Protein AF-0000000085144668 (afdb_homodimer)

Secondary structure (DSSP, 8-state):
-----TTHHHHHHHHHHHHH-HHHHHHHHHHTTS-GGGSEEEEE-GGGGG-----TTS-HHHHHT----THHHHHHHHHHHHHHHHSTTSEEEEE-TT----TTSHHHHHHHTTHHHHHHHHHHHHHHHHHHTT---S-TTS-TTT----HHHHHHHHHHHHHHHHHHHHHH--SSGGGS-SEEEEE-SS--TT--SS--BTTBSS-HHHHHHHHHHHHH---EEEEEEE-SS--HHHHHHHHHHTTBPPTT--S--TTS-TTSB----SSEEEEEEEE-TTSTTSSTTT--HHHHHHTTBEEEEETTEEEEEEE----SSHHHHHHHIIIIITHHHHHHHHHHHHHHHHHHHTT----EEEEEEE--TTBTTS-GGGGTTS--B-THHHHHHHHHHHHHHHHHSTT-EEEEE----SHHHHHHHHHHHHHHHTTPPPPGGGGSHHHHHHHHGGGSTT----S---TT-HHHHHHHHHHHHHHTS-TTHIIIIIS--------------------TT-----------------------------------------------TTTT----HHHHHHHHHHHH---HHHHHHHHHTT-----THHHHHHHHHTTTTTSS----------------------------------------------------------------/-----TTHHHHHHHHHHHHH-HHHHHHHHHHTTS-GGGSEEEEE-GGGGG-----TTS-HHHHTT----THHHHHHHHHHHHHHHHSTTSEEEEE-TT----TTSHHHHHHHTTHHHHHHHHHHHHHHHHHHTT---S-TTS-TTT----HHHHHHHHHHHHHHHHHHHHHH--SSGGGS-SEEEEE-SS--TT--SS--BTTBSS-HHHHHHHHHHHHH---EEEEEEE-SS--HHHHHHHHHHTTBPPTT--S--TTS-TTSB----SSEEEEEEEE-TTSTTSSTTT--HHHHHHHTBEEEEETTEEEEEEE----SSHHHHHHHIIIIITHHHHHHHHHHHHHHHHHHHTT----EEEEEEE--TTBTTS-GGG-TTS--B-THHHHHHHHHHHHHHHHHSTT-EEEEE----SHHHHHHHHHHHHHHHTTPPPPGGGGSHHHHHHHHGGGSTT----S---TT-HHHHHHHHHHHHHHTS-TTHIIIIIS--------------------TT-----------------------------------------------TTTT----HHHHHHHHHHHH---HHHHHHHHHTT-----THHHHHHHHHTTTTTSS----------------------------------------------------------------

Foldseek 3Di:
DPPPDQCVLLVVLVVVLCVVPVLCVVLQVVLVVQFQQLAAEEEEQQLLQLPAAQQPLDDPVLNVLQLFHSLLLLLLLLQVLLQCSLRVSRYHYDYLPPFFADCQDPLVCVQQNRVQSVVLQVLQVCQVVQSVVNHASDDPVADSSQEHHHVSVRSQVRSLLSSLLVQLCQQQPDPDSSHHYQHYEYRGDDFALQAASRGDDRNHSHHSQSSSVSSNCVPPVAQEEEEEEEAQEFSLRNQNSLCVQLFAARPPDDDPDPQADPVRGHHHHTSHYAYFYEHALCDPPCHVVNNDPVSSCSQCDQDAPPSSYHYHYFYFDADDDPVRVVVCCVPGVLVSLVSVLVRLVVVCVVCVVVVHDHAYEYEYADALLLEPPHDCVSCVPRRRDYLLVLLVVLLSSQQSCLAGHVRHYYYYYHHDRDSLSSSSNSNNNSCSPSLHHDDVLCSDPQLSVLLSLLSALARDQDPDDDVLQQSNVVSVSSSSSSCSRGPCCCVSPNDDPPPPPPVDDNPDDPPPPPPSPDPPPPPDPPPPPPDDDDDDDDPPDPPPPPPPVVPPPVPPCPPPCPPPVVPPDDDDNVSSVVVVCSSSPPDPVSSVVSSVVSNRPPDPPVVVVVVVVVPPVPDDDPDDDPPDDPPPPPDPDDPDDDDDPDDDDDDQDDDDPPPPPDPPPDPPPPDDDPPPDPPDDDDD/DPCPDQCVLLVVLVVVLCVVPVLCVVLQVVLVVQFQQLAAEEEEQQLLQLPADQQPLDDPVLNVLQLFHSLLLLLLLLQVLLQCSLRVSRYHYDYLVPFFADCQDPLVCVQQNRVQSVVLQVLQVCQVVQSVVNHASDDPVADSSQEHHHVSVRSQVRSLLSSLLVQLCQQQPDPDSSHHYQHYEYRGDDFALQAASRGDDRNHSHRSQSSSVSSNCVPPVAQEEEEEEEAQEFSLRNQNSLCVQLFAARPPDDDPDPQAPPVRGHHHHTSHYAYFYEHALCDPPCHVVNNDPVSSCSQCDQDAPPSSYHYHYFYFDADDDPVRVVVCCVPGVCVSLVSVLVRLVVVCVVCVVVVHDHAYEYEYADALLLEPPHDCVSCVPRRRDYLLVLLVVLLSSQQSCLAGHVRHYYYYYHHDRDSLSSSSNSNNNSCSPSLHHDDVLCSDPQLSVLLSLLSALARDQDPDDDVLQQSNVSSVSSSSSSCSRGPCCCVSPNDDPPPPPPPDDNPDDPPPPPPSPDPPPPPDPDPPPDDDDDDDDDPPPPPPPPPPVVPPPVPPCPPPCPPVVVPPDDDDNVSSVVVVCSSSVDDPVSSVVSSVVSNRPPDPPVVVVVVVVVPPVPDDDPDDDDPDDPDPDDDDDDDDDDDDDDDPDDDCDDDDPPPPPPDPPDPPVPPDPPDPDPDDDDDD

Radius of gyration: 38.29 Å; Cα contacts (8 Å, |Δi|>4): 2138; chains: 2; bounding box: 124×113×110 Å

Sequence (1368 aa):
MSTQDPLENFYRQFQIFVKNNPNVISAARAASQIPESAKAVIILSPYSLQHQFPRDWVSSSYKKTIVERPERLLACSMGISAAITMYPALFTLKSSHNKMGSLLSPHVYKVHGSQWPKEILRLCKEADSKLAQGKLEVPDSWNSGDIYLSSKTVQALQGSIGALETAVDSIFKGPSPEHISNRAFVAIRPPGHHCHFATPSGFCVLNNAHVAIEYAADSYDVTHVAVLDFDLHHGDGTQDICWKRAGFKPDEETKENEEYDGFGKKLAEFPRVGYFSMHDINSFPTESGFATKENIKNASTCIMNSHDLNIWNIHLSSWSNEEEFSKLYRSKYRLLFAKADEFFKTAKSEMADMGKPFKGLILLSAGFDASEFEQKTMQRHSVNVPTEFYTMFTKDALKLAQMHCQGKVLSLMEGGYSDKAITSGVFAHLIGLQNQDWIKEWGSEHVVKEIVRGCKPAWKPYKTKRSKDVIRVWAEEVIRLGRSMIPEFEDVIFKSKEKIRQKTDVAPTISQRVTRSHGHYQPTSPVKDSDVKLDRHSPEKTTTVDKDRNVPFIEQHFSDEDENEDDDYVYDEELNETFNKTVEDITIDDISRHLETLEIVQSDDEEEEQQSRSRSQRSSHQQQQQQPRRLQSNGMYKIPSRTTTQHLRQSRNPNAPGYEDSDISMISHISTTRKHTTRSGGRWMSTQDPLENFYRQFQIFVKNNPNVISAARAASQIPESAKAVIILSPYSLQHQFPRDWVSSSYKKTIVERPERLLACSMGISAAITMYPALFTLKSSHNKMGSLLSPHVYKVHGSQWPKEILRLCKEADSKLAQGKLEVPDSWNSGDIYLSSKTVQALQGSIGALETAVDSIFKGPSPEHISNRAFVAIRPPGHHCHFATPSGFCVLNNAHVAIEYAADSYDVTHVAVLDFDLHHGDGTQDICWKRAGFKPDEETKENEEYDGFGKKLAEFPRVGYFSMHDINSFPTESGFATKENIKNASTCIMNSHDLNIWNIHLSSWSNEEEFSKLYRSKYRLLFAKADEFFKTAKSEMADMGKPFKGLILLSAGFDASEFEQKTMQRHSVNVPTEFYTMFTKDALKLAQMHCQGKVLSLMEGGYSDKAITSGVFAHLIGLQNQDWIKEWGSEHVVKEIVRGCKPAWKPYKTKRSKDVIRVWAEEVIRLGRSMIPEFEDVIFKSKEKIRQKTDVAPTISQRVTRSHGHYQPTSPVKDSDVKLDRHSPEKTTTVDKDRNVPFIEQHFSDEDENEDDDYVYDEELNETFNKTVEDITIDDISRHLETLEIVQSDDEEEEQQSRSRSQRSSHQQQQQQPRRLQSNGMYKIPSRTTTQHLRQSRNPNAPGYEDSDISMISHISTTRKHTTRSGGRW

Organism: Naumovozyma dairenensis (strain ATCC 10597 / BCRC 20456 / CBS 421 / NBRC 0211 / NRRL Y-12639) (NCBI:txid1071378)

Nearest PDB structures (foldseek):
  7wjl-assembly1_A-2  TM=9.947E-01  e=2.103E-66  Saccharomyces cerevisiae
  4cbt-assembly2_B  TM=7.680E-01  e=1.093E-14  Homo sapiens
  5zoo-assembly1_G  TM=7.039E-01  e=1.708E-14  Homo sapiens
  8szt-assembly1_C-2  TM=7.217E-01  e=3.422E-14  Acinetobacter baumannii
  2vqq-assembly1_A  TM=6.977E-01  e=7.569E-14  Homo sapiens

Solvent-accessible surface area (backbone atoms only — not comparable to full-atom values): 77025 Å² total; per-residue (Å²): 126,85,83,66,63,66,49,48,59,22,53,53,43,47,50,53,51,39,69,76,31,62,78,45,40,62,45,42,62,48,20,80,70,48,48,40,39,74,17,34,36,36,32,37,25,64,39,18,53,47,39,58,90,74,74,78,86,59,51,71,72,56,56,67,66,51,52,88,44,45,65,56,56,50,17,36,28,33,5,50,25,44,35,35,73,76,42,65,45,43,56,43,82,44,69,26,78,88,34,71,37,58,65,82,34,68,35,40,29,73,57,31,40,75,59,41,48,53,49,52,52,50,43,17,67,46,9,52,63,31,46,75,70,74,38,80,47,63,63,86,88,48,60,69,86,55,45,83,61,28,59,44,32,56,50,6,53,17,18,33,45,13,26,40,51,50,44,51,45,42,46,74,46,57,95,42,75,54,56,17,17,24,30,31,38,36,52,48,32,72,30,16,45,33,8,34,51,76,44,64,32,87,50,4,75,48,37,53,69,57,31,39,49,38,42,38,25,75,76,67,58,36,39,37,35,42,36,42,31,46,23,35,45,51,46,56,8,50,51,49,43,40,43,38,37,25,16,35,64,54,87,84,60,76,71,89,50,86,69,36,45,100,55,37,39,35,78,59,43,83,51,42,55,33,40,31,37,37,18,32,73,69,32,53,59,26,16,82,84,44,49,29,73,66,42,43,29,61,64,14,24,41,46,68,87,47,84,70,35,34,34,38,44,44,67,54,61,66,68,90,46,72,68,52,42,52,50,43,42,65,72,54,57,47,50,50,55,54,52,49,48,48,51,52,55,51,48,46,50,52,28,54,74,69,73,43,85,76,33,42,36,34,33,33,42,44,22,24,33,27,29,70,54,28,52,66,83,65,40,74,78,52,41,49,39,60,54,60,47,38,18,54,55,34,34,53,51,48,54,50,13,13,70,63,20,75,38,26,35,42,34,36,42,40,50,42,63,29,51,48,7,26,17,45,30,43,22,28,28,52,36,5,66,56,43,44,82,80,58,70,66,69,67,30,69,67,48,39,53,52,36,43,48,54,60,42,53,84,58,71,81,77,88,77,78,58,86,80,44,48,60,60,58,50,25,50,53,24,27,54,34,17,65,26,53,42,68,62,43,48,73,73,54,41,47,79,76,77,78,76,72,70,80,71,79,87,67,80,81,68,75,70,75,70,61,84,74,71,82,76,76,77,80,76,75,79,80,74,83,79,80,75,88,74,88,83,79,79,79,70,82,75,74,75,73,78,71,72,69,68,68,75,61,75,69,75,70,70,74,77,72,75,57,75,63,79,69,74,65,72,88,50,65,69,57,34,53,53,45,49,47,58,67,66,62,64,43,73,66,58,54,49,56,33,49,56,73,56,56,50,63,72,61,74,65,62,63,54,53,62,56,55,61,63,60,66,76,60,70,74,90,77,79,82,79,83,72,78,84,78,81,76,82,74,70,78,86,78,81,86,79,85,88,83,82,79,78,87,83,79,89,71,88,80,72,77,75,73,74,68,85,67,78,89,68,78,81,70,76,78,80,80,81,78,80,78,79,80,81,77,84,75,95,121,127,86,85,66,64,69,50,50,61,23,53,52,42,47,50,51,52,39,67,74,31,62,78,45,40,62,46,43,60,48,21,76,70,47,48,40,40,73,18,34,35,36,33,37,27,64,39,18,54,47,38,57,92,74,74,79,86,59,52,72,71,56,56,67,66,50,53,88,45,44,66,54,57,49,16,36,29,33,6,50,24,45,35,35,72,75,42,62,44,44,56,43,82,45,69,26,79,87,32,69,39,58,64,83,34,67,35,40,31,75,56,32,40,75,60,39,46,53,49,53,54,50,42,17,67,47,9,53,63,30,46,75,71,74,38,80,47,63,64,85,88,48,62,69,85,55,45,80,62,26,60,44,32,56,50,5,53,17,18,33,46,13,26,40,52,51,44,50,43,42,46,73,47,57,96,42,74,56,56,18,16,23,31,30,40,36,53,49,32,73,30,15,44,32,8,34,51,74,44,64,31,86,49,4,75,47,37,54,68,56,31,40,50,38,43,38,24,74,75,67,59,35,39,37,34,41,37,42,32,45,20,35,43,49,46,56,8,51,49,49,44,40,44,37,37,25,15,34,65,55,86,85,61,74,69,88,50,87,69,36,45,100,53,38,38,35,77,59,45,82,51,42,56,33,41,30,36,39,17,33,73,68,31,54,59,25,15,82,84,43,48,30,72,66,43,43,29,60,64,14,24,42,46,68,88,48,84,70,35,35,34,39,44,44,67,53,60,66,66,90,47,71,68,51,43,52,48,42,41,64,73,53,58,46,50,50,55,54,51,48,48,49,50,53,55,51,47,47,53,52,26,54,75,68,73,45,85,76,34,43,36,34,34,34,43,43,23,23,33,28,29,69,54,30,52,67,84,65,40,73,78,52,42,48,39,59,52,59,48,39,16,54,53,33,33,55,51,48,53,52,13,14,70,62,19,76,38,24,36,42,34,37,42,41,50,42,62,29,52,49,8,26,18,46,29,42,20,28,28,51,37,6,68,56,44,45,83,80,57,70,66,68,67,30,70,67,50,40,55,54,35,44,47,53,60,43,55,84,57,73,81,77,89,79,77,57,86,78,44,49,60,60,58,51,24,50,52,23,27,54,35,19,65,26,52,42,66,61,42,49,73,74,56,41,46,79,77,76,78,75,72,71,81,72,78,88,68,80,82,69,75,70,76,71,61,81,75,72,82,75,76,76,79,79,76,81,82,76,87,78,80,80,90,81,86,85,80,81,80,68,82,73,75,75,74,76,70,72,68,66,69,74,62,76,67,75,70,68,72,75,72,76,58,74,64,78,70,74,64,74,86,49,65,69,56,33,54,53,43,48,47,58,68,65,62,65,44,71,65,56,53,49,55,33,48,56,74,55,56,50,63,72,61,73,65,61,62,52,52,60,56,54,57,63,57,65,75,58,68,74,90,78,83,82,82,78,79,76,82,78,82,81,78,84,81,74,89,78,77,84,79,84,87,76,84,85,71,92,68,70,84,68,88,80,70,77,75,71,76,68,84,67,77,88,63,83,78,72,74,76,78,77,82,78,79,82,78,76,86,86,91,69,91,125

InterPro domains:
  IPR000286 Histone deacetylase HDAC [PR01270] (190-213)
  IPR000286 Histone deacetylase HDAC [PR01270] (224-239)
  IPR000286 Histone deacetylase HDAC [PR01270] (359-369)
  IPR023696 Ureohydrolase domain superfamily [SSF52768] (40-479)
  IPR023801 Histone deacetylase domain [PF00850] (69-429)
  IPR037138 Histone deacetylase domain superfamily [G3DSA:3.40.800.20] (34-480)
  IPR053244 Histone deacetylase HD type 1 [PTHR47558] (4-674)

pLDDT: mean 75.92, std 29.93, range [16.03, 98.94]

Structure (mmCIF, N/CA/C/O backbone):
data_AF-0000000085144668-model_v1
#
loop_
_entity.id
_entity.type
_entity.pdbx_description
1 polymer 'Histone deacetylase domain-containing protein'
#
loop_
_atom_site.group_PDB
_atom_site.id
_atom_site.type_symbol
_atom_site.label_atom_id
_atom_site.label_alt_id
_atom_site.label_comp_id
_atom_site.label_asym_id
_atom_site.label_entity_id
_atom_site.label_seq_id
_atom_site.pdbx_PDB_ins_code
_atom_site.Cartn_x
_atom_site.Cartn_y
_atom_site.Cartn_z
_atom_site.occupancy
_atom_site.B_iso_or_equiv
_atom_site.auth_seq_id
_atom_site.auth_comp_id
_atom_site.auth_asym_id
_atom_site.auth_atom_id
_atom_site.pdbx_PDB_model_num
ATOM 1 N N . MET A 1 1 ? 11.43 -53.188 -13.383 1 31.75 1 MET A N 1
ATOM 2 C CA . MET A 1 1 ? 10.266 -52.719 -14.133 1 31.75 1 MET A CA 1
ATOM 3 C C . MET A 1 1 ? 10.695 -51.781 -15.258 1 31.75 1 MET A C 1
ATOM 5 O O . MET A 1 1 ? 11.438 -50.812 -15.023 1 31.75 1 MET A O 1
ATOM 9 N N . SER A 1 2 ? 10.906 -52.094 -16.375 1 41.41 2 SER A N 1
ATOM 10 C CA . SER A 1 2 ? 11.477 -51.5 -17.594 1 41.41 2 SER A CA 1
ATOM 11 C C . SER A 1 2 ? 11.047 -50.062 -17.75 1 41.41 2 SER A C 1
ATOM 13 O O . SER A 1 2 ? 9.852 -49.75 -17.703 1 41.41 2 SER A O 1
ATOM 15 N N . THR A 1 3 ? 11.766 -48.969 -17.266 1 55.78 3 THR A N 1
ATOM 16 C CA . THR A 1 3 ? 11.508 -47.594 -16.906 1 55.78 3 THR A CA 1
ATOM 17 C C . THR A 1 3 ? 10.93 -46.812 -18.094 1 55.78 3 THR A C 1
ATOM 19 O O . THR A 1 3 ? 11.672 -46.375 -18.984 1 55.78 3 THR A O 1
ATOM 22 N N . GLN A 1 4 ? 9.797 -47.25 -18.672 1 73 4 GLN A N 1
ATOM 23 C CA . GLN A 1 4 ? 9.086 -46.656 -19.797 1 73 4 GLN A CA 1
ATOM 24 C C . GLN A 1 4 ? 9.016 -45.156 -19.672 1 73 4 GLN A C 1
ATOM 26 O O . GLN A 1 4 ? 8.891 -44.625 -18.562 1 73 4 GLN A O 1
ATOM 31 N N . ASP A 1 5 ? 9.422 -44.594 -20.797 1 87.81 5 ASP A N 1
ATOM 32 C CA . ASP A 1 5 ? 9.305 -43.125 -20.891 1 87.81 5 ASP A CA 1
ATOM 33 C C . ASP A 1 5 ? 7.898 -42.688 -20.531 1 87.81 5 ASP A C 1
ATOM 35 O O . ASP A 1 5 ? 6.918 -43.094 -21.156 1 87.81 5 ASP A O 1
ATOM 39 N N . PRO A 1 6 ? 7.77 -41.938 -19.469 1 92.19 6 PRO A N 1
ATOM 40 C CA . PRO A 1 6 ? 6.445 -41.5 -19.047 1 92.19 6 PRO A CA 1
ATOM 41 C C . PRO A 1 6 ? 5.715 -40.688 -20.109 1 92.19 6 PRO A C 1
ATOM 43 O O . PRO A 1 6 ? 4.492 -40.531 -20.047 1 92.19 6 PRO A O 1
ATOM 46 N N . LEU A 1 7 ? 6.43 -40.219 -21.141 1 95.5 7 LEU A N 1
ATOM 47 C CA . LEU A 1 7 ? 5.812 -39.375 -22.172 1 95.5 7 LEU A CA 1
ATOM 48 C C . LEU A 1 7 ? 5.617 -40.188 -23.469 1 95.5 7 LEU A C 1
ATOM 50 O O . LEU A 1 7 ? 5.328 -39.594 -24.516 1 95.5 7 LEU A O 1
ATOM 54 N N . GLU A 1 8 ? 5.754 -41.469 -23.406 1 94.69 8 GLU A N 1
ATOM 55 C CA . GLU A 1 8 ? 5.645 -42.281 -24.594 1 94.69 8 GLU A CA 1
ATOM 56 C C . GLU A 1 8 ? 4.277 -42.125 -25.266 1 94.69 8 GLU A C 1
ATOM 58 O O . GLU A 1 8 ? 4.188 -41.969 -26.469 1 94.69 8 GLU A O 1
ATOM 63 N N . ASN A 1 9 ? 3.232 -42.281 -24.438 1 94.56 9 ASN A N 1
ATOM 64 C CA . ASN A 1 9 ? 1.879 -42.125 -24.969 1 94.56 9 ASN A CA 1
ATOM 65 C C . ASN A 1 9 ? 1.652 -40.75 -25.578 1 94.56 9 ASN A C 1
ATOM 67 O O . ASN A 1 9 ? 0.967 -40.625 -26.594 1 94.56 9 ASN A O 1
ATOM 71 N N . PHE A 1 10 ? 2.139 -39.719 -24.938 1 95.5 10 PHE A N 1
ATOM 72 C CA . PHE A 1 10 ? 2.018 -38.375 -25.469 1 95.5 10 PHE A CA 1
ATOM 73 C C . PHE A 1 10 ? 2.682 -38.25 -26.828 1 95.5 10 PHE A C 1
ATOM 75 O O . PHE A 1 10 ? 2.1 -37.688 -27.766 1 95.5 10 PHE A O 1
ATOM 82 N N . TYR A 1 11 ? 3.922 -38.781 -27 1 94.5 11 TYR A N 1
ATOM 83 C CA . TYR A 1 11 ? 4.656 -38.656 -28.266 1 94.5 11 TYR A CA 1
ATOM 84 C C . TYR A 1 11 ? 3.971 -39.438 -29.359 1 94.5 11 TYR A C 1
ATOM 86 O O . TYR A 1 11 ? 3.967 -39.031 -30.531 1 94.5 11 TYR A O 1
ATOM 94 N N . ARG A 1 12 ? 3.393 -40.562 -28.969 1 94.69 12 ARG A N 1
ATOM 95 C CA . ARG A 1 12 ? 2.625 -41.312 -29.953 1 94.69 12 ARG A CA 1
ATOM 96 C C . ARG A 1 12 ? 1.439 -40.531 -30.469 1 94.69 12 ARG A C 1
ATOM 98 O O . ARG A 1 12 ? 1.221 -40.438 -31.672 1 94.69 12 ARG A O 1
ATOM 105 N N . GLN A 1 13 ? 0.725 -39.969 -29.5 1 94.19 13 GLN A N 1
ATOM 106 C CA . GLN A 1 13 ? -0.426 -39.156 -29.891 1 94.19 13 GLN A CA 1
ATOM 107 C C . GLN A 1 13 ? 0.008 -37.906 -30.656 1 94.19 13 GLN A C 1
ATOM 109 O O . GLN A 1 13 ? -0.703 -37.438 -31.562 1 94.19 13 GLN A O 1
ATOM 114 N N . PHE A 1 14 ? 1.102 -37.312 -30.312 1 93.25 14 PHE A N 1
ATOM 115 C CA . PHE A 1 14 ? 1.628 -36.156 -31 1 93.25 14 PHE A CA 1
ATOM 116 C C . PHE A 1 14 ? 1.975 -36.469 -32.438 1 93.25 14 PHE A C 1
ATOM 118 O O . PHE A 1 14 ? 1.712 -35.688 -33.344 1 93.25 14 PHE A O 1
ATOM 125 N N . GLN A 1 15 ? 2.527 -37.688 -32.688 1 90.12 15 GLN A N 1
ATOM 126 C CA . GLN A 1 15 ? 2.832 -38.125 -34.031 1 90.12 15 GLN A CA 1
ATOM 127 C C . GLN A 1 15 ? 1.56 -38.25 -34.875 1 90.12 15 GLN A C 1
ATOM 129 O O . GLN A 1 15 ? 1.539 -37.906 -36.031 1 90.12 15 GLN A O 1
ATOM 134 N N . ILE A 1 16 ? 0.55 -38.75 -34.25 1 91.38 16 ILE A N 1
ATOM 135 C CA . ILE A 1 16 ? -0.737 -38.906 -34.906 1 91.38 16 ILE A CA 1
ATOM 136 C C . ILE A 1 16 ? -1.272 -37.5 -35.281 1 91.38 16 ILE A C 1
ATOM 138 O O . ILE A 1 16 ? -1.772 -37.312 -36.375 1 91.38 16 ILE A O 1
ATOM 142 N N . PHE A 1 17 ? -1.166 -36.562 -34.375 1 91.19 17 PHE A N 1
ATOM 143 C CA . PHE A 1 17 ? -1.59 -35.188 -34.594 1 91.19 17 PHE A CA 1
ATOM 144 C C . PHE A 1 17 ? -0.846 -34.594 -35.781 1 91.19 17 PHE A C 1
ATOM 146 O O . PHE A 1 17 ? -1.457 -33.969 -36.656 1 91.19 17 PHE A O 1
ATOM 153 N N . VAL A 1 18 ? 0.477 -34.812 -35.812 1 85.75 18 VAL A N 1
ATOM 154 C CA . VAL A 1 18 ? 1.307 -34.25 -36.875 1 85.75 18 VAL A CA 1
ATOM 155 C C . VAL A 1 18 ? 0.921 -34.875 -38.219 1 85.75 18 VAL A C 1
ATOM 157 O O . VAL A 1 18 ? 0.85 -34.188 -39.25 1 85.75 18 VAL A O 1
ATOM 160 N N . LYS A 1 19 ? 0.657 -36.094 -38.219 1 84.25 19 LYS A N 1
ATOM 161 C CA . LYS A 1 19 ? 0.282 -36.812 -39.438 1 84.25 19 LYS A CA 1
ATOM 162 C C . LYS A 1 19 ? -1.057 -36.344 -40 1 84.25 19 LYS A C 1
ATOM 164 O O . LYS A 1 19 ? -1.25 -36.25 -41.188 1 84.25 19 LYS A O 1
ATOM 169 N N . ASN A 1 20 ? -1.9 -36.031 -39.062 1 84.31 20 ASN A N 1
ATOM 170 C CA . ASN A 1 20 ? -3.24 -35.594 -39.438 1 84.31 20 ASN A CA 1
ATOM 171 C C . ASN A 1 20 ? -3.244 -34.156 -39.906 1 84.31 20 ASN A C 1
ATOM 173 O O . ASN A 1 20 ? -4.211 -33.688 -40.531 1 84.31 20 ASN A O 1
ATOM 177 N N . ASN A 1 21 ? -2.158 -33.469 -39.594 1 81.69 21 ASN A N 1
ATOM 178 C CA . ASN A 1 21 ? -2.068 -32.031 -39.969 1 81.69 21 ASN A CA 1
ATOM 179 C C . ASN A 1 21 ? -0.786 -31.75 -40.719 1 81.69 21 ASN A C 1
ATOM 181 O O . ASN A 1 21 ? 0.154 -31.172 -40.188 1 81.69 21 ASN A O 1
ATOM 185 N N . PRO A 1 22 ? -0.795 -31.938 -42 1 71.75 22 PRO A N 1
ATOM 186 C CA . PRO A 1 22 ? 0.427 -31.828 -42.812 1 71.75 22 PRO A CA 1
ATOM 187 C C . PRO A 1 22 ? 1.008 -30.406 -42.781 1 71.75 22 PRO A C 1
ATOM 189 O O . PRO A 1 22 ? 2.219 -30.234 -42.969 1 71.75 22 PRO A O 1
ATOM 192 N N . ASN A 1 23 ? 0.137 -29.438 -42.594 1 66.56 23 ASN A N 1
ATOM 193 C CA . ASN A 1 23 ? 0.643 -28.062 -42.531 1 66.56 23 ASN A CA 1
ATOM 194 C C . ASN A 1 23 ? 1.534 -27.859 -41.312 1 66.56 23 ASN A C 1
ATOM 196 O O . ASN A 1 23 ? 2.363 -26.953 -41.281 1 66.56 23 ASN A O 1
ATOM 200 N N . VAL A 1 24 ? 1.308 -28.719 -40.375 1 68.38 24 VAL A N 1
ATOM 201 C CA . VAL A 1 24 ? 2.072 -28.656 -39.125 1 68.38 24 VAL A CA 1
ATOM 202 C C . VAL A 1 24 ? 3.428 -29.328 -39.344 1 68.38 24 VAL A C 1
ATOM 204 O O . VAL A 1 24 ? 4.402 -29 -38.656 1 68.38 24 VAL A O 1
ATOM 207 N N . ILE A 1 25 ? 3.451 -30.188 -40.281 1 59.41 25 ILE A N 1
ATOM 208 C CA . ILE A 1 25 ? 4.676 -30.938 -40.531 1 59.41 25 ILE A CA 1
ATOM 209 C C . ILE A 1 25 ? 5.797 -29.984 -40.938 1 59.41 25 ILE A C 1
ATOM 211 O O . ILE A 1 25 ? 6.93 -30.125 -40.469 1 59.41 25 ILE A O 1
ATOM 215 N N . SER A 1 26 ? 5.395 -29.078 -41.75 1 59.97 26 SER A N 1
ATOM 216 C CA . SER A 1 26 ? 6.395 -28.094 -42.156 1 59.97 26 SER A CA 1
ATOM 217 C C . SER A 1 26 ? 6.875 -27.297 -40.938 1 59.97 26 SER A C 1
ATOM 219 O O . SER A 1 26 ? 8.07 -27.016 -40.812 1 59.97 26 SER A O 1
ATOM 221 N N . ALA A 1 27 ? 5.914 -27.125 -40.031 1 58.84 27 ALA A N 1
ATOM 222 C CA . ALA A 1 27 ? 6.25 -26.406 -38.812 1 58.84 27 ALA A CA 1
ATOM 223 C C . ALA A 1 27 ? 7.062 -27.266 -37.844 1 58.84 27 ALA A C 1
ATOM 225 O O . ALA A 1 27 ? 8.023 -26.797 -37.25 1 58.84 27 ALA A O 1
ATOM 226 N N . ALA A 1 28 ? 6.73 -28.531 -37.875 1 57.81 28 ALA A N 1
ATOM 227 C CA . ALA A 1 28 ? 7.418 -29.469 -37 1 57.81 28 ALA A CA 1
ATOM 228 C C . ALA A 1 28 ? 8.852 -29.719 -37.469 1 57.81 28 ALA A C 1
ATOM 230 O O . ALA A 1 28 ? 9.766 -29.812 -36.656 1 57.81 28 ALA A O 1
ATOM 231 N N . ARG A 1 29 ? 9.008 -29.766 -38.75 1 58.09 29 ARG A N 1
ATOM 232 C CA . ARG A 1 29 ? 10.352 -29.906 -39.312 1 58.09 29 ARG A CA 1
ATOM 233 C C . ARG A 1 29 ? 11.195 -28.672 -39 1 58.09 29 ARG A C 1
ATOM 235 O O . ARG A 1 29 ? 12.383 -28.781 -38.719 1 58.09 29 ARG A O 1
ATOM 242 N N . ALA A 1 30 ? 10.492 -27.625 -38.969 1 57.5 30 ALA A N 1
ATOM 243 C CA . ALA A 1 30 ? 11.156 -26.375 -38.625 1 57.5 30 ALA A CA 1
ATOM 244 C C . ALA A 1 30 ? 11.5 -26.328 -37.125 1 57.5 30 ALA A C 1
ATOM 246 O O . ALA A 1 30 ? 12.484 -25.703 -36.719 1 57.5 30 ALA A O 1
ATOM 247 N N . ALA A 1 31 ? 10.734 -27.141 -36.375 1 60.88 31 ALA A N 1
ATOM 248 C CA . ALA A 1 31 ? 10.938 -27.219 -34.906 1 60.88 31 ALA A CA 1
ATOM 249 C C . ALA A 1 31 ? 12.312 -27.781 -34.594 1 60.88 31 ALA A C 1
ATOM 251 O O . ALA A 1 31 ? 12.953 -27.344 -33.625 1 60.88 31 ALA A O 1
ATOM 252 N N . SER A 1 32 ? 12.711 -28.734 -35.406 1 60.47 32 SER A N 1
ATOM 253 C CA . SER A 1 32 ? 14.023 -29.328 -35.156 1 60.47 32 SER A CA 1
ATOM 254 C C . SER A 1 32 ? 15.133 -28.297 -35.344 1 60.47 32 SER A C 1
ATOM 256 O O . SER A 1 32 ? 16.234 -28.453 -34.781 1 60.47 32 SER A O 1
ATOM 258 N N . GLN A 1 33 ? 14.781 -27.234 -35.906 1 69.06 33 GLN A N 1
ATOM 259 C CA . GLN A 1 33 ? 15.781 -26.188 -36.125 1 69.06 33 GLN A CA 1
ATOM 260 C C . GLN A 1 33 ? 15.695 -25.094 -35.062 1 69.06 33 GLN A C 1
ATOM 262 O O . GLN A 1 33 ? 16.594 -24.25 -34.969 1 69.06 33 GLN A O 1
ATOM 267 N N . ILE A 1 34 ? 14.641 -25.25 -34.281 1 77.31 34 ILE A N 1
ATOM 268 C CA . ILE A 1 34 ? 14.477 -24.25 -33.25 1 77.31 34 ILE A CA 1
ATOM 269 C C . ILE A 1 34 ? 15.25 -24.672 -31.984 1 77.31 34 ILE A C 1
ATOM 271 O O . ILE A 1 34 ? 15.023 -25.766 -31.453 1 77.31 34 ILE A O 1
ATOM 275 N N . PRO A 1 35 ? 16.203 -23.891 -31.625 1 82.69 35 PRO A N 1
ATOM 276 C CA . PRO A 1 35 ? 16.984 -24.25 -30.438 1 82.69 35 PRO A CA 1
ATOM 277 C C . PRO A 1 35 ? 16.125 -24.312 -29.172 1 82.69 35 PRO A C 1
ATOM 279 O O . PRO A 1 35 ? 15.078 -23.688 -29.094 1 82.69 35 PRO A O 1
ATOM 282 N N . GLU A 1 36 ? 16.5 -25.078 -28.219 1 84.12 36 GLU A N 1
ATOM 283 C CA . GLU A 1 36 ? 15.781 -25.219 -26.953 1 84.12 36 GLU A CA 1
ATOM 284 C C . GLU A 1 36 ? 15.625 -23.875 -26.25 1 84.12 36 GLU A C 1
ATOM 286 O O . GLU A 1 36 ? 14.633 -23.625 -25.562 1 84.12 36 GLU A O 1
ATOM 291 N N . SER A 1 37 ? 16.578 -23.031 -26.5 1 85.12 37 SER A N 1
ATOM 292 C CA . SER A 1 37 ? 16.578 -21.719 -25.859 1 85.12 37 SER A CA 1
ATOM 293 C C . SER A 1 37 ? 15.398 -20.875 -26.328 1 85.12 37 SER A C 1
ATOM 295 O O . SER A 1 37 ? 15 -19.922 -25.641 1 85.12 37 SER A O 1
ATOM 297 N N . ALA A 1 38 ? 14.844 -21.266 -27.375 1 85.94 38 ALA A N 1
ATOM 298 C CA . ALA A 1 38 ? 13.703 -20.531 -27.922 1 85.94 38 ALA A CA 1
ATOM 299 C C . ALA A 1 38 ? 12.391 -21.203 -27.547 1 85.94 38 ALA A C 1
ATOM 301 O O . ALA A 1 38 ? 11.312 -20.641 -27.75 1 85.94 38 ALA A O 1
ATOM 302 N N . LYS A 1 39 ? 12.469 -22.391 -26.984 1 90.19 39 LYS A N 1
ATOM 303 C CA . LYS A 1 39 ? 11.266 -23.125 -26.594 1 90.19 39 LYS A CA 1
ATOM 304 C C . LYS A 1 39 ? 10.961 -22.922 -25.109 1 90.19 39 LYS A C 1
ATOM 306 O O . LYS A 1 39 ? 11.844 -22.594 -24.328 1 90.19 39 LYS A O 1
ATOM 311 N N . ALA A 1 40 ? 9.703 -23.016 -24.812 1 95.38 40 ALA A N 1
ATOM 312 C CA . ALA A 1 40 ? 9.312 -23.094 -23.422 1 95.38 40 ALA A CA 1
ATOM 313 C C . ALA A 1 40 ? 9.227 -24.547 -22.953 1 95.38 40 ALA A C 1
ATOM 315 O O . ALA A 1 40 ? 8.695 -25.406 -23.656 1 95.38 40 ALA A O 1
ATOM 316 N N . VAL A 1 41 ? 9.82 -24.828 -21.875 1 97.25 41 VAL A N 1
ATOM 317 C CA . VAL A 1 41 ? 9.75 -26.188 -21.344 1 97.25 41 VAL A CA 1
ATOM 318 C C . VAL A 1 41 ? 8.57 -26.297 -20.391 1 97.25 41 VAL A C 1
ATOM 320 O O . VAL A 1 41 ? 8.383 -25.438 -19.516 1 97.25 41 VAL A O 1
ATOM 323 N N . ILE A 1 42 ? 7.742 -27.312 -20.562 1 98.5 42 ILE A N 1
ATOM 324 C CA . ILE A 1 42 ? 6.609 -27.594 -19.688 1 98.5 42 ILE A CA 1
ATOM 325 C C . ILE A 1 42 ? 6.945 -28.797 -18.797 1 98.5 42 ILE A C 1
ATOM 327 O O . ILE A 1 42 ? 7.277 -29.875 -19.281 1 98.5 42 ILE A O 1
ATOM 331 N N . ILE A 1 43 ? 6.852 -28.562 -17.516 1 98.5 43 ILE A N 1
ATOM 332 C CA . ILE A 1 43 ? 7.152 -29.625 -16.562 1 98.5 43 ILE A CA 1
ATOM 333 C C . ILE A 1 43 ? 5.852 -30.203 -16 1 98.5 43 ILE A C 1
ATOM 335 O O . ILE A 1 43 ? 5.082 -29.484 -15.352 1 98.5 43 ILE A O 1
ATOM 339 N N . LEU A 1 44 ? 5.602 -31.484 -16.219 1 98 44 LEU A N 1
ATOM 340 C CA . LEU A 1 44 ? 4.465 -32.219 -15.648 1 98 44 LEU A CA 1
ATOM 341 C C . LEU A 1 44 ? 4.832 -32.875 -14.32 1 98 44 LEU A C 1
ATOM 343 O O . LEU A 1 44 ? 5.949 -33.375 -14.164 1 98 44 LEU A O 1
ATOM 347 N N . SER A 1 45 ? 3.92 -32.812 -13.391 1 96.94 45 SER A N 1
ATOM 348 C CA . SER A 1 45 ? 4.145 -33.375 -12.062 1 96.94 45 SER A CA 1
ATOM 349 C C . SER A 1 45 ? 3.135 -34.469 -11.75 1 96.94 45 SER A C 1
ATOM 351 O O . SER A 1 45 ? 2.158 -34.25 -11.031 1 96.94 45 SER A O 1
ATOM 353 N N . PRO A 1 46 ? 3.381 -35.688 -12.164 1 96.38 46 PRO A N 1
ATOM 354 C CA . PRO A 1 46 ? 2.416 -36.781 -11.969 1 96.38 46 PRO A CA 1
ATOM 355 C C . PRO A 1 46 ? 2.125 -37.031 -10.492 1 96.38 46 PRO A C 1
ATOM 357 O O . PRO A 1 46 ? 0.994 -37.375 -10.141 1 96.38 46 PRO A O 1
ATOM 360 N N . TYR A 1 47 ? 3.104 -36.875 -9.617 1 96.25 47 TYR A N 1
ATOM 361 C CA . TYR A 1 47 ? 2.924 -37.188 -8.203 1 96.25 47 TYR A CA 1
ATOM 362 C C . TYR A 1 47 ? 1.93 -36.219 -7.559 1 96.25 47 TYR A C 1
ATOM 364 O O . TYR A 1 47 ? 1.361 -36.531 -6.504 1 96.25 47 TYR A O 1
ATOM 372 N N . SER A 1 48 ? 1.747 -35.062 -8.203 1 96.12 48 SER A N 1
ATOM 373 C CA . SER A 1 48 ? 0.787 -34.094 -7.703 1 96.12 48 SER A CA 1
ATOM 374 C C . SER A 1 48 ? -0.619 -34.688 -7.645 1 96.12 48 SER A C 1
ATOM 376 O O . SER A 1 48 ? -1.464 -34.188 -6.879 1 96.12 48 SER A O 1
ATOM 378 N N . LEU A 1 49 ? -0.896 -35.719 -8.391 1 96.69 49 LEU A N 1
ATOM 379 C CA . LEU A 1 49 ? -2.203 -36.375 -8.461 1 96.69 49 LEU A CA 1
ATOM 380 C C . LEU A 1 49 ? -2.52 -37.094 -7.152 1 96.69 49 LEU A C 1
ATOM 382 O O . LEU A 1 49 ? -3.684 -37.375 -6.863 1 96.69 49 LEU A O 1
ATOM 386 N N . GLN A 1 50 ? -1.512 -37.344 -6.371 1 95.38 50 GLN A N 1
ATOM 387 C CA . GLN A 1 50 ? -1.675 -38.156 -5.172 1 95.38 50 GLN A CA 1
ATOM 388 C C . GLN A 1 50 ? -2.328 -37.344 -4.047 1 95.38 50 GLN A C 1
ATOM 390 O O . GLN A 1 50 ? -2.854 -37.938 -3.094 1 95.38 50 GLN A O 1
ATOM 395 N N . HIS A 1 51 ? -2.24 -36.031 -4.074 1 96.44 51 HIS A N 1
ATOM 396 C CA . HIS A 1 51 ? -2.951 -35.219 -3.094 1 96.44 51 HIS A CA 1
ATOM 397 C C . HIS A 1 51 ? -4.449 -35.188 -3.381 1 96.44 51 HIS A C 1
ATOM 399 O O . HIS A 1 51 ? -4.906 -34.438 -4.246 1 96.44 51 HIS A O 1
ATOM 405 N N . GLN A 1 52 ? -5.164 -36.031 -2.629 1 95.06 52 GLN A N 1
ATOM 406 C CA . GLN A 1 52 ? -6.598 -36.219 -2.824 1 95.06 52 GLN A CA 1
ATOM 407 C C . GLN A 1 52 ? -7.359 -36.031 -1.513 1 95.06 52 GLN A C 1
ATOM 409 O O . GLN A 1 52 ? -6.832 -36.344 -0.438 1 95.06 52 GLN A O 1
ATOM 414 N N . PHE A 1 53 ? -8.562 -35.562 -1.663 1 94.94 53 PHE A N 1
ATOM 415 C CA . PHE A 1 53 ? -9.406 -35.375 -0.487 1 94.94 53 PHE A CA 1
ATOM 416 C C . PHE A 1 53 ? -9.766 -36.75 0.116 1 94.94 53 PHE A C 1
ATOM 418 O O . PHE A 1 53 ? -10.43 -37.562 -0.53 1 94.94 53 PHE A O 1
ATOM 425 N N . PRO A 1 54 ? -9.484 -37.031 1.418 1 93.94 54 PRO A N 1
ATOM 426 C CA . PRO A 1 54 ? -9.531 -38.406 1.942 1 93.94 54 PRO A CA 1
ATOM 427 C C . PRO A 1 54 ? -10.766 -38.656 2.812 1 93.94 54 PRO A C 1
ATOM 429 O O . PRO A 1 54 ? -11.055 -39.781 3.15 1 93.94 54 PRO A O 1
ATOM 432 N N . ARG A 1 55 ? -11.477 -37.625 3.125 1 94.75 55 ARG A N 1
ATOM 433 C CA . ARG A 1 55 ? -12.562 -37.781 4.086 1 94.75 55 ARG A CA 1
ATOM 434 C C . ARG A 1 55 ? -13.789 -38.375 3.426 1 94.75 55 ARG A C 1
ATOM 436 O O . ARG A 1 55 ? -14.516 -37.719 2.703 1 94.75 55 ARG A O 1
ATOM 443 N N . ASP A 1 56 ? -14.125 -39.562 3.727 1 89.5 56 ASP A N 1
ATOM 444 C CA . ASP A 1 56 ? -15.164 -40.312 3.016 1 89.5 56 ASP A CA 1
ATOM 445 C C . ASP A 1 56 ? -16.5 -40.188 3.738 1 89.5 56 ASP A C 1
ATOM 447 O O . ASP A 1 56 ? -17.531 -40.656 3.219 1 89.5 56 ASP A O 1
ATOM 451 N N . TRP A 1 57 ? -16.484 -39.594 4.93 1 92.31 57 TRP A N 1
ATOM 452 C CA . TRP A 1 57 ? -17.719 -39.5 5.691 1 92.31 57 TRP A CA 1
ATOM 453 C C . TRP A 1 57 ? -18.484 -38.219 5.328 1 92.31 57 TRP A C 1
ATOM 455 O O . TRP A 1 57 ? -19.578 -37.969 5.836 1 92.31 57 TRP A O 1
ATOM 465 N N . VAL A 1 58 ? -17.938 -37.406 4.484 1 91 58 VAL A N 1
ATOM 466 C CA . VAL A 1 58 ? -18.594 -36.156 4.129 1 91 58 VAL A CA 1
ATOM 467 C C . VAL A 1 58 ? -19.656 -36.406 3.059 1 91 58 VAL A C 1
ATOM 469 O O . VAL A 1 58 ? -19.594 -37.438 2.355 1 91 58 VAL A O 1
ATOM 472 N N . SER A 1 59 ? -20.625 -35.5 2.957 1 90.88 59 SER A N 1
ATOM 473 C CA . SER A 1 59 ? -21.672 -35.625 1.951 1 90.88 59 SER A CA 1
ATOM 474 C C . SER A 1 59 ? -21.141 -35.344 0.552 1 90.88 59 SER A C 1
ATOM 476 O O . SER A 1 59 ? -20.062 -34.75 0.398 1 90.88 59 SER A O 1
ATOM 478 N N . SER A 1 60 ? -21.828 -35.844 -0.377 1 86.94 60 SER A N 1
ATOM 479 C CA . SER A 1 60 ? -21.469 -35.562 -1.766 1 86.94 60 SER A CA 1
ATOM 480 C C . SER A 1 60 ? -21.453 -34.062 -2.061 1 86.94 60 SER A C 1
ATOM 482 O O . SER A 1 60 ? -20.625 -33.594 -2.832 1 86.94 60 SER A O 1
ATOM 484 N N . SER A 1 61 ? -22.391 -33.406 -1.441 1 87.12 61 SER A N 1
ATOM 485 C CA . SER A 1 61 ? -22.484 -31.969 -1.62 1 87.12 61 SER A CA 1
ATOM 486 C C . SER A 1 61 ? -21.25 -31.281 -1.052 1 87.12 61 SER A C 1
ATOM 488 O O . SER A 1 61 ? -20.75 -30.312 -1.633 1 87.12 61 SER A O 1
ATOM 490 N N . TYR A 1 62 ? -20.828 -31.75 0.004 1 89.38 62 TYR A N 1
ATOM 491 C CA . TYR A 1 62 ? -19.609 -31.188 0.608 1 89.38 62 TYR A CA 1
ATOM 492 C C . TYR A 1 62 ? -18.391 -31.453 -0.268 1 89.38 62 TYR A C 1
ATOM 494 O O . TYR A 1 62 ? -17.562 -30.562 -0.457 1 89.38 62 TYR A O 1
ATOM 502 N N . LYS A 1 63 ? -18.312 -32.625 -0.732 1 88.94 63 LYS A N 1
ATOM 503 C CA . LYS A 1 63 ? -17.172 -33 -1.569 1 88.94 63 LYS A CA 1
ATOM 504 C C . LYS A 1 63 ? -17.078 -32.125 -2.801 1 88.94 63 LYS A C 1
ATOM 506 O O . LYS A 1 63 ? -15.977 -31.828 -3.271 1 88.94 63 LYS A O 1
ATOM 511 N N . LYS A 1 64 ? -18.219 -31.656 -3.24 1 85.94 64 LYS A N 1
ATOM 512 C CA . LYS A 1 64 ? -18.266 -30.797 -4.426 1 85.94 64 LYS A CA 1
ATOM 513 C C . LYS A 1 64 ? -17.703 -29.422 -4.129 1 85.94 64 LYS A C 1
ATOM 515 O O . LYS A 1 64 ? -17.297 -28.688 -5.047 1 85.94 64 LYS A O 1
ATOM 520 N N . THR A 1 65 ? -17.594 -29.078 -2.904 1 88.25 65 THR A N 1
ATOM 521 C CA . THR A 1 65 ? -17.078 -27.766 -2.525 1 88.25 65 THR A CA 1
ATOM 522 C C . THR A 1 65 ? -15.547 -27.781 -2.477 1 88.25 65 THR A C 1
ATOM 524 O O . THR A 1 65 ? -14.914 -26.719 -2.41 1 88.25 65 THR A O 1
ATOM 527 N N . ILE A 1 66 ? -15 -28.969 -2.537 1 92.12 66 ILE A N 1
ATOM 528 C CA . ILE A 1 66 ? -13.547 -29.094 -2.562 1 92.12 66 ILE A CA 1
ATOM 529 C C . ILE A 1 66 ? -13.031 -28.844 -3.975 1 92.12 66 ILE A C 1
ATOM 531 O O . ILE A 1 66 ? -12.938 -29.766 -4.789 1 92.12 66 ILE A O 1
ATOM 535 N N . VAL A 1 67 ? -12.625 -27.594 -4.145 1 92.75 67 VAL A N 1
ATOM 536 C CA . VAL A 1 67 ? -12.328 -27.172 -5.516 1 92.75 67 VAL A CA 1
ATOM 537 C C . VAL A 1 67 ? -10.875 -27.5 -5.852 1 92.75 67 VAL A C 1
ATOM 539 O O . VAL A 1 67 ? -10.516 -27.656 -7.02 1 92.75 67 VAL A O 1
ATOM 542 N N . GLU A 1 68 ? -9.992 -27.562 -4.848 1 94.94 68 GLU A N 1
ATOM 543 C CA . GLU A 1 68 ? -8.625 -28.031 -5.066 1 94.94 68 GLU A CA 1
ATOM 544 C C . GLU A 1 68 ? -8.578 -29.547 -5.16 1 94.94 68 GLU A C 1
ATOM 546 O O . GLU A 1 68 ? -8.594 -30.25 -4.137 1 94.94 68 GLU A O 1
ATOM 551 N N . ARG A 1 69 ? -8.57 -30.109 -6.375 1 94.69 69 ARG A N 1
ATOM 552 C CA . ARG A 1 69 ? -8.727 -31.531 -6.652 1 94.69 69 ARG A CA 1
ATOM 553 C C . ARG A 1 69 ? -7.77 -31.984 -7.758 1 94.69 69 ARG A C 1
ATOM 555 O O . ARG A 1 69 ? -7.305 -31.156 -8.555 1 94.69 69 ARG A O 1
ATOM 562 N N . PRO A 1 70 ? -7.43 -33.219 -7.855 1 96.44 70 PRO A N 1
ATOM 563 C CA . PRO A 1 70 ? -6.477 -33.719 -8.852 1 96.44 70 PRO A CA 1
ATOM 564 C C . PRO A 1 70 ? -6.902 -33.406 -10.281 1 96.44 70 PRO A C 1
ATOM 566 O O . PRO A 1 70 ? -6.055 -33.25 -11.164 1 96.44 70 PRO A O 1
ATOM 569 N N . GLU A 1 71 ? -8.234 -33.25 -10.547 1 96.94 71 GLU A N 1
ATOM 570 C CA . GLU A 1 71 ? -8.781 -33 -11.875 1 96.94 71 GLU A CA 1
ATOM 571 C C . GLU A 1 71 ? -8.242 -31.703 -12.453 1 96.94 71 GLU A C 1
ATOM 573 O O . GLU A 1 71 ? -8.242 -31.516 -13.672 1 96.94 71 GLU A O 1
ATOM 578 N N . ARG A 1 72 ? -7.738 -30.797 -11.586 1 97.94 72 ARG A N 1
ATOM 579 C CA . ARG A 1 72 ? -7.16 -29.547 -12.047 1 97.94 72 ARG A CA 1
ATOM 580 C C . ARG A 1 72 ? -5.973 -29.797 -12.969 1 97.94 72 ARG A C 1
ATOM 582 O O . ARG A 1 72 ? -5.73 -29.031 -13.898 1 97.94 72 ARG A O 1
ATOM 589 N N . LEU A 1 73 ? -5.195 -30.875 -12.734 1 98.12 73 LEU A N 1
ATOM 590 C CA . LEU A 1 73 ? -4.039 -31.188 -13.57 1 98.12 73 LEU A CA 1
ATOM 591 C C . LEU A 1 73 ? -4.473 -31.625 -14.961 1 98.12 73 LEU A C 1
ATOM 593 O O . LEU A 1 73 ? -3.779 -31.359 -15.945 1 98.12 73 LEU A O 1
ATOM 597 N N . LEU A 1 74 ? -5.605 -32.344 -15.008 1 98.31 74 LEU A N 1
ATOM 598 C CA . LEU A 1 74 ? -6.137 -32.719 -16.312 1 98.31 74 LEU A CA 1
ATOM 599 C C . LEU A 1 74 ? -6.57 -31.5 -17.094 1 98.31 74 LEU A C 1
ATOM 601 O O . LEU A 1 74 ? -6.285 -31.391 -18.297 1 98.31 74 LEU A O 1
ATOM 605 N N . ALA A 1 75 ? -7.262 -30.594 -16.422 1 98.62 75 ALA A N 1
ATOM 606 C CA . ALA A 1 75 ? -7.652 -29.344 -17.078 1 98.62 75 ALA A CA 1
ATOM 607 C C . ALA A 1 75 ? -6.426 -28.578 -17.562 1 98.62 75 ALA A C 1
ATOM 609 O O . ALA A 1 75 ? -6.438 -28 -18.656 1 98.62 75 ALA A O 1
ATOM 610 N N . CYS A 1 76 ? -5.414 -28.531 -16.75 1 98.75 76 CYS A N 1
ATOM 611 C CA . CYS A 1 76 ? -4.156 -27.891 -17.125 1 98.75 76 CYS A CA 1
ATOM 612 C C . CYS A 1 76 ? -3.57 -28.547 -18.375 1 98.75 76 CYS A C 1
ATOM 614 O O . CYS A 1 76 ? -3.107 -27.844 -19.281 1 98.75 76 CYS A O 1
ATOM 616 N N . SER A 1 77 ? -3.611 -29.844 -18.422 1 98.62 77 SER A N 1
ATOM 617 C CA . SER A 1 77 ? -3.086 -30.594 -19.562 1 98.62 77 SER A CA 1
ATOM 618 C C . SER A 1 77 ? -3.844 -30.234 -20.844 1 98.62 77 SER A C 1
ATOM 620 O O . SER A 1 77 ? -3.262 -30.219 -21.938 1 98.62 77 SER A O 1
ATOM 622 N N . MET A 1 78 ? -5.176 -30.016 -20.719 1 98.62 78 MET A N 1
ATOM 623 C CA . MET A 1 78 ? -5.953 -29.594 -21.875 1 98.62 78 MET A CA 1
ATOM 624 C C . MET A 1 78 ? -5.453 -28.25 -22.406 1 98.62 78 MET A C 1
ATOM 626 O O . MET A 1 78 ? -5.344 -28.078 -23.625 1 98.62 78 MET A O 1
ATOM 630 N N . GLY A 1 79 ? -5.176 -27.328 -21.516 1 98.81 79 GLY A N 1
ATOM 631 C CA . GLY A 1 79 ? -4.645 -26.047 -21.922 1 98.81 79 GLY A CA 1
ATOM 632 C C . GLY A 1 79 ? -3.277 -26.141 -22.578 1 98.81 79 GLY A C 1
ATOM 633 O O . GLY A 1 79 ? -3.01 -25.484 -23.578 1 98.81 79 GLY A O 1
ATOM 634 N N . ILE A 1 80 ? -2.398 -26.953 -22.016 1 98.69 80 ILE A N 1
ATOM 635 C CA . ILE A 1 80 ? -1.068 -27.188 -22.562 1 98.69 80 ILE A CA 1
ATOM 636 C C . ILE A 1 80 ? -1.189 -27.766 -23.969 1 98.69 80 ILE A C 1
ATOM 638 O O . ILE A 1 80 ? -0.511 -27.297 -24.891 1 98.69 80 ILE A O 1
ATOM 642 N N . SER A 1 81 ? -2.088 -28.734 -24.062 1 98.19 81 SER A N 1
ATOM 643 C CA . SER A 1 81 ? -2.299 -29.391 -25.359 1 98.19 81 SER A CA 1
ATOM 644 C C . SER A 1 81 ? -2.787 -28.406 -26.406 1 98.19 81 SER A C 1
ATOM 646 O O . SER A 1 81 ? -2.334 -28.438 -27.562 1 98.19 81 SER A O 1
ATOM 648 N N . ALA A 1 82 ? -3.66 -27.578 -26.016 1 97.62 82 ALA A N 1
ATOM 649 C CA . ALA A 1 82 ? -4.164 -26.578 -26.938 1 97.62 82 ALA A CA 1
ATOM 650 C C . ALA A 1 82 ? -3.033 -25.672 -27.453 1 97.62 82 ALA A C 1
ATOM 652 O O . ALA A 1 82 ? -2.943 -25.406 -28.656 1 97.62 82 ALA A O 1
ATOM 653 N N . ALA A 1 83 ? -2.203 -25.234 -26.609 1 96.56 83 ALA A N 1
ATOM 654 C CA . ALA A 1 83 ? -1.076 -24.391 -27 1 96.56 83 ALA A CA 1
ATOM 655 C C . ALA A 1 83 ? -0.13 -25.141 -27.938 1 96.56 83 ALA A C 1
ATOM 657 O O . ALA A 1 83 ? 0.322 -24.578 -28.938 1 96.56 83 ALA A O 1
ATOM 658 N N . ILE A 1 84 ? 0.155 -26.359 -27.625 1 94 84 ILE A N 1
ATOM 659 C CA . ILE A 1 84 ? 1.08 -27.172 -28.406 1 94 84 ILE A CA 1
ATOM 660 C C . ILE A 1 84 ? 0.526 -27.375 -29.812 1 94 84 ILE A C 1
ATOM 662 O O . ILE A 1 84 ? 1.277 -27.359 -30.797 1 94 84 ILE A O 1
ATOM 666 N N . THR A 1 85 ? -0.781 -27.609 -29.922 1 92.94 85 THR A N 1
ATOM 667 C CA . THR A 1 85 ? -1.369 -27.844 -31.234 1 92.94 85 THR A CA 1
ATOM 668 C C . THR A 1 85 ? -1.297 -26.594 -32.094 1 92.94 85 THR A C 1
ATOM 670 O O . THR A 1 85 ? -1.211 -26.672 -33.312 1 92.94 85 THR A O 1
ATOM 673 N N . MET A 1 86 ? -1.339 -25.438 -31.453 1 90.19 86 MET A N 1
ATOM 674 C CA . MET A 1 86 ? -1.251 -24.188 -32.188 1 90.19 86 MET A CA 1
ATOM 675 C C . MET A 1 86 ? 0.188 -23.906 -32.625 1 90.19 86 MET A C 1
ATOM 677 O O . MET A 1 86 ? 0.431 -23.391 -33.719 1 90.19 86 MET A O 1
ATOM 681 N N . TYR A 1 87 ? 1.132 -24.203 -31.703 1 88.31 87 TYR A N 1
ATOM 682 C CA . TYR A 1 87 ? 2.549 -24 -31.984 1 88.31 87 TYR A CA 1
ATOM 683 C C . TYR A 1 87 ? 3.359 -25.234 -31.609 1 88.31 87 TYR A C 1
ATOM 685 O O . TYR A 1 87 ? 4.129 -25.203 -30.641 1 88.31 87 TYR A O 1
ATOM 693 N N . PRO A 1 88 ? 3.32 -26.281 -32.375 1 87.31 88 PRO A N 1
ATOM 694 C CA . PRO A 1 88 ? 3.887 -27.594 -32.031 1 87.31 88 PRO A CA 1
ATOM 695 C C . PRO A 1 88 ? 5.406 -27.547 -31.906 1 87.31 88 PRO A C 1
ATOM 697 O O . PRO A 1 88 ? 5.992 -28.406 -31.234 1 87.31 88 PRO A O 1
ATOM 700 N N . ALA A 1 89 ? 6.105 -26.531 -32.406 1 84.62 89 ALA A N 1
ATOM 701 C CA . ALA A 1 89 ? 7.566 -26.5 -32.406 1 84.62 89 ALA A CA 1
ATOM 702 C C . ALA A 1 89 ? 8.102 -25.641 -31.266 1 84.62 89 ALA A C 1
ATOM 704 O O . ALA A 1 89 ? 9.312 -25.547 -31.062 1 84.62 89 ALA A O 1
ATOM 705 N N . LEU A 1 90 ? 7.207 -25.109 -30.453 1 89.44 90 LEU A N 1
ATOM 706 C CA . LEU A 1 90 ? 7.668 -24.062 -29.547 1 89.44 90 LEU A CA 1
ATOM 707 C C . LEU A 1 90 ? 7.684 -24.562 -28.109 1 89.44 90 LEU A C 1
ATOM 709 O O . LEU A 1 90 ? 8.031 -23.812 -27.188 1 89.44 90 LEU A O 1
ATOM 713 N N . PHE A 1 91 ? 7.387 -25.844 -27.922 1 93.12 91 PHE A N 1
ATOM 714 C CA . PHE A 1 91 ? 7.305 -26.344 -26.562 1 93.12 91 PHE A CA 1
ATOM 715 C C . PHE A 1 91 ? 8.047 -27.672 -26.438 1 93.12 91 PHE A C 1
ATOM 717 O O . PHE A 1 91 ? 8.109 -28.453 -27.391 1 93.12 91 PHE A O 1
ATOM 724 N N . THR A 1 92 ? 8.672 -27.859 -25.328 1 93.75 92 THR A N 1
ATOM 725 C CA . THR A 1 92 ? 9.227 -29.141 -24.906 1 93.75 92 THR A CA 1
ATOM 726 C C . THR A 1 92 ? 8.57 -29.625 -23.625 1 93.75 92 THR A C 1
ATOM 728 O O . THR A 1 92 ? 8.422 -28.859 -22.672 1 93.75 92 THR A O 1
ATOM 731 N N . LEU A 1 93 ? 8.125 -30.859 -23.609 1 96.19 93 LEU A N 1
ATOM 732 C CA . LEU A 1 93 ? 7.496 -31.438 -22.422 1 96.19 93 LEU A CA 1
ATOM 733 C C . LEU A 1 93 ? 8.492 -32.281 -21.641 1 96.19 93 LEU A C 1
ATOM 735 O O . LEU A 1 93 ? 9.266 -33.031 -22.219 1 96.19 93 LEU A O 1
ATOM 739 N N . LYS A 1 94 ? 8.516 -32.094 -20.391 1 96.19 94 LYS A N 1
ATOM 740 C CA . LYS A 1 94 ? 9.258 -32.938 -19.469 1 96.19 94 LYS A CA 1
ATOM 741 C C . LYS A 1 94 ? 8.359 -33.438 -18.328 1 96.19 94 LYS A C 1
ATOM 743 O O . LYS A 1 94 ? 7.418 -32.75 -17.938 1 96.19 94 LYS A O 1
ATOM 748 N N . SER A 1 95 ? 8.555 -34.625 -17.891 1 96.56 95 SER A N 1
ATOM 749 C CA . SER A 1 95 ? 7.863 -35.156 -16.719 1 96.56 95 SER A CA 1
ATOM 750 C C . SER A 1 95 ? 8.812 -35.312 -15.539 1 96.56 95 SER A C 1
ATOM 752 O O . SER A 1 95 ? 9.961 -35.75 -15.703 1 96.56 95 SER A O 1
ATOM 754 N N . SER A 1 96 ? 8.359 -34.969 -14.398 1 93 96 SER A N 1
ATOM 755 C CA . SER A 1 96 ? 9.203 -35.094 -13.219 1 93 96 SER A CA 1
ATOM 756 C C . SER A 1 96 ? 9.031 -36.438 -12.539 1 93 96 SER A C 1
ATOM 758 O O . SER A 1 96 ? 9.328 -36.594 -11.352 1 93 96 SER A O 1
ATOM 760 N N . HIS A 1 97 ? 8.625 -37.406 -13.234 1 87.88 97 HIS A N 1
ATOM 761 C CA . HIS A 1 97 ? 8.344 -38.75 -12.719 1 87.88 97 HIS A CA 1
ATOM 762 C C . HIS A 1 97 ? 9.586 -39.344 -12.062 1 87.88 97 HIS A C 1
ATOM 764 O O . HIS A 1 97 ? 9.477 -40.125 -11.094 1 87.88 97 HIS A O 1
ATOM 770 N N . ASN A 1 98 ? 10.711 -39.031 -12.516 1 85 98 ASN A N 1
ATOM 771 C CA . ASN A 1 98 ? 11.93 -39.688 -12.047 1 85 98 ASN A CA 1
ATOM 772 C C . ASN A 1 98 ? 12.68 -38.812 -11.039 1 85 98 ASN A C 1
ATOM 774 O O . ASN A 1 98 ? 13.828 -39.094 -10.703 1 85 98 ASN A O 1
ATOM 778 N N . LYS A 1 99 ? 12.055 -37.781 -10.617 1 87.94 99 LYS A N 1
ATOM 779 C CA . LYS A 1 99 ? 12.711 -36.875 -9.664 1 87.94 99 LYS A CA 1
ATOM 780 C C . LYS A 1 99 ? 11.773 -36.531 -8.516 1 87.94 99 LYS A C 1
ATOM 782 O O . LYS A 1 99 ? 10.891 -35.688 -8.664 1 87.94 99 LYS A O 1
ATOM 787 N N . MET A 1 100 ? 11.969 -37.188 -7.465 1 90.06 100 MET A N 1
ATOM 788 C CA . MET A 1 100 ? 11.266 -36.844 -6.234 1 90.06 100 MET A CA 1
ATOM 789 C C . MET A 1 100 ? 12.164 -36.031 -5.312 1 90.06 100 MET A C 1
ATOM 791 O O . MET A 1 100 ? 13.258 -36.469 -4.953 1 90.06 100 MET A O 1
ATOM 795 N N . GLY A 1 101 ? 11.719 -34.812 -5.016 1 94.75 101 GLY A N 1
ATOM 796 C CA . GLY A 1 101 ? 12.469 -34 -4.062 1 94.75 101 GLY A CA 1
ATOM 797 C C . GLY A 1 101 ? 12.25 -34.406 -2.623 1 94.75 101 GLY A C 1
ATOM 798 O O . GLY A 1 101 ? 11.648 -35.469 -2.359 1 94.75 101 GLY A O 1
ATOM 799 N N . SER A 1 102 ? 12.883 -33.656 -1.717 1 97.06 102 SER A N 1
ATOM 800 C CA . SER A 1 102 ? 12.758 -33.969 -0.296 1 97.06 102 SER A CA 1
ATOM 801 C C . SER A 1 102 ? 12.188 -32.781 0.481 1 97.06 102 SER A C 1
ATOM 803 O O . SER A 1 102 ? 12.586 -31.625 0.267 1 97.06 102 SER A O 1
ATOM 805 N N . LEU A 1 103 ? 11.227 -33.125 1.355 1 97.31 103 LEU A N 1
ATOM 806 C CA . LEU A 1 103 ? 10.695 -32.125 2.262 1 97.31 103 LEU A CA 1
ATOM 807 C C . LEU A 1 103 ? 11.773 -31.656 3.234 1 97.31 103 LEU A C 1
ATOM 809 O O . LEU A 1 103 ? 11.648 -30.578 3.822 1 97.31 103 LEU A O 1
ATOM 813 N N . LEU A 1 104 ? 12.789 -32.438 3.371 1 97.75 104 LEU A N 1
ATOM 814 C CA . LEU A 1 104 ? 13.828 -32.125 4.348 1 97.75 104 LEU A CA 1
ATOM 815 C C . LEU A 1 104 ? 15.055 -31.531 3.672 1 97.75 104 LEU A C 1
ATOM 817 O O . LEU A 1 104 ? 16.094 -31.375 4.301 1 97.75 104 LEU A O 1
ATOM 821 N N . SER A 1 105 ? 14.898 -31.156 2.434 1 97.69 105 SER A N 1
ATOM 822 C CA . SER A 1 105 ? 16.016 -30.562 1.698 1 97.69 105 SER A CA 1
ATOM 823 C C . SER A 1 105 ? 16.359 -29.188 2.23 1 97.69 105 SER A C 1
ATOM 825 O O . SER A 1 105 ? 15.5 -28.5 2.799 1 97.69 105 SER A O 1
ATOM 827 N N . PRO A 1 106 ? 17.594 -28.688 2.029 1 97.75 106 PRO A N 1
ATOM 828 C CA . PRO A 1 106 ? 18.047 -27.391 2.539 1 97.75 106 PRO A CA 1
ATOM 829 C C . PRO A 1 106 ? 17.219 -26.219 2.006 1 97.75 106 PRO A C 1
ATOM 831 O O . PRO A 1 106 ? 16.906 -25.281 2.748 1 97.75 106 PRO A O 1
ATOM 834 N N . HIS A 1 107 ? 16.875 -26.312 0.751 1 97.81 107 HIS A N 1
ATOM 835 C CA . HIS A 1 107 ? 16.141 -25.188 0.185 1 97.81 107 HIS A CA 1
ATOM 836 C C . HIS A 1 107 ? 14.727 -25.109 0.743 1 97.81 107 HIS A C 1
ATOM 838 O O . HIS A 1 107 ? 14.117 -24.047 0.759 1 97.81 107 HIS A O 1
ATOM 844 N N . VAL A 1 108 ? 14.148 -26.219 1.182 1 98.56 108 VAL A N 1
ATOM 845 C CA . VAL A 1 108 ? 12.867 -26.188 1.872 1 98.56 108 VAL A CA 1
ATOM 846 C C . VAL A 1 108 ? 13.047 -25.625 3.279 1 98.56 108 VAL A C 1
ATOM 848 O O . VAL A 1 108 ? 12.25 -24.797 3.736 1 98.56 108 VAL A O 1
ATOM 851 N N . TYR A 1 109 ? 14.172 -25.984 3.941 1 97.94 109 TYR A N 1
ATOM 852 C CA . TYR A 1 109 ? 14.477 -25.516 5.289 1 97.94 109 TYR A CA 1
ATOM 853 C C . TYR A 1 109 ? 14.688 -24 5.309 1 97.94 109 TYR A C 1
ATOM 855 O O . TYR A 1 109 ? 14.297 -23.328 6.266 1 97.94 109 TYR A O 1
ATOM 863 N N . LYS A 1 110 ? 15.281 -23.531 4.312 1 97.81 110 LYS A N 1
ATOM 864 C CA . LYS A 1 110 ? 15.562 -22.094 4.25 1 97.81 110 LYS A CA 1
ATOM 865 C C . LYS A 1 110 ? 14.273 -21.281 4.141 1 97.81 110 LYS A C 1
ATOM 867 O O . LYS A 1 110 ? 14.234 -20.125 4.531 1 97.81 110 LYS A O 1
ATOM 872 N N . VAL A 1 111 ? 13.227 -21.906 3.615 1 98.31 111 VAL A N 1
ATOM 873 C CA . VAL A 1 111 ? 11.945 -21.234 3.445 1 98.31 111 VAL A CA 1
ATOM 874 C C . VAL A 1 111 ? 11.094 -21.406 4.699 1 98.31 111 VAL A C 1
ATOM 876 O O . VAL A 1 111 ? 10.602 -20.438 5.27 1 98.31 111 VAL A O 1
ATOM 879 N N . HIS A 1 112 ? 11.039 -22.656 5.23 1 98.06 112 HIS A N 1
ATOM 880 C CA . HIS A 1 112 ? 10 -23.016 6.188 1 98.06 112 HIS A CA 1
ATOM 881 C C . HIS A 1 112 ? 10.602 -23.359 7.547 1 98.06 112 HIS A C 1
ATOM 883 O O . HIS A 1 112 ? 9.875 -23.719 8.477 1 98.06 112 HIS A O 1
ATOM 889 N N . GLY A 1 113 ? 11.891 -23.25 7.691 1 95.31 113 GLY A N 1
ATOM 890 C CA . GLY A 1 113 ? 12.523 -23.734 8.914 1 95.31 113 GLY A CA 1
ATOM 891 C C . GLY A 1 113 ? 12.555 -25.25 9.008 1 95.31 113 GLY A C 1
ATOM 892 O O . GLY A 1 113 ? 11.953 -25.938 8.188 1 95.31 113 GLY A O 1
ATOM 893 N N . SER A 1 114 ? 13.203 -25.719 10.016 1 94.88 114 SER A N 1
ATOM 894 C CA . SER A 1 114 ? 13.391 -27.172 10.141 1 94.88 114 SER A CA 1
ATOM 895 C C . SER A 1 114 ? 12.172 -27.828 10.773 1 94.88 114 SER A C 1
ATOM 897 O O . SER A 1 114 ? 11.953 -29.031 10.594 1 94.88 114 SER A O 1
ATOM 899 N N . GLN A 1 115 ? 11.352 -27.078 11.391 1 95.44 115 GLN A N 1
ATOM 900 C CA . GLN A 1 115 ? 10.266 -27.672 12.172 1 95.44 115 GLN A CA 1
ATOM 901 C C . GLN A 1 115 ? 9.047 -27.922 11.297 1 95.44 115 GLN A C 1
ATOM 903 O O . GLN A 1 115 ? 8.391 -28.969 11.43 1 95.44 115 GLN A O 1
ATOM 908 N N . TRP A 1 116 ? 8.719 -27.047 10.398 1 97 116 TRP A N 1
ATOM 909 C CA . TRP A 1 116 ? 7.48 -27.125 9.633 1 97 116 TRP A CA 1
ATOM 910 C C . TRP A 1 116 ? 7.445 -28.375 8.781 1 97 116 TRP A C 1
ATOM 912 O O . TRP A 1 116 ? 6.473 -29.141 8.82 1 97 116 TRP A O 1
ATOM 922 N N . PRO A 1 117 ? 8.5 -28.719 7.98 1 97.5 117 PRO A N 1
ATOM 923 C CA . PRO A 1 117 ? 8.492 -29.953 7.188 1 97.5 117 PRO A CA 1
ATOM 924 C C . PRO A 1 117 ? 8.344 -31.203 8.047 1 97.5 117 PRO A C 1
ATOM 926 O O . PRO A 1 117 ? 7.648 -32.156 7.66 1 97.5 117 PRO A O 1
ATOM 929 N N . LYS A 1 118 ? 8.953 -31.219 9.203 1 97.06 118 LYS A N 1
ATOM 930 C CA . LYS A 1 118 ? 8.836 -32.344 10.117 1 97.06 118 LYS A CA 1
ATOM 931 C C . LYS A 1 118 ? 7.414 -32.5 10.633 1 97.06 118 LYS A C 1
ATOM 933 O O . LYS A 1 118 ? 6.918 -33.625 10.781 1 97.06 118 LYS A O 1
ATOM 938 N N . GLU A 1 119 ? 6.859 -31.359 10.875 1 96.88 119 GLU A N 1
ATOM 939 C CA . GLU A 1 119 ? 5.473 -31.359 11.328 1 96.88 119 GLU A CA 1
ATOM 940 C C . GLU A 1 119 ? 4.543 -31.906 10.25 1 96.88 119 GLU A C 1
ATOM 942 O O . GLU A 1 119 ? 3.639 -32.688 10.547 1 96.88 119 GLU A O 1
ATOM 947 N N . ILE A 1 120 ? 4.715 -31.531 9.023 1 97.44 120 ILE A N 1
ATOM 948 C CA . ILE A 1 120 ? 3.914 -32 7.906 1 97.44 120 ILE A CA 1
ATOM 949 C C . ILE A 1 120 ? 4.066 -33.531 7.781 1 97.44 120 ILE A C 1
ATOM 951 O O . ILE A 1 120 ? 3.076 -34.25 7.613 1 97.44 120 ILE A O 1
ATOM 955 N N . LEU A 1 121 ? 5.297 -34.062 7.895 1 97.19 121 LEU A N 1
ATOM 956 C CA . LEU A 1 121 ? 5.566 -35.469 7.793 1 97.19 121 LEU A CA 1
ATOM 957 C C . LEU A 1 121 ? 4.844 -36.25 8.898 1 97.19 121 LEU A C 1
ATOM 959 O O . LEU A 1 121 ? 4.234 -37.281 8.641 1 97.19 121 LEU A O 1
ATOM 963 N N . ARG A 1 122 ? 4.898 -35.688 10.055 1 97.19 122 ARG A N 1
ATOM 964 C CA . ARG A 1 122 ? 4.242 -36.312 11.195 1 97.19 122 ARG A CA 1
ATOM 965 C C . ARG A 1 122 ? 2.732 -36.375 11 1 97.19 122 ARG A C 1
ATOM 967 O O . ARG A 1 122 ? 2.119 -37.438 11.172 1 97.19 122 ARG A O 1
ATOM 974 N N . LEU A 1 123 ? 2.148 -35.25 10.633 1 97.44 123 LEU A N 1
ATOM 975 C CA . LEU A 1 123 ? 0.702 -35.188 10.453 1 97.44 123 LEU A CA 1
ATOM 976 C C . LEU A 1 123 ? 0.231 -36.125 9.352 1 97.44 123 LEU A C 1
ATOM 978 O O . LEU A 1 123 ? -0.807 -36.75 9.477 1 97.44 123 LEU A O 1
ATOM 982 N N . CYS A 1 124 ? 0.958 -36.219 8.273 1 96.69 124 CYS A N 1
ATOM 983 C CA . CYS A 1 124 ? 0.605 -37.094 7.164 1 96.69 124 CYS A CA 1
ATOM 984 C C . CYS A 1 124 ? 0.686 -38.562 7.578 1 96.69 124 CYS A C 1
ATOM 986 O O . CYS A 1 124 ? -0.161 -39.344 7.191 1 96.69 124 CYS A O 1
ATOM 988 N N . LYS A 1 125 ? 1.67 -38.875 8.359 1 95 125 LYS A N 1
ATOM 989 C CA . LYS A 1 125 ? 1.842 -40.25 8.836 1 95 125 LYS A CA 1
ATOM 990 C C . LYS A 1 125 ? 0.668 -40.688 9.711 1 95 125 LYS A C 1
ATOM 992 O O . LYS A 1 125 ? 0.226 -41.844 9.648 1 95 125 LYS A O 1
ATOM 997 N N . GLU A 1 126 ? 0.186 -39.75 10.398 1 96.25 126 GLU A N 1
ATOM 998 C CA . GLU A 1 126 ? -0.891 -40.062 11.344 1 96.25 126 GLU A CA 1
ATOM 999 C C . GLU A 1 126 ? -2.258 -39.938 10.672 1 96.25 126 GLU A C 1
ATOM 1001 O O . GLU A 1 126 ? -3.26 -40.406 11.203 1 96.25 126 GLU A O 1
ATOM 1006 N N . ALA A 1 127 ? -2.291 -39.375 9.594 1 96.56 127 ALA A N 1
ATOM 1007 C CA . ALA A 1 127 ? -3.541 -38.969 8.945 1 96.56 127 ALA A CA 1
ATOM 1008 C C . ALA A 1 127 ? -4.418 -40.188 8.648 1 96.56 127 ALA A C 1
ATOM 1010 O O . ALA A 1 127 ? -5.613 -40.188 8.945 1 96.56 127 ALA A O 1
ATOM 1011 N N . ASP A 1 128 ? -3.893 -41.312 8.164 1 94 128 ASP A N 1
ATOM 1012 C CA . ASP A 1 128 ? -4.676 -42.469 7.73 1 94 128 ASP A CA 1
ATOM 1013 C C . ASP A 1 128 ? -5.383 -43.125 8.914 1 94 128 ASP A C 1
ATOM 1015 O O . ASP A 1 128 ? -6.535 -43.562 8.797 1 94 128 ASP A O 1
ATOM 1019 N N . SER A 1 129 ? -4.633 -43.219 9.977 1 95.69 129 SER A N 1
ATOM 1020 C CA . SER A 1 129 ? -5.23 -43.812 11.164 1 95.69 129 SER A CA 1
ATOM 1021 C C . SER A 1 129 ? -6.395 -42.969 11.68 1 95.69 129 SER A C 1
ATOM 1023 O O . SER A 1 129 ? -7.441 -43.5 12.047 1 95.69 129 SER A O 1
ATOM 1025 N N . LYS A 1 130 ? -6.195 -41.688 11.68 1 96.19 130 LYS A N 1
ATOM 1026 C CA . LYS A 1 130 ? -7.254 -40.781 12.117 1 96.19 130 LYS A CA 1
ATOM 1027 C C . LYS A 1 130 ? -8.461 -40.875 11.18 1 96.19 130 LYS A C 1
ATOM 1029 O O . LYS A 1 130 ? -9.602 -40.938 11.633 1 96.19 130 LYS A O 1
ATOM 1034 N N . LEU A 1 131 ? -8.195 -40.875 9.953 1 95.75 131 LEU A N 1
ATOM 1035 C CA . LEU A 1 131 ? -9.242 -40.938 8.938 1 95.75 131 LEU A CA 1
ATOM 1036 C C . LEU A 1 131 ? -10.047 -42.219 9.062 1 95.75 131 LEU A C 1
ATOM 1038 O O . LEU A 1 131 ? -11.266 -42.219 8.922 1 95.75 131 LEU A O 1
ATOM 1042 N N . ALA A 1 132 ? -9.367 -43.344 9.344 1 95.06 132 ALA A N 1
ATOM 1043 C CA . ALA A 1 132 ? -10.016 -44.656 9.516 1 95.06 132 ALA A CA 1
ATOM 1044 C C . ALA A 1 132 ? -10.984 -44.625 10.695 1 95.06 132 ALA A C 1
ATOM 1046 O O . ALA A 1 132 ? -11.984 -45.344 10.703 1 95.06 132 ALA A O 1
ATOM 1047 N N . GLN A 1 133 ? -10.727 -43.719 11.617 1 95.56 133 GLN A N 1
ATOM 1048 C CA . GLN A 1 133 ? -11.57 -43.594 12.812 1 95.56 133 GLN A CA 1
ATOM 1049 C C . GLN A 1 133 ? -12.641 -42.531 12.617 1 95.56 133 GLN A C 1
ATOM 1051 O O . GLN A 1 133 ? -13.391 -42.219 13.547 1 95.56 133 GLN A O 1
ATOM 1056 N N . GLY A 1 134 ? -12.648 -41.906 11.469 1 93.62 134 GLY A N 1
ATOM 1057 C CA . GLY A 1 134 ? -13.648 -40.875 11.18 1 93.62 134 GLY A CA 1
ATOM 1058 C C . GLY A 1 134 ? -13.328 -39.531 11.82 1 93.62 134 GLY A C 1
ATOM 1059 O O . GLY A 1 134 ? -14.234 -38.75 12.109 1 93.62 134 GLY A O 1
ATOM 1060 N N . LYS A 1 135 ? -12.062 -39.344 12.086 1 95.38 135 LYS A N 1
ATOM 1061 C CA . LYS A 1 135 ? -11.633 -38.094 12.727 1 95.38 135 LYS A CA 1
ATOM 1062 C C . LYS A 1 135 ? -10.883 -37.188 11.75 1 95.38 135 LYS A C 1
ATOM 1064 O O . LYS A 1 135 ? -10.258 -37.688 10.812 1 95.38 135 LYS A O 1
ATOM 1069 N N . LEU A 1 136 ? -11.008 -35.875 12.078 1 96.06 136 LEU A N 1
ATOM 1070 C CA . LEU A 1 136 ? -10.242 -34.938 11.289 1 96.06 136 LEU A CA 1
ATOM 1071 C C . LEU A 1 136 ? -8.742 -35.156 11.469 1 96.06 136 LEU A C 1
ATOM 1073 O O . LEU A 1 136 ? -8.266 -35.312 12.602 1 96.06 136 LEU A O 1
ATOM 1077 N N . GLU A 1 137 ? -8.031 -35.188 10.43 1 96.38 137 GLU A N 1
ATOM 1078 C CA . GLU A 1 137 ? -6.617 -35.562 10.438 1 96.38 137 GLU A CA 1
ATOM 1079 C C . GLU A 1 137 ? -5.734 -34.312 10.617 1 96.38 137 GLU A C 1
ATOM 1081 O O . GLU A 1 137 ? -4.551 -34.438 10.93 1 96.38 137 GLU A O 1
ATOM 1086 N N . VAL A 1 138 ? -6.281 -33.094 10.445 1 96.81 138 VAL A N 1
ATOM 1087 C CA . VAL A 1 138 ? -5.5 -31.859 10.594 1 96.81 138 VAL A CA 1
ATOM 1088 C C . VAL A 1 138 ? -5.77 -31.234 11.953 1 96.81 138 VAL A C 1
ATOM 1090 O O . VAL A 1 138 ? -6.809 -31.484 12.562 1 96.81 138 VAL A O 1
ATOM 1093 N N . PRO A 1 139 ? -4.836 -30.391 12.406 1 96 139 PRO A N 1
ATOM 1094 C CA . PRO A 1 139 ? -5.039 -29.703 13.68 1 96 139 PRO A CA 1
ATOM 1095 C C . PRO A 1 139 ? -6.273 -28.812 13.68 1 96 139 PRO A C 1
ATOM 1097 O O . PRO A 1 139 ? -6.637 -28.25 12.641 1 96 139 PRO A O 1
ATOM 1100 N N . ASP A 1 140 ? -6.801 -28.5 14.852 1 94.38 140 ASP A N 1
ATOM 1101 C CA . ASP A 1 140 ? -8.008 -27.703 15.023 1 94.38 140 ASP A CA 1
ATOM 1102 C C . ASP A 1 140 ? -7.762 -26.25 14.625 1 94.38 140 ASP A C 1
ATOM 1104 O O . ASP A 1 140 ? -8.695 -25.547 14.227 1 94.38 140 ASP A O 1
ATOM 1108 N N . SER A 1 141 ? -6.57 -25.891 14.664 1 92 141 SER A N 1
ATOM 1109 C CA . SER A 1 141 ? -6.23 -24.5 14.383 1 92 141 SER A CA 1
ATOM 1110 C C . SER A 1 141 ? -6.215 -24.234 12.875 1 92 141 SER A C 1
ATOM 1112 O O . SER A 1 141 ? -6.184 -23.078 12.453 1 92 141 SER A O 1
ATOM 1114 N N . TRP A 1 142 ? -6.262 -25.312 12.109 1 94.69 142 TRP A N 1
ATOM 1115 C CA . TRP A 1 142 ? -6.238 -25.156 10.664 1 94.69 142 TRP A CA 1
ATOM 1116 C C . TRP A 1 142 ? -7.652 -25.094 10.102 1 94.69 142 TRP A C 1
ATOM 1118 O O . TRP A 1 142 ? -8.602 -25.547 10.734 1 94.69 142 TRP A O 1
ATOM 1128 N N . ASN A 1 143 ? -7.762 -24.391 9 1 92.44 143 ASN A N 1
ATOM 1129 C CA . ASN A 1 143 ? -9.031 -24.453 8.289 1 92.44 143 ASN A CA 1
ATOM 1130 C C . ASN A 1 143 ? -9.234 -25.797 7.605 1 92.44 143 ASN A C 1
ATOM 1132 O O . ASN A 1 143 ? -8.734 -26 6.496 1 92.44 143 ASN A O 1
ATOM 1136 N N . SER A 1 144 ? -10.008 -26.656 8.195 1 93 144 SER A N 1
ATOM 1137 C CA . SER A 1 144 ? -10.18 -28.031 7.711 1 93 144 SER A CA 1
ATOM 1138 C C . SER A 1 144 ? -11.016 -28.062 6.438 1 93 144 SER A C 1
ATOM 1140 O O . SER A 1 144 ? -11.055 -29.078 5.738 1 93 144 SER A O 1
ATOM 1142 N N . GLY A 1 145 ? -11.633 -26.938 6.148 1 89.94 145 GLY A N 1
ATOM 1143 C CA . GLY A 1 145 ? -12.375 -26.875 4.898 1 89.94 145 GLY A CA 1
ATOM 1144 C C . GLY A 1 145 ? -11.477 -26.766 3.68 1 89.94 145 GLY A C 1
ATOM 1145 O O . GLY A 1 145 ? -11.867 -27.156 2.578 1 89.94 145 GLY A O 1
ATOM 1146 N N . ASP A 1 146 ? -10.312 -26.266 3.869 1 92.12 146 ASP A N 1
ATOM 1147 C CA . ASP A 1 146 ? -9.375 -26.047 2.77 1 92.12 146 ASP A CA 1
ATOM 1148 C C . ASP A 1 146 ? -8.203 -27.031 2.846 1 92.12 146 ASP A C 1
ATOM 1150 O O . ASP A 1 146 ? -7.754 -27.547 1.822 1 92.12 146 ASP A O 1
ATOM 1154 N N . ILE A 1 147 ? -7.828 -27.297 4.066 1 96.56 147 ILE A N 1
ATOM 1155 C CA . ILE A 1 147 ? -6.602 -28.078 4.234 1 96.56 147 ILE A CA 1
ATOM 1156 C C . ILE A 1 147 ? -6.949 -29.516 4.582 1 96.56 147 ILE A C 1
ATOM 1158 O O . ILE A 1 147 ? -7.715 -29.766 5.512 1 96.56 147 ILE A O 1
ATOM 1162 N N . TYR A 1 148 ? -6.453 -30.453 3.865 1 96.38 148 TYR A N 1
ATOM 1163 C CA . TYR A 1 148 ? -6.562 -31.875 4.16 1 96.38 148 TYR A CA 1
ATOM 1164 C C . TYR A 1 148 ? -5.242 -32.594 3.896 1 96.38 148 TYR A C 1
ATOM 1166 O O . TYR A 1 148 ? -4.43 -32.125 3.09 1 96.38 148 TYR A O 1
ATOM 1174 N N . LEU A 1 149 ? -5.02 -33.625 4.598 1 96.81 149 LEU A N 1
ATOM 1175 C CA . LEU A 1 149 ? -3.785 -34.406 4.5 1 96.81 149 LEU A CA 1
ATOM 1176 C C . LEU A 1 149 ? -4.078 -35.906 4.48 1 96.81 149 LEU A C 1
ATOM 1178 O O . LEU A 1 149 ? -5.117 -36.344 4.977 1 96.81 149 LEU A O 1
ATOM 1182 N N . SER A 1 150 ? -3.273 -36.656 3.895 1 95 150 SER A N 1
ATOM 1183 C CA . SER A 1 150 ? -3.184 -38.125 3.938 1 95 150 SER A CA 1
ATOM 1184 C C . SER A 1 150 ? -1.737 -38.594 3.83 1 95 150 SER A C 1
ATOM 1186 O O . SER A 1 150 ? -0.83 -37.781 3.629 1 95 150 SER A O 1
ATOM 1188 N N . SER A 1 151 ? -1.552 -39.812 3.941 1 93.75 151 SER A N 1
ATOM 1189 C CA . SER A 1 151 ? -0.205 -40.344 3.768 1 93.75 151 SER A CA 1
ATOM 1190 C C . SER A 1 151 ? 0.307 -40.125 2.352 1 93.75 151 SER A C 1
ATOM 1192 O O . SER A 1 151 ? 1.515 -40 2.135 1 93.75 151 SER A O 1
ATOM 1194 N N . LYS A 1 152 ? -0.577 -39.938 1.403 1 95.06 152 LYS A N 1
ATOM 1195 C CA . LYS A 1 152 ? -0.196 -39.75 0.008 1 95.06 152 LYS A CA 1
ATOM 1196 C C . LYS A 1 152 ? 0.154 -38.312 -0.27 1 95.06 152 LYS A C 1
ATOM 1198 O O . LYS A 1 152 ? 0.773 -38 -1.289 1 95.06 152 LYS A O 1
ATOM 1203 N N . THR A 1 153 ? -0.29 -37.406 0.643 1 96.88 153 THR A N 1
ATOM 1204 C CA . THR A 1 153 ? 0.035 -36 0.496 1 96.88 153 THR A CA 1
ATOM 1205 C C . THR A 1 153 ? 1.547 -35.812 0.469 1 96.88 153 THR A C 1
ATOM 1207 O O . THR A 1 153 ? 2.047 -34.938 -0.249 1 96.88 153 THR A O 1
ATOM 1210 N N . VAL A 1 154 ? 2.33 -36.594 1.192 1 96.31 154 VAL A N 1
ATOM 1211 C CA . VAL A 1 154 ? 3.783 -36.469 1.242 1 96.31 154 VAL A CA 1
ATOM 1212 C C . VAL A 1 154 ? 4.367 -36.719 -0.147 1 96.31 154 VAL A C 1
ATOM 1214 O O . VAL A 1 154 ? 5.266 -36 -0.585 1 96.31 154 VAL A O 1
ATOM 1217 N N . GLN A 1 155 ? 3.83 -37.719 -0.794 1 95 155 GLN A N 1
ATOM 1218 C CA . GLN A 1 155 ? 4.293 -38 -2.146 1 95 155 GLN A CA 1
ATOM 1219 C C . GLN A 1 155 ? 4.004 -36.844 -3.096 1 95 155 GLN A C 1
ATOM 1221 O O . GLN A 1 155 ? 4.832 -36.5 -3.939 1 95 155 GLN A O 1
ATOM 1226 N N . ALA A 1 156 ? 2.871 -36.312 -2.961 1 96.75 156 ALA A N 1
ATOM 1227 C CA . ALA A 1 156 ? 2.484 -35.188 -3.811 1 96.75 156 ALA A CA 1
ATOM 1228 C C . ALA A 1 156 ? 3.396 -33.969 -3.58 1 96.75 156 ALA A C 1
ATOM 1230 O O . ALA A 1 156 ? 3.838 -33.344 -4.535 1 96.75 156 ALA A O 1
ATOM 1231 N N . LEU A 1 157 ? 3.676 -33.656 -2.309 1 97.69 157 LEU A N 1
ATOM 1232 C CA . LEU A 1 157 ? 4.516 -32.531 -1.973 1 97.69 157 LEU A CA 1
ATOM 1233 C C . LEU A 1 157 ? 5.949 -32.75 -2.451 1 97.69 157 LEU A C 1
ATOM 1235 O O . LEU A 1 157 ? 6.551 -31.844 -3.047 1 97.69 157 LEU A O 1
ATOM 1239 N N . GLN A 1 158 ? 6.453 -33.906 -2.229 1 97.31 158 GLN A N 1
ATOM 1240 C CA . GLN A 1 158 ? 7.816 -34.219 -2.654 1 97.31 158 GLN A CA 1
ATOM 1241 C C . GLN A 1 158 ? 7.914 -34.281 -4.176 1 97.31 158 GLN A C 1
ATOM 1243 O O . GLN A 1 158 ? 8.945 -33.938 -4.754 1 97.31 158 GLN A O 1
ATOM 1248 N N . GLY A 1 159 ? 6.816 -34.812 -4.805 1 96.94 159 GLY A N 1
ATOM 1249 C CA . GLY A 1 159 ? 6.742 -34.781 -6.254 1 96.94 159 GLY A CA 1
ATOM 1250 C C . GLY A 1 159 ? 6.754 -33.344 -6.801 1 96.94 159 GLY A C 1
ATOM 1251 O O . GLY A 1 159 ? 7.402 -33.062 -7.812 1 96.94 159 GLY A O 1
ATOM 1252 N N . SER A 1 160 ? 6.047 -32.469 -6.125 1 97.44 160 SER A N 1
ATOM 1253 C CA . SER A 1 160 ? 6.035 -31.062 -6.516 1 97.44 160 SER A CA 1
ATOM 1254 C C . SER A 1 160 ? 7.418 -30.438 -6.375 1 97.44 160 SER A C 1
ATOM 1256 O O . SER A 1 160 ? 7.848 -29.672 -7.238 1 97.44 160 SER A O 1
ATOM 1258 N N . ILE A 1 161 ? 8.109 -30.734 -5.273 1 98.31 161 ILE A N 1
ATOM 1259 C CA . ILE A 1 161 ? 9.469 -30.234 -5.094 1 98.31 161 ILE A CA 1
ATOM 1260 C C . ILE A 1 161 ? 10.359 -30.734 -6.234 1 98.31 161 ILE A C 1
ATOM 1262 O O . ILE A 1 161 ? 11.156 -29.984 -6.781 1 98.31 161 ILE A O 1
ATOM 1266 N N . GLY A 1 162 ? 10.18 -32.031 -6.602 1 98.31 162 GLY A N 1
ATOM 1267 C CA . GLY A 1 162 ? 10.922 -32.562 -7.73 1 98.31 162 GLY A CA 1
ATOM 1268 C C . GLY A 1 162 ? 10.641 -31.828 -9.031 1 98.31 162 GLY A C 1
ATOM 1269 O O . GLY A 1 162 ? 11.547 -31.609 -9.836 1 98.31 162 GLY A O 1
ATOM 1270 N N . ALA A 1 163 ? 9.406 -31.531 -9.25 1 98.5 163 ALA A N 1
ATOM 1271 C CA . ALA A 1 163 ? 9.016 -30.781 -10.453 1 98.5 163 ALA A CA 1
ATOM 1272 C C . ALA A 1 163 ? 9.648 -29.391 -10.461 1 98.5 163 ALA A C 1
ATOM 1274 O O . ALA A 1 163 ? 10.117 -28.922 -11.5 1 98.5 163 ALA A O 1
ATOM 1275 N N . LEU A 1 164 ? 9.672 -28.734 -9.312 1 98.69 164 LEU A N 1
ATOM 1276 C CA . LEU A 1 164 ? 10.281 -27.422 -9.188 1 98.69 164 LEU A CA 1
ATOM 1277 C C . LEU A 1 164 ? 11.773 -27.484 -9.5 1 98.69 164 LEU A C 1
ATOM 1279 O O . LEU A 1 164 ? 12.289 -26.641 -10.242 1 98.69 164 LEU A O 1
ATOM 1283 N N . GLU A 1 165 ? 12.461 -28.438 -8.93 1 98.56 165 GLU A N 1
ATOM 1284 C CA . GLU A 1 165 ? 13.883 -28.625 -9.18 1 98.56 165 GLU A CA 1
ATOM 1285 C C . GLU A 1 165 ? 14.156 -28.875 -10.656 1 98.56 165 GLU A C 1
ATOM 1287 O O . GLU A 1 165 ? 15.102 -28.328 -11.227 1 98.56 165 GLU A O 1
ATOM 1292 N N . THR A 1 166 ? 13.297 -29.703 -11.227 1 97.88 166 THR A N 1
ATOM 1293 C CA . THR A 1 166 ? 13.445 -30.016 -12.641 1 97.88 166 THR A CA 1
ATOM 1294 C C . THR A 1 166 ? 13.289 -28.766 -13.5 1 97.88 166 THR A C 1
ATOM 1296 O O . THR A 1 166 ? 14.039 -28.562 -14.453 1 97.88 166 THR A O 1
ATOM 1299 N N . ALA A 1 167 ? 12.367 -27.969 -13.156 1 98.38 167 ALA A N 1
ATOM 1300 C CA . ALA A 1 167 ? 12.117 -26.734 -13.906 1 98.38 167 ALA A CA 1
ATOM 1301 C C . ALA A 1 167 ? 13.297 -25.781 -13.797 1 98.38 167 ALA A C 1
ATOM 1303 O O . ALA A 1 167 ? 13.75 -25.219 -14.805 1 98.38 167 ALA A O 1
ATOM 1304 N N . VAL A 1 168 ? 13.75 -25.547 -12.578 1 98.56 168 VAL A N 1
ATOM 1305 C CA . VAL A 1 168 ? 14.883 -24.656 -12.359 1 98.56 168 VAL A CA 1
ATOM 1306 C C . VAL A 1 168 ? 16.094 -25.188 -13.117 1 98.56 168 VAL A C 1
ATOM 1308 O O . VAL A 1 168 ? 16.781 -24.422 -13.812 1 98.56 168 VAL A O 1
ATOM 1311 N N . ASP A 1 169 ? 16.391 -26.484 -13.016 1 97.62 169 ASP A N 1
ATOM 1312 C CA . ASP A 1 169 ? 17.516 -27.078 -13.734 1 97.62 169 ASP A CA 1
ATOM 1313 C C . ASP A 1 169 ? 17.375 -26.875 -15.242 1 97.62 169 ASP A C 1
ATOM 1315 O O . ASP A 1 169 ? 18.359 -26.641 -15.938 1 97.62 169 ASP A O 1
ATOM 1319 N N . SER A 1 170 ? 16.172 -26.938 -15.719 1 96.75 170 SER A N 1
ATOM 1320 C CA . SER A 1 170 ? 15.922 -26.859 -17.156 1 96.75 170 SER A CA 1
ATOM 1321 C C . SER A 1 170 ? 16.25 -25.469 -17.703 1 96.75 170 SER A C 1
ATOM 1323 O O . SER A 1 170 ? 16.609 -25.328 -18.875 1 96.75 170 SER A O 1
ATOM 1325 N N . ILE A 1 171 ? 16.188 -24.438 -16.859 1 97.06 171 ILE A N 1
ATOM 1326 C CA . ILE A 1 171 ? 16.391 -23.094 -17.406 1 97.06 171 ILE A CA 1
ATOM 1327 C C . ILE A 1 171 ? 17.797 -22.594 -17.062 1 97.06 171 ILE A C 1
ATOM 1329 O O . ILE A 1 171 ? 18.188 -21.516 -17.5 1 97.06 171 ILE A O 1
ATOM 1333 N N . PHE A 1 172 ? 18.594 -23.359 -16.328 1 96.56 172 PHE A N 1
ATOM 1334 C CA . PHE A 1 172 ? 19.922 -22.875 -15.977 1 96.56 172 PHE A CA 1
ATOM 1335 C C . PHE A 1 172 ? 21 -23.859 -16.422 1 96.56 172 PHE A C 1
ATOM 1337 O O . PHE A 1 172 ? 22.172 -23.484 -16.578 1 96.56 172 PHE A O 1
ATOM 1344 N N . LYS A 1 173 ? 20.609 -25.094 -16.578 1 93.75 173 LYS A N 1
ATOM 1345 C CA . LYS A 1 173 ? 21.625 -26.125 -16.812 1 93.75 173 LYS A CA 1
ATOM 1346 C C . LYS A 1 173 ? 21.469 -26.734 -18.203 1 93.75 173 LYS A C 1
ATOM 1348 O O . LYS A 1 173 ? 20.344 -27.047 -18.625 1 93.75 173 LYS A O 1
ATOM 1353 N N . GLY A 1 174 ? 22.516 -26.922 -18.953 1 88.81 174 GLY A N 1
ATOM 1354 C CA . GLY A 1 174 ? 22.578 -27.594 -20.234 1 88.81 174 GLY A CA 1
ATOM 1355 C C . GLY A 1 174 ? 23.984 -27.641 -20.812 1 88.81 174 GLY A C 1
ATOM 1356 O O . GLY A 1 174 ? 24.906 -27.031 -20.281 1 88.81 174 GLY A O 1
ATOM 1357 N N . PRO A 1 175 ? 24.156 -28.453 -21.766 1 85 175 PRO A N 1
ATOM 1358 C CA . PRO A 1 175 ? 25.5 -28.609 -22.344 1 85 175 PRO A CA 1
ATOM 1359 C C . PRO A 1 175 ? 26 -27.328 -23.016 1 85 175 PRO A C 1
ATOM 1361 O O . PRO A 1 175 ? 27.203 -27.094 -23.062 1 85 175 PRO A O 1
ATOM 1364 N N . SER A 1 176 ? 25.047 -26.594 -23.547 1 85.19 176 SER A N 1
ATOM 1365 C CA . SER A 1 176 ? 25.328 -25.312 -24.188 1 85.19 176 SER A CA 1
ATOM 1366 C C . SER A 1 176 ? 24.141 -24.359 -24.078 1 85.19 176 SER A C 1
ATOM 1368 O O . SER A 1 176 ? 23.031 -24.781 -23.781 1 85.19 176 SER A O 1
ATOM 1370 N N . PRO A 1 177 ? 24.453 -23.078 -24.234 1 82.88 177 PRO A N 1
ATOM 1371 C CA . PRO A 1 177 ? 23.391 -22.078 -24.094 1 82.88 177 PRO A CA 1
ATOM 1372 C C . PRO A 1 177 ? 22.188 -22.375 -25 1 82.88 177 PRO A C 1
ATOM 1374 O O . PRO A 1 177 ? 21.047 -22.109 -24.625 1 82.88 177 PRO A O 1
ATOM 1377 N N . GLU A 1 178 ? 22.438 -22.953 -26.141 1 83.06 178 GLU A N 1
ATOM 1378 C CA . GLU A 1 178 ? 21.375 -23.234 -27.109 1 83.06 178 GLU A CA 1
ATOM 1379 C C . GLU A 1 178 ? 20.484 -24.375 -26.625 1 83.06 178 GLU A C 1
ATOM 1381 O O . GLU A 1 178 ? 19.344 -24.516 -27.078 1 83.06 178 GLU A O 1
ATOM 1386 N N . HIS A 1 179 ? 20.953 -25.078 -25.625 1 86.81 179 HIS A N 1
ATOM 1387 C CA . HIS A 1 179 ? 20.234 -26.234 -25.125 1 86.81 179 HIS A CA 1
ATOM 1388 C C . HIS A 1 179 ? 19.562 -25.938 -23.797 1 86.81 179 HIS A C 1
ATOM 1390 O O . HIS A 1 179 ? 18.984 -26.828 -23.172 1 86.81 179 HIS A O 1
ATOM 1396 N N . ILE A 1 180 ? 19.672 -24.703 -23.438 1 87.81 180 ILE A N 1
ATOM 1397 C CA . ILE A 1 180 ? 19.078 -24.297 -22.172 1 87.81 180 ILE A CA 1
ATOM 1398 C C . ILE A 1 180 ? 17.828 -23.453 -22.453 1 87.81 180 ILE A C 1
ATOM 1400 O O . ILE A 1 180 ? 17.922 -22.391 -23.062 1 87.81 180 ILE A O 1
ATOM 1404 N N . SER A 1 181 ? 16.75 -23.953 -21.969 1 87.62 181 SER A N 1
ATOM 1405 C CA . SER A 1 181 ? 15.523 -23.172 -22.094 1 87.62 181 SER A CA 1
ATOM 1406 C C . SER A 1 181 ? 15.57 -21.922 -21.234 1 87.62 181 SER A C 1
ATOM 1408 O O . SER A 1 181 ? 16.219 -21.906 -20.188 1 87.62 181 SER A O 1
ATOM 1410 N N . ASN A 1 182 ? 14.938 -20.906 -21.719 1 91.75 182 ASN A N 1
ATOM 1411 C CA . ASN A 1 182 ? 14.891 -19.672 -20.922 1 91.75 182 ASN A CA 1
ATOM 1412 C C . ASN A 1 182 ? 13.578 -19.562 -20.156 1 91.75 182 ASN A C 1
ATOM 1414 O O . ASN A 1 182 ? 13.469 -18.766 -19.219 1 91.75 182 ASN A O 1
ATOM 1418 N N . ARG A 1 183 ? 12.625 -20.391 -20.531 1 96.75 183 ARG A N 1
ATOM 1419 C CA . ARG A 1 183 ? 11.289 -20.266 -19.953 1 96.75 183 ARG A CA 1
ATOM 1420 C C . ARG A 1 183 ? 10.719 -21.625 -19.578 1 96.75 183 ARG A C 1
ATOM 1422 O O . ARG A 1 183 ? 10.867 -22.594 -20.312 1 96.75 183 ARG A O 1
ATOM 1429 N N . ALA A 1 184 ? 10.109 -21.672 -18.438 1 98.38 184 ALA A N 1
ATOM 1430 C CA . ALA A 1 184 ? 9.508 -22.922 -17.969 1 98.38 184 ALA A CA 1
ATOM 1431 C C . ALA A 1 184 ? 8.141 -22.672 -17.344 1 98.38 184 ALA A C 1
ATOM 1433 O O . ALA A 1 184 ? 7.938 -21.641 -16.672 1 98.38 184 ALA A O 1
ATOM 1434 N N . PHE A 1 185 ? 7.227 -23.531 -17.594 1 98.81 185 PHE A N 1
ATOM 1435 C CA . PHE A 1 185 ? 5.945 -23.594 -16.906 1 98.81 185 PHE A CA 1
ATOM 1436 C C . PHE A 1 185 ? 5.801 -24.922 -16.172 1 98.81 185 PHE A C 1
ATOM 1438 O O . PHE A 1 185 ? 6.023 -25.984 -16.75 1 98.81 185 PHE A O 1
ATOM 1445 N N . VAL A 1 186 ? 5.426 -24.844 -14.922 1 98.81 186 VAL A N 1
ATOM 1446 C CA . VAL A 1 186 ? 5.324 -26.047 -14.094 1 98.81 186 VAL A CA 1
ATOM 1447 C C . VAL A 1 186 ? 3.861 -26.312 -13.742 1 98.81 186 VAL A C 1
ATOM 1449 O O . VAL A 1 186 ? 3.229 -25.5 -13.055 1 98.81 186 VAL A O 1
ATOM 1452 N N . ALA A 1 187 ? 3.334 -27.438 -14.164 1 98.56 187 ALA A N 1
ATOM 1453 C CA . ALA A 1 187 ? 1.992 -27.875 -13.805 1 98.56 187 ALA A CA 1
ATOM 1454 C C . ALA A 1 187 ? 2.01 -28.656 -12.492 1 98.56 187 ALA A C 1
ATOM 1456 O O . ALA A 1 187 ? 2.23 -29.875 -12.492 1 98.56 187 ALA A O 1
ATOM 1457 N N . ILE A 1 188 ? 1.691 -27.953 -11.43 1 97.19 188 ILE A N 1
ATOM 1458 C CA . ILE A 1 188 ? 1.862 -28.578 -10.125 1 97.19 188 ILE A CA 1
ATOM 1459 C C . ILE A 1 188 ? 0.64 -28.312 -9.258 1 97.19 188 ILE A C 1
ATOM 1461 O O . ILE A 1 188 ? -0.141 -27.406 -9.539 1 97.19 188 ILE A O 1
ATOM 1465 N N . ARG A 1 189 ? 0.456 -29.094 -8.281 1 95.75 189 ARG A N 1
ATOM 1466 C CA . ARG A 1 189 ? -0.48 -29.016 -7.168 1 95.75 189 ARG A CA 1
ATOM 1467 C C . ARG A 1 189 ? 0.078 -29.719 -5.934 1 95.75 189 ARG A C 1
ATOM 1469 O O . ARG A 1 189 ? 0.891 -30.625 -6.051 1 95.75 189 ARG A O 1
ATOM 1476 N N . PRO A 1 190 ? -0.397 -29.375 -4.738 1 96.88 190 PRO A N 1
ATOM 1477 C CA . PRO A 1 190 ? -1.276 -28.25 -4.422 1 96.88 190 PRO A CA 1
ATOM 1478 C C . PRO A 1 190 ? -0.598 -26.906 -4.625 1 96.88 190 PRO A C 1
ATOM 1480 O O . PRO A 1 190 ? 0.626 -26.844 -4.77 1 96.88 190 PRO A O 1
ATOM 1483 N N . PRO A 1 191 ? -1.366 -25.812 -4.754 1 98.06 191 PRO A N 1
ATOM 1484 C CA . PRO A 1 191 ? -0.779 -24.469 -4.887 1 98.06 191 PRO A CA 1
ATOM 1485 C C . PRO A 1 191 ? 0.024 -24.062 -3.654 1 98.06 191 PRO A C 1
ATOM 1487 O O . PRO A 1 191 ? 0.034 -24.781 -2.65 1 98.06 191 PRO A O 1
ATOM 1490 N N . GLY A 1 192 ? 0.696 -22.891 -3.744 1 98.69 192 GLY A N 1
ATOM 1491 C CA . GLY A 1 192 ? 1.641 -22.656 -2.662 1 98.69 192 GLY A CA 1
ATOM 1492 C C . GLY A 1 192 ? 1.586 -21.234 -2.117 1 98.69 192 GLY A C 1
ATOM 1493 O O . GLY A 1 192 ? 2.035 -20.984 -0.998 1 98.69 192 GLY A O 1
ATOM 1494 N N . HIS A 1 193 ? 0.984 -20.219 -2.746 1 98.62 193 HIS A N 1
ATOM 1495 C CA . HIS A 1 193 ? 1.284 -18.812 -2.467 1 98.62 193 HIS A CA 1
ATOM 1496 C C . HIS A 1 193 ? 0.576 -18.344 -1.203 1 98.62 193 HIS A C 1
ATOM 1498 O O . HIS A 1 193 ? 0.862 -17.25 -0.697 1 98.62 193 HIS A O 1
ATOM 1504 N N . HIS A 1 194 ? -0.253 -19.219 -0.589 1 98.5 194 HIS A N 1
ATOM 1505 C CA . HIS A 1 194 ? -0.894 -18.859 0.672 1 98.5 194 HIS A CA 1
ATOM 1506 C C . HIS A 1 194 ? -0.137 -19.453 1.858 1 98.5 194 HIS A C 1
ATOM 1508 O O . HIS A 1 194 ? -0.432 -19.125 3.012 1 98.5 194 HIS A O 1
ATOM 1514 N N . CYS A 1 195 ? 0.787 -20.328 1.646 1 98.5 195 CYS A N 1
ATOM 1515 C CA . CYS A 1 195 ? 1.492 -20.938 2.764 1 98.5 195 CYS A CA 1
ATOM 1516 C C . CYS A 1 195 ? 2.535 -19.984 3.34 1 98.5 195 CYS A C 1
ATOM 1518 O O . CYS A 1 195 ? 3.453 -19.562 2.635 1 98.5 195 CYS A O 1
ATOM 1520 N N . HIS A 1 196 ? 2.4 -19.688 4.551 1 97.88 196 HIS A N 1
ATOM 1521 C CA . HIS A 1 196 ? 3.35 -18.844 5.266 1 97.88 196 HIS A CA 1
ATOM 1522 C C . HIS A 1 196 ? 4.582 -19.625 5.695 1 97.88 196 HIS A C 1
ATOM 1524 O O . HIS A 1 196 ? 4.824 -20.734 5.191 1 97.88 196 HIS A O 1
ATOM 1530 N N . PHE A 1 197 ? 5.402 -19.062 6.574 1 97.69 197 PHE A N 1
ATOM 1531 C CA . PHE A 1 197 ? 6.625 -19.688 7.07 1 97.69 197 PHE A CA 1
ATOM 1532 C C . PHE A 1 197 ? 6.332 -21.062 7.66 1 97.69 197 PHE A C 1
ATOM 1534 O O . PHE A 1 197 ? 7.035 -22.031 7.367 1 97.69 197 PHE A O 1
ATOM 1541 N N . ALA A 1 198 ? 5.262 -21.141 8.43 1 97.12 198 ALA A N 1
ATOM 1542 C CA . ALA A 1 198 ? 4.91 -22.406 9.055 1 97.12 198 ALA A CA 1
ATOM 1543 C C . ALA A 1 198 ? 3.406 -22.5 9.305 1 97.12 198 ALA A C 1
ATOM 1545 O O . ALA A 1 198 ? 2.969 -23.094 10.297 1 97.12 198 ALA A O 1
ATOM 1546 N N . THR A 1 199 ? 2.619 -21.891 8.477 1 96.19 199 THR A N 1
ATOM 1547 C CA . THR A 1 199 ? 1.163 -21.906 8.578 1 96.19 199 THR A CA 1
ATOM 1548 C C . THR A 1 199 ? 0.535 -22.172 7.211 1 96.19 199 THR A C 1
ATOM 1550 O O . THR A 1 199 ? 0.631 -21.344 6.305 1 96.19 199 THR A O 1
ATOM 1553 N N . PRO A 1 200 ? -0.104 -23.359 7.082 1 97.06 200 PRO A N 1
ATOM 1554 C CA . PRO A 1 200 ? -0.824 -23.609 5.832 1 97.06 200 PRO A CA 1
ATOM 1555 C C . PRO A 1 200 ? -2.105 -22.797 5.715 1 97.06 200 PRO A C 1
ATOM 1557 O O . PRO A 1 200 ? -2.729 -22.469 6.727 1 97.06 200 PRO A O 1
ATOM 1560 N N . SER A 1 201 ? -2.396 -22.406 4.547 1 95.31 201 SER A N 1
ATOM 1561 C CA . SER A 1 201 ? -3.604 -21.625 4.301 1 95.31 201 SER A CA 1
ATOM 1562 C C . SER A 1 201 ? -4.047 -21.719 2.848 1 95.31 201 SER A C 1
ATOM 1564 O O . SER A 1 201 ? -3.229 -21.984 1.961 1 95.31 201 SER A O 1
ATOM 1566 N N . GLY A 1 202 ? -5.305 -21.594 2.586 1 94.56 202 GLY A N 1
ATOM 1567 C CA . GLY A 1 202 ? -5.805 -21.547 1.221 1 94.56 202 GLY A CA 1
ATOM 1568 C C . GLY A 1 202 ? -5.281 -22.672 0.355 1 94.56 202 GLY A C 1
ATOM 1569 O O . GLY A 1 202 ? -4.727 -22.438 -0.718 1 94.56 202 GLY A O 1
ATOM 1570 N N . PHE A 1 203 ? -5.367 -23.875 0.846 1 96.56 203 PHE A N 1
ATOM 1571 C CA . PHE A 1 203 ? -5.008 -25.109 0.144 1 96.56 203 PHE A CA 1
ATOM 1572 C C . PHE A 1 203 ? -3.496 -25.297 0.119 1 96.56 203 PHE A C 1
ATOM 1574 O O . PHE A 1 203 ? -3 -26.328 -0.344 1 96.56 203 PHE A O 1
ATOM 1581 N N . CYS A 1 204 ? -2.742 -24.281 0.518 1 98 204 CYS A N 1
ATOM 1582 C CA . CYS A 1 204 ? -1.291 -24.281 0.367 1 98 204 CYS A CA 1
ATOM 1583 C C . CYS A 1 204 ? -0.611 -24.812 1.619 1 98 204 CYS A C 1
ATOM 1585 O O . CYS A 1 204 ? -0.82 -24.297 2.717 1 98 204 CYS A O 1
ATOM 1587 N N . VAL A 1 205 ? 0.194 -25.781 1.407 1 97.56 205 VAL A N 1
ATOM 1588 C CA . VAL A 1 205 ? 0.878 -26.438 2.512 1 97.56 205 VAL A CA 1
ATOM 1589 C C . VAL A 1 205 ? 2.377 -26.156 2.441 1 97.56 205 VAL A C 1
ATOM 1591 O O . VAL A 1 205 ? 3.064 -26.156 3.463 1 97.56 205 VAL A O 1
ATOM 1594 N N . LEU A 1 206 ? 2.84 -25.922 1.281 1 97.94 206 LEU A N 1
ATOM 1595 C CA . LEU A 1 206 ? 4.211 -25.547 0.973 1 97.94 206 LEU A CA 1
ATOM 1596 C C . LEU A 1 206 ? 4.242 -24.312 0.077 1 97.94 206 LEU A C 1
ATOM 1598 O O . LEU A 1 206 ? 3.363 -24.125 -0.768 1 97.94 206 LEU A O 1
ATOM 1602 N N . ASN A 1 207 ? 5.23 -23.453 0.351 1 98.81 207 ASN A N 1
ATOM 1603 C CA . ASN A 1 207 ? 5.359 -22.328 -0.556 1 98.81 207 ASN A CA 1
ATOM 1604 C C . ASN A 1 207 ? 6.238 -22.656 -1.755 1 98.81 207 ASN A C 1
ATOM 1606 O O . ASN A 1 207 ? 7.453 -22.438 -1.72 1 98.81 207 ASN A O 1
ATOM 1610 N N . ASN A 1 208 ? 5.652 -23.047 -2.828 1 98.81 208 ASN A N 1
ATOM 1611 C CA . ASN A 1 208 ? 6.34 -23.547 -4.012 1 98.81 208 ASN A CA 1
ATOM 1612 C C . ASN A 1 208 ? 7.266 -22.484 -4.613 1 98.81 208 ASN A C 1
ATOM 1614 O O . ASN A 1 208 ? 8.383 -22.797 -5.031 1 98.81 208 ASN A O 1
ATOM 1618 N N . ALA A 1 209 ? 6.816 -21.234 -4.676 1 98.88 209 ALA A N 1
ATOM 1619 C CA . ALA A 1 209 ? 7.598 -20.156 -5.281 1 98.88 209 ALA A CA 1
ATOM 1620 C C . ALA A 1 209 ? 8.922 -19.969 -4.547 1 98.88 209 ALA A C 1
ATOM 1622 O O . ALA A 1 209 ? 9.992 -20 -5.16 1 98.88 209 ALA A O 1
ATOM 1623 N N . HIS A 1 210 ? 8.852 -19.828 -3.236 1 98.88 210 HIS A N 1
ATOM 1624 C CA . HIS A 1 210 ? 10.062 -19.547 -2.475 1 98.88 210 HIS A CA 1
ATOM 1625 C C . HIS A 1 210 ? 10.969 -20.781 -2.434 1 98.88 210 HIS A C 1
ATOM 1627 O O . HIS A 1 210 ? 12.195 -20.656 -2.393 1 98.88 210 HIS A O 1
ATOM 1633 N N . VAL A 1 211 ? 10.406 -21.984 -2.438 1 98.88 211 VAL A N 1
ATOM 1634 C CA . VAL A 1 211 ? 11.219 -23.188 -2.514 1 98.88 211 VAL A CA 1
ATOM 1635 C C . VAL A 1 211 ? 12.008 -23.203 -3.824 1 98.88 211 VAL A C 1
ATOM 1637 O O . VAL A 1 211 ? 13.203 -23.5 -3.836 1 98.88 211 VAL A O 1
ATOM 1640 N N . ALA A 1 212 ? 11.359 -22.906 -4.926 1 98.94 212 ALA A N 1
ATOM 1641 C CA . ALA A 1 212 ? 12.039 -22.828 -6.219 1 98.94 212 ALA A CA 1
ATOM 1642 C C . ALA A 1 212 ? 13.117 -21.75 -6.215 1 98.94 212 ALA A C 1
ATOM 1644 O O . ALA A 1 212 ? 14.203 -21.953 -6.773 1 98.94 212 ALA A O 1
ATOM 1645 N N . ILE A 1 213 ? 12.836 -20.594 -5.602 1 98.94 213 ILE A N 1
ATOM 1646 C CA . ILE A 1 213 ? 13.766 -19.469 -5.539 1 98.94 213 ILE A CA 1
ATOM 1647 C C . ILE A 1 213 ? 15.023 -19.891 -4.773 1 98.94 213 ILE A C 1
ATOM 1649 O O . ILE A 1 213 ? 16.141 -19.641 -5.227 1 98.94 213 ILE A O 1
ATOM 1653 N N . GLU A 1 214 ? 14.82 -20.547 -3.625 1 98.81 214 GLU A N 1
ATOM 1654 C CA . GLU A 1 214 ? 15.969 -20.984 -2.84 1 98.81 214 GLU A CA 1
ATOM 1655 C C . GLU A 1 214 ? 16.797 -22.016 -3.611 1 98.81 214 GLU A C 1
ATOM 1657 O O . GLU A 1 214 ? 18.031 -22 -3.539 1 98.81 214 GLU A O 1
ATOM 1662 N N . TYR A 1 215 ? 16.125 -22.906 -4.297 1 98.81 215 TYR A N 1
ATOM 1663 C CA . TYR A 1 215 ? 16.844 -23.891 -5.094 1 98.81 215 TYR A CA 1
ATOM 1664 C C . TYR A 1 215 ? 17.672 -23.203 -6.188 1 98.81 215 TYR A C 1
ATOM 1666 O O . TYR A 1 215 ? 18.812 -23.578 -6.434 1 98.81 215 TYR A O 1
ATOM 1674 N N . ALA A 1 216 ? 17.094 -22.234 -6.852 1 98.81 216 ALA A N 1
ATOM 1675 C CA . ALA A 1 216 ? 17.797 -21.469 -7.891 1 98.81 216 ALA A CA 1
ATOM 1676 C C . ALA A 1 216 ? 19 -20.734 -7.316 1 98.81 216 ALA A C 1
ATOM 1678 O O . ALA A 1 216 ? 20.047 -20.672 -7.953 1 98.81 216 ALA A O 1
ATOM 1679 N N . ALA A 1 217 ? 18.812 -20.156 -6.152 1 98.69 217 ALA A N 1
ATOM 1680 C CA . ALA A 1 217 ? 19.906 -19.438 -5.496 1 98.69 217 ALA A CA 1
ATOM 1681 C C . ALA A 1 217 ? 21.031 -20.391 -5.113 1 98.69 217 ALA A C 1
ATOM 1683 O O . ALA A 1 217 ? 22.203 -20.125 -5.391 1 98.69 217 ALA A O 1
ATOM 1684 N N . ASP A 1 218 ? 20.719 -21.516 -4.539 1 98.25 218 ASP A N 1
ATOM 1685 C CA . ASP A 1 218 ? 21.703 -22.484 -4.047 1 98.25 218 ASP A CA 1
ATOM 1686 C C . ASP A 1 218 ? 22.453 -23.141 -5.203 1 98.25 218 ASP A C 1
ATOM 1688 O O . ASP A 1 218 ? 23.656 -23.359 -5.113 1 98.25 218 ASP A O 1
ATOM 1692 N N . SER A 1 219 ? 21.75 -23.422 -6.238 1 98.19 219 SER A N 1
ATOM 1693 C CA . SER A 1 219 ? 22.312 -24.25 -7.301 1 98.19 219 SER A CA 1
ATOM 1694 C C . SER A 1 219 ? 22.938 -23.391 -8.391 1 98.19 219 SER A C 1
ATOM 1696 O O . SER A 1 219 ? 23.875 -23.828 -9.07 1 98.19 219 SER A O 1
ATOM 1698 N N . TYR A 1 220 ? 22.438 -22.156 -8.531 1 98.06 220 TYR A N 1
ATOM 1699 C CA . TYR A 1 220 ? 22.859 -21.406 -9.711 1 98.06 220 TYR A CA 1
ATOM 1700 C C . TYR A 1 220 ? 23.188 -19.969 -9.352 1 98.06 220 TYR A C 1
ATOM 1702 O O . TYR A 1 220 ? 23.297 -19.109 -10.234 1 98.06 220 TYR A O 1
ATOM 1710 N N . ASP A 1 221 ? 23.219 -19.562 -8.094 1 98 221 ASP A N 1
ATOM 1711 C CA . ASP A 1 221 ? 23.703 -18.297 -7.578 1 98 221 ASP A CA 1
ATOM 1712 C C . ASP A 1 221 ? 22.766 -17.156 -7.961 1 98 221 ASP A C 1
ATOM 1714 O O . ASP A 1 221 ? 23.219 -16.031 -8.234 1 98 221 ASP A O 1
ATOM 1718 N N . VAL A 1 222 ? 21.516 -17.484 -8.102 1 98.69 222 VAL A N 1
ATOM 1719 C CA . VAL A 1 222 ? 20.547 -16.422 -8.328 1 98.69 222 VAL A CA 1
ATOM 1720 C C . VAL A 1 222 ? 20.531 -15.477 -7.129 1 98.69 222 VAL A C 1
ATOM 1722 O O . VAL A 1 222 ? 20.438 -15.914 -5.98 1 98.69 222 VAL A O 1
ATOM 1725 N N . THR A 1 223 ? 20.594 -14.148 -7.402 1 98.69 223 THR A N 1
ATOM 1726 C CA . THR A 1 223 ? 20.75 -13.195 -6.309 1 98.69 223 THR A CA 1
ATOM 1727 C C . THR A 1 223 ? 19.453 -12.422 -6.086 1 98.69 223 THR A C 1
ATOM 1729 O O . THR A 1 223 ? 19.172 -11.953 -4.977 1 98.69 223 THR A O 1
ATOM 1732 N N . HIS A 1 224 ? 18.734 -12.188 -7.156 1 98.81 224 HIS A N 1
ATOM 1733 C CA . HIS A 1 224 ? 17.516 -11.383 -7.074 1 98.81 224 HIS A CA 1
ATOM 1734 C C . HIS A 1 224 ? 16.391 -12.016 -7.883 1 98.81 224 HIS A C 1
ATOM 1736 O O . HIS A 1 224 ? 16.594 -12.477 -9 1 98.81 224 HIS A O 1
ATOM 1742 N N . VAL A 1 225 ? 15.164 -12.055 -7.34 1 98.94 225 VAL A N 1
ATOM 1743 C CA . VAL A 1 225 ? 14.008 -12.633 -8.016 1 98.94 225 VAL A CA 1
ATOM 1744 C C . VAL A 1 225 ? 12.812 -11.695 -7.875 1 98.94 225 VAL A C 1
ATOM 1746 O O . VAL A 1 225 ? 12.531 -11.195 -6.781 1 98.94 225 VAL A O 1
ATOM 1749 N N . ALA A 1 226 ? 12.148 -11.352 -8.93 1 98.94 226 ALA A N 1
ATOM 1750 C CA . ALA A 1 226 ? 10.844 -10.695 -8.891 1 98.94 226 ALA A CA 1
ATOM 1751 C C . ALA A 1 226 ? 9.719 -11.711 -9.047 1 98.94 226 ALA A C 1
ATOM 1753 O O . ALA A 1 226 ? 9.609 -12.375 -10.078 1 98.94 226 ALA A O 1
ATOM 1754 N N . VAL A 1 227 ? 8.938 -11.859 -8.008 1 98.94 227 VAL A N 1
ATOM 1755 C CA . VAL A 1 227 ? 7.746 -12.688 -8.086 1 98.94 227 VAL A CA 1
ATOM 1756 C C . VAL A 1 227 ? 6.566 -11.859 -8.586 1 98.94 227 VAL A C 1
ATOM 1758 O O . VAL A 1 227 ? 6.16 -10.891 -7.938 1 98.94 227 VAL A O 1
ATOM 1761 N N . LEU A 1 228 ? 6.117 -12.156 -9.75 1 98.88 228 LEU A N 1
ATOM 1762 C CA . LEU A 1 228 ? 4.891 -11.578 -10.297 1 98.88 228 LEU A CA 1
ATOM 1763 C C . LEU A 1 228 ? 3.707 -12.516 -10.062 1 98.88 228 LEU A C 1
ATOM 1765 O O . LEU A 1 228 ? 3.654 -13.602 -10.633 1 98.88 228 LEU A O 1
ATOM 1769 N N . ASP A 1 229 ? 2.783 -12.07 -9.195 1 98.81 229 ASP A N 1
ATOM 1770 C CA . ASP A 1 229 ? 1.686 -12.914 -8.734 1 98.81 229 ASP A CA 1
ATOM 1771 C C . ASP A 1 229 ? 0.348 -12.422 -9.281 1 98.81 229 ASP A C 1
ATOM 1773 O O . ASP A 1 229 ? -0.201 -11.43 -8.805 1 98.81 229 ASP A O 1
ATOM 1777 N N . PHE A 1 230 ? -0.155 -13.07 -10.375 1 98.56 230 PHE A N 1
ATOM 1778 C CA . PHE A 1 230 ? -1.522 -12.797 -10.805 1 98.56 230 PHE A CA 1
ATOM 1779 C C . PHE A 1 230 ? -2.469 -13.891 -10.328 1 98.56 230 PHE A C 1
ATOM 1781 O O . PHE A 1 230 ? -2.389 -15.031 -10.781 1 98.56 230 PHE A O 1
ATOM 1788 N N . ASP A 1 231 ? -3.232 -13.617 -9.422 1 98.38 231 ASP A N 1
ATOM 1789 C CA . ASP A 1 231 ? -4.176 -14.492 -8.727 1 98.38 231 ASP A CA 1
ATOM 1790 C C . ASP A 1 231 ? -5.301 -13.68 -8.086 1 98.38 231 ASP A C 1
ATOM 1792 O O . ASP A 1 231 ? -5.066 -12.594 -7.559 1 98.38 231 ASP A O 1
ATOM 1796 N N . LEU A 1 232 ? -6.516 -14.227 -8.227 1 98 232 LEU A N 1
ATOM 1797 C CA . LEU A 1 232 ? -7.648 -13.531 -7.625 1 98 232 LEU A CA 1
ATOM 1798 C C . LEU A 1 232 ? -7.41 -13.297 -6.137 1 98 232 LEU A C 1
ATOM 1800 O O . LEU A 1 232 ? -7.855 -12.281 -5.586 1 98 232 LEU A O 1
ATOM 1804 N N . HIS A 1 233 ? -6.781 -14.219 -5.504 1 97.94 233 HIS A N 1
ATOM 1805 C CA . HIS A 1 233 ? -6.535 -14.148 -4.07 1 97.94 233 HIS A CA 1
ATOM 1806 C C . HIS A 1 233 ? -5.109 -13.688 -3.775 1 97.94 233 HIS A C 1
ATOM 1808 O O . HIS A 1 233 ? -4.172 -14.078 -4.469 1 97.94 233 HIS A O 1
ATOM 1814 N N . HIS A 1 234 ? -4.969 -12.836 -2.787 1 98.25 234 HIS A N 1
ATOM 1815 C CA . HIS A 1 234 ? -3.672 -12.305 -2.383 1 98.25 234 HIS A CA 1
ATOM 1816 C C . HIS A 1 234 ? -2.738 -13.422 -1.931 1 98.25 234 HIS A C 1
ATOM 1818 O O . HIS A 1 234 ? -3.129 -14.281 -1.134 1 98.25 234 HIS A O 1
ATOM 1824 N N . GLY A 1 235 ? -1.495 -13.445 -2.475 1 98.62 235 GLY A N 1
ATOM 1825 C CA . GLY A 1 235 ? -0.486 -14.398 -2.037 1 98.62 235 GLY A CA 1
ATOM 1826 C C . GLY A 1 235 ? 0.166 -14.008 -0.722 1 98.62 235 GLY A C 1
ATOM 1827 O O . GLY A 1 235 ? 1.374 -13.773 -0.667 1 98.62 235 GLY A O 1
ATOM 1828 N N . ASP A 1 236 ? -0.646 -14.016 0.324 1 98.25 236 ASP A N 1
ATOM 1829 C CA . ASP A 1 236 ? -0.217 -13.555 1.641 1 98.25 236 ASP A CA 1
ATOM 1830 C C . ASP A 1 236 ? 0.952 -14.391 2.162 1 98.25 236 ASP A C 1
ATOM 1832 O O . ASP A 1 236 ? 1.84 -13.867 2.838 1 98.25 236 ASP A O 1
ATOM 1836 N N . GLY A 1 237 ? 1.017 -15.68 1.84 1 98.5 237 GLY A N 1
ATOM 1837 C CA . GLY A 1 237 ? 2.133 -16.516 2.25 1 98.5 237 GLY A CA 1
ATOM 1838 C C . GLY A 1 237 ? 3.445 -16.125 1.604 1 98.5 237 GLY A C 1
ATOM 1839 O O . GLY A 1 237 ? 4.461 -15.977 2.287 1 98.5 237 GLY A O 1
ATOM 1840 N N . THR A 1 238 ? 3.385 -15.984 0.28 1 98.88 238 THR A N 1
ATOM 1841 C CA . THR A 1 238 ? 4.586 -15.562 -0.438 1 98.88 238 THR A CA 1
ATOM 1842 C C . THR A 1 238 ? 5.082 -14.219 0.076 1 98.88 238 THR A C 1
ATOM 1844 O O . THR A 1 238 ? 6.285 -14.031 0.269 1 98.88 238 THR A O 1
ATOM 1847 N N . GLN A 1 239 ? 4.176 -13.305 0.303 1 98.81 239 GLN A N 1
ATOM 1848 C CA . GLN A 1 239 ? 4.543 -11.992 0.821 1 98.81 239 GLN A CA 1
ATOM 1849 C C . GLN A 1 239 ? 5.145 -12.102 2.221 1 98.81 239 GLN A C 1
ATOM 1851 O O . GLN A 1 239 ? 6.109 -11.406 2.543 1 98.81 239 GLN A O 1
ATOM 1856 N N . ASP A 1 240 ? 4.574 -12.906 3.045 1 98.19 240 ASP A N 1
ATOM 1857 C CA . ASP A 1 240 ? 5.062 -13.117 4.402 1 98.19 240 ASP A CA 1
ATOM 1858 C C . ASP A 1 240 ? 6.512 -13.594 4.395 1 98.19 240 ASP A C 1
ATOM 1860 O O . ASP A 1 240 ? 7.32 -13.156 5.215 1 98.19 240 ASP A O 1
ATOM 1864 N N . ILE A 1 241 ? 6.816 -14.461 3.531 1 98.44 241 ILE A N 1
ATOM 1865 C CA . ILE A 1 241 ? 8.172 -15 3.453 1 98.44 241 ILE A CA 1
ATOM 1866 C C . ILE A 1 241 ? 9.125 -13.922 2.936 1 98.44 241 ILE A C 1
ATOM 1868 O O . ILE A 1 241 ? 10.297 -13.891 3.312 1 98.44 241 ILE A O 1
ATOM 1872 N N . CYS A 1 242 ? 8.625 -12.984 2.127 1 98.62 242 CYS A N 1
ATOM 1873 C CA . CYS A 1 242 ? 9.438 -11.836 1.747 1 98.62 242 CYS A CA 1
ATOM 1874 C C . CYS A 1 242 ? 9.828 -11.016 2.971 1 98.62 242 CYS A C 1
ATOM 1876 O O . CYS A 1 242 ? 10.945 -10.508 3.053 1 98.62 242 CYS A O 1
ATOM 1878 N N . TRP A 1 243 ? 8.898 -10.836 3.902 1 98 243 TRP A N 1
ATOM 1879 C CA . TRP A 1 243 ? 9.203 -10.156 5.156 1 98 243 TRP A CA 1
ATOM 1880 C C . TRP A 1 243 ? 10.305 -10.898 5.918 1 98 243 TRP A C 1
ATOM 1882 O O . TRP A 1 243 ? 11.234 -10.273 6.434 1 98 243 TRP A O 1
ATOM 1892 N N . LYS A 1 244 ? 10.211 -12.172 5.934 1 96.88 244 LYS A N 1
ATOM 1893 C CA . LYS A 1 244 ? 11.242 -12.977 6.578 1 96.88 244 LYS A CA 1
ATOM 1894 C C . LYS A 1 244 ? 12.602 -12.758 5.918 1 96.88 244 LYS A C 1
ATOM 1896 O O . LYS A 1 244 ? 13.609 -12.57 6.605 1 96.88 244 LYS A O 1
ATOM 1901 N N . ARG A 1 245 ? 12.586 -12.789 4.629 1 97.25 245 ARG A N 1
ATOM 1902 C CA . ARG A 1 245 ? 13.82 -12.609 3.873 1 97.25 245 ARG A CA 1
ATOM 1903 C C . ARG A 1 245 ? 14.422 -11.234 4.129 1 97.25 245 ARG A C 1
ATOM 1905 O O . ARG A 1 245 ? 15.648 -11.07 4.094 1 97.25 245 ARG A O 1
ATOM 1912 N N . ALA A 1 246 ? 13.586 -10.289 4.418 1 97 246 ALA A N 1
ATOM 1913 C CA . ALA A 1 246 ? 14.031 -8.922 4.695 1 97 246 ALA A CA 1
ATOM 1914 C C . ALA A 1 246 ? 14.602 -8.812 6.105 1 97 246 ALA A C 1
ATOM 1916 O O . ALA A 1 246 ? 15.148 -7.77 6.477 1 97 246 ALA A O 1
ATOM 1917 N N . GLY A 1 247 ? 14.445 -9.867 6.895 1 95.5 247 GLY A N 1
ATOM 1918 C CA . GLY A 1 247 ? 15.062 -9.914 8.211 1 95.5 247 GLY A CA 1
ATOM 1919 C C . GLY A 1 247 ? 14.047 -9.875 9.344 1 95.5 247 GLY A C 1
ATOM 1920 O O . GLY A 1 247 ? 14.414 -10.008 10.516 1 95.5 247 GLY A O 1
ATOM 1921 N N . PHE A 1 248 ? 12.773 -9.742 9.016 1 95.44 248 PHE A N 1
ATOM 1922 C CA . PHE A 1 248 ? 11.758 -9.633 10.055 1 95.44 248 PHE A CA 1
ATOM 1923 C C . PHE A 1 248 ? 11.406 -11.008 10.617 1 95.44 248 PHE A C 1
ATOM 1925 O O . PHE A 1 248 ? 11.32 -11.984 9.875 1 95.44 248 PHE A O 1
ATOM 1932 N N . LYS A 1 249 ? 11.156 -11.07 11.852 1 93 249 LYS A N 1
ATOM 1933 C CA . LYS A 1 249 ? 10.82 -12.32 12.539 1 93 249 LYS A CA 1
ATOM 1934 C C . LYS A 1 249 ? 9.469 -12.852 12.078 1 93 249 LYS A C 1
ATOM 1936 O O . LYS A 1 249 ? 8.477 -12.109 12.062 1 93 249 LYS A O 1
ATOM 1941 N N . PRO A 1 250 ? 9.43 -14.117 11.648 1 93.44 250 PRO A N 1
ATOM 1942 C CA . PRO A 1 250 ? 8.125 -14.703 11.336 1 93.44 250 PRO A CA 1
ATOM 1943 C C . PRO A 1 250 ? 7.191 -14.734 12.539 1 93.44 250 PRO A C 1
ATOM 1945 O O . PRO A 1 250 ? 7.648 -14.914 13.672 1 93.44 250 PRO A O 1
ATOM 1948 N N . ASP A 1 251 ? 5.938 -14.641 12.312 1 88.31 251 ASP A N 1
ATOM 1949 C CA . ASP A 1 251 ? 4.941 -14.602 13.375 1 88.31 251 ASP A CA 1
ATOM 1950 C C . ASP A 1 251 ? 4.895 -15.922 14.141 1 88.31 251 ASP A C 1
ATOM 1952 O O . ASP A 1 251 ? 4.562 -15.945 15.328 1 88.31 251 ASP A O 1
ATOM 1956 N N . GLU A 1 252 ? 5.301 -16.984 13.492 1 89.38 252 GLU A N 1
ATOM 1957 C CA . GLU A 1 252 ? 5.219 -18.328 14.07 1 89.38 252 GLU A CA 1
ATOM 1958 C C . GLU A 1 252 ? 6.402 -18.609 14.992 1 89.38 252 GLU A C 1
ATOM 1960 O O . GLU A 1 252 ? 6.387 -19.578 15.758 1 89.38 252 GLU A O 1
ATOM 1965 N N . GLU A 1 253 ? 7.379 -17.797 14.883 1 84.19 253 GLU A N 1
ATOM 1966 C CA . GLU A 1 253 ? 8.562 -18 15.711 1 84.19 253 GLU A CA 1
ATOM 1967 C C . GLU A 1 253 ? 8.406 -17.312 17.062 1 84.19 253 GLU A C 1
ATOM 1969 O O . GLU A 1 253 ? 8.281 -16.094 17.141 1 84.19 253 GLU A O 1
ATOM 1974 N N . THR A 1 254 ? 8.227 -18 18.109 1 69.31 254 THR A N 1
ATOM 1975 C CA . THR A 1 254 ? 7.965 -17.453 19.438 1 69.31 254 THR A CA 1
ATOM 1976 C C . THR A 1 254 ? 9.258 -17.312 20.234 1 69.31 254 THR A C 1
ATOM 1978 O O . THR A 1 254 ? 9.305 -16.594 21.234 1 69.31 254 THR A O 1
ATOM 1981 N N . LYS A 1 255 ? 10.289 -18.047 19.953 1 61.59 255 LYS A N 1
ATOM 1982 C CA . LYS A 1 255 ? 11.461 -18.047 20.812 1 61.59 255 LYS A CA 1
ATOM 1983 C C . LYS A 1 255 ? 12.234 -16.734 20.688 1 61.59 255 LYS A C 1
ATOM 1985 O O . LYS A 1 255 ? 12.383 -16.203 19.594 1 61.59 255 LYS A O 1
ATOM 1990 N N . GLU A 1 256 ? 12.328 -16.109 21.812 1 65 256 GLU A N 1
ATOM 1991 C CA . GLU A 1 256 ? 13.242 -14.977 21.891 1 65 256 GLU A CA 1
ATOM 1992 C C . GLU A 1 256 ? 14.625 -15.336 21.344 1 65 256 GLU A C 1
ATOM 1994 O O . GLU A 1 256 ? 15.227 -16.312 21.781 1 65 256 GLU A O 1
ATOM 1999 N N . ASN A 1 257 ? 14.781 -15.156 20.094 1 65.62 257 ASN A N 1
ATOM 2000 C CA . ASN A 1 257 ? 16.047 -15.43 19.422 1 65.62 257 ASN A CA 1
ATOM 2001 C C . ASN A 1 257 ? 16.953 -14.211 19.422 1 65.62 257 ASN A C 1
ATOM 2003 O O . ASN A 1 257 ? 16.562 -13.133 18.984 1 65.62 257 ASN A O 1
ATOM 2007 N N . GLU A 1 258 ? 18 -14.273 19.984 1 70.94 258 GLU A N 1
ATOM 2008 C CA . GLU A 1 258 ? 19 -13.219 20.156 1 70.94 258 GLU A CA 1
ATOM 2009 C C . GLU A 1 258 ? 19.438 -12.656 18.797 1 70.94 258 GLU A C 1
ATOM 2011 O O . GLU A 1 258 ? 20.078 -11.602 18.75 1 70.94 258 GLU A O 1
ATOM 2016 N N . GLU A 1 259 ? 18.922 -13.312 17.844 1 81.75 259 GLU A N 1
ATOM 2017 C CA . GLU A 1 259 ? 19.391 -12.875 16.516 1 81.75 259 GLU A CA 1
ATOM 2018 C C . GLU A 1 259 ? 18.625 -11.633 16.062 1 81.75 259 GLU A C 1
ATOM 2020 O O . GLU A 1 259 ? 19.109 -10.898 15.188 1 81.75 259 GLU A O 1
ATOM 2025 N N . TYR A 1 260 ? 17.516 -11.445 16.656 1 84.5 260 TYR A N 1
ATOM 2026 C CA . TYR A 1 260 ? 16.703 -10.305 16.266 1 84.5 260 TYR A CA 1
ATOM 2027 C C . TYR A 1 260 ? 16.953 -9.117 17.172 1 84.5 260 TYR A C 1
ATOM 2029 O O . TYR A 1 260 ? 17.188 -9.281 18.375 1 84.5 260 TYR A O 1
ATOM 2037 N N . ASP A 1 261 ? 16.984 -7.977 16.594 1 79.81 261 ASP A N 1
ATOM 2038 C CA . ASP A 1 261 ? 17.094 -6.773 17.422 1 79.81 261 ASP A CA 1
ATOM 2039 C C . ASP A 1 261 ? 15.789 -6.531 18.188 1 79.81 261 ASP A C 1
ATOM 2041 O O . ASP A 1 261 ? 14.883 -7.367 18.172 1 79.81 261 ASP A O 1
ATOM 2045 N N . GLY A 1 262 ? 15.805 -5.559 19 1 69.81 262 GLY A N 1
ATOM 2046 C CA . GLY A 1 262 ? 14.68 -5.273 19.875 1 69.81 262 GLY A CA 1
ATOM 2047 C C . GLY A 1 262 ? 13.391 -5.012 19.125 1 69.81 262 GLY A C 1
ATOM 2048 O O . GLY A 1 262 ? 12.305 -5.062 19.703 1 69.81 262 GLY A O 1
ATOM 2049 N N . PHE A 1 263 ? 13.531 -4.922 17.812 1 71.75 263 PHE A N 1
ATOM 2050 C CA . PHE A 1 263 ? 12.336 -4.598 17.062 1 71.75 263 PHE A CA 1
ATOM 2051 C C . PHE A 1 263 ? 11.961 -5.734 16.125 1 71.75 263 PHE A C 1
ATOM 2053 O O . PHE A 1 263 ? 11.07 -5.59 15.281 1 71.75 263 PHE A O 1
ATOM 2060 N N . GLY A 1 264 ? 12.695 -6.824 16.297 1 79.38 264 GLY A N 1
ATOM 2061 C CA . GLY A 1 264 ? 12.344 -8.062 15.617 1 79.38 264 GLY A CA 1
ATOM 2062 C C . GLY A 1 264 ? 12.945 -8.172 14.234 1 79.38 264 GLY A C 1
ATOM 2063 O O . GLY A 1 264 ? 12.359 -8.789 13.336 1 79.38 264 GLY A O 1
ATOM 2064 N N . LYS A 1 265 ? 13.969 -7.504 13.969 1 89.19 265 LYS A N 1
ATOM 2065 C CA . LYS A 1 265 ? 14.57 -7.582 12.641 1 89.19 265 LYS A CA 1
ATOM 2066 C C . LYS A 1 265 ? 16.047 -7.977 12.727 1 89.19 265 LYS A C 1
ATOM 2068 O O . LYS A 1 265 ? 16.75 -7.562 13.656 1 89.19 265 LYS A O 1
ATOM 2073 N N . LYS A 1 266 ? 16.469 -8.805 11.922 1 91.62 266 LYS A N 1
ATOM 2074 C CA . LYS A 1 266 ? 17.875 -9.148 11.711 1 91.62 266 LYS A CA 1
ATOM 2075 C C . LYS A 1 266 ? 18.328 -8.773 10.305 1 91.62 266 LYS A C 1
ATOM 2077 O O . LYS A 1 266 ? 17.609 -8.109 9.57 1 91.62 266 LYS A O 1
ATOM 2082 N N . LEU A 1 267 ? 19.5 -9.102 9.945 1 92.12 267 LEU A N 1
ATOM 2083 C CA . LEU A 1 267 ? 20.016 -8.75 8.625 1 92.12 267 LEU A CA 1
ATOM 2084 C C . LEU A 1 267 ? 19.25 -9.484 7.527 1 92.12 267 LEU A C 1
ATOM 2086 O O . LEU A 1 267 ? 18.922 -10.664 7.676 1 92.12 267 LEU A O 1
ATOM 2090 N N . ALA A 1 268 ? 18.984 -8.789 6.496 1 94.75 268 ALA A N 1
ATOM 2091 C CA . ALA A 1 268 ? 18.297 -9.391 5.359 1 94.75 268 ALA A CA 1
ATOM 2092 C C . ALA A 1 268 ? 19.141 -10.469 4.703 1 94.75 268 ALA A C 1
ATOM 2094 O O . ALA A 1 268 ? 20.375 -10.391 4.719 1 94.75 268 ALA A O 1
ATOM 2095 N N . GLU A 1 269 ? 18.438 -11.383 4.098 1 93.44 269 GLU A N 1
ATOM 2096 C CA . GLU A 1 269 ? 19.109 -12.523 3.484 1 93.44 269 GLU A CA 1
ATOM 2097 C C . GLU A 1 269 ? 19.016 -12.469 1.963 1 93.44 269 GLU A C 1
ATOM 2099 O O . GLU A 1 269 ? 18.078 -11.883 1.416 1 93.44 269 GLU A O 1
ATOM 2104 N N . PHE A 1 270 ? 20.109 -13.008 1.314 1 96 270 PHE A N 1
ATOM 2105 C CA . PHE A 1 270 ? 20 -13.297 -0.111 1 96 270 PHE A CA 1
ATOM 2106 C C . PHE A 1 270 ? 19.375 -14.664 -0.338 1 96 270 PHE A C 1
ATOM 2108 O O . PHE A 1 270 ? 19.516 -15.562 0.494 1 96 270 PHE A O 1
ATOM 2115 N N . PRO A 1 271 ? 18.719 -14.984 -1.487 1 98.38 271 PRO A N 1
ATOM 2116 C CA . PRO A 1 271 ? 18.438 -13.984 -2.52 1 98.38 271 PRO A CA 1
ATOM 2117 C C . PRO A 1 271 ? 17.375 -12.977 -2.082 1 98.38 271 PRO A C 1
ATOM 2119 O O . PRO A 1 271 ? 16.531 -13.281 -1.243 1 98.38 271 PRO A O 1
ATOM 2122 N N . ARG A 1 272 ? 17.516 -11.742 -2.65 1 98.5 272 ARG A N 1
ATOM 2123 C CA . ARG A 1 272 ? 16.484 -10.734 -2.432 1 98.5 272 ARG A CA 1
ATOM 2124 C C . ARG A 1 272 ? 15.281 -10.977 -3.334 1 98.5 272 ARG A C 1
ATOM 2126 O O . ARG A 1 272 ? 15.438 -11.336 -4.504 1 98.5 272 ARG A O 1
ATOM 2133 N N . VAL A 1 273 ? 14.125 -10.867 -2.758 1 98.88 273 VAL A N 1
ATOM 2134 C CA . VAL A 1 273 ? 12.922 -11.188 -3.525 1 98.88 273 VAL A CA 1
ATOM 2135 C C . VAL A 1 273 ? 11.953 -10 -3.48 1 98.88 273 VAL A C 1
ATOM 2137 O O . VAL A 1 273 ? 11.609 -9.516 -2.4 1 98.88 273 VAL A O 1
ATOM 2140 N N . GLY A 1 274 ? 11.641 -9.414 -4.617 1 98.81 274 GLY A N 1
ATOM 2141 C CA . GLY A 1 274 ? 10.516 -8.5 -4.742 1 98.81 274 GLY A CA 1
ATOM 2142 C C . GLY A 1 274 ? 9.203 -9.211 -5 1 98.81 274 GLY A C 1
ATOM 2143 O O . GLY A 1 274 ? 9.156 -10.203 -5.734 1 98.81 274 GLY A O 1
ATOM 2144 N N . TYR A 1 275 ? 8.148 -8.773 -4.324 1 98.88 275 TYR A N 1
ATOM 2145 C CA . TYR A 1 275 ? 6.82 -9.352 -4.484 1 98.88 275 TYR A CA 1
ATOM 2146 C C . TYR A 1 275 ? 5.855 -8.352 -5.109 1 98.88 275 TYR A C 1
ATOM 2148 O O . TYR A 1 275 ? 5.59 -7.293 -4.531 1 98.88 275 TYR A O 1
ATOM 2156 N N . PHE A 1 276 ? 5.367 -8.664 -6.258 1 98.88 276 PHE A N 1
ATOM 2157 C CA . PHE A 1 276 ? 4.477 -7.816 -7.047 1 98.88 276 PHE A CA 1
ATOM 2158 C C . PHE A 1 276 ? 3.201 -8.562 -7.41 1 98.88 276 PHE A C 1
ATOM 2160 O O . PHE A 1 276 ? 3.227 -9.484 -8.234 1 98.88 276 PHE A O 1
ATOM 2167 N N . SER A 1 277 ? 2.086 -8.117 -6.797 1 98.69 277 SER A N 1
ATOM 2168 C CA . SER A 1 277 ? 0.886 -8.945 -6.836 1 98.69 277 SER A CA 1
ATOM 2169 C C . SER A 1 277 ? -0.328 -8.148 -7.293 1 98.69 277 SER A C 1
ATOM 2171 O O . SER A 1 277 ? -0.44 -6.957 -6.996 1 98.69 277 SER A O 1
ATOM 2173 N N . MET A 1 278 ? -1.143 -8.758 -8.078 1 97.69 278 MET A N 1
ATOM 2174 C CA . MET A 1 278 ? -2.482 -8.258 -8.375 1 97.69 278 MET A CA 1
ATOM 2175 C C . MET A 1 278 ? -3.547 -9.219 -7.859 1 97.69 278 MET A C 1
ATOM 2177 O O . MET A 1 278 ? -3.461 -10.43 -8.094 1 97.69 278 MET A O 1
ATOM 2181 N N . HIS A 1 279 ? -4.543 -8.758 -7.156 1 98.56 279 HIS A N 1
ATOM 2182 C CA . HIS A 1 279 ? -5.574 -9.594 -6.543 1 98.56 279 HIS A CA 1
ATOM 2183 C C . HIS A 1 279 ? -6.816 -8.773 -6.215 1 98.56 279 HIS A C 1
ATOM 2185 O O . HIS A 1 279 ? -6.816 -7.551 -6.355 1 98.56 279 HIS A O 1
ATOM 2191 N N . ASP A 1 280 ? -7.848 -9.469 -5.883 1 97.81 280 ASP A N 1
ATOM 2192 C CA . ASP A 1 280 ? -9.086 -8.836 -5.43 1 97.81 280 ASP A CA 1
ATOM 2193 C C . ASP A 1 280 ? -9.039 -8.547 -3.928 1 97.81 280 ASP A C 1
ATOM 2195 O O . ASP A 1 280 ? -8.969 -9.477 -3.117 1 97.81 280 ASP A O 1
ATOM 2199 N N . ILE A 1 281 ? -9.117 -7.273 -3.531 1 97.81 281 ILE A N 1
ATOM 2200 C CA . ILE A 1 281 ? -8.977 -6.848 -2.145 1 97.81 281 ILE A CA 1
ATOM 2201 C C . ILE A 1 281 ? -10.227 -7.227 -1.357 1 97.81 281 ILE A C 1
ATOM 2203 O O . ILE A 1 281 ? -10.258 -7.113 -0.13 1 97.81 281 ILE A O 1
ATOM 2207 N N . ASN A 1 282 ? -11.242 -7.797 -2.029 1 95.75 282 ASN A N 1
ATOM 2208 C CA . ASN A 1 282 ? -12.477 -8.211 -1.371 1 95.75 282 ASN A CA 1
ATOM 2209 C C . ASN A 1 282 ? -12.594 -9.727 -1.296 1 95.75 282 ASN A C 1
ATOM 2211 O O . ASN A 1 282 ? -13.633 -10.258 -0.885 1 95.75 282 ASN A O 1
ATOM 2215 N N . SER A 1 283 ? -11.547 -10.438 -1.719 1 95.06 283 SER A N 1
ATOM 2216 C CA . SER A 1 283 ? -11.5 -11.891 -1.67 1 95.06 283 SER A CA 1
ATOM 2217 C C . SER A 1 283 ? -10.508 -12.375 -0.614 1 95.06 283 SER A C 1
ATOM 2219 O O . SER A 1 283 ? -9.766 -11.578 -0.044 1 95.06 283 SER A O 1
ATOM 2221 N N . PHE A 1 284 ? -10.547 -13.68 -0.301 1 91.19 284 PHE A N 1
ATOM 2222 C CA . PHE A 1 284 ? -9.617 -14.258 0.66 1 91.19 284 PHE A CA 1
ATOM 2223 C C . PHE A 1 284 ? -8.18 -13.828 0.357 1 91.19 284 PHE A C 1
ATOM 2225 O O . PHE A 1 284 ? -7.773 -13.789 -0.806 1 91.19 284 PHE A O 1
ATOM 2232 N N . PRO A 1 285 ? -7.496 -13.328 1.303 1 93.44 285 PRO A N 1
ATOM 2233 C CA . PRO A 1 285 ? -7.766 -13.453 2.738 1 93.44 285 PRO A CA 1
ATOM 2234 C C . PRO A 1 285 ? -8.406 -12.195 3.326 1 93.44 285 PRO A C 1
ATOM 2236 O O . PRO A 1 285 ? -8.281 -11.938 4.527 1 93.44 285 PRO A O 1
ATOM 2239 N N . THR A 1 286 ? -8.992 -11.344 2.492 1 92.56 286 THR A N 1
ATOM 2240 C CA . THR A 1 286 ? -9.609 -10.117 2.977 1 92.56 286 THR A CA 1
ATOM 2241 C C . THR A 1 286 ? -11.117 -10.148 2.756 1 92.56 286 THR A C 1
ATOM 2243 O O . THR A 1 286 ? -11.766 -9.094 2.676 1 92.56 286 THR A O 1
ATOM 2246 N N . GLU A 1 287 ? -11.664 -11.258 2.559 1 88.56 287 GLU A N 1
ATOM 2247 C CA . GLU A 1 287 ? -13.109 -11.367 2.416 1 88.56 287 GLU A CA 1
ATOM 2248 C C . GLU A 1 287 ? -13.812 -11.266 3.77 1 88.56 287 GLU A C 1
ATOM 2250 O O . GLU A 1 287 ? -13.148 -11.25 4.812 1 88.56 287 GLU A O 1
ATOM 2255 N N . SER A 1 288 ? -15.125 -11.172 3.656 1 78.12 288 SER A N 1
ATOM 2256 C CA . SER A 1 288 ? -15.906 -11.07 4.883 1 78.12 288 SER A CA 1
ATOM 2257 C C . SER A 1 288 ? -15.586 -12.211 5.84 1 78.12 288 SER A C 1
ATOM 2259 O O . SER A 1 288 ? -15.5 -13.367 5.426 1 78.12 288 SER A O 1
ATOM 2261 N N . GLY A 1 289 ? -15.32 -12.008 6.938 1 77.69 289 GLY A N 1
ATOM 2262 C CA . GLY A 1 289 ? -14.945 -13 7.934 1 77.69 289 GLY A CA 1
ATOM 2263 C C . GLY A 1 289 ? -13.445 -13.117 8.125 1 77.69 289 GLY A C 1
ATOM 2264 O O . GLY A 1 289 ? -12.984 -13.734 9.086 1 77.69 289 GLY A O 1
ATOM 2265 N N . PHE A 1 290 ? -12.727 -12.594 7.188 1 82.81 290 PHE A N 1
ATOM 2266 C CA . PHE A 1 290 ? -11.273 -12.641 7.27 1 82.81 290 PHE A CA 1
ATOM 2267 C C . PHE A 1 290 ? -10.68 -11.242 7.133 1 82.81 290 PHE A C 1
ATOM 2269 O O . PHE A 1 290 ? -9.469 -11.055 7.301 1 82.81 290 PHE A O 1
ATOM 2276 N N . ALA A 1 291 ? -11.516 -10.281 6.902 1 90.31 291 ALA A N 1
ATOM 2277 C CA . ALA A 1 291 ? -11.07 -8.93 6.57 1 90.31 291 ALA A CA 1
ATOM 2278 C C . ALA A 1 291 ? -10.703 -8.148 7.828 1 90.31 291 ALA A C 1
ATOM 2280 O O . ALA A 1 291 ? -11.312 -7.121 8.133 1 90.31 291 ALA A O 1
ATOM 2281 N N . THR A 1 292 ? -9.664 -8.57 8.484 1 92.62 292 THR A N 1
ATOM 2282 C CA . THR A 1 292 ? -9.109 -7.82 9.602 1 92.62 292 THR A CA 1
ATOM 2283 C C . THR A 1 292 ? -8.281 -6.641 9.109 1 92.62 292 THR A C 1
ATOM 2285 O O . THR A 1 292 ? -7.871 -6.605 7.949 1 92.62 292 THR A O 1
ATOM 2288 N N . LYS A 1 293 ? -7.984 -5.656 10.031 1 94.19 293 LYS A N 1
ATOM 2289 C CA . LYS A 1 293 ? -7.098 -4.547 9.695 1 94.19 293 LYS A CA 1
ATOM 2290 C C . LYS A 1 293 ? -5.754 -5.055 9.18 1 94.19 293 LYS A C 1
ATOM 2292 O O . LYS A 1 293 ? -5.234 -4.543 8.188 1 94.19 293 LYS A O 1
ATOM 2297 N N . GLU A 1 294 ? -5.285 -6.066 9.859 1 93.88 294 GLU A N 1
ATOM 2298 C CA . GLU A 1 294 ? -3.971 -6.609 9.539 1 93.88 294 GLU A CA 1
ATOM 2299 C C . GLU A 1 294 ? -3.957 -7.223 8.141 1 93.88 294 GLU A C 1
ATOM 2301 O O . GLU A 1 294 ? -3.039 -6.973 7.355 1 93.88 294 GLU A O 1
ATOM 2306 N N . ASN A 1 295 ? -4.977 -8.039 7.801 1 95.88 295 ASN A N 1
ATOM 2307 C CA . ASN A 1 295 ? -5.039 -8.68 6.492 1 95.88 295 ASN A CA 1
ATOM 2308 C C . ASN A 1 295 ? -5.191 -7.648 5.371 1 95.88 295 ASN A C 1
ATOM 2310 O O . ASN A 1 295 ? -4.574 -7.781 4.312 1 95.88 295 ASN A O 1
ATOM 2314 N N . ILE A 1 296 ? -6.012 -6.652 5.641 1 97.25 296 ILE A N 1
ATOM 2315 C CA . ILE A 1 296 ? -6.258 -5.625 4.633 1 97.25 296 ILE A CA 1
ATOM 2316 C C . ILE A 1 296 ? -4.988 -4.805 4.414 1 97.25 296 ILE A C 1
ATOM 2318 O O . ILE A 1 296 ? -4.605 -4.539 3.271 1 97.25 296 ILE A O 1
ATOM 2322 N N . LYS A 1 297 ? -4.305 -4.367 5.531 1 97.81 297 LYS A N 1
ATOM 2323 C CA . LYS A 1 297 ? -3.039 -3.65 5.406 1 97.81 297 LYS A CA 1
ATOM 2324 C C . LYS A 1 297 ? -2.008 -4.484 4.648 1 97.81 297 LYS A C 1
ATOM 2326 O O . LYS A 1 297 ? -1.301 -3.967 3.783 1 97.81 297 LYS A O 1
ATOM 2331 N N . ASN A 1 298 ? -1.969 -5.785 4.98 1 98.12 298 ASN A N 1
ATOM 2332 C CA . ASN A 1 298 ? -1.026 -6.688 4.324 1 98.12 298 ASN A CA 1
ATOM 2333 C C . ASN A 1 298 ? -1.283 -6.77 2.822 1 98.12 298 ASN A C 1
ATOM 2335 O O . ASN A 1 298 ? -0.354 -6.652 2.021 1 98.12 298 ASN A O 1
ATOM 2339 N N . ALA A 1 299 ? -2.527 -6.895 2.436 1 98.62 299 ALA A N 1
ATOM 2340 C CA . ALA A 1 299 ? -2.916 -7.051 1.037 1 98.62 299 ALA A CA 1
ATOM 2341 C C . ALA A 1 299 ? -2.848 -5.719 0.297 1 98.62 299 ALA A C 1
ATOM 2343 O O . ALA A 1 299 ? -3.064 -5.664 -0.916 1 98.62 299 ALA A O 1
ATOM 2344 N N . SER A 1 300 ? -2.504 -4.605 1.038 1 98.75 300 SER A N 1
ATOM 2345 C CA . SER A 1 300 ? -2.502 -3.262 0.466 1 98.75 300 SER A CA 1
ATOM 2346 C C . SER A 1 300 ? -1.14 -2.596 0.628 1 98.75 300 SER A C 1
ATOM 2348 O O . SER A 1 300 ? -1.004 -1.389 0.414 1 98.75 300 SER A O 1
ATOM 2350 N N . THR A 1 301 ? -0.145 -3.355 1.018 1 98.81 301 THR A N 1
ATOM 2351 C CA . THR A 1 301 ? 1.192 -2.828 1.269 1 98.81 301 THR A CA 1
ATOM 2352 C C . THR A 1 301 ? 1.888 -2.475 -0.042 1 98.81 301 THR A C 1
ATOM 2354 O O . THR A 1 301 ? 1.953 -3.295 -0.959 1 98.81 301 THR A O 1
ATOM 2357 N N . CYS A 1 302 ? 2.354 -1.269 -0.183 1 98.69 302 CYS A N 1
ATOM 2358 C CA . CYS A 1 302 ? 3.16 -0.802 -1.306 1 98.69 302 CYS A CA 1
ATOM 2359 C C . CYS A 1 302 ? 4.434 -0.122 -0.817 1 98.69 302 CYS A C 1
ATOM 2361 O O . CYS A 1 302 ? 4.391 1.011 -0.334 1 98.69 302 CYS A O 1
ATOM 2363 N N . ILE A 1 303 ? 5.559 -0.771 -0.908 1 98.62 303 ILE A N 1
ATOM 2364 C CA . ILE A 1 303 ? 6.836 -0.259 -0.424 1 98.62 303 ILE A CA 1
ATOM 2365 C C . ILE A 1 303 ? 7.957 -0.718 -1.351 1 98.62 303 ILE A C 1
ATOM 2367 O O . ILE A 1 303 ? 7.969 -1.865 -1.803 1 98.62 303 ILE A O 1
ATOM 2371 N N . MET A 1 304 ? 8.828 0.155 -1.793 1 97.69 304 MET A N 1
ATOM 2372 C CA . MET A 1 304 ? 9.961 -0.137 -2.662 1 97.69 304 MET A CA 1
ATOM 2373 C C . MET A 1 304 ? 11.266 0.345 -2.031 1 97.69 304 MET A C 1
ATOM 2375 O O . MET A 1 304 ? 11.305 1.413 -1.419 1 97.69 304 MET A O 1
ATOM 2379 N N . ASN A 1 305 ? 12.305 -0.462 -2.07 1 95.62 305 ASN A N 1
ATOM 2380 C CA . ASN A 1 305 ? 13.688 -0.106 -1.777 1 95.62 305 ASN A CA 1
ATOM 2381 C C . ASN A 1 305 ? 13.828 0.52 -0.392 1 95.62 305 ASN A C 1
ATOM 2383 O O . ASN A 1 305 ? 14.516 1.525 -0.226 1 95.62 305 ASN A O 1
ATOM 2387 N N . SER A 1 306 ? 13.078 0.058 0.553 1 96.25 306 SER A N 1
ATOM 2388 C CA . SER A 1 306 ? 13.133 0.511 1.939 1 96.25 306 SER A CA 1
ATOM 2389 C C . SER A 1 306 ? 12.898 -0.643 2.908 1 96.25 306 SER A C 1
ATOM 2391 O O . SER A 1 306 ? 12.109 -1.547 2.623 1 96.25 306 SER A O 1
ATOM 2393 N N . HIS A 1 307 ? 13.672 -0.668 4.016 1 95.94 307 HIS A N 1
ATOM 2394 C CA . HIS A 1 307 ? 13.578 -1.702 5.039 1 95.94 307 HIS A CA 1
ATOM 2395 C C . HIS A 1 307 ? 13.828 -3.086 4.453 1 95.94 307 HIS A C 1
ATOM 2397 O O . HIS A 1 307 ? 13.219 -4.066 4.879 1 95.94 307 HIS A O 1
ATOM 2403 N N . ASP A 1 308 ? 14.609 -3.115 3.336 1 96.56 308 ASP A N 1
ATOM 2404 C CA . ASP A 1 308 ? 14.984 -4.34 2.635 1 96.56 308 ASP A CA 1
ATOM 2405 C C . ASP A 1 308 ? 13.758 -5.02 2.023 1 96.56 308 ASP A C 1
ATOM 2407 O O . ASP A 1 308 ? 13.742 -6.238 1.852 1 96.56 308 ASP A O 1
ATOM 2411 N N . LEU A 1 309 ? 12.703 -4.227 1.794 1 98.12 309 LEU A N 1
ATOM 2412 C CA . LEU A 1 309 ? 11.453 -4.75 1.25 1 98.12 309 LEU A CA 1
ATOM 2413 C C . LEU A 1 309 ? 11.18 -4.172 -0.134 1 98.12 309 LEU A C 1
ATOM 2415 O O . LEU A 1 309 ? 11.508 -3.014 -0.404 1 98.12 309 LEU A O 1
ATOM 2419 N N . ASN A 1 310 ? 10.68 -4.93 -1.012 1 98.69 310 ASN A N 1
ATOM 2420 C CA . ASN A 1 310 ? 10.086 -4.57 -2.297 1 98.69 310 ASN A CA 1
ATOM 2421 C C . ASN A 1 310 ? 8.773 -5.309 -2.533 1 98.69 310 ASN A C 1
ATOM 2423 O O . ASN A 1 310 ? 8.766 -6.43 -3.041 1 98.69 310 ASN A O 1
ATOM 2427 N N . ILE A 1 311 ? 7.699 -4.711 -2.123 1 98.88 311 ILE A N 1
ATOM 2428 C CA . ILE A 1 311 ? 6.359 -5.281 -2.195 1 98.88 311 ILE A CA 1
ATOM 2429 C C . ILE A 1 311 ? 5.402 -4.273 -2.832 1 98.88 311 ILE A C 1
ATOM 2431 O O . ILE A 1 311 ? 5.367 -3.107 -2.441 1 98.88 311 ILE A O 1
ATOM 2435 N N . TRP A 1 312 ? 4.711 -4.672 -3.764 1 98.81 312 TRP A N 1
ATOM 2436 C CA . TRP A 1 312 ? 3.713 -3.812 -4.391 1 98.81 312 TRP A CA 1
ATOM 2437 C C . TRP A 1 312 ? 2.441 -4.594 -4.707 1 98.81 312 TRP A C 1
ATOM 2439 O O . TRP A 1 312 ? 2.479 -5.574 -5.453 1 98.81 312 TRP A O 1
ATOM 2449 N N . ASN A 1 313 ? 1.322 -4.207 -4.129 1 98.75 313 ASN A N 1
ATOM 2450 C CA . ASN A 1 313 ? 0.02 -4.828 -4.348 1 98.75 313 ASN A CA 1
ATOM 2451 C C . ASN A 1 313 ? -0.9 -3.926 -5.164 1 98.75 313 ASN A C 1
ATOM 2453 O O . ASN A 1 313 ? -1.018 -2.732 -4.883 1 98.75 313 ASN A O 1
ATOM 2457 N N . ILE A 1 314 ? -1.442 -4.438 -6.211 1 98.25 314 ILE A N 1
ATOM 2458 C CA . ILE A 1 314 ? -2.438 -3.75 -7.027 1 98.25 314 ILE A CA 1
ATOM 2459 C C . ILE A 1 314 ? -3.775 -4.477 -6.93 1 98.25 314 ILE A C 1
ATOM 2461 O O . ILE A 1 314 ? -3.836 -5.703 -7.062 1 98.25 314 ILE A O 1
ATOM 2465 N N . HIS A 1 315 ? -4.852 -3.779 -6.684 1 98.38 315 HIS A N 1
ATOM 2466 C CA . HIS A 1 315 ? -6.172 -4.387 -6.547 1 98.38 315 HIS A CA 1
ATOM 2467 C C . HIS A 1 315 ? -6.906 -4.402 -7.883 1 98.38 315 HIS A C 1
ATOM 2469 O O . HIS A 1 315 ? -6.918 -3.404 -8.609 1 98.38 315 HIS A O 1
ATOM 2475 N N . LEU A 1 316 ? -7.465 -5.555 -8.203 1 97.88 316 LEU A N 1
ATOM 2476 C CA . LEU A 1 316 ? -8.25 -5.695 -9.43 1 97.88 316 LEU A CA 1
ATOM 2477 C C . LEU A 1 316 ? -9.484 -4.797 -9.391 1 97.88 316 LEU A C 1
ATOM 2479 O O . LEU A 1 316 ? -10.031 -4.527 -8.32 1 97.88 316 LEU A O 1
ATOM 2483 N N . SER A 1 317 ? -9.867 -4.285 -10.578 1 95.69 317 SER A N 1
ATOM 2484 C CA . SER A 1 317 ? -11.008 -3.383 -10.711 1 95.69 317 SER A CA 1
ATOM 2485 C C . SER A 1 317 ? -12.008 -3.902 -11.734 1 95.69 317 SER A C 1
ATOM 2487 O O . SER A 1 317 ? -11.648 -4.68 -12.625 1 95.69 317 SER A O 1
ATOM 2489 N N . SER A 1 318 ? -13.219 -3.48 -11.586 1 95.12 318 SER A N 1
ATOM 2490 C CA . SER A 1 318 ? -14.266 -3.852 -12.539 1 95.12 318 SER A CA 1
ATOM 2491 C C . SER A 1 318 ? -14.102 -3.113 -13.859 1 95.12 318 SER A C 1
ATOM 2493 O O . SER A 1 318 ? -13.461 -2.059 -13.914 1 95.12 318 SER A O 1
ATOM 2495 N N . TRP A 1 319 ? -14.625 -3.672 -14.891 1 95.06 319 TRP A N 1
ATOM 2496 C CA . TRP A 1 319 ? -14.641 -3.102 -16.234 1 95.06 319 TRP A CA 1
ATOM 2497 C C . TRP A 1 319 ? -15.914 -3.5 -16.969 1 95.06 319 TRP A C 1
ATOM 2499 O O . TRP A 1 319 ? -16.531 -4.52 -16.656 1 95.06 319 TRP A O 1
ATOM 2509 N N . SER A 1 320 ? -16.312 -2.691 -17.969 1 92.69 320 SER A N 1
ATOM 2510 C CA . SER A 1 320 ? -17.609 -2.908 -18.609 1 92.69 320 SER A CA 1
ATOM 2511 C C . SER A 1 320 ? -17.422 -3.451 -20.016 1 92.69 320 SER A C 1
ATOM 2513 O O . SER A 1 320 ? -18.312 -4.125 -20.547 1 92.69 320 SER A O 1
ATOM 2515 N N . ASN A 1 321 ? -16.328 -3.074 -20.672 1 93 321 ASN A N 1
ATOM 2516 C CA . ASN A 1 321 ? -16.062 -3.523 -22.031 1 93 321 ASN A CA 1
ATOM 2517 C C . ASN A 1 321 ? -14.57 -3.699 -22.281 1 93 321 ASN A C 1
ATOM 2519 O O . ASN A 1 321 ? -13.75 -3.365 -21.422 1 93 321 ASN A O 1
ATOM 2523 N N . GLU A 1 322 ? -14.234 -4.234 -23.375 1 91.81 322 GLU A N 1
ATOM 2524 C CA . GLU A 1 322 ? -12.859 -4.582 -23.688 1 91.81 322 GLU A CA 1
ATOM 2525 C C . GLU A 1 322 ? -11.969 -3.342 -23.719 1 91.81 322 GLU A C 1
ATOM 2527 O O . GLU A 1 322 ? -10.797 -3.402 -23.344 1 91.81 322 GLU A O 1
ATOM 2532 N N . GLU A 1 323 ? -12.484 -2.303 -24.188 1 92.25 323 GLU A N 1
ATOM 2533 C CA . GLU A 1 323 ? -11.719 -1.062 -24.234 1 92.25 323 GLU A CA 1
ATOM 2534 C C . GLU A 1 323 ? -11.375 -0.562 -22.844 1 92.25 323 GLU A C 1
ATOM 2536 O O . GLU A 1 323 ? -10.258 -0.105 -22.594 1 92.25 323 GLU A O 1
ATOM 2541 N N . GLU A 1 324 ? -12.375 -0.628 -22 1 94.38 324 GLU A N 1
ATOM 2542 C CA . GLU A 1 324 ? -12.148 -0.228 -20.625 1 94.38 324 GLU A CA 1
ATOM 2543 C C . GLU A 1 324 ? -11.102 -1.119 -19.953 1 94.38 324 GLU A C 1
ATOM 2545 O O . GLU A 1 324 ? -10.281 -0.64 -19.172 1 94.38 324 GLU A O 1
ATOM 2550 N N . PHE A 1 325 ? -11.156 -2.41 -20.219 1 96.12 325 PHE A N 1
ATOM 2551 C CA . PHE A 1 325 ? -10.172 -3.312 -19.641 1 96.12 325 PHE A CA 1
ATOM 2552 C C . PHE A 1 325 ? -8.773 -2.992 -20.141 1 96.12 325 PHE A C 1
ATOM 2554 O O . PHE A 1 325 ? -7.805 -3.021 -19.375 1 96.12 325 PHE A O 1
ATOM 2561 N N . SER A 1 326 ? -8.703 -2.746 -21.438 1 93.38 326 SER A N 1
ATOM 2562 C CA . SER A 1 326 ? -7.406 -2.398 -22.016 1 93.38 326 SER A CA 1
ATOM 2563 C C . SER A 1 326 ? -6.816 -1.163 -21.344 1 93.38 326 SER A C 1
ATOM 2565 O O . SER A 1 326 ? -5.613 -1.107 -21.078 1 93.38 326 SER A O 1
ATOM 2567 N N . LYS A 1 327 ? -7.633 -0.21 -21.109 1 90.62 327 LYS A N 1
ATOM 2568 C CA . LYS A 1 327 ? -7.199 0.993 -20.422 1 90.62 327 LYS A CA 1
ATOM 2569 C C . LYS A 1 327 ? -6.773 0.671 -18.984 1 90.62 327 LYS A C 1
ATOM 2571 O O . LYS A 1 327 ? -5.758 1.181 -18.5 1 90.62 327 LYS A O 1
ATOM 2576 N N . LEU A 1 328 ? -7.539 -0.099 -18.391 1 94.19 328 LEU A N 1
ATOM 2577 C CA . LEU A 1 328 ? -7.246 -0.527 -17.016 1 94.19 328 LEU A CA 1
ATOM 2578 C C . LEU A 1 328 ? -5.902 -1.241 -16.953 1 94.19 328 LEU A C 1
ATOM 2580 O O . LEU A 1 328 ? -5.094 -0.971 -16.062 1 94.19 328 LEU A O 1
ATOM 2584 N N . TYR A 1 329 ? -5.676 -2.162 -17.875 1 96.06 329 TYR A N 1
ATOM 2585 C CA . TYR A 1 329 ? -4.418 -2.902 -17.922 1 96.06 329 TYR A CA 1
ATOM 2586 C C . TYR A 1 329 ? -3.236 -1.959 -18.094 1 96.06 329 TYR A C 1
ATOM 2588 O O . TYR A 1 329 ? -2.23 -2.074 -17.391 1 96.06 329 TYR A O 1
ATOM 2596 N N . ARG A 1 330 ? -3.381 -0.991 -18.938 1 90.62 330 ARG A N 1
ATOM 2597 C CA . ARG A 1 330 ? -2.285 -0.091 -19.281 1 90.62 330 ARG A CA 1
ATOM 2598 C C . ARG A 1 330 ? -2.016 0.903 -18.156 1 90.62 330 ARG A C 1
ATOM 2600 O O . ARG A 1 330 ? -0.86 1.188 -17.828 1 90.62 330 ARG A O 1
ATOM 2607 N N . SER A 1 331 ? -3.039 1.376 -17.578 1 86.94 331 SER A N 1
ATOM 2608 C CA . SER A 1 331 ? -2.889 2.492 -16.641 1 86.94 331 SER A CA 1
ATOM 2609 C C . SER A 1 331 ? -2.699 2.002 -15.219 1 86.94 331 SER A C 1
ATOM 2611 O O . SER A 1 331 ? -2.094 2.691 -14.391 1 86.94 331 SER A O 1
ATOM 2613 N N . LYS A 1 332 ? -3.146 0.853 -14.922 1 93.44 332 LYS A N 1
ATOM 2614 C CA . LYS A 1 332 ? -3.158 0.407 -13.531 1 93.44 332 LYS A CA 1
ATOM 2615 C C . LYS A 1 332 ? -2.344 -0.872 -13.359 1 93.44 332 LYS A C 1
ATOM 2617 O O . LYS A 1 332 ? -1.419 -0.919 -12.547 1 93.44 332 LYS A O 1
ATOM 2622 N N . TYR A 1 333 ? -2.586 -1.92 -14.117 1 95.56 333 TYR A N 1
ATOM 2623 C CA . TYR A 1 333 ? -2 -3.234 -13.875 1 95.56 333 TYR A CA 1
ATOM 2624 C C . TYR A 1 333 ? -0.541 -3.268 -14.312 1 95.56 333 TYR A C 1
ATOM 2626 O O . TYR A 1 333 ? 0.29 -3.92 -13.68 1 95.56 333 TYR A O 1
ATOM 2634 N N . ARG A 1 334 ? -0.199 -2.545 -15.352 1 93.62 334 ARG A N 1
ATOM 2635 C CA . ARG A 1 334 ? 1.164 -2.545 -15.875 1 93.62 334 ARG A CA 1
ATOM 2636 C C . ARG A 1 334 ? 2.133 -1.914 -14.883 1 93.62 334 ARG A C 1
ATOM 2638 O O . ARG A 1 334 ? 3.346 -2.1 -14.984 1 93.62 334 ARG A O 1
ATOM 2645 N N . LEU A 1 335 ? 1.571 -1.152 -13.961 1 92.5 335 LEU A N 1
ATOM 2646 C CA . LEU A 1 335 ? 2.404 -0.562 -12.914 1 92.5 335 LEU A CA 1
ATOM 2647 C C . LEU A 1 335 ? 3.209 -1.635 -12.188 1 92.5 335 LEU A C 1
ATOM 2649 O O . LEU A 1 335 ? 4.324 -1.376 -11.734 1 92.5 335 LEU A O 1
ATOM 2653 N N . LEU A 1 336 ? 2.715 -2.807 -12.156 1 95.94 336 LEU A N 1
ATOM 2654 C CA . LEU A 1 336 ? 3.396 -3.922 -11.508 1 95.94 336 LEU A CA 1
ATOM 2655 C C . LEU A 1 336 ? 4.77 -4.152 -12.125 1 95.94 336 LEU A C 1
ATOM 2657 O O . LEU A 1 336 ? 5.746 -4.387 -11.414 1 95.94 336 LEU A O 1
ATOM 2661 N N . PHE A 1 337 ? 4.859 -4.066 -13.422 1 96.06 337 PHE A N 1
ATOM 2662 C CA . PHE A 1 337 ? 6.094 -4.328 -14.148 1 96.06 337 PHE A CA 1
ATOM 2663 C C . PHE A 1 337 ? 7.066 -3.162 -14.008 1 96.06 337 PHE A C 1
ATOM 2665 O O . PHE A 1 337 ? 8.281 -3.363 -13.961 1 96.06 337 PHE A O 1
ATOM 2672 N N . ALA A 1 338 ? 6.484 -1.961 -13.914 1 94.06 338 ALA A N 1
ATOM 2673 C CA . ALA A 1 338 ? 7.328 -0.795 -13.672 1 94.06 338 ALA A CA 1
ATOM 2674 C C . ALA A 1 338 ? 8.016 -0.897 -12.312 1 94.06 338 ALA A C 1
ATOM 2676 O O . ALA A 1 338 ? 9.195 -0.549 -12.18 1 94.06 338 ALA A O 1
ATOM 2677 N N . LYS A 1 339 ? 7.297 -1.383 -11.352 1 96.81 339 LYS A N 1
ATOM 2678 C CA . LYS A 1 339 ? 7.859 -1.53 -10.016 1 96.81 339 LYS A CA 1
ATOM 2679 C C . LYS A 1 339 ? 8.883 -2.664 -9.969 1 96.81 339 LYS A C 1
ATOM 2681 O O . LYS A 1 339 ? 9.914 -2.549 -9.312 1 96.81 339 LYS A O 1
ATOM 2686 N N . ALA A 1 340 ? 8.578 -3.719 -10.648 1 98.38 340 ALA A N 1
ATOM 2687 C CA . ALA A 1 340 ? 9.547 -4.805 -10.75 1 98.38 340 ALA A CA 1
ATOM 2688 C C . ALA A 1 340 ? 10.812 -4.348 -11.469 1 98.38 340 ALA A C 1
ATOM 2690 O O . ALA A 1 340 ? 11.922 -4.754 -11.109 1 98.38 340 ALA A O 1
ATOM 2691 N N . ASP A 1 341 ? 10.625 -3.521 -12.523 1 97.62 341 ASP A N 1
ATOM 2692 C CA . ASP A 1 341 ? 11.758 -2.928 -13.227 1 97.62 341 ASP A CA 1
ATOM 2693 C C . ASP A 1 341 ? 12.617 -2.1 -12.281 1 97.62 341 ASP A C 1
ATOM 2695 O O . ASP A 1 341 ? 13.852 -2.215 -12.289 1 97.62 341 ASP A O 1
ATOM 2699 N N . GLU A 1 342 ? 11.938 -1.312 -11.477 1 94.38 342 GLU A N 1
ATOM 2700 C CA . GLU A 1 342 ? 12.633 -0.501 -10.484 1 94.38 342 GLU A CA 1
ATOM 2701 C C . GLU A 1 342 ? 13.43 -1.376 -9.516 1 94.38 342 GLU A C 1
ATOM 2703 O O . GLU A 1 342 ? 14.578 -1.059 -9.18 1 94.38 342 GLU A O 1
ATOM 2708 N N . PHE A 1 343 ? 12.922 -2.416 -9.086 1 98.5 343 PHE A N 1
ATOM 2709 C CA . PHE A 1 343 ? 13.57 -3.369 -8.188 1 98.5 343 PHE A CA 1
ATOM 2710 C C . PHE A 1 343 ? 14.867 -3.887 -8.797 1 98.5 343 PHE A C 1
ATOM 2712 O O . PHE A 1 343 ? 15.914 -3.875 -8.148 1 98.5 343 PHE A O 1
ATOM 2719 N N . PHE A 1 344 ? 14.781 -4.316 -10.055 1 98.31 344 PHE A N 1
ATOM 2720 C CA . PHE A 1 344 ? 15.953 -4.895 -10.711 1 98.31 344 PHE A CA 1
ATOM 2721 C C . PHE A 1 344 ? 17.016 -3.828 -10.969 1 98.31 344 PHE A C 1
ATOM 2723 O O . PHE A 1 344 ? 18.203 -4.086 -10.812 1 98.31 344 PHE A O 1
ATOM 2730 N N . LYS A 1 345 ? 16.594 -2.623 -11.344 1 95.56 345 LYS A N 1
ATOM 2731 C CA . LYS A 1 345 ? 17.547 -1.539 -11.57 1 95.56 345 LYS A CA 1
ATOM 2732 C C . LYS A 1 345 ? 18.312 -1.199 -10.289 1 95.56 345 LYS A C 1
ATOM 2734 O O . LYS A 1 345 ? 19.531 -1.052 -10.312 1 95.56 345 LYS A O 1
ATOM 2739 N N . THR A 1 346 ? 17.594 -1.104 -9.25 1 96.69 346 THR A N 1
ATOM 2740 C CA . THR A 1 346 ? 18.219 -0.818 -7.961 1 96.69 346 THR A CA 1
ATOM 2741 C C . THR A 1 346 ? 19.141 -1.959 -7.539 1 96.69 346 THR A C 1
ATOM 2743 O O . THR A 1 346 ? 20.234 -1.723 -7.039 1 96.69 346 THR A O 1
ATOM 2746 N N . ALA A 1 347 ? 18.688 -3.17 -7.758 1 97.81 347 ALA A N 1
ATOM 2747 C CA . ALA A 1 347 ? 19.453 -4.359 -7.418 1 97.81 347 ALA A CA 1
ATOM 2748 C C . ALA A 1 347 ? 20.797 -4.371 -8.148 1 97.81 347 ALA A C 1
ATOM 2750 O O . ALA A 1 347 ? 21.844 -4.648 -7.547 1 97.81 347 ALA A O 1
ATOM 2751 N N . LYS A 1 348 ? 20.766 -4.078 -9.398 1 97.25 348 LYS A N 1
ATOM 2752 C CA . LYS A 1 348 ? 21.969 -4.066 -10.203 1 97.25 348 LYS A CA 1
ATOM 2753 C C . LYS A 1 348 ? 22.953 -3.002 -9.711 1 97.25 348 LYS A C 1
ATOM 2755 O O . LYS A 1 348 ? 24.156 -3.254 -9.609 1 97.25 348 LYS A O 1
ATOM 2760 N N . SER A 1 349 ? 22.391 -1.838 -9.391 1 96.06 349 SER A N 1
ATOM 2761 C CA . SER A 1 349 ? 23.219 -0.752 -8.875 1 96.06 349 SER A CA 1
ATOM 2762 C C . SER A 1 349 ? 23.859 -1.124 -7.539 1 96.06 349 SER A C 1
ATOM 2764 O O . SER A 1 349 ? 25.047 -0.907 -7.332 1 96.06 349 SER A O 1
ATOM 2766 N N . GLU A 1 350 ? 23.094 -1.688 -6.695 1 96.31 350 GLU A N 1
ATOM 2767 C CA . GLU A 1 350 ? 23.578 -2.072 -5.375 1 96.31 350 GLU A CA 1
ATOM 2768 C C . GLU A 1 350 ? 24.641 -3.162 -5.473 1 96.31 350 GLU A C 1
ATOM 2770 O O . GLU A 1 350 ? 25.656 -3.119 -4.762 1 96.31 350 GLU A O 1
ATOM 2775 N N . MET A 1 351 ? 24.375 -4.156 -6.285 1 97.5 351 MET A N 1
ATOM 2776 C CA . MET A 1 351 ? 25.344 -5.242 -6.461 1 97.5 351 MET A CA 1
ATOM 2777 C C . MET A 1 351 ? 26.656 -4.719 -7.043 1 97.5 351 MET A C 1
ATOM 2779 O O . MET A 1 351 ? 27.734 -5.145 -6.629 1 97.5 351 MET A O 1
ATOM 2783 N N . ALA A 1 352 ? 26.562 -3.773 -7.988 1 97 352 ALA A N 1
ATOM 2784 C CA . ALA A 1 352 ? 27.75 -3.148 -8.57 1 97 352 ALA A CA 1
ATOM 2785 C C . ALA A 1 352 ? 28.562 -2.404 -7.508 1 97 352 ALA A C 1
ATOM 2787 O O . ALA A 1 352 ? 29.781 -2.49 -7.477 1 97 352 ALA A O 1
ATOM 2788 N N . ASP A 1 353 ? 27.859 -1.711 -6.648 1 95.88 353 ASP A N 1
ATOM 2789 C CA . ASP A 1 353 ? 28.516 -0.965 -5.574 1 95.88 353 ASP A CA 1
ATOM 2790 C C . ASP A 1 353 ? 29.25 -1.903 -4.625 1 95.88 353 ASP A C 1
ATOM 2792 O O . ASP A 1 353 ? 30.281 -1.538 -4.066 1 95.88 353 ASP A O 1
ATOM 2796 N N . MET A 1 354 ? 28.766 -3.094 -4.484 1 95.44 354 MET A N 1
ATOM 2797 C CA . MET A 1 354 ? 29.359 -4.078 -3.592 1 95.44 354 MET A CA 1
ATOM 2798 C C . MET A 1 354 ? 30.422 -4.906 -4.32 1 95.44 354 MET A C 1
ATOM 2800 O O . MET A 1 354 ? 31.094 -5.73 -3.711 1 95.44 354 MET A O 1
ATOM 2804 N N . GLY A 1 355 ? 30.531 -4.734 -5.527 1 96.5 355 GLY A N 1
ATOM 2805 C CA . GLY A 1 355 ? 31.453 -5.508 -6.332 1 96.5 355 GLY A CA 1
ATOM 2806 C C . GLY A 1 355 ? 31.047 -6.953 -6.504 1 96.5 355 GLY A C 1
ATOM 2807 O O . GLY A 1 355 ? 31.891 -7.84 -6.637 1 96.5 355 GLY A O 1
ATOM 2808 N N . LYS A 1 356 ? 29.766 -7.258 -6.457 1 97.06 356 LYS A N 1
ATOM 2809 C CA . LYS A 1 356 ? 29.234 -8.609 -6.598 1 97.06 356 LYS A CA 1
ATOM 2810 C C . LYS A 1 356 ? 28.406 -8.742 -7.875 1 97.06 356 LYS A C 1
ATOM 2812 O O . LYS A 1 356 ? 27.828 -7.766 -8.352 1 97.06 356 LYS A O 1
ATOM 2817 N N . PRO A 1 357 ? 28.359 -9.93 -8.375 1 97.19 357 PRO A N 1
ATOM 2818 C CA . PRO A 1 357 ? 27.578 -10.117 -9.594 1 97.19 357 PRO A CA 1
ATOM 2819 C C . PRO A 1 357 ? 26.078 -10.141 -9.328 1 97.19 357 PRO A C 1
ATOM 2821 O O . PRO A 1 357 ? 25.625 -10.633 -8.289 1 97.19 357 PRO A O 1
ATOM 2824 N N . PHE A 1 358 ? 25.375 -9.625 -10.297 1 97.94 358 PHE A N 1
ATOM 2825 C CA . PHE A 1 358 ? 23.922 -9.672 -10.297 1 97.94 358 PHE A CA 1
ATOM 2826 C C . PHE A 1 358 ? 23.422 -10.828 -11.164 1 97.94 358 PHE A C 1
ATOM 2828 O O . PHE A 1 358 ? 23.891 -11.016 -12.289 1 97.94 358 PHE A O 1
ATOM 2835 N N . LYS A 1 359 ? 22.562 -11.664 -10.664 1 98.31 359 LYS A N 1
ATOM 2836 C CA . LYS A 1 359 ? 21.859 -12.703 -11.414 1 98.31 359 LYS A CA 1
ATOM 2837 C C . LYS A 1 359 ? 20.375 -12.719 -11.078 1 98.31 359 LYS A C 1
ATOM 2839 O O . LYS A 1 359 ? 19.984 -13.109 -9.969 1 98.31 359 LYS A O 1
ATOM 2844 N N . GLY A 1 360 ? 19.547 -12.375 -12.039 1 98.25 360 GLY A N 1
ATOM 2845 C CA . GLY A 1 360 ? 18.125 -12.195 -11.805 1 98.25 360 GLY A CA 1
ATOM 2846 C C . GLY A 1 360 ? 17.281 -13.336 -12.352 1 98.25 360 GLY A C 1
ATOM 2847 O O . GLY A 1 360 ? 17.75 -14.102 -13.195 1 98.25 360 GLY A O 1
ATOM 2848 N N . LEU A 1 361 ? 16.031 -13.438 -11.852 1 98.75 361 LEU A N 1
ATOM 2849 C CA . LEU A 1 361 ? 15.023 -14.398 -12.289 1 98.75 361 LEU A CA 1
ATOM 2850 C C . LEU A 1 361 ? 13.625 -13.828 -12.117 1 98.75 361 LEU A C 1
ATOM 2852 O O . LEU A 1 361 ? 13.336 -13.164 -11.117 1 98.75 361 LEU A O 1
ATOM 2856 N N . ILE A 1 362 ? 12.789 -14.023 -13.117 1 98.81 362 ILE A N 1
ATOM 2857 C CA . ILE A 1 362 ? 11.367 -13.711 -12.977 1 98.81 362 ILE A CA 1
ATOM 2858 C C . ILE A 1 362 ? 10.594 -14.984 -12.641 1 98.81 362 ILE A C 1
ATOM 2860 O O . ILE A 1 362 ? 10.742 -16 -13.312 1 98.81 362 ILE A O 1
ATOM 2864 N N . LEU A 1 363 ? 9.875 -14.93 -11.586 1 98.94 363 LEU A N 1
ATOM 2865 C CA . LEU A 1 363 ? 9 -16.031 -11.227 1 98.94 363 LEU A CA 1
ATOM 2866 C C . LEU A 1 363 ? 7.535 -15.609 -11.273 1 98.94 363 LEU A C 1
ATOM 2868 O O . LEU A 1 363 ? 7.16 -14.586 -10.695 1 98.94 363 LEU A O 1
ATOM 2872 N N . LEU A 1 364 ? 6.742 -16.344 -12.008 1 98.88 364 LEU A N 1
ATOM 2873 C CA . LEU A 1 364 ? 5.309 -16.078 -12.086 1 98.88 364 LEU A CA 1
ATOM 2874 C C . LEU A 1 364 ? 4.535 -17.047 -11.188 1 98.88 364 LEU A C 1
ATOM 2876 O O . LEU A 1 364 ? 4.668 -18.266 -11.305 1 98.88 364 LEU A O 1
ATOM 2880 N N . SER A 1 365 ? 3.891 -16.516 -10.164 1 98.88 365 SER A N 1
ATOM 2881 C CA . SER A 1 365 ? 2.812 -17.266 -9.523 1 98.88 365 SER A CA 1
ATOM 2882 C C . SER A 1 365 ? 1.518 -17.156 -10.32 1 98.88 365 SER A C 1
ATOM 2884 O O . SER A 1 365 ? 0.779 -16.172 -10.188 1 98.88 365 SER A O 1
ATOM 2886 N N . ALA A 1 366 ? 1.221 -18.203 -11.07 1 98.88 366 ALA A N 1
ATOM 2887 C CA . ALA A 1 366 ? 0.195 -18.125 -12.109 1 98.88 366 ALA A CA 1
ATOM 2888 C C . ALA A 1 366 ? -1.129 -18.703 -11.609 1 98.88 366 ALA A C 1
ATOM 2890 O O . ALA A 1 366 ? -1.364 -19.906 -11.703 1 98.88 366 ALA A O 1
ATOM 2891 N N . GLY A 1 367 ? -1.969 -17.797 -11.117 1 98.56 367 GLY A N 1
ATOM 2892 C CA . GLY A 1 367 ? -3.32 -18.172 -10.734 1 98.56 367 GLY A CA 1
ATOM 2893 C C . GLY A 1 367 ? -4.355 -17.844 -11.797 1 98.56 367 GLY A C 1
ATOM 2894 O O . GLY A 1 367 ? -4.363 -16.734 -12.336 1 98.56 367 GLY A O 1
ATOM 2895 N N . PHE A 1 368 ? -5.254 -18.812 -12.086 1 98.56 368 PHE A N 1
ATOM 2896 C CA . PHE A 1 368 ? -6.223 -18.609 -13.156 1 98.56 368 PHE A CA 1
ATOM 2897 C C . PHE A 1 368 ? -7.625 -18.438 -12.594 1 98.56 368 PHE A C 1
ATOM 2899 O O . PHE A 1 368 ? -8.609 -18.5 -13.328 1 98.56 368 PHE A O 1
ATOM 2906 N N . ASP A 1 369 ? -7.703 -18.156 -11.289 1 97.81 369 ASP A N 1
ATOM 2907 C CA . ASP A 1 369 ? -8.977 -18.078 -10.586 1 97.81 369 ASP A CA 1
ATOM 2908 C C . ASP A 1 369 ? -9.656 -16.734 -10.812 1 97.81 369 ASP A C 1
ATOM 2910 O O . ASP A 1 369 ? -10.828 -16.547 -10.461 1 97.81 369 ASP A O 1
ATOM 2914 N N . ALA A 1 370 ? -9.008 -15.797 -11.438 1 97.88 370 ALA A N 1
ATOM 2915 C CA . ALA A 1 370 ? -9.656 -14.539 -11.797 1 97.88 370 ALA A CA 1
ATOM 2916 C C . ALA A 1 370 ? -10.273 -14.625 -13.195 1 97.88 370 ALA A C 1
ATOM 2918 O O . ALA A 1 370 ? -10.867 -13.656 -13.68 1 97.88 370 ALA A O 1
ATOM 2919 N N . SER A 1 371 ? -10.234 -15.734 -13.828 1 97.69 371 SER A N 1
ATOM 2920 C CA . SER A 1 371 ? -10.688 -15.938 -15.195 1 97.69 371 SER A CA 1
ATOM 2921 C C . SER A 1 371 ? -12.18 -15.633 -15.336 1 97.69 371 SER A C 1
ATOM 2923 O O . SER A 1 371 ? -12.969 -15.945 -14.438 1 97.69 371 SER A O 1
ATOM 2925 N N . GLU A 1 372 ? -12.578 -15.133 -16.5 1 95.88 372 GLU A N 1
ATOM 2926 C CA . GLU A 1 372 ? -13.984 -14.922 -16.828 1 95.88 372 GLU A CA 1
ATOM 2927 C C . GLU A 1 372 ? -14.742 -16.25 -16.891 1 95.88 372 GLU A C 1
ATOM 2929 O O . GLU A 1 372 ? -15.977 -16.266 -16.828 1 95.88 372 GLU A O 1
ATOM 2934 N N . PHE A 1 373 ? -14 -17.359 -16.922 1 97.19 373 PHE A N 1
ATOM 2935 C CA . PHE A 1 373 ? -14.617 -18.672 -17.0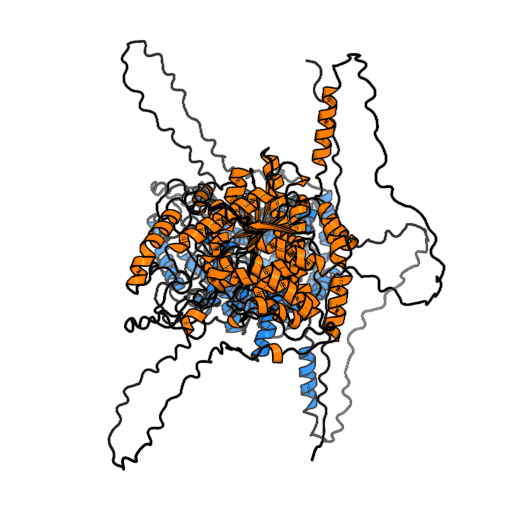62 1 97.19 373 PHE A CA 1
ATOM 2936 C C . PHE A 1 373 ? -14.703 -19.375 -15.711 1 97.19 373 PHE A C 1
ATOM 2938 O O . PHE A 1 373 ? -15.102 -20.547 -15.633 1 97.19 373 PHE A O 1
ATOM 2945 N N . GLU A 1 374 ? -14.258 -18.672 -14.664 1 96.25 374 GLU A N 1
ATOM 2946 C CA . GLU A 1 374 ? -14.391 -19.25 -13.336 1 96.25 374 GLU A CA 1
ATOM 2947 C C . GLU A 1 374 ? -15.852 -19.297 -12.883 1 96.25 374 GLU A C 1
ATOM 2949 O O . GLU A 1 374 ? -16.703 -18.625 -13.484 1 96.25 374 GLU A O 1
ATOM 2954 N N . GLN A 1 375 ? -16.094 -20.078 -11.859 1 91.69 375 GLN A N 1
ATOM 2955 C CA . GLN A 1 375 ? -17.453 -20.203 -11.312 1 91.69 375 GLN A CA 1
ATOM 2956 C C . GLN A 1 375 ? -17.922 -18.875 -10.742 1 91.69 375 GLN A C 1
ATOM 2958 O O . GLN A 1 375 ? -17.125 -18 -10.406 1 91.69 375 GLN A O 1
ATOM 2963 N N . LYS A 1 376 ? -19.141 -18.734 -10.625 1 87.69 376 LYS A N 1
ATOM 2964 C CA . LYS A 1 376 ? -19.766 -17.5 -10.172 1 87.69 376 LYS A CA 1
ATOM 2965 C C . LYS A 1 376 ? -19.297 -17.141 -8.766 1 87.69 376 LYS A C 1
ATOM 2967 O O . LYS A 1 376 ? -19.156 -15.961 -8.438 1 87.69 376 LYS A O 1
ATOM 2972 N N . THR A 1 377 ? -19.062 -18.141 -8.016 1 85.12 377 THR A N 1
ATOM 2973 C CA . THR A 1 377 ? -18.656 -17.891 -6.641 1 85.12 377 THR A CA 1
ATOM 2974 C C . THR A 1 377 ? -17.281 -17.203 -6.594 1 85.12 377 THR A C 1
ATOM 2976 O O . THR A 1 377 ? -16.969 -16.5 -5.637 1 85.12 377 THR A O 1
ATOM 2979 N N . MET A 1 378 ? -16.484 -17.422 -7.598 1 87.44 378 MET A N 1
ATOM 2980 C CA . MET A 1 378 ? -15.164 -16.781 -7.699 1 87.44 378 MET A CA 1
ATOM 2981 C C . MET A 1 378 ? -15.281 -15.406 -8.336 1 87.44 378 MET A C 1
ATOM 2983 O O . MET A 1 378 ? -14.328 -14.625 -8.297 1 87.44 378 MET A O 1
ATOM 2987 N N . GLN A 1 379 ? -16.391 -15.07 -8.852 1 84.5 379 GLN A N 1
ATOM 2988 C CA . GLN A 1 379 ? -16.562 -13.82 -9.586 1 84.5 379 GLN A CA 1
ATOM 2989 C C . GLN A 1 379 ? -17.516 -12.875 -8.844 1 84.5 379 GLN A C 1
ATOM 2991 O O . GLN A 1 379 ? -18.094 -11.977 -9.445 1 84.5 379 GLN A O 1
ATOM 2996 N N . ARG A 1 380 ? -17.594 -13 -7.602 1 88.12 380 ARG A N 1
ATOM 2997 C CA . ARG A 1 380 ? -18.594 -12.312 -6.809 1 88.12 380 ARG A CA 1
ATOM 2998 C C . ARG A 1 380 ? -18.375 -10.797 -6.844 1 88.12 380 ARG A C 1
ATOM 3000 O O . ARG A 1 380 ? -19.328 -10.031 -6.668 1 88.12 380 ARG A O 1
ATOM 3007 N N . HIS A 1 381 ? -17.234 -10.391 -7.062 1 91.12 381 HIS A N 1
ATOM 3008 C CA . HIS A 1 381 ? -16.938 -8.961 -6.965 1 91.12 381 HIS A CA 1
ATOM 3009 C C . HIS A 1 381 ? -16.75 -8.344 -8.344 1 91.12 381 HIS A C 1
ATOM 3011 O O . HIS A 1 381 ? -16.312 -7.195 -8.461 1 91.12 381 HIS A O 1
ATOM 3017 N N . SER A 1 382 ? -16.953 -9.094 -9.352 1 91.62 382 SER A N 1
ATOM 3018 C CA . SER A 1 382 ? -16.984 -8.641 -10.734 1 91.62 382 SER A CA 1
ATOM 3019 C C . SER A 1 382 ? -15.656 -8 -11.133 1 91.62 382 SER A C 1
ATOM 3021 O O . SER A 1 382 ? -15.641 -6.922 -11.734 1 91.62 382 SER A O 1
ATOM 3023 N N . VAL A 1 383 ? -14.578 -8.625 -10.68 1 95.31 383 VAL A N 1
ATOM 3024 C CA . VAL A 1 383 ? -13.266 -8.102 -11.055 1 95.31 383 VAL A CA 1
ATOM 3025 C C . VAL A 1 383 ? -12.508 -9.148 -11.867 1 95.31 383 VAL A C 1
ATOM 3027 O O . VAL A 1 383 ? -11.273 -9.188 -11.836 1 95.31 383 VAL A O 1
ATOM 3030 N N . ASN A 1 384 ? -13.219 -10.062 -12.539 1 96.25 384 ASN A N 1
ATOM 3031 C CA . ASN A 1 384 ? -12.586 -11.086 -13.375 1 96.25 384 ASN A CA 1
ATOM 3032 C C . ASN A 1 384 ? -11.797 -10.461 -14.516 1 96.25 384 ASN A C 1
ATOM 3034 O O . ASN A 1 384 ? -11.961 -9.273 -14.82 1 96.25 384 ASN A O 1
ATOM 3038 N N . VAL A 1 385 ? -10.938 -11.227 -15.094 1 97.69 385 VAL A N 1
ATOM 3039 C CA . VAL A 1 385 ? -10.125 -10.766 -16.219 1 97.69 385 VAL A CA 1
ATOM 3040 C C . VAL A 1 385 ? -10.453 -11.578 -17.469 1 97.69 385 VAL A C 1
ATOM 3042 O O . VAL A 1 385 ? -10.828 -12.75 -17.375 1 97.69 385 VAL A O 1
ATOM 3045 N N . PRO A 1 386 ? -10.398 -10.961 -18.625 1 97.19 386 PRO A N 1
ATOM 3046 C CA . PRO A 1 386 ? -10.547 -11.734 -19.859 1 97.19 386 PRO A CA 1
ATOM 3047 C C . PRO A 1 386 ? -9.391 -12.703 -20.094 1 97.19 386 PRO A C 1
ATOM 3049 O O . PRO A 1 386 ? -8.281 -12.477 -19.609 1 97.19 386 PRO A O 1
ATOM 3052 N N . THR A 1 387 ? -9.641 -13.781 -20.844 1 97.75 387 THR A N 1
ATOM 3053 C CA . THR A 1 387 ? -8.633 -14.812 -21.094 1 97.75 387 THR A CA 1
ATOM 3054 C C . THR A 1 387 ? -7.375 -14.211 -21.703 1 97.75 387 THR A C 1
ATOM 3056 O O . THR A 1 387 ? -6.262 -14.656 -21.422 1 97.75 387 THR A O 1
ATOM 3059 N N . GLU A 1 388 ? -7.523 -13.18 -22.531 1 97 388 GLU A N 1
ATOM 3060 C CA . GLU A 1 388 ? -6.41 -12.508 -23.203 1 97 388 GLU A CA 1
ATOM 3061 C C . GLU A 1 388 ? -5.449 -11.891 -22.188 1 97 388 GLU A C 1
ATOM 3063 O O . GLU A 1 388 ? -4.266 -11.711 -22.484 1 97 388 GLU A O 1
ATOM 3068 N N . PHE A 1 389 ? -5.938 -11.578 -21.062 1 97.94 389 PHE A N 1
ATOM 3069 C CA . PHE A 1 389 ? -5.125 -11.008 -20 1 97.94 389 PHE A CA 1
ATOM 3070 C C . PHE A 1 389 ? -3.887 -11.859 -19.734 1 97.94 389 PHE A C 1
ATOM 3072 O O . PHE A 1 389 ? -2.789 -11.328 -19.562 1 97.94 389 PHE A O 1
ATOM 3079 N N . TYR A 1 390 ? -4.062 -13.125 -19.688 1 98.62 390 TYR A N 1
ATOM 3080 C CA . TYR A 1 390 ? -2.971 -14.023 -19.328 1 98.62 390 TYR A CA 1
ATOM 3081 C C . TYR A 1 390 ? -1.856 -13.977 -20.359 1 98.62 390 TYR A C 1
ATOM 3083 O O . TYR A 1 390 ? -0.678 -14.109 -20.031 1 98.62 390 TYR A O 1
ATOM 3091 N N . THR A 1 391 ? -2.176 -13.75 -21.609 1 98.06 391 THR A N 1
ATOM 3092 C CA . THR A 1 391 ? -1.177 -13.562 -22.656 1 98.06 391 THR A CA 1
ATOM 3093 C C . THR A 1 391 ? -0.463 -12.219 -22.484 1 98.06 391 THR A C 1
ATOM 3095 O O . THR A 1 391 ? 0.768 -12.156 -22.531 1 98.06 391 THR A O 1
ATOM 3098 N N . MET A 1 392 ? -1.246 -11.172 -22.266 1 96.25 392 MET A N 1
ATOM 3099 C CA . MET A 1 392 ? -0.698 -9.828 -22.125 1 96.25 392 MET A CA 1
ATOM 3100 C C . MET A 1 392 ? 0.263 -9.758 -20.938 1 96.25 392 MET A C 1
ATOM 3102 O O . MET A 1 392 ? 1.382 -9.258 -21.078 1 96.25 392 MET A O 1
ATOM 3106 N N . PHE A 1 393 ? -0.19 -10.281 -19.828 1 98.31 393 PHE A N 1
ATOM 3107 C CA . PHE A 1 393 ? 0.604 -10.273 -18.609 1 98.31 393 PHE A CA 1
ATOM 3108 C C . PHE A 1 393 ? 1.92 -11.016 -18.812 1 98.31 393 PHE A C 1
ATOM 3110 O O . PHE A 1 393 ? 2.98 -10.523 -18.422 1 98.31 393 PHE A O 1
ATOM 3117 N N . THR A 1 394 ? 1.843 -12.172 -19.391 1 98.44 394 THR A N 1
ATOM 3118 C CA . THR A 1 394 ? 3.018 -13.016 -19.594 1 98.44 394 THR A CA 1
ATOM 3119 C C . THR A 1 394 ? 4.004 -12.359 -20.547 1 98.44 394 THR A C 1
ATOM 3121 O O . THR A 1 394 ? 5.215 -12.414 -20.344 1 98.44 394 THR A O 1
ATOM 3124 N N . LYS A 1 395 ? 3.531 -11.719 -21.578 1 96.06 395 LYS A N 1
ATOM 3125 C CA . LYS A 1 395 ? 4.398 -11.016 -22.531 1 96.06 395 LYS A CA 1
ATOM 3126 C C . LYS A 1 395 ? 5.152 -9.883 -21.844 1 96.06 395 LYS A C 1
ATOM 3128 O O . LYS A 1 395 ? 6.336 -9.672 -22.109 1 96.06 395 LYS A O 1
ATOM 3133 N N . ASP A 1 396 ? 4.426 -9.172 -21.031 1 95.75 396 ASP A N 1
ATOM 3134 C CA . ASP A 1 396 ? 5.082 -8.094 -20.281 1 95.75 396 ASP A CA 1
ATOM 3135 C C . ASP A 1 396 ? 6.141 -8.648 -19.328 1 95.75 396 ASP A C 1
ATOM 3137 O O . ASP A 1 396 ? 7.191 -8.039 -19.141 1 95.75 396 ASP A O 1
ATOM 3141 N N . ALA A 1 397 ? 5.871 -9.773 -18.719 1 97.56 397 ALA A N 1
ATOM 3142 C CA . ALA A 1 397 ? 6.855 -10.422 -17.859 1 97.56 397 ALA A CA 1
ATOM 3143 C C . ALA A 1 397 ? 8.086 -10.836 -18.672 1 97.56 397 ALA A C 1
ATOM 3145 O O . ALA A 1 397 ? 9.219 -10.727 -18.172 1 97.56 397 ALA A O 1
ATOM 3146 N N . LEU A 1 398 ? 7.891 -11.305 -19.875 1 95.75 398 LEU A N 1
ATOM 3147 C CA . LEU A 1 398 ? 8.984 -11.711 -20.75 1 95.75 398 LEU A CA 1
ATOM 3148 C C . LEU A 1 398 ? 9.891 -10.531 -21.078 1 95.75 398 LEU A C 1
ATOM 3150 O O . LEU A 1 398 ? 11.117 -10.664 -21.094 1 95.75 398 LEU A O 1
ATOM 3154 N N . LYS A 1 399 ? 9.258 -9.398 -21.359 1 92.06 399 LYS A N 1
ATOM 3155 C CA . LYS A 1 399 ? 10.039 -8.203 -21.656 1 92.06 399 LYS A CA 1
ATOM 3156 C C . LYS A 1 399 ? 10.938 -7.828 -20.469 1 92.06 399 LYS A C 1
ATOM 3158 O O . LYS A 1 399 ? 12.109 -7.492 -20.672 1 92.06 399 LYS A O 1
ATOM 3163 N N . LEU A 1 400 ? 10.375 -7.934 -19.328 1 94.19 400 LEU A N 1
ATOM 3164 C CA . LEU A 1 400 ? 11.141 -7.645 -18.125 1 94.19 400 LEU A CA 1
ATOM 3165 C C . LEU A 1 400 ? 12.305 -8.625 -17.969 1 94.19 400 LEU A C 1
ATOM 3167 O O . LEU A 1 400 ? 13.414 -8.227 -17.594 1 94.19 400 LEU A O 1
ATOM 3171 N N . ALA A 1 401 ? 12.039 -9.875 -18.203 1 96.12 401 ALA A N 1
ATOM 3172 C CA . ALA A 1 401 ? 13.062 -10.914 -18.094 1 96.12 401 ALA A CA 1
ATOM 3173 C C . ALA A 1 401 ? 14.195 -10.695 -19.094 1 96.12 401 ALA A C 1
ATOM 3175 O O . ALA A 1 401 ? 15.367 -10.906 -18.766 1 96.12 401 ALA A O 1
ATOM 3176 N N . GLN A 1 402 ? 13.867 -10.25 -20.266 1 91.94 402 GLN A N 1
ATOM 3177 C CA . GLN A 1 402 ? 14.859 -9.977 -21.297 1 91.94 402 GLN A CA 1
ATOM 3178 C C . GLN A 1 402 ? 15.773 -8.82 -20.891 1 91.94 402 GLN A C 1
ATOM 3180 O O . GLN A 1 402 ? 16.969 -8.836 -21.172 1 91.94 402 GLN A O 1
ATOM 3185 N N . MET A 1 403 ? 15.18 -7.91 -20.188 1 92.19 403 MET A N 1
ATOM 3186 C CA . MET A 1 403 ? 15.922 -6.715 -19.797 1 92.19 403 MET A CA 1
ATOM 3187 C C . MET A 1 403 ? 16.875 -7.012 -18.641 1 92.19 403 MET A C 1
ATOM 3189 O O . MET A 1 403 ? 17.969 -6.453 -18.578 1 92.19 403 MET A O 1
ATOM 3193 N N . HIS A 1 404 ? 16.438 -7.949 -17.781 1 94.75 404 HIS A N 1
ATOM 3194 C CA . HIS A 1 404 ? 17.172 -7.973 -16.516 1 94.75 404 HIS A CA 1
ATOM 3195 C C . HIS A 1 404 ? 17.672 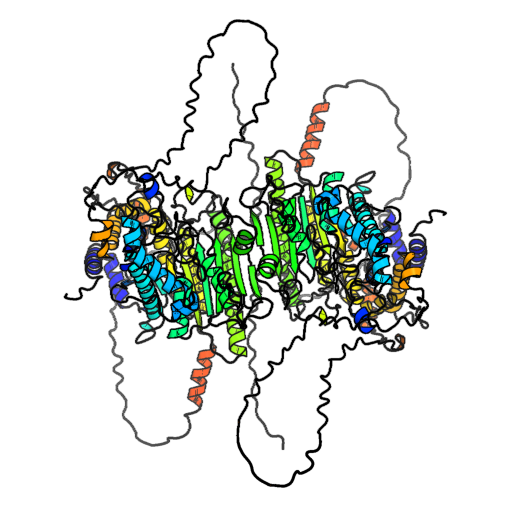-9.375 -16.188 1 94.75 404 HIS A C 1
ATOM 3197 O O . HIS A 1 404 ? 18.594 -9.539 -15.383 1 94.75 404 HIS A O 1
ATOM 3203 N N . CYS A 1 405 ? 17.109 -10.445 -16.766 1 96.44 405 CYS A N 1
ATOM 3204 C CA . CYS A 1 405 ? 17.328 -11.789 -16.25 1 96.44 405 CYS A CA 1
ATOM 3205 C C . CYS A 1 405 ? 17.797 -12.719 -17.359 1 96.44 405 CYS A C 1
ATOM 3207 O O . CYS A 1 405 ? 17.578 -13.938 -17.297 1 96.44 405 CYS A O 1
ATOM 3209 N N . GLN A 1 406 ? 18.344 -12.195 -18.438 1 93 406 GLN A N 1
ATOM 3210 C CA . GLN A 1 406 ? 18.781 -12.992 -19.578 1 93 406 GLN A CA 1
ATOM 3211 C C . GLN A 1 406 ? 17.656 -13.852 -20.141 1 93 406 GLN A C 1
ATOM 3213 O O . GLN A 1 406 ? 17.875 -14.984 -20.547 1 93 406 GLN A O 1
ATOM 3218 N N . GLY A 1 407 ? 16.406 -13.414 -19.938 1 94 407 GLY A N 1
ATOM 3219 C CA . GLY A 1 407 ? 15.242 -14.055 -20.516 1 94 407 GLY A CA 1
ATOM 3220 C C . GLY A 1 407 ? 14.68 -15.164 -19.641 1 94 407 GLY A C 1
ATOM 3221 O O . GLY A 1 407 ? 13.703 -15.82 -20.016 1 94 407 GLY A O 1
ATOM 3222 N N . LYS A 1 408 ? 15.219 -15.359 -18.484 1 96.88 408 LYS A N 1
ATOM 3223 C CA . LYS A 1 408 ? 14.828 -16.484 -17.641 1 96.88 408 LYS A CA 1
ATOM 3224 C C . LYS A 1 408 ? 13.508 -16.219 -16.922 1 96.88 408 LYS A C 1
ATOM 3226 O O . LYS A 1 408 ? 13.383 -15.242 -16.188 1 96.88 408 LYS A O 1
ATOM 3231 N N . VAL A 1 409 ? 12.5 -17.094 -17.172 1 98.31 409 VAL A N 1
ATOM 3232 C CA . VAL A 1 409 ? 11.18 -17.016 -16.562 1 98.31 409 VAL A CA 1
ATOM 3233 C C . VAL A 1 409 ? 10.75 -18.391 -16.062 1 98.31 409 VAL A C 1
ATOM 3235 O O . VAL A 1 409 ? 10.852 -19.375 -16.781 1 98.31 409 VAL A O 1
ATOM 3238 N N . LEU A 1 410 ? 10.391 -18.438 -14.836 1 98.81 410 LEU A N 1
ATOM 3239 C CA . LEU A 1 410 ? 9.805 -19.641 -14.227 1 98.81 410 LEU A CA 1
ATOM 3240 C C . LEU A 1 410 ? 8.352 -19.375 -13.82 1 98.81 410 LEU A C 1
ATOM 3242 O O . LEU A 1 410 ? 8.078 -18.5 -13.008 1 98.81 410 LEU A O 1
ATOM 3246 N N . SER A 1 411 ? 7.422 -20.094 -14.414 1 98.88 411 SER A N 1
ATOM 3247 C CA . SER A 1 411 ? 6.004 -19.922 -14.102 1 98.88 411 SER A CA 1
ATOM 3248 C C . SER A 1 411 ? 5.457 -21.156 -13.375 1 98.88 411 SER A C 1
ATOM 3250 O O . SER A 1 411 ? 5.664 -22.281 -13.812 1 98.88 411 SER A O 1
ATOM 3252 N N . LEU A 1 412 ? 4.828 -20.938 -12.242 1 98.88 412 LEU A N 1
ATOM 3253 C CA . LEU A 1 412 ? 4.262 -22 -11.422 1 98.88 412 LEU A CA 1
ATOM 3254 C C . LEU A 1 412 ? 2.744 -21.891 -11.344 1 98.88 412 LEU A C 1
ATOM 3256 O O . LEU A 1 412 ? 2.215 -20.812 -11.047 1 98.88 412 LEU A O 1
ATOM 3260 N N . MET A 1 413 ? 2.078 -22.984 -11.57 1 98.62 413 MET A N 1
ATOM 3261 C CA . MET A 1 413 ? 0.622 -22.969 -11.477 1 98.62 413 MET A CA 1
ATOM 3262 C C . MET A 1 413 ? 0.172 -22.781 -10.031 1 98.62 413 MET A C 1
ATOM 3264 O O . MET A 1 413 ? 0.668 -23.469 -9.133 1 98.62 413 MET A O 1
ATOM 3268 N N . GLU A 1 414 ? -0.7 -21.859 -9.75 1 96.88 414 GLU A N 1
ATOM 3269 C CA . GLU A 1 414 ? -1.298 -21.578 -8.445 1 96.88 414 GLU A CA 1
ATOM 3270 C C . GLU A 1 414 ? -2.805 -21.812 -8.469 1 96.88 414 GLU A C 1
ATOM 3272 O O . GLU A 1 414 ? -3.264 -22.938 -8.656 1 96.88 414 GLU A O 1
ATOM 3277 N N . GLY A 1 415 ? -3.566 -20.766 -8.477 1 94.31 415 GLY A N 1
ATOM 3278 C CA . GLY A 1 415 ? -5.012 -20.891 -8.375 1 94.31 415 GLY A CA 1
ATOM 3279 C C . GLY A 1 415 ? -5.676 -21.203 -9.703 1 94.31 415 GLY A C 1
ATOM 3280 O O . GLY A 1 415 ? -5.023 -21.188 -10.75 1 94.31 415 GLY A O 1
ATOM 3281 N N . GLY A 1 416 ? -7.043 -21.484 -9.688 1 96.88 416 GLY A N 1
ATOM 3282 C CA . GLY A 1 416 ? -7.934 -21.938 -10.742 1 96.88 416 GLY A CA 1
ATOM 3283 C C . GLY A 1 416 ? -8.727 -23.172 -10.375 1 96.88 416 GLY A C 1
ATOM 3284 O O . GLY A 1 416 ? -8.172 -24.156 -9.898 1 96.88 416 GLY A O 1
ATOM 3285 N N . TYR A 1 417 ? -10.086 -23.062 -10.656 1 95.44 417 TYR A N 1
ATOM 3286 C CA . TYR A 1 417 ? -10.836 -24.141 -10.016 1 95.44 417 TYR A CA 1
ATOM 3287 C C . TYR A 1 417 ? -11.938 -24.656 -10.93 1 95.44 417 TYR A C 1
ATOM 3289 O O . TYR A 1 417 ? -12.516 -25.719 -10.68 1 95.44 417 TYR A O 1
ATOM 3297 N N . SER A 1 418 ? -12.219 -23.938 -11.93 1 96.56 418 SER A N 1
ATOM 3298 C CA . SER A 1 418 ? -13.047 -24.516 -12.984 1 96.56 418 SER A CA 1
ATOM 3299 C C . SER A 1 418 ? -12.195 -25.047 -14.133 1 96.56 418 SER A C 1
ATOM 3301 O O . SER A 1 418 ? -11.117 -24.516 -14.414 1 96.56 418 SER A O 1
ATOM 3303 N N . ASP A 1 419 ? -12.68 -26.094 -14.742 1 97.81 419 ASP A N 1
ATOM 3304 C CA . ASP A 1 419 ? -11.961 -26.672 -15.875 1 97.81 419 ASP A CA 1
ATOM 3305 C C . ASP A 1 419 ? -11.773 -25.641 -16.984 1 97.81 419 ASP A C 1
ATOM 3307 O O . ASP A 1 419 ? -10.703 -25.547 -17.578 1 97.81 419 ASP A O 1
ATOM 3311 N N . LYS A 1 420 ? -12.812 -24.844 -17.203 1 98.19 420 LYS A N 1
ATOM 3312 C CA . LYS A 1 420 ? -12.766 -23.828 -18.266 1 98.19 420 LYS A CA 1
ATOM 3313 C C . LYS A 1 420 ? -11.719 -22.766 -17.953 1 98.19 420 LYS A C 1
ATOM 3315 O O . LYS A 1 420 ? -10.984 -22.328 -18.844 1 98.19 420 LYS A O 1
ATOM 3320 N N . ALA A 1 421 ? -11.672 -22.344 -16.719 1 98.38 421 ALA A N 1
ATOM 3321 C CA . ALA A 1 421 ? -10.727 -21.312 -16.312 1 98.38 421 ALA A CA 1
ATOM 3322 C C . ALA A 1 421 ? -9.289 -21.781 -16.453 1 98.38 421 ALA A C 1
ATOM 3324 O O . ALA A 1 421 ? -8.445 -21.078 -17.016 1 98.38 421 ALA A O 1
ATOM 3325 N N . ILE A 1 422 ? -9.008 -22.953 -15.992 1 98.69 422 ILE A N 1
ATOM 3326 C CA . ILE A 1 422 ? -7.648 -23.484 -16.031 1 98.69 422 ILE A CA 1
ATOM 3327 C C . ILE A 1 422 ? -7.234 -23.734 -17.484 1 98.69 422 ILE A C 1
ATOM 3329 O O . ILE A 1 422 ? -6.152 -23.328 -17.906 1 98.69 422 ILE A O 1
ATOM 3333 N N . THR A 1 423 ? -8.094 -24.406 -18.25 1 98.75 423 THR A N 1
ATOM 3334 C CA . THR A 1 423 ? -7.781 -24.781 -19.625 1 98.75 423 THR A CA 1
ATOM 3335 C C . THR A 1 423 ? -7.52 -23.531 -20.469 1 98.75 423 THR A C 1
ATOM 3337 O O . THR A 1 423 ? -6.48 -23.422 -21.125 1 98.75 423 THR A O 1
ATOM 3340 N N . SER A 1 424 ? -8.469 -22.609 -20.453 1 98.62 424 SER A N 1
ATOM 3341 C CA . SER A 1 424 ? -8.336 -21.391 -21.266 1 98.62 424 SER A CA 1
ATOM 3342 C C . SER A 1 424 ? -7.188 -20.516 -20.766 1 98.62 424 SER A C 1
ATOM 3344 O O . SER A 1 424 ? -6.438 -19.953 -21.578 1 98.62 424 SER A O 1
ATOM 3346 N N . GLY A 1 425 ? -7.062 -20.406 -19.453 1 98.69 425 GLY A N 1
ATOM 3347 C CA . GLY A 1 425 ? -6.004 -19.609 -18.859 1 98.69 425 GLY A CA 1
ATOM 3348 C C . GLY A 1 425 ? -4.613 -20.125 -19.188 1 98.69 425 GLY A C 1
ATOM 3349 O O . GLY A 1 425 ? -3.738 -19.344 -19.594 1 98.69 425 GLY A O 1
ATOM 3350 N N . VAL A 1 426 ? -4.41 -21.391 -18.984 1 98.88 426 VAL A N 1
ATOM 3351 C CA . VAL A 1 426 ? -3.121 -22.016 -19.281 1 98.88 426 VAL A CA 1
ATOM 3352 C C . VAL A 1 426 ? -2.818 -21.891 -20.781 1 98.88 426 VAL A C 1
ATOM 3354 O O . VAL A 1 426 ? -1.689 -21.578 -21.172 1 98.88 426 VAL A O 1
ATOM 3357 N N . PHE A 1 427 ? -3.852 -22.141 -21.625 1 98.69 427 PHE A N 1
ATOM 3358 C CA . PHE A 1 427 ? -3.723 -21.969 -23.062 1 98.69 427 PHE A CA 1
ATOM 3359 C C . PHE A 1 427 ? -3.203 -20.578 -23.406 1 98.69 427 PHE A C 1
ATOM 3361 O O . PHE A 1 427 ? -2.154 -20.453 -24.047 1 98.69 427 PHE A O 1
ATOM 3368 N N . ALA A 1 428 ? -3.812 -19.578 -22.906 1 98.69 428 ALA A N 1
ATOM 3369 C CA . ALA A 1 428 ? -3.455 -18.203 -23.188 1 98.69 428 ALA A CA 1
ATOM 3370 C C . ALA A 1 428 ? -2.094 -17.844 -22.594 1 98.69 428 ALA A C 1
ATOM 3372 O O . ALA A 1 428 ? -1.301 -17.141 -23.203 1 98.69 428 ALA A O 1
ATOM 3373 N N . HIS A 1 429 ? -1.865 -18.297 -21.406 1 98.75 429 HIS A N 1
ATOM 3374 C CA . HIS A 1 429 ? -0.606 -18.062 -20.703 1 98.75 429 HIS A CA 1
ATOM 3375 C C . HIS A 1 429 ? 0.576 -18.609 -21.5 1 98.75 429 HIS A C 1
ATOM 3377 O O . HIS A 1 429 ? 1.597 -17.922 -21.641 1 98.75 429 HIS A O 1
ATOM 3383 N N . LEU A 1 430 ? 0.454 -19.781 -22.047 1 98.5 430 LEU A N 1
ATOM 3384 C CA . LEU A 1 430 ? 1.537 -20.422 -22.781 1 98.5 430 LEU A CA 1
ATOM 3385 C C . LEU A 1 430 ? 1.755 -19.75 -24.125 1 98.5 430 LEU A C 1
ATOM 3387 O O . LEU A 1 430 ? 2.887 -19.656 -24.609 1 98.5 430 LEU A O 1
ATOM 3391 N N . ILE A 1 431 ? 0.673 -19.234 -24.719 1 96.75 431 ILE A N 1
ATOM 3392 C CA . ILE A 1 431 ? 0.819 -18.438 -25.922 1 96.75 431 ILE A CA 1
ATOM 3393 C C . ILE A 1 431 ? 1.68 -17.203 -25.625 1 96.75 431 ILE A C 1
ATOM 3395 O O . ILE A 1 431 ? 2.588 -16.875 -26.391 1 96.75 431 ILE A O 1
ATOM 3399 N N . GLY A 1 432 ? 1.392 -16.609 -24.453 1 96.88 432 GLY A N 1
ATOM 3400 C CA . GLY A 1 432 ? 2.186 -15.461 -24.031 1 96.88 432 GLY A CA 1
ATOM 3401 C C . GLY A 1 432 ? 3.621 -15.82 -23.703 1 96.88 432 GLY A C 1
ATOM 3402 O O . GLY A 1 432 ? 4.543 -15.047 -23.984 1 96.88 432 GLY A O 1
ATOM 3403 N N . LEU A 1 433 ? 3.779 -16.984 -23.141 1 97 433 LEU A N 1
ATOM 3404 C CA . LEU A 1 433 ? 5.105 -17.438 -22.734 1 97 433 LEU A CA 1
ATOM 3405 C C . LEU A 1 433 ? 6.008 -17.625 -23.953 1 97 433 LEU A C 1
ATOM 3407 O O . LEU A 1 433 ? 7.234 -17.625 -23.828 1 97 433 LEU A O 1
ATOM 3411 N N . GLN A 1 434 ? 5.418 -17.719 -25.125 1 93.44 434 GLN A N 1
ATOM 3412 C CA . GLN A 1 434 ? 6.172 -17.812 -26.375 1 93.44 434 GLN A CA 1
ATOM 3413 C C . GLN A 1 434 ? 6.098 -16.516 -27.156 1 93.44 434 GLN A C 1
ATOM 3415 O O . GLN A 1 434 ? 6.391 -16.484 -28.359 1 93.44 434 GLN A O 1
ATOM 3420 N N . ASN A 1 435 ? 5.652 -15.492 -26.484 1 92 435 ASN A N 1
ATOM 3421 C CA . ASN A 1 435 ? 5.578 -14.133 -27.016 1 92 435 ASN A CA 1
ATOM 3422 C C . ASN A 1 435 ? 4.73 -14.078 -28.281 1 92 435 ASN A C 1
ATOM 3424 O O . ASN A 1 435 ? 5.047 -13.336 -29.219 1 92 435 ASN A O 1
ATOM 3428 N N . GLN A 1 436 ? 3.77 -14.969 -28.359 1 90.94 436 GLN A N 1
ATOM 3429 C CA . GLN A 1 436 ? 2.814 -14.938 -29.469 1 90.94 436 GLN A CA 1
ATOM 3430 C C . GLN A 1 436 ? 1.557 -14.164 -29.094 1 90.94 436 GLN A C 1
ATOM 3432 O O . GLN A 1 436 ? 1.304 -13.922 -27.906 1 90.94 436 GLN A O 1
ATOM 3437 N N . ASP A 1 437 ? 0.799 -13.727 -30.062 1 89.75 437 ASP A N 1
ATOM 3438 C CA . ASP A 1 437 ? -0.412 -12.953 -29.797 1 89.75 437 ASP A CA 1
ATOM 3439 C C . ASP A 1 437 ? -1.618 -13.867 -29.609 1 89.75 437 ASP A C 1
ATOM 3441 O O . ASP A 1 437 ? -1.721 -14.914 -30.25 1 89.75 437 ASP A O 1
ATOM 3445 N N . TRP A 1 438 ? -2.439 -13.469 -28.75 1 93.75 438 TRP A N 1
ATOM 3446 C CA . TRP A 1 438 ? -3.678 -14.195 -28.516 1 93.75 438 TRP A CA 1
ATOM 3447 C C . TRP A 1 438 ? -4.723 -13.875 -29.578 1 93.75 438 TRP A C 1
ATOM 3449 O O . TRP A 1 438 ? -4.863 -12.719 -29.984 1 93.75 438 TRP A O 1
ATOM 3459 N N . ILE A 1 439 ? -5.324 -14.875 -30.062 1 90.38 439 ILE A N 1
ATOM 3460 C CA . ILE A 1 439 ? -6.445 -14.719 -31 1 90.38 439 ILE A CA 1
ATOM 3461 C C . ILE A 1 439 ? -7.762 -14.93 -30.25 1 90.38 439 ILE A C 1
ATOM 3463 O O . ILE A 1 439 ? -7.988 -16 -29.672 1 90.38 439 ILE A O 1
ATOM 3467 N N . LYS A 1 440 ? -8.641 -14.062 -30.328 1 89.31 440 LYS A N 1
ATOM 3468 C CA . LYS A 1 440 ? -9.844 -14 -29.5 1 89.31 440 LYS A CA 1
ATOM 3469 C C . LYS A 1 440 ? -10.727 -15.227 -29.734 1 89.31 440 LYS A C 1
ATOM 3471 O O . LYS A 1 440 ? -11.367 -15.719 -28.797 1 89.31 440 LYS A O 1
ATOM 3476 N N . GLU A 1 441 ? -10.727 -15.773 -30.938 1 90 441 GLU A N 1
ATOM 3477 C CA . GLU A 1 441 ? -11.57 -16.922 -31.281 1 90 441 GLU A CA 1
ATOM 3478 C C . GLU A 1 441 ? -11.172 -18.156 -30.469 1 90 441 GLU A C 1
ATOM 3480 O O . GLU A 1 441 ? -12.023 -18.984 -30.156 1 90 441 GLU A O 1
ATOM 3485 N N . TRP A 1 442 ? -9.914 -18.219 -30.141 1 92.69 442 TRP A N 1
ATOM 3486 C CA . TRP A 1 442 ? -9.414 -19.359 -29.391 1 92.69 442 TRP A CA 1
ATOM 3487 C C . TRP A 1 442 ? -10.039 -19.438 -28 1 92.69 442 TRP A C 1
ATOM 3489 O O . TRP A 1 442 ? -10.172 -20.516 -27.422 1 92.69 442 TRP A O 1
ATOM 3499 N N . GLY A 1 443 ? -10.375 -18.25 -27.5 1 93 443 GLY A N 1
ATOM 3500 C CA . GLY A 1 443 ? -10.906 -18.156 -26.141 1 93 443 GLY A CA 1
ATOM 3501 C C . GLY A 1 443 ? -12.414 -18.047 -26.109 1 93 443 GLY A C 1
ATOM 3502 O O . GLY A 1 443 ? -13 -17.766 -25.047 1 93 443 GLY A O 1
ATOM 3503 N N . SER A 1 444 ? -13.055 -18.219 -27.234 1 93.12 444 SER A N 1
ATOM 3504 C CA . SER A 1 444 ? -14.508 -18.141 -27.266 1 93.12 444 SER A CA 1
ATOM 3505 C C . SER A 1 444 ? -15.133 -19.25 -26.406 1 93.12 444 SER A C 1
ATOM 3507 O O . SER A 1 444 ? -14.531 -20.297 -26.219 1 93.12 444 SER A O 1
ATOM 3509 N N . GLU A 1 445 ? -16.281 -18.984 -25.922 1 94.06 445 GLU A N 1
ATOM 3510 C CA . GLU A 1 445 ? -17.016 -19.938 -25.094 1 94.06 445 GLU A CA 1
ATOM 3511 C C . GLU A 1 445 ? -17.172 -21.281 -25.812 1 94.06 445 GLU A C 1
ATOM 3513 O O . GLU A 1 445 ? -17.047 -22.344 -25.188 1 94.06 445 GLU A O 1
ATOM 3518 N N . HIS A 1 446 ? -17.375 -21.203 -27.078 1 92.38 446 HIS A N 1
ATOM 3519 C CA . HIS A 1 446 ? -17.594 -22.422 -27.859 1 92.38 446 HIS A CA 1
ATOM 3520 C C . HIS A 1 446 ? -16.328 -23.266 -27.906 1 92.38 446 HIS A C 1
ATOM 3522 O O . HIS A 1 446 ? -16.391 -24.484 -27.688 1 92.38 446 HIS A O 1
ATOM 3528 N N . VAL A 1 447 ? -15.266 -22.719 -28.203 1 93.81 447 VAL A N 1
ATOM 3529 C CA . VAL A 1 447 ? -13.992 -23.422 -28.312 1 93.81 447 VAL A CA 1
ATOM 3530 C C . VAL A 1 447 ? -13.617 -24.016 -26.953 1 93.81 447 VAL A C 1
ATOM 3532 O O . VAL A 1 447 ? -13.258 -25.188 -26.844 1 93.81 447 VAL A O 1
ATOM 3535 N N . VAL A 1 448 ? -13.75 -23.203 -25.906 1 97.12 448 VAL A N 1
ATOM 3536 C CA . VAL A 1 448 ? -13.359 -23.625 -24.562 1 97.12 448 VAL A CA 1
ATOM 3537 C C . VAL A 1 448 ? -14.258 -24.766 -24.094 1 97.12 448 VAL A C 1
ATOM 3539 O O . VAL A 1 448 ? -13.781 -25.734 -23.484 1 97.12 448 VAL A O 1
ATOM 3542 N N . LYS A 1 449 ? -15.492 -24.656 -24.422 1 95.5 449 LYS A N 1
ATOM 3543 C CA . LYS A 1 449 ? -16.438 -25.703 -24.047 1 95.5 449 LYS A CA 1
ATOM 3544 C C . LYS A 1 449 ? -16.062 -27.031 -24.703 1 95.5 449 LYS A C 1
ATOM 3546 O O . LYS A 1 449 ? -16.172 -28.078 -24.062 1 95.5 449 LYS A O 1
ATOM 3551 N N . GLU A 1 450 ? -15.633 -27 -25.953 1 93.5 450 GLU A N 1
ATOM 3552 C CA . GLU A 1 450 ? -15.281 -28.234 -26.656 1 93.5 450 GLU A CA 1
ATOM 3553 C C . GLU A 1 450 ? -14.023 -28.859 -26.078 1 93.5 450 GLU A C 1
ATOM 3555 O O . GLU A 1 450 ? -13.945 -30.094 -25.938 1 93.5 450 GLU A O 1
ATOM 3560 N N . ILE A 1 451 ? -13.086 -28.094 -25.75 1 96.56 451 ILE A N 1
ATOM 3561 C CA . ILE A 1 451 ? -11.828 -28.625 -25.234 1 96.56 451 ILE A CA 1
ATOM 3562 C C . ILE A 1 451 ? -12.039 -29.219 -23.844 1 96.56 451 ILE A C 1
ATOM 3564 O O . ILE A 1 451 ? -11.469 -30.266 -23.516 1 96.56 451 ILE A O 1
ATOM 3568 N N . VAL A 1 452 ? -12.859 -28.578 -23.016 1 97.5 452 VAL A N 1
ATOM 3569 C CA . VAL A 1 452 ? -12.992 -28.984 -21.625 1 97.5 452 VAL A CA 1
ATOM 3570 C C . VAL A 1 452 ? -13.82 -30.266 -21.531 1 97.5 452 VAL A C 1
ATOM 3572 O O . VAL A 1 452 ? -13.828 -30.938 -20.5 1 97.5 452 VAL A O 1
ATOM 3575 N N . ARG A 1 453 ? -14.438 -30.719 -22.625 1 95.94 453 ARG A N 1
ATOM 3576 C CA . ARG A 1 453 ? -15.062 -32.031 -22.656 1 95.94 453 ARG A CA 1
ATOM 3577 C C . ARG A 1 453 ? -14.047 -33.125 -22.312 1 95.94 453 ARG A C 1
ATOM 3579 O O . ARG A 1 453 ? -14.406 -34.156 -21.766 1 95.94 453 ARG A O 1
ATOM 3586 N N . GLY A 1 454 ? -12.844 -32.812 -22.656 1 97.19 454 GLY A N 1
ATOM 3587 C CA . GLY A 1 454 ? -11.766 -33.75 -22.375 1 97.19 454 GLY A CA 1
ATOM 3588 C C . GLY A 1 454 ? -11.484 -33.938 -20.906 1 97.19 454 GLY A C 1
ATOM 3589 O O . GLY A 1 454 ? -10.797 -34.875 -20.5 1 97.19 454 GLY A O 1
ATOM 3590 N N . CYS A 1 455 ? -12.047 -33.094 -20.047 1 97.38 455 CYS A N 1
ATOM 3591 C CA . CYS A 1 455 ? -11.812 -33.156 -18.609 1 97.38 455 CYS A CA 1
ATOM 3592 C C . CYS A 1 455 ? -12.773 -34.125 -17.953 1 97.38 455 CYS A C 1
ATOM 3594 O O . CYS A 1 455 ? -12.594 -34.5 -16.781 1 97.38 455 CYS A O 1
ATOM 3596 N N . LYS A 1 456 ? -13.719 -34.625 -18.672 1 94.94 456 LYS A N 1
ATOM 3597 C CA . LYS A 1 456 ? -14.625 -35.656 -18.156 1 94.94 456 LYS A CA 1
ATOM 3598 C C . LYS A 1 456 ? -13.953 -37.031 -18.125 1 94.94 456 LYS A C 1
ATOM 3600 O O . LYS A 1 456 ? -13.32 -37.438 -19.109 1 94.94 456 LYS A O 1
ATOM 3605 N N . PRO A 1 457 ? -14.117 -37.719 -17.047 1 93.5 457 PRO A N 1
ATOM 3606 C CA . PRO A 1 457 ? -13.461 -39.031 -16.953 1 93.5 457 PRO A CA 1
ATOM 3607 C C . PRO A 1 457 ? -13.875 -39.969 -18.078 1 93.5 457 PRO A C 1
ATOM 3609 O O . PRO A 1 457 ? -13.023 -40.656 -18.641 1 93.5 457 PRO A O 1
ATOM 3612 N N . ALA A 1 458 ? -15.164 -39.969 -18.453 1 92.12 458 ALA A N 1
ATOM 3613 C CA . ALA A 1 458 ? -15.672 -40.875 -19.453 1 92.12 458 ALA A CA 1
ATOM 3614 C C . ALA A 1 458 ? -15.797 -40.219 -20.812 1 92.12 458 ALA A C 1
ATOM 3616 O O . ALA A 1 458 ? -16.781 -40.438 -21.531 1 92.12 458 ALA A O 1
ATOM 3617 N N . TRP A 1 459 ? -14.844 -39.438 -21.172 1 92.94 459 TRP A N 1
ATOM 3618 C CA . TRP A 1 459 ? -14.891 -38.75 -22.453 1 92.94 459 TRP A CA 1
ATOM 3619 C C . TRP A 1 459 ? -14.781 -39.75 -23.609 1 92.94 459 TRP A C 1
ATOM 3621 O O . TRP A 1 459 ? -13.992 -40.688 -23.547 1 92.94 459 TRP A O 1
ATOM 3631 N N . LYS A 1 460 ? -15.656 -39.531 -24.703 1 89.56 460 LYS A N 1
ATOM 3632 C CA . LYS A 1 460 ? -15.609 -40.281 -25.938 1 89.56 460 LYS A CA 1
ATOM 3633 C C . LYS A 1 460 ? -15.516 -39.375 -27.156 1 89.56 460 LYS A C 1
ATOM 3635 O O . LYS A 1 460 ? -16.094 -38.281 -27.156 1 89.56 460 LYS A O 1
ATOM 3640 N N . PRO A 1 461 ? -14.766 -39.844 -28.172 1 87.56 461 PRO A N 1
ATOM 3641 C CA . PRO A 1 461 ? -14.695 -39.031 -29.391 1 87.56 461 PRO A CA 1
ATOM 3642 C C . PRO A 1 461 ? -16.062 -38.844 -30.031 1 87.56 461 PRO A C 1
ATOM 3644 O O . PRO A 1 461 ? -16.984 -39.625 -29.812 1 87.56 461 PRO A O 1
ATOM 3647 N N . TYR A 1 462 ? -16.156 -37.812 -30.781 1 79.62 462 TYR A N 1
ATOM 3648 C CA . TYR A 1 462 ? -17.406 -37.5 -31.453 1 79.62 462 TYR A CA 1
ATOM 3649 C C . TYR A 1 462 ? -17.766 -38.594 -32.469 1 79.62 462 TYR A C 1
ATOM 3651 O O . TYR A 1 462 ? -16.891 -39.125 -33.156 1 79.62 462 TYR A O 1
ATOM 3659 N N . LYS A 1 463 ? -19.062 -39.031 -32.562 1 73.38 463 LYS A N 1
ATOM 3660 C CA . LYS A 1 463 ? -19.531 -40.062 -33.5 1 73.38 463 LYS A CA 1
ATOM 3661 C C . LYS A 1 463 ? -19.531 -39.531 -34.906 1 73.38 463 LYS A C 1
ATOM 3663 O O . LYS A 1 463 ? -19.125 -40.25 -35.844 1 73.38 463 LYS A O 1
ATOM 3668 N N . THR A 1 464 ? -20.141 -38.312 -35.125 1 67 464 THR A N 1
ATOM 3669 C CA . THR A 1 464 ? -20.234 -37.75 -36.469 1 67 464 THR A CA 1
ATOM 3670 C C . THR A 1 464 ? -19.281 -36.562 -36.625 1 67 464 THR A C 1
ATOM 3672 O O . THR A 1 464 ? -19.297 -35.656 -35.812 1 67 464 THR A O 1
ATOM 3675 N N . LYS A 1 465 ? -18.219 -36.812 -37.344 1 65.5 465 LYS A N 1
ATOM 3676 C CA . LYS A 1 465 ? -17.297 -35.719 -37.625 1 65.5 465 LYS A CA 1
ATOM 3677 C C . LYS A 1 465 ? -17.531 -35.156 -39.031 1 65.5 465 LYS A C 1
ATOM 3679 O O . LYS A 1 465 ? -17.297 -35.812 -40.031 1 65.5 465 LYS A O 1
ATOM 3684 N N . ARG A 1 466 ? -18.297 -34.094 -38.969 1 69.44 466 ARG A N 1
ATOM 3685 C CA . ARG A 1 466 ? -18.391 -33.406 -40.25 1 69.44 466 ARG A CA 1
ATOM 3686 C C . ARG A 1 466 ? -17.141 -32.594 -40.531 1 69.44 466 ARG A C 1
ATOM 3688 O O . ARG A 1 466 ? -16.641 -31.891 -39.625 1 69.44 466 ARG A O 1
ATOM 3695 N N . SER A 1 467 ? -16.531 -32.719 -41.625 1 67.19 467 SER A N 1
ATOM 3696 C CA . SER A 1 467 ? -15.297 -32.062 -42 1 67.19 467 SER A CA 1
ATOM 3697 C C . SER A 1 467 ? -15.422 -30.547 -41.875 1 67.19 467 SER A C 1
ATOM 3699 O O . SER A 1 467 ? -14.43 -29.859 -41.625 1 67.19 467 SER A O 1
ATOM 3701 N N . LYS A 1 468 ? -16.625 -30.094 -41.781 1 72.38 468 LYS A N 1
ATOM 3702 C CA . LYS A 1 468 ? -16.812 -28.641 -41.75 1 72.38 468 LYS A CA 1
ATOM 3703 C C . LYS A 1 468 ? -16.703 -28.109 -40.312 1 72.38 468 LYS A C 1
ATOM 3705 O O . LYS A 1 468 ? -16.547 -26.906 -40.125 1 72.38 468 LYS A O 1
ATOM 3710 N N . ASP A 1 469 ? -16.688 -29.047 -39.406 1 82.75 469 ASP A N 1
ATOM 3711 C CA . ASP A 1 469 ? -16.594 -28.609 -38 1 82.75 469 ASP A CA 1
ATOM 3712 C C . ASP A 1 469 ? -15.148 -28.578 -37.531 1 82.75 469 ASP A C 1
ATOM 3714 O O . ASP A 1 469 ? -14.742 -29.375 -36.688 1 82.75 469 ASP A O 1
ATOM 3718 N N . VAL A 1 470 ? -14.414 -27.641 -37.875 1 83.31 470 VAL A N 1
ATOM 3719 C CA . VAL A 1 470 ? -12.977 -27.5 -37.656 1 83.31 470 VAL A CA 1
ATOM 3720 C C . VAL A 1 470 ? -12.688 -27.438 -36.156 1 83.31 470 VAL A C 1
ATOM 3722 O O . VAL A 1 470 ? -11.695 -28 -35.688 1 83.31 470 VAL A O 1
ATOM 3725 N N . ILE A 1 471 ? -13.562 -26.797 -35.375 1 88.88 471 ILE A N 1
ATOM 3726 C CA . ILE A 1 471 ? -13.352 -26.609 -33.938 1 88.88 471 ILE A CA 1
ATOM 3727 C C . ILE A 1 471 ? -13.445 -27.953 -33.25 1 88.88 471 ILE A C 1
ATOM 3729 O O . ILE A 1 471 ? -12.609 -28.281 -32.406 1 88.88 471 ILE A O 1
ATOM 3733 N N . ARG A 1 472 ? -14.352 -28.75 -33.594 1 88.62 472 ARG A N 1
ATOM 3734 C CA . ARG A 1 472 ? -14.539 -30.062 -32.969 1 88.62 472 ARG A CA 1
ATOM 3735 C C . ARG A 1 472 ? -13.414 -31.016 -33.312 1 88.62 472 ARG A C 1
ATOM 3737 O O . ARG A 1 472 ? -12.969 -31.797 -32.469 1 88.62 472 ARG A O 1
ATOM 3744 N N . VAL A 1 473 ? -13.055 -31 -34.562 1 87.44 473 VAL A N 1
ATOM 3745 C CA . VAL A 1 473 ? -11.961 -31.859 -35.031 1 87.44 473 VAL A CA 1
ATOM 3746 C C . VAL A 1 473 ? -10.68 -31.484 -34.281 1 87.44 473 VAL A C 1
ATOM 3748 O O . VAL A 1 473 ? -9.977 -32.375 -33.781 1 87.44 473 VAL A O 1
ATOM 3751 N N . TRP A 1 474 ? -10.445 -30.234 -34.219 1 90.06 474 TRP A N 1
ATOM 3752 C CA . TRP A 1 474 ? -9.266 -29.766 -33.531 1 90.06 474 TRP A CA 1
ATOM 3753 C C . TRP A 1 474 ? -9.359 -30.078 -32.031 1 90.06 474 TRP A C 1
ATOM 3755 O O . TRP A 1 474 ? -8.375 -30.516 -31.422 1 90.06 474 TRP A O 1
ATOM 3765 N N . ALA A 1 475 ? -10.539 -29.875 -31.438 1 94.06 475 ALA A N 1
ATOM 3766 C CA . ALA A 1 475 ? -10.742 -30.125 -30 1 94.06 475 ALA A CA 1
ATOM 3767 C C . ALA A 1 475 ? -10.461 -31.578 -29.672 1 94.06 475 ALA A C 1
ATOM 3769 O O . ALA A 1 475 ? -9.906 -31.891 -28.609 1 94.06 475 ALA A O 1
ATOM 3770 N N . GLU A 1 476 ? -10.828 -32.469 -30.516 1 93.69 476 GLU A N 1
ATOM 3771 C CA . GLU A 1 476 ? -10.578 -33.875 -30.281 1 93.69 476 GLU A CA 1
ATOM 3772 C C . GLU A 1 476 ? -9.086 -34.188 -30.234 1 93.69 476 GLU A C 1
ATOM 3774 O O . GLU A 1 476 ? -8.633 -35 -29.422 1 93.69 476 GLU A O 1
ATOM 3779 N N . GLU A 1 477 ? -8.367 -33.562 -31.172 1 93.25 477 GLU A N 1
ATOM 3780 C CA . GLU A 1 477 ? -6.918 -33.75 -31.172 1 93.25 477 GLU A CA 1
ATOM 3781 C C . GLU A 1 477 ? -6.305 -33.188 -29.875 1 93.25 477 GLU A C 1
ATOM 3783 O O . GLU A 1 477 ? -5.441 -33.844 -29.281 1 93.25 477 GLU A O 1
ATOM 3788 N N . VAL A 1 478 ? -6.793 -32.031 -29.453 1 96.5 478 VAL A N 1
ATOM 3789 C CA . VAL A 1 478 ? -6.332 -31.422 -28.219 1 96.5 478 VAL A CA 1
ATOM 3790 C C . VAL A 1 478 ? -6.598 -32.344 -27.047 1 96.5 478 VAL A C 1
ATOM 3792 O O . VAL A 1 478 ? -5.723 -32.562 -26.203 1 96.5 478 VAL A O 1
ATOM 3795 N N . ILE A 1 479 ? -7.777 -32.906 -26.984 1 97.81 479 ILE A N 1
ATOM 3796 C CA . ILE A 1 479 ? -8.211 -33.75 -25.891 1 97.81 479 ILE A CA 1
ATOM 3797 C C . ILE A 1 479 ? -7.355 -35 -25.828 1 97.81 479 ILE A C 1
ATOM 3799 O O . ILE A 1 479 ? -6.867 -35.406 -24.766 1 97.81 479 ILE A O 1
ATOM 3803 N N . ARG A 1 480 ? -7.102 -35.625 -27 1 96.56 480 ARG A N 1
ATOM 3804 C CA . ARG A 1 480 ? -6.289 -36.844 -27.06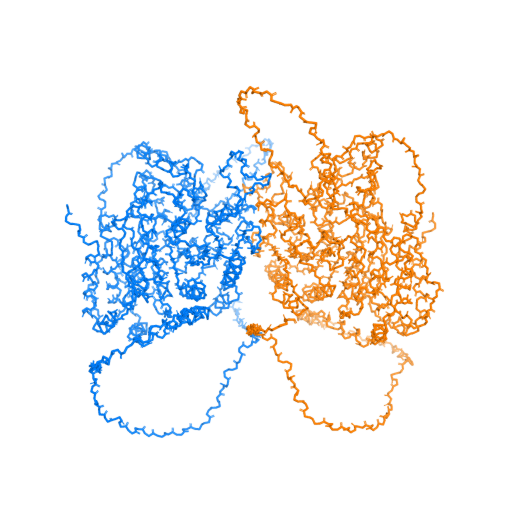2 1 96.56 480 ARG A CA 1
ATOM 3805 C C . ARG A 1 480 ? -4.871 -36.562 -26.562 1 96.56 480 ARG A C 1
ATOM 3807 O O . ARG A 1 480 ? -4.312 -37.375 -25.797 1 96.56 480 ARG A O 1
ATOM 3814 N N . LEU A 1 481 ? -4.332 -35.5 -27 1 96.94 481 LEU A N 1
ATOM 3815 C CA . LEU A 1 481 ? -2.986 -35.125 -26.578 1 96.94 481 LEU A CA 1
ATOM 3816 C C . LEU A 1 481 ? -2.943 -34.844 -25.078 1 96.94 481 LEU A C 1
ATOM 3818 O O . LEU A 1 481 ? -2.051 -35.312 -24.375 1 96.94 481 LEU A O 1
ATOM 3822 N N . GLY A 1 482 ? -3.908 -34.094 -24.562 1 98.19 482 GLY A N 1
ATOM 3823 C CA . GLY A 1 482 ? -3.941 -33.719 -23.156 1 98.19 482 GLY A CA 1
ATOM 3824 C C . GLY A 1 482 ? -4.09 -34.906 -22.234 1 98.19 482 GLY A C 1
ATOM 3825 O O . GLY A 1 482 ? -3.426 -35 -21.203 1 98.19 482 GLY A O 1
ATOM 3826 N N . ARG A 1 483 ? -4.922 -35.844 -22.594 1 97.5 483 ARG A N 1
ATOM 3827 C CA . ARG A 1 483 ? -5.207 -37 -21.781 1 97.5 483 ARG A CA 1
ATOM 3828 C C . ARG A 1 483 ? -4.02 -37.969 -21.766 1 97.5 483 ARG A C 1
ATOM 3830 O O . ARG A 1 483 ? -3.912 -38.812 -20.875 1 97.5 483 ARG A O 1
ATOM 3837 N N . SER A 1 484 ? -3.08 -37.812 -22.719 1 97.31 484 SER A N 1
ATOM 3838 C CA . SER A 1 484 ? -1.958 -38.719 -22.859 1 97.31 484 SER A CA 1
ATOM 3839 C C . SER A 1 484 ? -0.726 -38.219 -22.125 1 97.31 484 SER A C 1
ATOM 3841 O O . SER A 1 484 ? 0.304 -38.875 -22.078 1 97.31 484 SER A O 1
ATOM 3843 N N . MET A 1 485 ? -0.77 -37.062 -21.516 1 97.44 485 MET A N 1
ATOM 3844 C CA . MET A 1 485 ? 0.414 -36.375 -20.984 1 97.44 485 MET A CA 1
ATOM 3845 C C . MET A 1 485 ? 0.905 -37.031 -19.703 1 97.44 485 MET A C 1
ATOM 3847 O O . MET A 1 485 ? 2.111 -37.156 -19.484 1 97.44 485 MET A O 1
ATOM 3851 N N . ILE A 1 486 ? -0.042 -37.406 -18.875 1 97.19 486 ILE A N 1
ATOM 3852 C CA . ILE A 1 486 ? 0.285 -38.062 -17.609 1 97.19 486 ILE A CA 1
ATOM 3853 C C . ILE A 1 486 ? -0.388 -39.406 -17.547 1 97.19 486 ILE A C 1
ATOM 3855 O O . ILE A 1 486 ? -1.612 -39.5 -17.422 1 97.19 486 ILE A O 1
ATOM 3859 N N . PRO A 1 487 ? 0.373 -40.438 -17.547 1 95.5 487 PRO A N 1
ATOM 3860 C CA . PRO A 1 487 ? -0.21 -41.781 -17.578 1 95.5 487 PRO A CA 1
ATOM 3861 C C . PRO A 1 487 ? -1.089 -42.094 -16.359 1 95.5 487 PRO A C 1
ATOM 3863 O O . PRO A 1 487 ? -2.082 -42.812 -16.484 1 95.5 487 PRO A O 1
ATOM 3866 N N . GLU A 1 488 ? -0.764 -41.5 -15.305 1 95.06 488 GLU A N 1
ATOM 3867 C CA . GLU A 1 488 ? -1.462 -41.781 -14.055 1 95.06 488 GLU A CA 1
ATOM 3868 C C . GLU A 1 488 ? -2.883 -41.219 -14.086 1 95.06 488 GLU A C 1
ATOM 3870 O O . GLU A 1 488 ? -3.699 -41.531 -13.219 1 95.06 488 GLU A O 1
ATOM 3875 N N . PHE A 1 489 ? -3.268 -40.438 -15.086 1 96.75 489 PHE A N 1
ATOM 3876 C CA . PHE A 1 489 ? -4.652 -40 -15.227 1 96.75 489 PHE A CA 1
ATOM 3877 C C . PHE A 1 489 ? -5.594 -41.188 -15.281 1 96.75 489 PHE A C 1
ATOM 3879 O O . PHE A 1 489 ? -6.703 -41.125 -14.742 1 96.75 489 PHE A O 1
ATOM 3886 N N . GLU A 1 490 ? -5.184 -42.25 -15.938 1 94.38 490 GLU A N 1
ATOM 3887 C CA . GLU A 1 490 ? -6.004 -43.438 -16.109 1 94.38 490 GLU A CA 1
ATOM 3888 C C . GLU A 1 490 ? -6.453 -44 -14.773 1 94.38 490 GLU A C 1
ATOM 3890 O O . GLU A 1 490 ? -7.641 -44.25 -14.562 1 94.38 490 GLU A O 1
ATOM 3895 N N . ASP A 1 491 ? -5.559 -44.125 -13.883 1 93.06 491 ASP A N 1
ATOM 3896 C CA . ASP A 1 491 ? -5.836 -44.75 -12.602 1 93.06 491 ASP A CA 1
ATOM 3897 C C . ASP A 1 491 ? -6.504 -43.781 -11.633 1 93.06 491 ASP A C 1
ATOM 3899 O O . ASP A 1 491 ? -7.332 -44.188 -10.812 1 93.06 491 ASP A O 1
ATOM 3903 N N . VAL A 1 492 ? -6.152 -42.531 -11.711 1 94.25 492 VAL A N 1
ATOM 3904 C CA . VAL A 1 492 ? -6.574 -41.594 -10.688 1 94.25 492 VAL A CA 1
ATOM 3905 C C . VAL A 1 492 ? -7.875 -40.906 -11.109 1 94.25 492 VAL A C 1
ATOM 3907 O O . VAL A 1 492 ? -8.727 -40.594 -10.273 1 94.25 492 VAL A O 1
ATOM 3910 N N . ILE A 1 493 ? -8.055 -40.688 -12.43 1 95.12 493 ILE A N 1
ATOM 3911 C CA . ILE A 1 493 ? -9.164 -39.844 -12.867 1 95.12 493 ILE A CA 1
ATOM 3912 C C . ILE A 1 493 ? -10.117 -40.656 -13.734 1 95.12 493 ILE A C 1
ATOM 3914 O O . ILE A 1 493 ? -11.336 -40.562 -13.555 1 95.12 493 ILE A O 1
ATOM 3918 N N . PHE A 1 494 ? -9.656 -41.531 -14.664 1 94.06 494 PHE A N 1
ATOM 3919 C CA . PHE A 1 494 ? -10.5 -42.125 -15.695 1 94.06 494 PHE A CA 1
ATOM 3920 C C . PHE A 1 494 ? -11.172 -43.375 -15.188 1 94.06 494 PHE A C 1
ATOM 3922 O O . PHE A 1 494 ? -12.32 -43.656 -15.531 1 94.06 494 PHE A O 1
ATOM 3929 N N . LYS A 1 495 ? -10.484 -44.188 -14.445 1 84.69 495 LYS A N 1
ATOM 3930 C CA . LYS A 1 495 ? -11.039 -45.438 -13.984 1 84.69 495 LYS A CA 1
ATOM 3931 C C . LYS A 1 495 ? -12.078 -45.25 -12.891 1 84.69 495 LYS A C 1
ATOM 3933 O O . LYS A 1 495 ? -11.914 -44.375 -12.031 1 84.69 495 LYS A O 1
ATOM 3938 N N . SER A 1 496 ? -13.273 -45.688 -13.219 1 63.34 496 SER A N 1
ATOM 3939 C CA . SER A 1 496 ? -14.406 -45.625 -12.305 1 63.34 496 SER A CA 1
ATOM 3940 C C . SER A 1 496 ? -14.078 -46.25 -10.953 1 63.34 496 SER A C 1
ATOM 3942 O O . SER A 1 496 ? -13.539 -47.375 -10.898 1 63.34 496 SER A O 1
ATOM 3944 N N . LYS A 1 497 ? -13.766 -45.5 -9.836 1 53.44 497 LYS A N 1
ATOM 3945 C CA . LYS A 1 497 ? -13.625 -46.062 -8.492 1 53.44 497 LYS A CA 1
ATOM 3946 C C . LYS A 1 497 ? -14.852 -46.906 -8.117 1 53.44 497 LYS A C 1
ATOM 3948 O O . LYS A 1 497 ? -15.977 -46.406 -8.133 1 53.44 497 LYS A O 1
ATOM 3953 N N . GLU A 1 498 ? -14.812 -48.062 -8.32 1 47.28 498 GLU A N 1
ATOM 3954 C CA . GLU A 1 498 ? -15.828 -48.969 -7.758 1 47.28 498 GLU A CA 1
ATOM 3955 C C . GLU A 1 498 ? -16.188 -48.562 -6.332 1 47.28 498 GLU A C 1
ATOM 3957 O O . GLU A 1 498 ? -15.305 -48.312 -5.508 1 47.28 498 GLU A O 1
ATOM 3962 N N . LYS A 1 499 ? -17.438 -48.031 -6.172 1 42.5 499 LYS A N 1
ATOM 3963 C CA . LYS A 1 499 ? -18.156 -47.719 -4.938 1 42.5 499 LYS A CA 1
ATOM 3964 C C . LYS A 1 499 ? -18.031 -48.844 -3.918 1 42.5 499 LYS A C 1
ATOM 3966 O O . LYS A 1 499 ? -18.641 -49.906 -4.07 1 42.5 499 LYS A O 1
ATOM 3971 N N . ILE A 1 500 ? -16.953 -49 -3.359 1 33.59 500 ILE A N 1
ATOM 3972 C CA . ILE A 1 500 ? -17.156 -49.812 -2.154 1 33.59 500 ILE A CA 1
ATOM 3973 C C . ILE A 1 500 ? -18.047 -49.031 -1.177 1 33.59 500 ILE A C 1
ATOM 3975 O O . ILE A 1 500 ? -17.656 -48 -0.652 1 33.59 500 ILE A O 1
ATOM 3979 N N . ARG A 1 501 ? -19.328 -48.969 -1.366 1 37.47 501 ARG A N 1
ATOM 3980 C CA . ARG A 1 501 ? -20.328 -48.531 -0.398 1 37.47 501 ARG A CA 1
ATOM 3981 C C . ARG A 1 501 ? -20.125 -49.25 0.945 1 37.47 501 ARG A C 1
ATOM 3983 O O . ARG A 1 501 ? -20.688 -50.312 1.184 1 37.47 501 ARG A O 1
ATOM 3990 N N . GLN A 1 502 ? -19.047 -49.469 1.487 1 30 502 GLN A N 1
ATOM 3991 C CA . GLN A 1 502 ? -19.359 -49.938 2.832 1 30 502 GLN A CA 1
ATOM 3992 C C . GLN A 1 502 ? -20.109 -48.844 3.627 1 30 502 GLN A C 1
ATOM 3994 O O . GLN A 1 502 ? -19.703 -47.688 3.633 1 30 502 GLN A O 1
ATOM 3999 N N . LYS A 1 503 ? -21.344 -49.031 3.928 1 35.16 503 LYS A N 1
ATOM 4000 C CA . LYS A 1 503 ? -22.266 -48.344 4.82 1 35.16 503 LYS A CA 1
ATOM 4001 C C . LYS A 1 503 ? -21.594 -47.969 6.133 1 35.16 503 LYS A C 1
ATOM 4003 O O . LYS A 1 503 ? -21.547 -48.75 7.066 1 35.16 503 LYS A O 1
ATOM 4008 N N . THR A 1 504 ? -20.422 -47.5 6.305 1 31.62 504 THR A N 1
ATOM 4009 C CA . THR A 1 504 ? -20.141 -47.188 7.695 1 31.62 504 THR A CA 1
ATOM 4010 C C . THR A 1 504 ? -21.156 -46.188 8.242 1 31.62 504 THR A C 1
ATOM 4012 O O . THR A 1 504 ? -21.703 -45.375 7.492 1 31.62 504 THR A O 1
ATOM 4015 N N . ASP A 1 505 ? -21.641 -46.344 9.578 1 33.22 505 ASP A N 1
ATOM 4016 C CA . ASP A 1 505 ? -22.516 -45.625 10.508 1 33.22 505 ASP A CA 1
ATOM 4017 C C . ASP A 1 505 ? -22.281 -44.094 10.406 1 33.22 505 ASP A C 1
ATOM 4019 O O . ASP A 1 505 ? -21.172 -43.656 10.109 1 33.22 505 ASP A O 1
ATOM 4023 N N . VAL A 1 506 ? -23.422 -43.375 10.469 1 34.66 506 VAL A N 1
ATOM 4024 C CA . VAL A 1 506 ? -23.734 -41.969 10.367 1 34.66 506 VAL A CA 1
ATOM 4025 C C . VAL A 1 506 ? -22.812 -41.156 11.266 1 34.66 506 VAL A C 1
ATOM 4027 O O . VAL A 1 506 ? -22.875 -41.25 12.492 1 34.66 506 VAL A O 1
ATOM 4030 N N . ALA A 1 507 ? -21.562 -41.031 10.984 1 34.12 507 ALA A N 1
ATOM 4031 C CA . ALA A 1 507 ? -20.734 -40.125 11.797 1 34.12 507 ALA A CA 1
ATOM 4032 C C . ALA A 1 507 ? -21.375 -38.75 11.906 1 34.12 507 ALA A C 1
ATOM 4034 O O . ALA A 1 507 ? -22.172 -38.375 11.047 1 34.12 507 ALA A O 1
ATOM 4035 N N . PRO A 1 508 ? -21.141 -37.969 13.086 1 34.75 508 PRO A N 1
ATOM 4036 C CA . PRO A 1 508 ? -21.703 -36.688 13.469 1 34.75 508 PRO A CA 1
ATOM 4037 C C . PRO A 1 508 ? -21.594 -35.625 12.359 1 34.75 508 PRO A C 1
ATOM 4039 O O . PRO A 1 508 ? -20.703 -35.719 11.516 1 34.75 508 PRO A O 1
ATOM 4042 N N . THR A 1 509 ? -22.719 -35.031 12.078 1 33.53 509 THR A N 1
ATOM 4043 C CA . THR A 1 509 ? -22.969 -33.938 11.141 1 33.53 509 THR A CA 1
ATOM 4044 C C . THR A 1 509 ? -21.906 -32.844 11.273 1 33.53 509 THR A C 1
ATOM 4046 O O . THR A 1 509 ? -21.797 -32.219 12.328 1 33.53 509 THR A O 1
ATOM 4049 N N . ILE A 1 510 ? -20.781 -33.125 10.734 1 37.06 510 ILE A N 1
ATOM 4050 C CA . ILE A 1 510 ? -19.859 -32 10.688 1 37.06 510 ILE A CA 1
ATOM 4051 C C . ILE A 1 510 ? -20.562 -30.797 10.07 1 37.06 510 ILE A C 1
ATOM 4053 O O . ILE A 1 510 ? -21.281 -30.922 9.07 1 37.06 510 ILE A O 1
ATOM 4057 N N . SER A 1 511 ? -20.734 -29.672 10.852 1 34.19 511 SER A N 1
ATOM 4058 C CA . SER A 1 511 ? -21.344 -28.422 10.461 1 34.19 511 SER A CA 1
ATOM 4059 C C . SER A 1 511 ? -21 -28.047 9.023 1 34.19 511 SER A C 1
ATOM 4061 O O . SER A 1 511 ? -19.875 -28.297 8.57 1 34.19 511 SER A O 1
ATOM 4063 N N . GLN A 1 512 ? -22 -28 8.242 1 31.33 512 GLN A N 1
ATOM 4064 C CA . GLN A 1 512 ? -21.953 -27.547 6.855 1 31.33 512 GLN A CA 1
ATOM 4065 C C . GLN A 1 512 ? -20.984 -26.375 6.688 1 31.33 512 GLN A C 1
ATOM 4067 O O . GLN A 1 512 ? -20.938 -25.484 7.535 1 31.33 512 GLN A O 1
ATOM 4072 N N . ARG A 1 513 ? -19.984 -26.656 6.086 1 40.06 513 ARG A N 1
ATOM 4073 C CA . ARG A 1 513 ? -19.109 -25.547 5.691 1 40.06 513 ARG A CA 1
ATOM 4074 C C . ARG A 1 513 ? -19.938 -24.344 5.238 1 40.06 513 ARG A C 1
ATOM 4076 O O . ARG A 1 513 ? -20.75 -24.453 4.312 1 40.06 513 ARG A O 1
ATOM 4083 N N . VAL A 1 514 ? -20.5 -23.484 6.207 1 32.62 514 VAL A N 1
ATOM 4084 C CA . VAL A 1 514 ? -21.047 -22.234 5.723 1 32.62 514 VAL A CA 1
ATOM 4085 C C . VAL A 1 514 ? -20.156 -21.672 4.613 1 32.62 514 VAL A C 1
ATOM 4087 O O . VAL A 1 514 ? -18.984 -21.391 4.832 1 32.62 514 VAL A O 1
ATOM 4090 N N . THR A 1 515 ? -20.453 -22.094 3.543 1 31.73 515 THR A N 1
ATOM 4091 C CA . THR A 1 515 ? -19.766 -21.312 2.527 1 31.73 515 THR A CA 1
ATOM 4092 C C . THR A 1 515 ? -19.75 -19.828 2.902 1 31.73 515 THR A C 1
ATOM 4094 O O . THR A 1 515 ? -20.688 -19.344 3.527 1 31.73 515 THR A O 1
ATOM 4097 N N . ARG A 1 516 ? -18.734 -19.141 2.809 1 34.69 516 ARG A N 1
ATOM 4098 C CA . ARG A 1 516 ? -18.359 -17.812 3.266 1 34.69 516 ARG A CA 1
ATOM 4099 C C . ARG A 1 516 ? -19.484 -16.812 3.037 1 34.69 516 ARG A C 1
ATOM 4101 O O . ARG A 1 516 ? -19.344 -15.633 3.365 1 34.69 516 ARG A O 1
ATOM 4108 N N . SER A 1 517 ? -20.625 -17.047 2.281 1 27.48 517 SER A N 1
ATOM 4109 C CA . SER A 1 517 ? -21.453 -15.906 1.95 1 27.48 517 SER A CA 1
ATOM 4110 C C . SER A 1 517 ? -22.547 -15.695 3.002 1 27.48 517 SER A C 1
ATOM 4112 O O . SER A 1 517 ? -22.938 -14.555 3.268 1 27.48 517 SER A O 1
ATOM 4114 N N . HIS A 1 518 ? -23.391 -16.641 3.459 1 28.16 518 HIS A N 1
ATOM 4115 C CA . HIS A 1 518 ? -24.797 -16.328 3.723 1 28.16 518 HIS A CA 1
ATOM 4116 C C . HIS A 1 518 ? -25 -15.891 5.168 1 28.16 518 HIS A C 1
ATOM 4118 O O . HIS A 1 518 ? -25.953 -16.312 5.824 1 28.16 518 HIS A O 1
ATOM 4124 N N . GLY A 1 519 ? -24.156 -15.422 5.973 1 26.2 519 GLY A N 1
ATOM 4125 C CA . GLY A 1 519 ? -24.578 -15.297 7.359 1 26.2 519 GLY A CA 1
ATOM 4126 C C . GLY A 1 519 ? -25.625 -14.219 7.57 1 26.2 519 GLY A C 1
ATOM 4127 O O . GLY A 1 519 ? -25.281 -13.039 7.719 1 26.2 519 GLY A O 1
ATOM 4128 N N . HIS A 1 520 ? -26.875 -14.227 6.867 1 24.58 520 HIS A N 1
ATOM 4129 C CA . HIS A 1 520 ? -27.891 -13.25 7.211 1 24.58 520 HIS A CA 1
ATOM 4130 C C . HIS A 1 520 ? -28.391 -13.453 8.641 1 24.58 520 HIS A C 1
ATOM 4132 O O . HIS A 1 520 ? -28.906 -14.516 8.977 1 24.58 520 HIS A O 1
ATOM 4138 N N . TYR A 1 521 ? -27.766 -12.906 9.625 1 22.67 521 TYR A N 1
ATOM 4139 C CA . TYR A 1 521 ? -28.203 -12.961 11.023 1 22.67 521 TYR A CA 1
ATOM 4140 C C . TYR A 1 521 ? -29.578 -12.328 11.195 1 22.67 521 TYR A C 1
ATOM 4142 O O . TYR A 1 521 ? -29.766 -11.156 10.875 1 22.67 521 TYR A O 1
ATOM 4150 N N . GLN A 1 522 ? -30.672 -13.023 11.039 1 23.64 522 GLN A N 1
ATOM 4151 C CA . GLN A 1 522 ? -31.984 -12.5 11.383 1 23.64 522 GLN A CA 1
ATOM 4152 C C . GLN A 1 522 ? -32.094 -12.188 12.875 1 23.64 522 GLN A C 1
ATOM 4154 O O . GLN A 1 522 ? -31.891 -13.07 13.711 1 23.64 522 GLN A O 1
ATOM 4159 N N . PRO A 1 523 ? -31.906 -10.906 13.266 1 22.25 523 PRO A N 1
ATOM 4160 C CA . PRO A 1 523 ? -32 -10.453 14.656 1 22.25 523 PRO A CA 1
ATOM 4161 C C . PRO A 1 523 ? -33.312 -10.883 15.32 1 22.25 523 PRO A C 1
ATOM 4163 O O . PRO A 1 523 ? -34.375 -10.773 14.719 1 22.25 523 PRO A O 1
ATOM 4166 N N . THR A 1 524 ? -33.312 -11.844 16.156 1 22.17 524 THR A N 1
ATOM 4167 C CA . THR A 1 524 ? -34.406 -12.398 16.938 1 22.17 524 THR A CA 1
ATOM 4168 C C . THR A 1 524 ? -35.062 -11.312 17.781 1 22.17 524 THR A C 1
ATOM 4170 O O . THR A 1 524 ? -34.375 -10.586 18.5 1 22.17 524 THR A O 1
ATOM 4173 N N . SER A 1 525 ? -36.156 -10.68 17.344 1 22.45 525 SER A N 1
ATOM 4174 C CA . SER A 1 525 ? -36.969 -9.672 18.031 1 22.45 525 SER A CA 1
ATOM 4175 C C . SER A 1 525 ? -37.312 -10.094 19.453 1 22.45 525 SER A C 1
ATOM 4177 O O . SER A 1 525 ? -37.719 -11.234 19.688 1 22.45 525 SER A O 1
ATOM 4179 N N . PRO A 1 526 ? -36.688 -9.43 20.391 1 21.83 526 PRO A N 1
ATOM 4180 C CA . PRO A 1 526 ? -36.969 -9.727 21.797 1 21.83 526 PRO A CA 1
ATOM 4181 C C . PRO A 1 526 ? -38.438 -9.695 22.125 1 21.83 526 PRO A C 1
ATOM 4183 O O . PRO A 1 526 ? -39.156 -8.789 21.688 1 21.83 526 PRO A O 1
ATOM 4186 N N . VAL A 1 527 ? -39.062 -10.828 22.25 1 21.14 527 VAL A N 1
ATOM 4187 C CA . VAL A 1 527 ? -40.469 -11.023 22.609 1 21.14 527 VAL A CA 1
ATOM 4188 C C . VAL A 1 527 ? -40.781 -10.328 23.938 1 21.14 527 VAL A C 1
ATOM 4190 O O . VAL A 1 527 ? -40.125 -10.602 24.953 1 21.14 527 VAL A O 1
ATOM 4193 N N . LYS A 1 528 ? -41.25 -9.023 23.906 1 20.16 528 LYS A N 1
ATOM 4194 C CA . LYS A 1 528 ? -41.719 -8.234 25.031 1 20.16 528 LYS A CA 1
ATOM 4195 C C . LYS A 1 528 ? -42.719 -9.031 25.891 1 20.16 528 LYS A C 1
ATOM 4197 O O . LYS A 1 528 ? -43.656 -9.633 25.359 1 20.16 528 LYS A O 1
ATOM 4202 N N . ASP A 1 529 ? -42.375 -9.414 27.047 1 19.98 529 ASP A N 1
ATOM 4203 C CA . ASP A 1 529 ? -43.188 -10.094 28.078 1 19.98 529 ASP A CA 1
ATOM 4204 C C . ASP A 1 529 ? -44.438 -9.312 28.391 1 19.98 529 ASP A C 1
ATOM 4206 O O . ASP A 1 529 ? -44.375 -8.195 28.922 1 19.98 529 ASP A O 1
ATOM 4210 N N . SER A 1 530 ? -45.5 -9.211 27.406 1 21.66 530 SER A N 1
ATOM 4211 C CA . SER A 1 530 ? -46.812 -8.695 27.75 1 21.66 530 SER A CA 1
ATOM 4212 C C . SER A 1 530 ? -47.375 -9.352 29 1 21.66 530 SER A C 1
ATOM 4214 O O . SER A 1 530 ? -47.406 -10.586 29.094 1 21.66 530 SER A O 1
ATOM 4216 N N . ASP A 1 531 ? -47.438 -8.711 30.094 1 20.12 531 ASP A N 1
ATOM 4217 C CA . ASP A 1 531 ? -48.125 -8.938 31.359 1 20.12 531 ASP A CA 1
ATOM 4218 C C . ASP A 1 531 ? -49.594 -9.305 31.141 1 20.12 531 ASP A C 1
ATOM 4220 O O . ASP A 1 531 ? -50.188 -8.984 30.109 1 20.12 531 ASP A O 1
ATOM 4224 N N . VAL A 1 532 ? -50.438 -9.633 32.25 1 19.47 532 VAL A N 1
ATOM 4225 C CA . VAL A 1 532 ? -51.438 -10.57 32.75 1 19.47 532 VAL A CA 1
ATOM 4226 C C . VAL A 1 532 ? -52.844 -10.055 32.469 1 19.47 532 VAL A C 1
ATOM 4228 O O . VAL A 1 532 ? -53.812 -10.531 33.031 1 19.47 532 VAL A O 1
ATOM 4231 N N . LYS A 1 533 ? -53.312 -8.977 31.922 1 19.66 533 LYS A N 1
ATOM 4232 C CA . LYS A 1 533 ? -54.688 -8.797 32.344 1 19.66 533 LYS A CA 1
ATOM 4233 C C . LYS A 1 533 ? -55.562 -9.938 31.844 1 19.66 533 LYS A C 1
ATOM 4235 O O . LYS A 1 533 ? -55.375 -10.438 30.719 1 19.66 533 LYS A O 1
ATOM 4240 N N . LEU A 1 534 ? -56.656 -10.555 32.531 1 19.23 534 LEU A N 1
ATOM 4241 C CA . LEU A 1 534 ? -57.375 -11.805 32.688 1 19.23 534 LEU A CA 1
ATOM 4242 C C . LEU A 1 534 ? -58.281 -12.039 31.5 1 19.23 534 LEU A C 1
ATOM 4244 O O . LEU A 1 534 ? -58.562 -13.188 31.125 1 19.23 534 LEU A O 1
ATOM 4248 N N . ASP A 1 535 ? -59.062 -11.133 30.875 1 20.34 535 ASP A N 1
ATOM 4249 C CA . ASP A 1 535 ? -60.375 -11.758 30.781 1 20.34 535 ASP A CA 1
ATOM 4250 C C . ASP A 1 535 ? -60.344 -13 29.891 1 20.34 535 ASP A C 1
ATOM 4252 O O . ASP A 1 535 ? -59.406 -13.172 29.094 1 20.34 535 ASP A O 1
ATOM 4256 N N . ARG A 1 536 ? -61.625 -13.641 29.547 1 18.67 536 ARG A N 1
ATOM 4257 C CA . ARG A 1 536 ? -62.438 -14.82 29.234 1 18.67 536 ARG A CA 1
ATOM 4258 C C . ARG A 1 536 ? -62.219 -15.25 27.781 1 18.67 536 ARG A C 1
ATOM 4260 O O . ARG A 1 536 ? -62.312 -16.438 27.453 1 18.67 536 ARG A O 1
ATOM 4267 N N . HIS A 1 537 ? -62.375 -14.242 26.828 1 20.27 537 HIS A N 1
ATOM 4268 C CA . HIS A 1 537 ? -63.156 -14.703 25.688 1 20.27 537 HIS A CA 1
ATOM 4269 C C . HIS A 1 537 ? -62.344 -15.711 24.859 1 20.27 537 HIS A C 1
ATOM 4271 O O . HIS A 1 537 ? -61.125 -15.766 24.953 1 20.27 537 HIS A O 1
ATOM 4277 N N . SER A 1 538 ? -63.062 -16.25 23.781 1 20.5 538 SER A N 1
ATOM 4278 C CA . SER A 1 538 ? -63.125 -17.516 23.047 1 20.5 538 SER A CA 1
ATOM 4279 C C . SER A 1 538 ? -61.906 -17.719 22.172 1 20.5 538 SER A C 1
ATOM 4281 O O . SER A 1 538 ? -61.344 -16.766 21.641 1 20.5 538 SER A O 1
ATOM 4283 N N . PRO A 1 539 ? -61.281 -18.875 22.297 1 21.58 539 PRO A N 1
ATOM 4284 C CA . PRO A 1 539 ? -60 -19.422 21.922 1 21.58 539 PRO A CA 1
ATOM 4285 C C . PRO A 1 539 ? -59.781 -19.469 20.406 1 21.58 539 PRO A C 1
ATOM 4287 O O . PRO A 1 539 ? -58.875 -20.125 19.922 1 21.58 539 PRO A O 1
ATOM 4290 N N . GLU A 1 540 ? -60.281 -18.328 19.766 1 19.12 540 GLU A N 1
ATOM 4291 C CA . GLU A 1 540 ? -60.406 -18.688 18.359 1 19.12 540 GLU A CA 1
ATOM 4292 C C . GLU A 1 540 ? -59.125 -19.312 17.828 1 19.12 540 GLU A C 1
ATOM 4294 O O . GLU A 1 540 ? -58.031 -19.016 18.328 1 19.12 540 GLU A O 1
ATOM 4299 N N . LYS A 1 541 ? -59.312 -20.25 16.844 1 18.47 541 LYS A N 1
ATOM 4300 C CA . LYS A 1 541 ? -58.562 -21.328 16.203 1 18.47 541 LYS A CA 1
ATOM 4301 C C . LYS A 1 541 ? -57.344 -20.797 15.461 1 18.47 541 LYS A C 1
ATOM 4303 O O . LYS A 1 541 ? -57.469 -19.969 14.547 1 18.47 541 LYS A O 1
ATOM 4308 N N . THR A 1 542 ? -56.25 -20.531 16.25 1 19.88 542 THR A N 1
ATOM 4309 C CA . THR A 1 542 ? -54.938 -20.031 15.805 1 19.88 542 THR A CA 1
ATOM 4310 C C . THR A 1 542 ? -54.406 -20.844 14.633 1 19.88 542 THR A C 1
ATOM 4312 O O . THR A 1 542 ? -54.094 -22.031 14.797 1 19.88 542 THR A O 1
ATOM 4315 N N . THR A 1 543 ? -55.125 -20.688 13.445 1 19.89 543 THR A N 1
ATOM 4316 C CA . THR A 1 543 ? -54.688 -21.484 12.305 1 19.89 543 THR A CA 1
ATOM 4317 C C . THR A 1 543 ? -53.188 -21.359 12.117 1 19.89 543 THR A C 1
ATOM 4319 O O . THR A 1 543 ? -52.625 -20.281 12.227 1 19.89 543 THR A O 1
ATOM 4322 N N . THR A 1 544 ? -52.5 -22.438 12.461 1 20.31 544 THR A N 1
ATOM 4323 C CA . THR A 1 544 ? -51.125 -22.844 12.477 1 20.31 544 THR A CA 1
ATOM 4324 C C . THR A 1 544 ? -50.438 -22.562 11.133 1 20.31 544 THR A C 1
ATOM 4326 O O . THR A 1 544 ? -50.719 -23.219 10.133 1 20.31 544 THR A O 1
ATOM 4329 N N . VAL A 1 545 ? -50.531 -21.234 10.727 1 21.95 545 VAL A N 1
ATOM 4330 C CA . VAL A 1 545 ? -49.938 -21 9.406 1 21.95 545 VAL A CA 1
ATOM 4331 C C . VAL A 1 545 ? -48.531 -21.531 9.383 1 21.95 545 VAL A C 1
ATOM 4333 O O . VAL A 1 545 ? -47.719 -21.219 10.258 1 21.95 545 VAL A O 1
ATOM 4336 N N . ASP A 1 546 ? -48.375 -22.703 8.797 1 19.17 546 ASP A N 1
ATOM 4337 C CA . ASP A 1 546 ? -47.25 -23.578 8.547 1 19.17 546 ASP A CA 1
ATOM 4338 C C . ASP A 1 546 ? -46.062 -22.812 7.973 1 19.17 546 ASP A C 1
ATOM 4340 O O . ASP A 1 546 ? -46.188 -22.188 6.914 1 19.17 546 ASP A O 1
ATOM 4344 N N . LYS A 1 547 ? -45.375 -22.156 8.828 1 22.38 547 LYS A N 1
ATOM 4345 C CA . LYS A 1 547 ? -44.125 -21.359 8.688 1 22.38 547 LYS A CA 1
ATOM 4346 C C . LYS A 1 547 ? -43.125 -22.078 7.812 1 22.38 547 LYS A C 1
ATOM 4348 O O . LYS A 1 547 ? -41.938 -21.781 7.863 1 22.38 547 LYS A O 1
ATOM 4353 N N . ASP A 1 548 ? -43.562 -23 6.988 1 20.08 548 ASP A N 1
ATOM 4354 C CA . ASP A 1 548 ? -42.531 -23.734 6.312 1 20.08 548 ASP A CA 1
ATOM 4355 C C . ASP A 1 548 ? -41.656 -22.812 5.434 1 20.08 548 ASP A C 1
ATOM 4357 O O . ASP A 1 548 ? -42 -22.594 4.266 1 20.08 548 ASP A O 1
ATOM 4361 N N . ARG A 1 549 ? -41.5 -21.609 5.879 1 23.23 549 ARG A N 1
ATOM 4362 C CA . ARG A 1 549 ? -40.781 -20.766 4.941 1 23.23 549 ARG A CA 1
ATOM 4363 C C . ARG A 1 549 ? -39.469 -21.406 4.543 1 23.23 549 ARG A C 1
ATOM 4365 O O . ARG A 1 549 ? -38.562 -21.516 5.367 1 23.23 549 ARG A O 1
ATOM 4372 N N . ASN A 1 550 ? -39.562 -22.406 3.738 1 21.41 550 ASN A N 1
ATOM 4373 C CA . ASN A 1 550 ? -38.438 -23.078 3.088 1 21.41 550 ASN A CA 1
ATOM 4374 C C . ASN A 1 550 ? -37.438 -22.062 2.525 1 21.41 550 ASN A C 1
ATOM 4376 O O . ASN A 1 550 ? -37.812 -21.203 1.726 1 21.41 550 ASN A O 1
ATOM 4380 N N . VAL A 1 551 ? -36.688 -21.547 3.375 1 25.61 551 VAL A N 1
ATOM 4381 C CA . VAL A 1 551 ? -35.594 -20.688 2.963 1 25.61 551 VAL A CA 1
ATOM 4382 C C . VAL A 1 551 ? -35 -21.188 1.652 1 25.61 551 VAL A C 1
ATOM 4384 O O . VAL A 1 551 ? -34.625 -22.359 1.553 1 25.61 551 VAL A O 1
ATOM 4387 N N . PRO A 1 552 ? -35.562 -20.656 0.622 1 25.47 552 PRO A N 1
ATOM 4388 C CA . PRO A 1 552 ? -35.062 -21.172 -0.658 1 25.47 552 PRO A CA 1
ATOM 4389 C C . PRO A 1 552 ? -33.562 -21.219 -0.723 1 25.47 552 PRO A C 1
ATOM 4391 O O . PRO A 1 552 ? -32.875 -20.203 -0.506 1 25.47 552 PRO A O 1
ATOM 4394 N N . PHE A 1 553 ? -32.938 -22.172 -0.054 1 25.2 553 PHE A N 1
ATOM 4395 C CA . PHE A 1 553 ? -31.547 -22.516 -0.361 1 25.2 553 PHE A CA 1
ATOM 4396 C C . PHE A 1 553 ? -31.266 -22.328 -1.845 1 25.2 553 PHE A C 1
ATOM 4398 O O . PHE A 1 553 ? -32 -22.828 -2.695 1 25.2 553 PHE A O 1
ATOM 4405 N N . ILE A 1 554 ? -30.891 -21.156 -2.129 1 28 554 ILE A N 1
ATOM 4406 C CA . ILE A 1 554 ? -30.531 -21.125 -3.543 1 28 554 ILE A CA 1
ATOM 4407 C C . ILE A 1 554 ? -29.797 -22.422 -3.916 1 28 554 ILE A C 1
ATOM 4409 O O . ILE A 1 554 ? -28.781 -22.766 -3.303 1 28 554 ILE A O 1
ATOM 4413 N N . GLU A 1 555 ? -30.5 -23.422 -4.219 1 27.11 555 GLU A N 1
ATOM 4414 C CA . GLU A 1 555 ? -29.984 -24.641 -4.844 1 27.11 555 GLU A CA 1
ATOM 4415 C C . GLU A 1 555 ? -28.781 -24.328 -5.73 1 27.11 555 GLU A C 1
ATOM 4417 O O . GLU A 1 555 ? -28.875 -23.531 -6.668 1 27.11 555 GLU A O 1
ATOM 4422 N N . GLN A 1 556 ? -27.656 -24.234 -5.059 1 30.05 556 GLN A N 1
ATOM 4423 C CA . GLN A 1 556 ? -26.469 -24.297 -5.91 1 30.05 556 GLN A CA 1
ATOM 4424 C C . GLN A 1 556 ? -26.641 -25.328 -7.012 1 30.05 556 GLN A C 1
ATOM 4426 O O . GLN A 1 556 ? -26.812 -26.516 -6.73 1 30.05 556 GLN A O 1
ATOM 4431 N N . HIS A 1 557 ? -27.422 -24.984 -7.969 1 29.5 557 HIS A N 1
ATOM 4432 C CA . HIS A 1 557 ? -27.531 -25.906 -9.086 1 29.5 557 HIS A CA 1
ATOM 4433 C C . HIS A 1 557 ? -26.156 -26.312 -9.609 1 29.5 557 HIS A C 1
ATOM 4435 O O . HIS A 1 557 ? -25.438 -25.484 -10.172 1 29.5 557 HIS A O 1
ATOM 4441 N N . PHE A 1 558 ? -25.516 -27.078 -8.82 1 29.55 558 PHE A N 1
ATOM 4442 C CA . PHE A 1 558 ? -24.484 -27.797 -9.562 1 29.55 558 PHE A CA 1
ATOM 4443 C C . PHE A 1 558 ? -25.062 -28.469 -10.789 1 29.55 558 PHE A C 1
ATOM 4445 O O . PHE A 1 558 ? -25.969 -29.312 -10.672 1 29.55 558 PHE A O 1
ATOM 4452 N N . SER A 1 559 ? -25.391 -27.766 -11.828 1 30.05 559 SER A N 1
ATOM 4453 C CA . SER A 1 559 ? -25.922 -28.422 -13.023 1 30.05 559 SER A CA 1
ATOM 4454 C C . SER A 1 559 ? -25.188 -29.734 -13.297 1 30.05 559 SER A C 1
ATOM 4456 O O . SER A 1 559 ? -23.969 -29.75 -13.453 1 30.05 559 SER A O 1
ATOM 4458 N N . ASP A 1 560 ? -25.594 -30.781 -12.688 1 31.84 560 ASP A N 1
ATOM 4459 C CA . ASP A 1 560 ? -25.266 -32.094 -13.266 1 31.84 560 ASP A CA 1
ATOM 4460 C C . ASP A 1 560 ? -25.594 -32.125 -14.758 1 31.84 560 ASP A C 1
ATOM 4462 O O . ASP A 1 560 ? -26.703 -32.5 -15.148 1 31.84 560 ASP A O 1
ATOM 4466 N N . GLU A 1 561 ? -25.344 -31.125 -15.586 1 33.31 561 GLU A N 1
ATOM 4467 C CA . GLU A 1 561 ? -25.672 -31.266 -17 1 33.31 561 GLU A CA 1
ATOM 4468 C C . GLU A 1 561 ? -25.094 -32.562 -17.578 1 33.31 561 GLU A C 1
ATOM 4470 O O . GLU A 1 561 ? -23.938 -32.594 -18 1 33.31 561 GLU A O 1
ATOM 4475 N N . ASP A 1 562 ? -25.25 -33.688 -17.016 1 33.16 562 ASP A N 1
ATOM 4476 C CA . ASP A 1 562 ? -25.078 -34.906 -17.828 1 33.16 562 ASP A CA 1
ATOM 4477 C C . ASP A 1 562 ? -25.859 -34.781 -19.141 1 33.16 562 ASP A C 1
ATOM 4479 O O . ASP A 1 562 ? -26.656 -35.688 -19.469 1 33.16 562 ASP A O 1
ATOM 4483 N N . GLU A 1 563 ? -26.438 -33.656 -19.562 1 34.84 563 GLU A N 1
ATOM 4484 C CA . GLU A 1 563 ? -27.219 -33.688 -20.797 1 34.84 563 GLU A CA 1
ATOM 4485 C C . GLU A 1 563 ? -26.438 -34.344 -21.922 1 34.84 563 GLU A C 1
ATOM 4487 O O . GLU A 1 563 ? -25.203 -34.312 -21.938 1 34.84 563 GLU A O 1
ATOM 4492 N N . ASN A 1 564 ? -26.969 -35.281 -22.625 1 38.69 564 ASN A N 1
ATOM 4493 C CA . ASN A 1 564 ? -26.547 -35.844 -23.906 1 38.69 564 ASN A CA 1
ATOM 4494 C C . ASN A 1 564 ? -25.859 -34.781 -24.766 1 38.69 564 ASN A C 1
ATOM 4496 O O . ASN A 1 564 ? -26.516 -33.938 -25.391 1 38.69 564 ASN A O 1
ATOM 4500 N N . GLU A 1 565 ? -24.797 -34.344 -24.375 1 43.06 565 GLU A N 1
ATOM 4501 C CA . GLU A 1 565 ? -23.844 -33.25 -24.672 1 43.06 565 GLU A CA 1
ATOM 4502 C C . GLU A 1 565 ? -23.641 -33.094 -26.172 1 43.06 565 GLU A C 1
ATOM 4504 O O . GLU A 1 565 ? -23.078 -32.094 -26.609 1 43.06 565 GLU A O 1
ATOM 4509 N N . ASP A 1 566 ? -23.734 -34.188 -26.875 1 46.28 566 ASP A N 1
ATOM 4510 C CA . ASP A 1 566 ? -23.625 -33.938 -28.312 1 46.28 566 ASP A CA 1
ATOM 4511 C C . ASP A 1 566 ? -24.703 -33 -28.797 1 46.28 566 ASP A C 1
ATOM 4513 O O . ASP A 1 566 ? -24.641 -32.469 -29.922 1 46.28 566 ASP A O 1
ATOM 4517 N N . ASP A 1 567 ? -25.828 -33 -28.109 1 46.28 567 ASP A N 1
ATOM 4518 C CA . ASP A 1 567 ? -27.031 -32.344 -28.609 1 46.28 567 ASP A CA 1
ATOM 4519 C C . ASP A 1 567 ? -26.875 -30.828 -28.578 1 46.28 567 ASP A C 1
ATOM 4521 O O . ASP A 1 567 ? -27.531 -30.125 -29.344 1 46.28 567 ASP A O 1
ATOM 4525 N N . ASP A 1 568 ? -26.078 -30.25 -27.688 1 50.81 568 ASP A N 1
ATOM 4526 C CA . ASP A 1 568 ? -26.156 -28.797 -27.609 1 50.81 568 ASP A CA 1
ATOM 4527 C C . ASP A 1 568 ? -25.094 -28.141 -28.469 1 50.81 568 ASP A C 1
ATOM 4529 O O . ASP A 1 568 ? -24.797 -26.953 -28.297 1 50.81 568 ASP A O 1
ATOM 4533 N N . TYR A 1 569 ? -24.531 -28.906 -29.344 1 59.03 569 TYR A N 1
ATOM 4534 C CA . TYR A 1 569 ? -23.547 -28.266 -30.203 1 59.03 569 TYR A CA 1
ATOM 4535 C C . TYR A 1 569 ? -24.234 -27.453 -31.297 1 59.03 569 TYR A C 1
ATOM 4537 O O . TYR A 1 569 ? -25.016 -28 -32.062 1 59.03 569 TYR A O 1
ATOM 4545 N N . VAL A 1 570 ? -24.203 -26.141 -31.156 1 65.75 570 VAL A N 1
ATOM 4546 C CA . VAL A 1 570 ? -24.641 -25.281 -32.25 1 65.75 570 VAL A CA 1
ATOM 4547 C C . VAL A 1 570 ? -23.453 -24.891 -33.125 1 65.75 570 VAL A C 1
ATOM 4549 O O . VAL A 1 570 ? -22.516 -24.234 -32.656 1 65.75 570 VAL A O 1
ATOM 4552 N N . TYR A 1 571 ? -23.469 -25.5 -34.344 1 70.44 571 TYR A N 1
ATOM 4553 C CA . TYR A 1 571 ? -22.438 -25.172 -35.312 1 70.44 571 TYR A CA 1
ATOM 4554 C C . TYR A 1 571 ? -22.453 -23.672 -35.656 1 70.44 571 TYR A C 1
ATOM 4556 O O . TYR A 1 571 ? -23.484 -23.141 -36.062 1 70.44 571 TYR A O 1
ATOM 4564 N N . ASP A 1 572 ? -21.5 -23.047 -35.219 1 71.38 572 ASP A N 1
ATOM 4565 C CA . ASP A 1 572 ? -21.312 -21.656 -35.594 1 71.38 572 ASP A CA 1
ATOM 4566 C C . ASP A 1 572 ? -20.422 -21.5 -36.812 1 71.38 572 ASP A C 1
ATOM 4568 O O . ASP A 1 572 ? -19.188 -21.547 -36.688 1 71.38 572 ASP A O 1
ATOM 4572 N N . GLU A 1 573 ? -21.031 -21.25 -37.969 1 75.12 573 GLU A N 1
ATOM 4573 C CA . GLU A 1 573 ? -20.312 -21.219 -39.219 1 75.12 573 GLU A CA 1
ATOM 4574 C C . GLU A 1 573 ? -19.266 -20.109 -39.25 1 75.12 573 GLU A C 1
ATOM 4576 O O . GLU A 1 573 ? -18.125 -20.328 -39.656 1 75.12 573 GLU A O 1
ATOM 4581 N N . GLU A 1 574 ? -19.672 -19.031 -38.781 1 76.56 574 GLU A N 1
ATOM 4582 C CA . GLU A 1 574 ? -18.766 -17.875 -38.812 1 76.56 574 GLU A CA 1
ATOM 4583 C C . GLU A 1 574 ? -17.562 -18.109 -37.906 1 76.56 574 GLU A C 1
ATOM 4585 O O . GLU A 1 574 ? -16.422 -17.812 -38.281 1 76.56 574 GLU A O 1
ATOM 4590 N N . LEU A 1 575 ? -17.766 -18.703 -36.812 1 78.62 575 LEU A N 1
ATOM 4591 C CA . LEU A 1 575 ? -16.672 -18.953 -35.875 1 78.62 575 LEU A CA 1
ATOM 4592 C C . LEU A 1 575 ? -15.727 -20.031 -36.406 1 78.62 575 LEU A C 1
ATOM 4594 O O . LEU A 1 575 ? -14.508 -19.922 -36.281 1 78.62 575 LEU A O 1
ATOM 4598 N N . ASN A 1 576 ? -16.312 -21 -37 1 79.06 576 ASN A N 1
ATOM 4599 C CA . ASN A 1 576 ? -15.5 -22.062 -37.562 1 79.06 576 ASN A CA 1
ATOM 4600 C C . ASN A 1 576 ? -14.617 -21.562 -38.719 1 79.06 576 ASN A C 1
ATOM 4602 O O . ASN A 1 576 ? -13.461 -21.984 -38.844 1 79.06 576 ASN A O 1
ATOM 4606 N N . GLU A 1 577 ? -15.18 -20.641 -39.469 1 76 577 GLU A N 1
ATOM 4607 C CA . GLU A 1 577 ? -14.414 -20.078 -40.562 1 76 577 GLU A CA 1
ATOM 4608 C C . GLU A 1 577 ? -13.266 -19.219 -40.062 1 76 577 GLU A C 1
ATOM 4610 O O . GLU A 1 577 ? -12.141 -19.328 -40.562 1 76 577 GLU A O 1
ATOM 4615 N N . THR A 1 578 ? -13.578 -18.484 -39.125 1 74.56 578 THR A N 1
ATOM 4616 C CA . THR A 1 578 ? -12.555 -17.594 -38.594 1 74.56 578 THR A CA 1
ATOM 4617 C C . THR A 1 578 ? -11.508 -18.375 -37.812 1 74.56 578 THR A C 1
ATOM 4619 O O . THR A 1 578 ? -10.312 -18.078 -37.875 1 74.56 578 THR A O 1
ATOM 4622 N N . PHE A 1 579 ? -11.938 -19.344 -37.156 1 79.06 579 PHE A N 1
ATOM 4623 C CA . PHE A 1 579 ? -11.047 -20.203 -36.406 1 79.06 579 PHE A CA 1
ATOM 4624 C C . PHE A 1 579 ? -10.086 -20.938 -37.312 1 79.06 579 PHE A C 1
ATOM 4626 O O . PHE A 1 579 ? -8.891 -21.047 -37.031 1 79.06 579 PHE A O 1
ATOM 4633 N N . ASN A 1 580 ? -10.641 -21.344 -38.344 1 68.31 580 ASN A N 1
ATOM 4634 C CA . ASN A 1 580 ? -9.82 -22.062 -39.312 1 68.31 580 ASN A CA 1
ATOM 4635 C C . ASN A 1 580 ? -8.711 -21.172 -39.875 1 68.31 580 ASN A C 1
ATOM 4637 O O . ASN A 1 580 ? -7.574 -21.625 -40.062 1 68.31 580 ASN A O 1
ATOM 4641 N N . LYS A 1 581 ? -9.086 -20 -40.125 1 68.25 581 LYS A N 1
ATOM 4642 C CA . LYS A 1 581 ? -8.117 -19.047 -40.625 1 68.25 581 LYS A CA 1
ATOM 4643 C C . LYS A 1 581 ? -6.996 -18.797 -39.625 1 68.25 581 LYS A C 1
ATOM 4645 O O . LYS A 1 581 ? -5.828 -18.672 -40 1 68.25 581 LYS A O 1
ATOM 4650 N N . THR A 1 582 ? -7.363 -18.875 -38.438 1 66.81 582 THR A N 1
ATOM 4651 C CA . THR A 1 582 ? -6.387 -18.578 -37.406 1 66.81 582 THR A CA 1
ATOM 4652 C C . THR A 1 582 ? -5.426 -19.75 -37.219 1 66.81 582 THR A C 1
ATOM 4654 O O . THR A 1 582 ? -4.254 -19.547 -36.875 1 66.81 582 THR A O 1
ATOM 4657 N N . VAL A 1 583 ? -5.895 -20.875 -37.469 1 63.59 583 VAL A N 1
ATOM 4658 C CA . VAL A 1 583 ? -5.07 -22.062 -37.312 1 63.59 583 VAL A CA 1
ATOM 4659 C C . VAL A 1 583 ? -4.156 -22.234 -38.531 1 63.59 583 VAL A C 1
ATOM 4661 O O . VAL A 1 583 ? -3 -22.641 -38.375 1 63.59 583 VAL A O 1
ATOM 4664 N N . GLU A 1 584 ? -4.648 -21.734 -39.656 1 57.81 584 GLU A N 1
ATOM 4665 C CA . GLU A 1 584 ? -3.904 -21.891 -40.906 1 57.81 584 GLU A CA 1
ATOM 4666 C C . GLU A 1 584 ? -2.9 -20.75 -41.094 1 57.81 584 GLU A C 1
ATOM 4668 O O . GLU A 1 584 ? -1.849 -20.953 -41.719 1 57.81 584 GLU A O 1
ATOM 4673 N N . ASP A 1 585 ? -3.217 -19.547 -40.625 1 53.12 585 ASP A N 1
ATOM 4674 C CA . ASP A 1 585 ? -2.455 -18.328 -40.906 1 53.12 585 ASP A CA 1
ATOM 4675 C C . ASP A 1 585 ? -1.232 -18.219 -40 1 53.12 585 ASP A C 1
ATOM 4677 O O . ASP A 1 585 ? -0.385 -17.344 -40.219 1 53.12 585 ASP A O 1
ATOM 4681 N N . ILE A 1 586 ? -1.179 -19.031 -39.094 1 52.41 586 ILE A N 1
ATOM 4682 C CA . ILE A 1 586 ? 0.013 -18.906 -38.281 1 52.41 586 ILE A CA 1
ATOM 4683 C C . ILE A 1 586 ? 1.229 -19.438 -39.031 1 52.41 586 ILE A C 1
ATOM 4685 O O . ILE A 1 586 ? 1.344 -20.641 -39.25 1 52.41 586 ILE A O 1
ATOM 4689 N N . THR A 1 587 ? 2.006 -18.375 -39.688 1 51.22 587 THR A N 1
ATOM 4690 C CA . THR A 1 587 ? 3.186 -18.734 -40.469 1 51.22 587 THR A CA 1
ATOM 4691 C C . THR A 1 587 ? 4.422 -18.797 -39.594 1 51.22 587 THR A C 1
ATOM 4693 O O . THR A 1 587 ? 4.445 -18.203 -38.5 1 51.22 587 THR A O 1
ATOM 4696 N N . ILE A 1 588 ? 5.332 -19.594 -39.969 1 48.84 588 ILE A N 1
ATOM 4697 C CA . ILE A 1 588 ? 6.629 -19.703 -39.312 1 48.84 588 ILE A CA 1
ATOM 4698 C C . ILE A 1 588 ? 7.27 -18.312 -39.188 1 48.84 588 ILE A C 1
ATOM 4700 O O . ILE A 1 588 ? 7.934 -18.016 -38.188 1 48.84 588 ILE A O 1
ATOM 4704 N N . ASP A 1 589 ? 6.93 -17.5 -40.125 1 48.12 589 ASP A N 1
ATOM 4705 C CA . ASP A 1 589 ? 7.512 -16.156 -40.125 1 48.12 589 ASP A CA 1
ATOM 4706 C C . ASP A 1 589 ? 6.941 -15.305 -39 1 48.12 589 ASP A C 1
ATOM 4708 O O . ASP A 1 589 ? 7.668 -14.539 -38.344 1 48.12 589 ASP A O 1
ATOM 4712 N N . ASP A 1 590 ? 5.723 -15.562 -38.688 1 53.41 590 ASP A N 1
ATOM 4713 C CA . ASP A 1 590 ? 5.086 -14.789 -37.625 1 53.41 590 ASP A CA 1
ATOM 4714 C C . ASP A 1 590 ? 5.602 -15.219 -36.25 1 53.41 590 ASP A C 1
ATOM 4716 O O . ASP A 1 590 ? 5.902 -14.367 -35.406 1 53.41 590 ASP A O 1
ATOM 4720 N N . ILE A 1 591 ? 5.816 -16.438 -36.188 1 51.41 591 ILE A N 1
ATOM 4721 C CA . ILE A 1 591 ? 6.328 -17 -34.938 1 51.41 591 ILE A CA 1
ATOM 4722 C C . ILE A 1 591 ? 7.746 -16.5 -34.688 1 51.41 591 ILE A C 1
ATOM 4724 O O . ILE A 1 591 ? 8.055 -16.047 -33.594 1 51.41 591 ILE A O 1
ATOM 4728 N N . SER A 1 592 ? 8.484 -16.484 -35.719 1 52.84 592 SER A N 1
ATOM 4729 C CA . SER A 1 592 ? 9.883 -16.062 -35.594 1 52.84 592 SER A CA 1
ATOM 4730 C C . SER A 1 592 ? 9.984 -14.578 -35.25 1 52.84 592 SER A C 1
ATOM 4732 O O . SER A 1 592 ? 10.805 -14.195 -34.406 1 52.84 592 SER A O 1
ATOM 4734 N N . ARG A 1 593 ? 9.125 -13.805 -35.781 1 50.5 593 ARG A N 1
ATOM 4735 C CA . ARG A 1 593 ? 9.133 -12.367 -35.531 1 50.5 593 ARG A CA 1
ATOM 4736 C C . ARG A 1 593 ? 8.82 -12.062 -34.094 1 50.5 593 ARG A C 1
ATOM 4738 O O . ARG A 1 593 ? 9.438 -11.172 -33.469 1 50.5 593 ARG A O 1
ATOM 4745 N N . HIS A 1 594 ? 8 -12.898 -33.594 1 59.62 594 HIS A N 1
ATOM 4746 C CA . HIS A 1 594 ? 7.621 -12.664 -32.219 1 59.62 594 HIS A CA 1
ATOM 4747 C C . HIS A 1 594 ? 8.727 -13.102 -31.25 1 59.62 594 HIS A C 1
ATOM 4749 O O . HIS A 1 594 ? 8.984 -12.438 -30.234 1 59.62 594 HIS A O 1
ATOM 4755 N N . LEU A 1 595 ? 9.375 -14.086 -31.625 1 52.94 595 LEU A N 1
ATOM 4756 C CA . LEU A 1 595 ? 10.453 -14.602 -30.781 1 52.94 595 LEU A CA 1
ATOM 4757 C C . LEU A 1 595 ? 11.672 -13.68 -30.844 1 52.94 595 LEU A C 1
ATOM 4759 O O . LEU A 1 595 ? 12.406 -13.562 -29.859 1 52.94 595 LEU A O 1
ATOM 4763 N N . GLU A 1 596 ? 11.867 -13.008 -31.984 1 47.31 596 GLU A N 1
ATOM 4764 C CA . GLU A 1 596 ? 12.977 -12.078 -32.156 1 47.31 596 GLU A CA 1
ATOM 4765 C C . GLU A 1 596 ? 12.836 -10.859 -31.25 1 47.31 596 GLU A C 1
ATOM 4767 O O . GLU A 1 596 ? 13.836 -10.266 -30.844 1 47.31 596 GLU A O 1
ATOM 4772 N N . THR A 1 597 ? 11.609 -10.594 -30.953 1 46.88 597 THR A N 1
ATOM 4773 C CA . THR A 1 597 ? 11.406 -9.43 -30.094 1 46.88 597 THR A CA 1
ATOM 4774 C C . THR A 1 597 ? 11.867 -9.727 -28.672 1 46.88 597 THR A C 1
ATOM 4776 O O . THR A 1 597 ? 11.883 -8.828 -27.812 1 46.88 597 THR A O 1
ATOM 4779 N N . LEU A 1 598 ? 12.312 -10.992 -28.5 1 48.66 598 LEU A N 1
ATOM 4780 C CA . LEU A 1 598 ? 12.82 -11.375 -27.188 1 48.66 598 LEU A CA 1
ATOM 4781 C C . LEU A 1 598 ? 14.344 -11.32 -27.156 1 48.66 598 LEU A C 1
ATOM 4783 O O . LEU A 1 598 ? 14.977 -12.047 -26.391 1 48.66 598 LEU A O 1
ATOM 4787 N N . GLU A 1 599 ? 14.898 -10.578 -28 1 49.66 599 GLU A N 1
ATOM 4788 C CA . GLU A 1 599 ? 16.359 -10.508 -27.969 1 49.66 599 GLU A CA 1
ATOM 4789 C C . GLU A 1 599 ? 16.844 -9.922 -26.641 1 49.66 599 GLU A C 1
ATOM 4791 O O . GLU A 1 599 ? 16.266 -8.953 -26.125 1 49.66 599 GLU A O 1
ATOM 4796 N N . ILE A 1 600 ? 17.562 -10.82 -26.016 1 44.69 600 ILE A N 1
ATOM 4797 C CA . ILE A 1 600 ? 18.188 -10.398 -24.766 1 44.69 600 ILE A CA 1
ATOM 4798 C C . ILE A 1 600 ? 19.062 -9.18 -25.016 1 44.69 600 ILE A C 1
ATOM 4800 O O . ILE A 1 600 ? 19.953 -9.195 -25.891 1 44.69 600 ILE A O 1
ATOM 4804 N N . VAL A 1 601 ? 18.641 -8.078 -24.641 1 42.5 601 VAL A N 1
ATOM 4805 C CA . VAL A 1 601 ? 19.469 -6.871 -24.734 1 42.5 601 VAL A CA 1
ATOM 4806 C C . VAL A 1 601 ? 20.797 -7.098 -24.031 1 42.5 601 VAL A C 1
ATOM 4808 O O . VAL A 1 601 ? 20.828 -7.312 -22.812 1 42.5 601 VAL A O 1
ATOM 4811 N N . GLN A 1 602 ? 21.766 -7.707 -24.781 1 36.28 602 GLN A N 1
ATOM 4812 C CA . GLN A 1 602 ? 23.125 -7.801 -24.234 1 36.28 602 GLN A CA 1
ATOM 4813 C C . GLN A 1 602 ? 23.609 -6.441 -23.75 1 36.28 602 GLN A C 1
ATOM 4815 O O . GLN A 1 602 ? 23.469 -5.434 -24.453 1 36.28 602 GLN A O 1
ATOM 4820 N N . SER A 1 603 ? 23.703 -6.387 -22.531 1 36.09 603 SER A N 1
ATOM 4821 C CA . SER A 1 603 ? 24.328 -5.18 -22.016 1 36.09 603 SER A CA 1
ATOM 4822 C C . SER A 1 603 ? 25.672 -4.926 -22.688 1 36.09 603 SER A C 1
ATOM 4824 O O . SER A 1 603 ? 26.391 -5.867 -23.016 1 36.09 603 SER A O 1
ATOM 4826 N N . ASP A 1 604 ? 25.859 -3.838 -23.203 1 36.81 604 ASP A N 1
ATOM 4827 C CA . ASP A 1 604 ? 27.094 -3.357 -23.828 1 36.81 604 ASP A CA 1
ATOM 4828 C C . ASP A 1 604 ? 28.297 -3.68 -22.969 1 36.81 604 ASP A C 1
ATOM 4830 O O . ASP A 1 604 ? 29.438 -3.457 -23.375 1 36.81 604 ASP A O 1
ATOM 4834 N N . ASP A 1 605 ? 28.141 -4.102 -21.719 1 37.19 605 ASP A N 1
ATOM 4835 C CA . ASP A 1 605 ? 29.391 -4.203 -20.969 1 37.19 605 ASP A CA 1
ATOM 4836 C C . ASP A 1 605 ? 30.125 -5.5 -21.297 1 37.19 605 ASP A C 1
ATOM 4838 O O . ASP A 1 605 ? 31.297 -5.66 -20.953 1 37.19 605 ASP A O 1
ATOM 4842 N N . GLU A 1 606 ? 29.547 -6.629 -21.75 1 36.12 606 GLU A N 1
ATOM 4843 C CA . GLU A 1 606 ? 30.328 -7.816 -22.078 1 36.12 606 GLU A CA 1
ATOM 4844 C C . GLU A 1 606 ? 31.094 -7.625 -23.375 1 36.12 606 GLU A C 1
ATOM 4846 O O . GLU A 1 606 ? 32 -8.414 -23.703 1 36.12 606 GLU A O 1
ATOM 4851 N N . GLU A 1 607 ? 30.703 -6.84 -24.266 1 35.97 607 GLU A N 1
ATOM 4852 C CA . GLU A 1 607 ? 31.562 -6.605 -25.438 1 35.97 607 GLU A CA 1
ATOM 4853 C C . GLU A 1 607 ? 32.875 -5.922 -25.031 1 35.97 607 GLU A C 1
ATOM 4855 O O . GLU A 1 607 ? 33.875 -6.09 -25.703 1 35.97 607 GLU A O 1
ATOM 4860 N N . GLU A 1 608 ? 32.844 -5.199 -23.875 1 35.41 608 GLU A N 1
ATOM 4861 C CA . GLU A 1 608 ? 34.094 -4.543 -23.547 1 35.41 608 GLU A CA 1
ATOM 4862 C C . GLU A 1 608 ? 35.094 -5.523 -22.922 1 35.41 608 GLU A C 1
ATOM 4864 O O . GLU A 1 608 ? 36.312 -5.359 -23.047 1 35.41 608 GLU A O 1
ATOM 4869 N N . GLU A 1 609 ? 34.594 -6.57 -22.203 1 34.56 609 GLU A N 1
ATOM 4870 C CA . GLU A 1 609 ? 35.594 -7.453 -21.594 1 34.56 609 GLU A CA 1
ATOM 4871 C C . GLU A 1 609 ? 36.219 -8.383 -22.641 1 34.56 609 GLU A C 1
ATOM 4873 O O . GLU A 1 609 ? 37.344 -8.836 -22.469 1 34.56 609 GLU A O 1
ATOM 4878 N N . GLN A 1 610 ? 35.438 -8.844 -23.672 1 32.38 610 GLN A N 1
ATOM 4879 C CA . GLN A 1 610 ? 36.094 -9.68 -24.672 1 32.38 610 GLN A CA 1
ATOM 4880 C C . GLN A 1 610 ? 37.156 -8.883 -25.453 1 32.38 610 GLN A C 1
ATOM 4882 O O . GLN A 1 610 ? 38.094 -9.453 -25.984 1 32.38 610 GLN A O 1
ATOM 4887 N N . GLN A 1 611 ? 36.875 -7.625 -25.594 1 32.03 611 GLN A N 1
ATOM 4888 C CA . GLN A 1 611 ? 37.844 -6.891 -26.359 1 32.03 611 GLN A CA 1
ATOM 4889 C C . GLN A 1 611 ? 39.125 -6.656 -25.547 1 32.03 611 GLN A C 1
ATOM 4891 O O . GLN A 1 611 ? 40.188 -6.43 -26.109 1 32.03 611 GLN A O 1
ATOM 4896 N N . SER A 1 612 ? 38.906 -6.605 -24.172 1 32.41 612 SER A N 1
ATOM 4897 C CA . SER A 1 612 ? 40.094 -6.262 -23.422 1 32.41 612 SER A CA 1
ATOM 4898 C C . SER A 1 612 ? 41.031 -7.461 -23.281 1 32.41 612 SER A C 1
ATOM 4900 O O . SER A 1 612 ? 42.156 -7.328 -22.812 1 32.41 612 SER A O 1
ATOM 4902 N N . ARG A 1 613 ? 40.344 -8.695 -23.234 1 30.86 613 ARG A N 1
ATOM 4903 C CA . ARG A 1 613 ? 41.281 -9.797 -23.062 1 30.86 613 ARG A CA 1
ATOM 4904 C C . ARG A 1 613 ? 42.219 -9.922 -24.25 1 30.86 613 ARG A C 1
ATOM 4906 O O . ARG A 1 613 ? 43.219 -10.648 -24.203 1 30.86 613 ARG A O 1
ATOM 4913 N N . SER A 1 614 ? 41.656 -9.578 -25.406 1 26.98 614 SER A N 1
ATOM 4914 C CA . SER A 1 614 ? 42.438 -9.867 -26.594 1 26.98 614 SER A CA 1
ATOM 4915 C C . SER A 1 614 ? 43.688 -9.023 -26.641 1 26.98 614 SER A C 1
ATOM 4917 O O . SER A 1 614 ? 44.5 -9.172 -27.547 1 26.98 614 SER A O 1
ATOM 4919 N N . ARG A 1 615 ? 43.625 -7.891 -25.766 1 26.97 615 ARG A N 1
ATOM 4920 C CA . ARG A 1 615 ? 44.781 -7.047 -26.062 1 26.97 615 ARG A CA 1
ATOM 4921 C C . ARG A 1 615 ? 46.062 -7.684 -25.562 1 26.97 615 ARG A C 1
ATOM 4923 O O . ARG A 1 615 ? 47.156 -7.234 -25.891 1 26.97 615 ARG A O 1
ATOM 4930 N N . SER A 1 616 ? 45.906 -8.438 -24.422 1 26.31 616 SER A N 1
ATOM 4931 C CA . SER A 1 616 ? 47.188 -8.617 -23.75 1 26.31 616 SER A CA 1
ATOM 4932 C C . SER A 1 616 ? 48.094 -9.586 -24.531 1 26.31 616 SER A C 1
ATOM 4934 O O . SER A 1 616 ? 49.281 -9.734 -24.219 1 26.31 616 SER A O 1
ATOM 4936 N N . GLN A 1 617 ? 47.406 -10.641 -25.125 1 23.7 617 GLN A N 1
ATOM 4937 C CA . GLN A 1 617 ? 48.312 -11.734 -25.484 1 23.7 617 GLN A CA 1
ATOM 4938 C C . GLN A 1 617 ? 49.188 -11.352 -26.672 1 23.7 617 GLN A C 1
ATOM 4940 O O . GLN A 1 617 ? 49.062 -11.914 -27.766 1 23.7 617 GLN A O 1
ATOM 4945 N N . ARG A 1 618 ? 49.188 -10.039 -26.984 1 23.14 618 ARG A N 1
ATOM 4946 C CA . ARG A 1 618 ? 49.844 -9.789 -28.266 1 23.14 618 ARG A CA 1
ATOM 4947 C C . ARG A 1 618 ? 51.312 -10.227 -28.234 1 23.14 618 ARG A C 1
ATOM 4949 O O . ARG A 1 618 ? 52.031 -10.078 -29.219 1 23.14 618 ARG A O 1
ATOM 4956 N N . SER A 1 619 ? 51.906 -10.273 -27.047 1 21.75 619 SER A N 1
ATOM 4957 C CA . SER A 1 619 ? 53.312 -9.961 -27.297 1 21.75 619 SER A CA 1
ATOM 4958 C C . SER A 1 619 ? 54 -11.031 -28.141 1 21.75 619 SER A C 1
ATOM 4960 O O . SER A 1 619 ? 54.75 -10.711 -29.047 1 21.75 619 SER A O 1
ATOM 4962 N N . SER A 1 620 ? 54.125 -12.281 -27.578 1 20.45 620 SER A N 1
ATOM 4963 C CA . SER A 1 620 ? 55.469 -12.828 -27.734 1 20.45 620 SER A CA 1
ATOM 4964 C C . SER A 1 620 ? 55.656 -13.375 -29.125 1 20.45 620 SER A C 1
ATOM 4966 O O . SER A 1 620 ? 56.719 -13.188 -29.719 1 20.45 620 SER A O 1
ATOM 4968 N N . HIS A 1 621 ? 54.969 -14.562 -29.438 1 20.84 621 HIS A N 1
ATOM 4969 C CA . HIS A 1 621 ? 55.719 -15.648 -30.078 1 20.84 621 HIS A CA 1
ATOM 4970 C C . HIS A 1 621 ? 55.812 -15.438 -31.578 1 20.84 621 HIS A C 1
ATOM 4972 O O . HIS A 1 621 ? 54.812 -15.297 -32.25 1 20.84 621 HIS A O 1
ATOM 4978 N N . GLN A 1 622 ? 56.969 -14.898 -32.156 1 21.25 622 GLN A N 1
ATOM 4979 C CA . GLN A 1 622 ? 57.406 -14.477 -33.469 1 21.25 622 GLN A CA 1
ATOM 4980 C C . GLN A 1 622 ? 57.25 -15.617 -34.469 1 21.25 622 GLN A C 1
ATOM 4982 O O . GLN A 1 622 ? 57.312 -15.391 -35.688 1 21.25 622 GLN A O 1
ATOM 4987 N N . GLN A 1 623 ? 57.469 -16.922 -34 1 19.64 623 GLN A N 1
ATOM 4988 C CA . GLN A 1 623 ? 58.25 -17.75 -34.906 1 19.64 623 GLN A CA 1
ATOM 4989 C C . GLN A 1 623 ? 57.5 -18 -36.219 1 19.64 623 GLN A C 1
ATOM 4991 O O . GLN A 1 623 ? 56.281 -17.875 -36.25 1 19.64 623 GLN A O 1
ATOM 4996 N N . GLN A 1 624 ? 58.125 -18.734 -37.281 1 19.56 624 GLN A N 1
ATOM 4997 C CA . GLN A 1 624 ? 58.375 -18.734 -38.719 1 19.56 624 GLN A CA 1
ATOM 4998 C C . GLN A 1 624 ? 57.219 -19.375 -39.469 1 19.56 624 GLN A C 1
ATOM 5000 O O . GLN A 1 624 ? 56.875 -18.938 -40.562 1 19.56 624 GLN A O 1
ATOM 5005 N N . GLN A 1 625 ? 56.688 -20.594 -39 1 19.3 625 GLN A N 1
ATOM 5006 C CA . GLN A 1 625 ? 56.625 -21.672 -40 1 19.3 625 GLN A CA 1
ATOM 5007 C C . GLN A 1 625 ? 55.438 -21.5 -40.906 1 19.3 625 GLN A C 1
ATOM 5009 O O . GLN A 1 625 ? 54.344 -21.094 -40.469 1 19.3 625 GLN A O 1
ATOM 5014 N N . GLN A 1 626 ? 55.594 -21.484 -42.312 1 19.69 626 GLN A N 1
ATOM 5015 C CA . GLN A 1 626 ? 54.875 -21.125 -43.531 1 19.69 626 GLN A CA 1
ATOM 5016 C C . GLN A 1 626 ? 53.625 -21.969 -43.719 1 19.69 626 GLN A C 1
ATOM 5018 O O . GLN A 1 626 ? 53.688 -23.141 -44.125 1 19.69 626 GLN A O 1
ATOM 5023 N N . GLN A 1 627 ? 52.812 -22.172 -42.625 1 17.61 627 GLN A N 1
ATOM 5024 C CA . GLN A 1 627 ? 51.906 -23.312 -42.719 1 17.61 627 GLN A CA 1
ATOM 5025 C C . GLN A 1 627 ? 50.875 -23.141 -43.844 1 17.61 627 GLN A C 1
ATOM 5027 O O . GLN A 1 627 ? 50.312 -22.047 -44 1 17.61 627 GLN A O 1
ATOM 5032 N N . PRO A 1 628 ? 50.781 -24.078 -44.781 1 18.88 628 PRO A N 1
ATOM 5033 C CA . PRO A 1 628 ? 50.094 -24.031 -46.094 1 18.88 628 PRO A CA 1
ATOM 5034 C C . PRO A 1 628 ? 48.625 -23.672 -45.969 1 18.88 628 PRO A C 1
ATOM 5036 O O . PRO A 1 628 ? 48.031 -23.797 -44.875 1 18.88 628 PRO A O 1
ATOM 5039 N N . ARG A 1 629 ? 48 -23.156 -46.969 1 19.48 629 ARG A N 1
ATOM 5040 C CA . ARG A 1 629 ? 46.781 -22.484 -47.406 1 19.48 629 ARG A CA 1
ATOM 5041 C C . ARG A 1 629 ? 45.562 -23.359 -47.125 1 19.48 629 ARG A C 1
ATOM 5043 O O . ARG A 1 629 ? 45.438 -24.453 -47.688 1 19.48 629 ARG A O 1
ATOM 5050 N N . ARG A 1 630 ? 45 -23.328 -45.938 1 17 630 ARG A N 1
ATOM 5051 C CA . ARG A 1 630 ? 43.906 -24.188 -45.531 1 17 630 ARG A CA 1
ATOM 5052 C C . ARG A 1 630 ? 42.688 -24.016 -46.469 1 17 630 ARG A C 1
ATOM 5054 O O . ARG A 1 630 ? 42.219 -22.906 -46.656 1 17 630 ARG A O 1
ATOM 5061 N N . LEU A 1 631 ? 42.344 -25.031 -47.406 1 18.92 631 LEU A N 1
ATOM 5062 C CA . LEU A 1 631 ? 41.344 -25.281 -48.438 1 18.92 631 LEU A CA 1
ATOM 5063 C C . LEU A 1 631 ? 39.938 -25.141 -47.844 1 18.92 631 LEU A C 1
ATOM 5065 O O . LEU A 1 631 ? 39.5 -26 -47.094 1 18.92 631 LEU A O 1
ATOM 5069 N N . GLN A 1 632 ? 39.531 -23.969 -47.281 1 18.22 632 GLN A N 1
ATOM 5070 C CA . GLN A 1 632 ? 38.281 -23.922 -46.5 1 18.22 632 GLN A CA 1
ATOM 5071 C C . GLN A 1 632 ? 37.094 -24.25 -47.406 1 18.22 632 GLN A C 1
ATOM 5073 O O . GLN A 1 632 ? 36.812 -23.547 -48.375 1 18.22 632 GLN A O 1
ATOM 5078 N N . SER A 1 633 ? 36.719 -25.562 -47.625 1 17.75 633 SER A N 1
ATOM 5079 C CA . SER A 1 633 ? 35.688 -26.156 -48.469 1 17.75 633 SER A CA 1
ATOM 5080 C C . SER A 1 633 ? 34.312 -25.578 -48.094 1 17.75 633 SER A C 1
ATOM 5082 O O . SER A 1 633 ? 33.75 -25.938 -47.062 1 17.75 633 SER A O 1
ATOM 5084 N N . ASN A 1 634 ? 34.094 -24.219 -48.25 1 19.78 634 ASN A N 1
ATOM 5085 C CA . ASN A 1 634 ? 32.906 -23.453 -47.906 1 19.78 634 ASN A CA 1
ATOM 5086 C C . ASN A 1 634 ? 31.688 -23.891 -48.688 1 19.78 634 ASN A C 1
ATOM 5088 O O . ASN A 1 634 ? 30.734 -23.125 -48.812 1 19.78 634 ASN A O 1
ATOM 5092 N N . GLY A 1 635 ? 31.531 -25.156 -49.188 1 18.28 635 GLY A N 1
ATOM 5093 C CA . GLY A 1 635 ? 30.656 -25.438 -50.312 1 18.28 635 GLY A CA 1
ATOM 5094 C C . GLY A 1 635 ? 29.188 -25.297 -4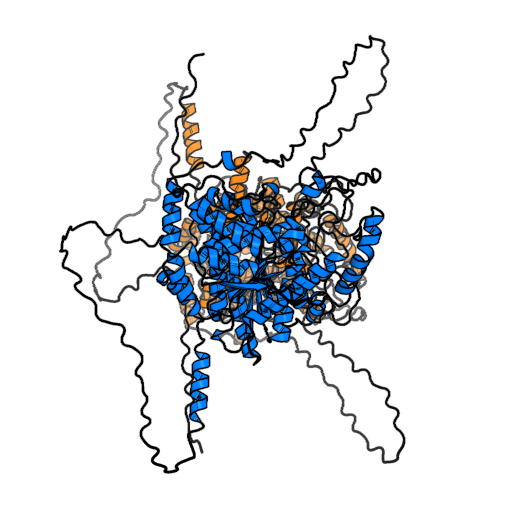9.969 1 18.28 635 GLY A C 1
ATOM 5095 O O . GLY A 1 635 ? 28.328 -25.719 -50.719 1 18.28 635 GLY A O 1
ATOM 5096 N N . MET A 1 636 ? 28.75 -24.859 -48.812 1 17.84 636 MET A N 1
ATOM 5097 C CA . MET A 1 636 ? 27.438 -25.5 -48.625 1 17.84 636 MET A CA 1
ATOM 5098 C C . MET A 1 636 ? 26.484 -25.078 -49.75 1 17.84 636 MET A C 1
ATOM 5100 O O . MET A 1 636 ? 26.562 -23.969 -50.25 1 17.84 636 MET A O 1
ATOM 5104 N N . TYR A 1 637 ? 25.297 -25.891 -50.094 1 16.14 637 TYR A N 1
ATOM 5105 C CA . TYR A 1 637 ? 24.406 -26.188 -51.219 1 16.14 637 TYR A CA 1
ATOM 5106 C C . TYR A 1 637 ? 23.484 -25.016 -51.531 1 16.14 637 TYR A C 1
ATOM 5108 O O . TYR A 1 637 ? 22.906 -24.422 -50.594 1 16.14 637 TYR A O 1
ATOM 5116 N N . LYS A 1 638 ? 23.562 -24.328 -52.719 1 19.08 638 LYS A N 1
ATOM 5117 C CA . LYS A 1 638 ? 22.922 -23.281 -53.5 1 19.08 638 LYS A CA 1
ATOM 5118 C C . LYS A 1 638 ? 21.484 -23.641 -53.844 1 19.08 638 LYS A C 1
ATOM 5120 O O . LYS A 1 638 ? 21.219 -24.547 -54.625 1 19.08 638 LYS A O 1
ATOM 5125 N N . ILE A 1 639 ? 20.531 -23.625 -52.906 1 17.06 639 ILE A N 1
ATOM 5126 C CA . ILE A 1 639 ? 19.203 -24.062 -53.312 1 17.06 639 ILE A CA 1
ATOM 5127 C C . ILE A 1 639 ? 18.75 -23.281 -54.531 1 17.06 639 ILE A C 1
ATOM 5129 O O . ILE A 1 639 ? 18.875 -22.047 -54.562 1 17.06 639 ILE A O 1
ATOM 5133 N N . PRO A 1 640 ? 18.078 -23.844 -55.562 1 16.89 640 PRO A N 1
ATOM 5134 C CA . PRO A 1 640 ? 17.875 -23.531 -57 1 16.89 640 PRO A CA 1
ATOM 5135 C C . PRO A 1 640 ? 16.938 -22.344 -57.188 1 16.89 640 PRO A C 1
ATOM 5137 O O . PRO A 1 640 ? 16.188 -21.969 -56.281 1 16.89 640 PRO A O 1
ATOM 5140 N N . SER A 1 641 ? 16.484 -21.984 -58.562 1 16.83 641 SER A N 1
ATOM 5141 C CA . SER A 1 641 ? 16.406 -20.969 -59.594 1 16.83 641 SER A CA 1
ATOM 5142 C C . SER A 1 641 ? 14.969 -20.5 -59.812 1 16.83 641 SER A C 1
ATOM 5144 O O . SER A 1 641 ? 14.719 -19.562 -60.562 1 16.83 641 SER A O 1
ATOM 5146 N N . ARG A 1 642 ? 13.82 -21.281 -59.406 1 16.62 642 ARG A N 1
ATOM 5147 C CA . ARG A 1 642 ? 12.797 -21.203 -60.438 1 16.62 642 ARG A CA 1
ATOM 5148 C C . ARG A 1 642 ? 12.414 -19.75 -60.719 1 16.62 642 ARG A C 1
ATOM 5150 O O . ARG A 1 642 ? 12.633 -18.875 -59.875 1 16.62 642 ARG A O 1
ATOM 5157 N N . THR A 1 643 ? 11.305 -19.547 -61.656 1 16.72 643 THR A N 1
ATOM 5158 C CA . THR A 1 643 ? 10.812 -18.828 -62.844 1 16.72 643 THR A CA 1
ATOM 5159 C C . THR A 1 643 ? 10.039 -17.578 -62.438 1 16.72 643 THR A C 1
ATOM 5161 O O . THR A 1 643 ? 9.609 -17.453 -61.281 1 16.72 643 THR A O 1
ATOM 5164 N N . THR A 1 644 ? 8.977 -17.078 -63.344 1 16.78 644 THR A N 1
ATOM 5165 C CA . THR A 1 644 ? 8.594 -15.875 -64.062 1 16.78 644 THR A CA 1
ATOM 5166 C C . THR A 1 644 ? 7.477 -15.133 -63.344 1 16.78 644 THR A C 1
ATOM 5168 O O . THR A 1 644 ? 6.375 -15.664 -63.188 1 16.78 644 THR A O 1
ATOM 5171 N N . THR A 1 645 ? 7.605 -14.227 -62.5 1 17.34 645 THR A N 1
ATOM 5172 C CA . THR A 1 645 ? 6.691 -13.438 -61.688 1 17.34 645 THR A CA 1
ATOM 5173 C C . THR A 1 645 ? 5.949 -12.414 -62.531 1 17.34 645 THR A C 1
ATOM 5175 O O . THR A 1 645 ? 6.539 -11.43 -62.969 1 17.34 645 THR A O 1
ATOM 5178 N N . GLN A 1 646 ? 4.996 -12.891 -63.375 1 16.33 646 GLN A N 1
ATOM 5179 C CA . GLN A 1 646 ? 4.445 -11.953 -64.375 1 16.33 646 GLN A CA 1
ATOM 5180 C C . GLN A 1 646 ? 3.971 -10.672 -63.688 1 16.33 646 GLN A C 1
ATOM 5182 O O . GLN A 1 646 ? 3.734 -10.656 -62.469 1 16.33 646 GLN A O 1
ATOM 5187 N N . HIS A 1 647 ? 3.205 -9.586 -64.5 1 16.81 647 HIS A N 1
ATOM 5188 C CA . HIS A 1 647 ? 3.205 -8.164 -64.875 1 16.81 647 HIS A CA 1
ATOM 5189 C C . HIS A 1 647 ? 2.158 -7.402 -64.062 1 16.81 647 HIS A C 1
ATOM 5191 O O . HIS A 1 647 ? 2.092 -6.172 -64.125 1 16.81 647 HIS A O 1
ATOM 5197 N N . LEU A 1 648 ? 1.188 -8.016 -63.406 1 16.78 648 LEU A N 1
ATOM 5198 C CA . LEU A 1 648 ? -0.086 -7.32 -63.531 1 16.78 648 LEU A CA 1
ATOM 5199 C C . LEU A 1 648 ? 0.003 -5.906 -62.969 1 16.78 648 LEU A C 1
ATOM 5201 O O . LEU A 1 648 ? 0.472 -5.711 -61.844 1 16.78 648 LEU A O 1
ATOM 5205 N N . ARG A 1 649 ? -0.366 -4.867 -63.75 1 16.28 649 ARG A N 1
ATOM 5206 C CA . ARG A 1 649 ? -0.315 -3.424 -63.969 1 16.28 649 ARG A CA 1
ATOM 5207 C C . ARG A 1 649 ? -0.866 -2.664 -62.781 1 16.28 649 ARG A C 1
ATOM 5209 O O . ARG A 1 649 ? -1.569 -3.236 -61.938 1 16.28 649 ARG A O 1
ATOM 5216 N N . GLN A 1 650 ? -1.272 -1.229 -62.906 1 16.42 650 GLN A N 1
ATOM 5217 C CA . GLN A 1 650 ? -0.898 0.141 -62.562 1 16.42 650 GLN A CA 1
ATOM 5218 C C . GLN A 1 650 ? -1.938 0.786 -61.656 1 16.42 650 GLN A C 1
ATOM 5220 O O . GLN A 1 650 ? -1.675 1.823 -61.031 1 16.42 650 GLN A O 1
ATOM 5225 N N . SER A 1 651 ? -3.225 0.396 -61.562 1 17.25 651 SER A N 1
ATOM 5226 C CA . SER A 1 651 ? -4.199 1.477 -61.656 1 17.25 651 SER A CA 1
ATOM 5227 C C . SER A 1 651 ? -4.137 2.387 -60.438 1 17.25 651 SER A C 1
ATOM 5229 O O . SER A 1 651 ? -4.012 1.908 -59.281 1 17.25 651 SER A O 1
ATOM 5231 N N . ARG A 1 652 ? -4.055 3.775 -60.562 1 17.92 652 ARG A N 1
ATOM 5232 C CA . ARG A 1 652 ? -3.689 5.035 -59.938 1 17.92 652 ARG A CA 1
ATOM 5233 C C . ARG A 1 652 ? -4.727 5.441 -58.875 1 17.92 652 ARG A C 1
ATOM 5235 O O . ARG A 1 652 ? -4.582 6.473 -58.219 1 17.92 652 ARG A O 1
ATOM 5242 N N . ASN A 1 653 ? -5.867 4.801 -58.625 1 18.05 653 ASN A N 1
ATOM 5243 C CA . ASN A 1 653 ? -6.871 5.801 -58.281 1 18.05 653 ASN A CA 1
ATOM 5244 C C . ASN A 1 653 ? -6.449 6.621 -57.062 1 18.05 653 ASN A C 1
ATOM 5246 O O . ASN A 1 653 ? -5.867 6.082 -56.094 1 18.05 653 ASN A O 1
ATOM 5250 N N . PRO A 1 654 ? -6.738 7.973 -57.031 1 18.28 654 PRO A N 1
ATOM 5251 C CA . PRO A 1 654 ? -6.207 9.203 -56.438 1 18.28 654 PRO A CA 1
ATOM 5252 C C . PRO A 1 654 ? -6.301 9.227 -54.906 1 18.28 654 PRO A C 1
ATOM 5254 O O . PRO A 1 654 ? -5.301 9.461 -54.219 1 18.28 654 PRO A O 1
ATOM 5257 N N . ASN A 1 655 ? -7.43 9.711 -54.375 1 18.25 655 ASN A N 1
ATOM 5258 C CA . ASN A 1 655 ? -7.512 10.891 -53.5 1 18.25 655 ASN A CA 1
ATOM 5259 C C . ASN A 1 655 ? -7.457 10.516 -52.031 1 18.25 655 ASN A C 1
ATOM 5261 O O . ASN A 1 655 ? -7.625 11.375 -51.156 1 18.25 655 ASN A O 1
ATOM 5265 N N . ALA A 1 656 ? -7.766 9.25 -51.719 1 18.36 656 ALA A N 1
ATOM 5266 C CA . ALA A 1 656 ? -8.484 9.273 -50.438 1 18.36 656 ALA A CA 1
ATOM 5267 C C . ALA A 1 656 ? -7.59 9.766 -49.312 1 18.36 656 ALA A C 1
ATOM 5269 O O . ALA A 1 656 ? -6.457 9.297 -49.156 1 18.36 656 ALA A O 1
ATOM 5270 N N . PRO A 1 657 ? -7.996 10.859 -48.75 1 20.8 657 PRO A N 1
ATOM 5271 C CA . PRO A 1 657 ? -7.215 11.648 -47.781 1 20.8 657 PRO A CA 1
ATOM 5272 C C . PRO A 1 657 ? -6.754 10.836 -46.594 1 20.8 657 PRO A C 1
ATOM 5274 O O . PRO A 1 657 ? -7.445 9.914 -46.156 1 20.8 657 PRO A O 1
ATOM 5277 N N . GLY A 1 658 ? -5.562 10.516 -46.562 1 18.14 658 GLY A N 1
ATOM 5278 C CA . GLY A 1 658 ? -4.797 9.719 -45.625 1 18.14 658 GLY A CA 1
ATOM 5279 C C . GLY A 1 658 ? -4.973 10.156 -44.188 1 18.14 658 GLY A C 1
ATOM 5280 O O . GLY A 1 658 ? -4.508 11.234 -43.812 1 18.14 658 GLY A O 1
ATOM 5281 N N . TYR A 1 659 ? -6.207 9.758 -43.688 1 18.94 659 TYR A N 1
ATOM 5282 C CA . TYR A 1 659 ? -6.492 10.242 -42.344 1 18.94 659 TYR A CA 1
ATOM 5283 C C . TYR A 1 659 ? -5.348 9.906 -41.406 1 18.94 659 TYR A C 1
ATOM 5285 O O . TYR A 1 659 ? -4.91 8.758 -41.344 1 18.94 659 TYR A O 1
ATOM 5293 N N . GLU A 1 660 ? -4.434 10.75 -41.375 1 19.42 660 GLU A N 1
ATOM 5294 C CA . GLU A 1 660 ? -3.262 10.742 -40.5 1 19.42 660 GLU A CA 1
ATOM 5295 C C . GLU A 1 660 ? -3.615 10.234 -39.125 1 19.42 660 GLU A C 1
ATOM 5297 O O . GLU A 1 660 ? -4.613 10.656 -38.531 1 19.42 660 GLU A O 1
ATOM 5302 N N . ASP A 1 661 ? -3.287 9 -38.875 1 18.75 661 ASP A N 1
ATOM 5303 C CA . ASP A 1 661 ? -3.467 8.203 -37.656 1 18.75 661 ASP A CA 1
ATOM 5304 C C . ASP A 1 661 ? -3.143 9.016 -36.406 1 18.75 661 ASP A C 1
ATOM 5306 O O . ASP A 1 661 ? -1.974 9.281 -36.125 1 18.75 661 ASP A O 1
ATOM 5310 N N . SER A 1 662 ? -3.902 10.047 -36.156 1 19.23 662 SER A N 1
ATOM 5311 C CA . SER A 1 662 ? -3.795 11.047 -35.094 1 19.23 662 SER A CA 1
ATOM 5312 C C . SER A 1 662 ? -3.541 10.383 -33.75 1 19.23 662 SER A C 1
ATOM 5314 O O . SER A 1 662 ? -3.951 9.242 -33.531 1 19.23 662 SER A O 1
ATOM 5316 N N . ASP A 1 663 ? -2.469 10.875 -33 1 19.98 663 ASP A N 1
ATOM 5317 C CA . ASP A 1 663 ? -1.876 10.695 -31.672 1 19.98 663 ASP A CA 1
ATOM 5318 C C . ASP A 1 663 ? -2.953 10.617 -30.594 1 19.98 663 ASP A C 1
ATOM 5320 O O . ASP A 1 663 ? -3.764 11.531 -30.453 1 19.98 663 ASP A O 1
ATOM 5324 N N . ILE A 1 664 ? -3.549 9.484 -30.328 1 18.98 664 ILE A N 1
ATOM 5325 C CA . ILE A 1 664 ? -4.738 9.148 -29.547 1 18.98 664 ILE A CA 1
ATOM 5326 C C . ILE A 1 664 ? -4.672 9.812 -28.172 1 18.98 664 ILE A C 1
ATOM 5328 O O . ILE A 1 664 ? -3.98 9.328 -27.281 1 18.98 664 ILE A O 1
ATOM 5332 N N . SER A 1 665 ? -4.445 11.219 -28.219 1 18.44 665 SER A N 1
ATOM 5333 C CA . SER A 1 665 ? -4.461 12.008 -26.984 1 18.44 665 SER A CA 1
ATOM 5334 C C . SER A 1 665 ? -5.719 11.727 -26.172 1 18.44 665 SER A C 1
ATOM 5336 O O . SER A 1 665 ? -5.633 11.367 -24.984 1 18.44 665 SER A O 1
ATOM 5338 N N . MET A 1 666 ? -6.551 12.859 -26.031 1 18.33 666 MET A N 1
ATOM 5339 C CA . MET A 1 666 ? -7.453 13.328 -24.969 1 18.33 666 MET A CA 1
ATOM 5340 C C . MET A 1 666 ? -8.797 12.625 -25.062 1 18.33 666 MET A C 1
ATOM 5342 O O . MET A 1 666 ? -9.617 12.93 -25.922 1 18.33 666 MET A O 1
ATOM 5346 N N . ILE A 1 667 ? -9.023 11.43 -24.859 1 17.47 667 ILE A N 1
ATOM 5347 C CA . ILE A 1 667 ? -10.312 10.852 -25.203 1 17.47 667 ILE A CA 1
ATOM 5348 C C . ILE A 1 667 ? -11.406 11.461 -24.312 1 17.47 667 ILE A C 1
ATOM 5350 O O . ILE A 1 667 ? -11.523 11.125 -23.141 1 17.47 667 ILE A O 1
ATOM 5354 N N . SER A 1 668 ? -11.508 12.82 -24.188 1 17.75 668 SER A N 1
ATOM 5355 C CA . SER A 1 668 ? -12.594 13.312 -23.344 1 17.75 668 SER A CA 1
ATOM 5356 C C . SER A 1 668 ? -13.953 12.953 -23.922 1 17.75 668 SER A C 1
ATOM 5358 O O . SER A 1 668 ? -14.594 13.781 -24.578 1 17.75 668 SER A O 1
ATOM 5360 N N . HIS A 1 669 ? -14.281 11.828 -24.359 1 18.83 669 HIS A N 1
ATOM 5361 C CA . HIS A 1 669 ? -15.523 11.812 -25.125 1 18.83 669 HIS A CA 1
ATOM 5362 C C . HIS A 1 669 ? -16.719 12.062 -24.219 1 18.83 669 HIS A C 1
ATOM 5364 O O . HIS A 1 669 ? -16.922 11.367 -23.219 1 18.83 669 HIS A O 1
ATOM 5370 N N . ILE A 1 670 ? -17.203 13.344 -24.078 1 17.89 670 ILE A N 1
ATOM 5371 C CA . ILE A 1 670 ? -18.422 13.695 -23.359 1 17.89 670 ILE A CA 1
ATOM 5372 C C . ILE A 1 670 ? -19.625 13.039 -24.031 1 17.89 670 ILE A C 1
ATOM 5374 O O . ILE A 1 670 ? -19.938 13.336 -25.188 1 17.89 670 ILE A O 1
ATOM 5378 N N . SER A 1 671 ? -19.828 11.812 -23.812 1 17.75 671 SER A N 1
ATOM 5379 C CA . SER A 1 671 ? -20.969 11.117 -24.422 1 17.75 671 SER A CA 1
ATOM 5380 C C . SER A 1 671 ? -22.281 11.836 -24.109 1 17.75 671 SER A C 1
ATOM 5382 O O . SER A 1 671 ? -22.531 12.211 -22.969 1 17.75 671 SER A O 1
ATOM 5384 N N . THR A 1 672 ? -22.922 12.5 -25.141 1 18.66 672 THR A N 1
ATOM 5385 C CA . THR A 1 672 ? -24.234 13.148 -25.234 1 18.66 672 THR A CA 1
ATOM 5386 C C . THR A 1 672 ? -25.344 12.195 -24.828 1 18.66 672 THR A C 1
ATOM 5388 O O . THR A 1 672 ? -25.344 11.031 -25.219 1 18.66 672 THR A O 1
ATOM 5391 N N . THR A 1 673 ? -26.25 12.555 -23.859 1 19.3 673 THR A N 1
ATOM 5392 C CA . THR A 1 673 ? -27.453 12.055 -23.203 1 19.3 673 THR A CA 1
ATOM 5393 C C . THR A 1 673 ? -28.562 11.805 -24.219 1 19.3 673 THR A C 1
ATOM 5395 O O . THR A 1 673 ? -29.031 12.734 -24.859 1 19.3 673 THR A O 1
ATOM 5398 N N . ARG A 1 674 ? -28.5 10.867 -25.062 1 17.92 674 ARG A N 1
ATOM 5399 C CA . ARG A 1 674 ? -29.734 10.719 -25.828 1 17.92 674 ARG A CA 1
ATOM 5400 C C . ARG A 1 674 ? -30.922 10.445 -24.906 1 17.92 674 ARG A C 1
ATOM 5402 O O . ARG A 1 674 ? -30.875 9.539 -24.078 1 17.92 674 ARG A O 1
ATOM 5409 N N . LYS A 1 675 ? -31.938 11.406 -24.859 1 18.61 675 LYS A N 1
ATOM 5410 C CA . LYS A 1 675 ? -33.281 11.445 -24.297 1 18.61 675 LYS A CA 1
ATOM 5411 C C . LYS A 1 675 ? -34.156 10.359 -24.906 1 18.61 675 LYS A C 1
ATOM 5413 O O . LYS A 1 675 ? -34.531 10.438 -26.078 1 18.61 675 LYS A O 1
ATOM 5418 N N . HIS A 1 676 ? -33.875 9.172 -24.859 1 17.8 676 HIS A N 1
ATOM 5419 C CA . HIS A 1 676 ? -34.906 8.328 -25.406 1 17.8 676 HIS A CA 1
ATOM 5420 C C . HIS A 1 676 ? -36.25 8.578 -24.688 1 17.8 676 HIS A C 1
ATOM 5422 O O . HIS A 1 676 ? -36.281 8.719 -23.469 1 17.8 676 HIS A O 1
ATOM 5428 N N . THR A 1 677 ? -37.281 9.141 -25.484 1 19.22 677 THR A N 1
ATOM 5429 C CA . THR A 1 677 ? -38.688 9.391 -25.391 1 19.22 677 THR A CA 1
ATOM 5430 C C . THR A 1 677 ? -39.469 8.109 -25.062 1 19.22 677 THR A C 1
ATOM 5432 O O . THR A 1 677 ? -39.469 7.16 -25.844 1 19.22 677 THR A O 1
ATOM 5435 N N . THR A 1 678 ? -39.5 7.605 -23.938 1 17.73 678 THR A N 1
ATOM 5436 C CA . THR A 1 678 ? -40.438 6.5 -23.656 1 17.73 678 THR A CA 1
ATOM 5437 C C . THR A 1 678 ? -41.875 6.953 -23.797 1 17.73 678 THR A C 1
ATOM 5439 O O . THR A 1 678 ? -42.344 7.793 -23.016 1 17.73 678 THR A O 1
ATOM 5442 N N . ARG A 1 679 ? -42.594 7.09 -25.047 1 17.7 679 ARG A N 1
ATOM 5443 C CA . ARG A 1 679 ? -44.031 7.148 -25.266 1 17.7 679 ARG A CA 1
ATOM 5444 C C . ARG A 1 679 ? -44.75 5.949 -24.625 1 17.7 679 ARG A C 1
ATOM 5446 O O . ARG A 1 679 ? -44.688 4.844 -25.172 1 17.7 679 ARG A O 1
ATOM 5453 N N . SER A 1 680 ? -44.719 5.754 -23.344 1 18.05 680 SER A N 1
ATOM 5454 C CA . SER A 1 680 ? -45.594 4.688 -22.859 1 18.05 680 SER A CA 1
ATOM 5455 C C . SER A 1 680 ? -47.031 4.941 -23.234 1 18.05 680 SER A C 1
ATOM 5457 O O . SER A 1 680 ? -47.375 5.953 -23.859 1 18.05 680 SER A O 1
ATOM 5459 N N . GLY A 1 681 ? -48.094 4.75 -22.25 1 19.3 681 GLY A N 1
ATOM 5460 C CA . GLY A 1 681 ? -49.281 4.031 -21.859 1 19.3 681 GLY A CA 1
ATOM 5461 C C . GLY A 1 681 ? -50.531 4.875 -21.953 1 19.3 681 GLY A C 1
ATOM 5462 O O . GLY A 1 681 ? -50.719 5.801 -21.156 1 19.3 681 GLY A O 1
ATOM 5463 N N . GLY A 1 682 ? -51.062 5.457 -23.016 1 17.58 682 GLY A N 1
ATOM 5464 C CA . GLY A 1 682 ? -52.438 5.949 -22.938 1 17.58 682 GLY A CA 1
ATOM 5465 C C . GLY A 1 682 ? -53.375 4.961 -22.281 1 17.58 682 GLY A C 1
ATOM 5466 O O . GLY A 1 682 ? -53.781 5.133 -21.125 1 17.58 682 GLY A O 1
ATOM 5467 N N . ARG A 1 683 ? -54.625 4.281 -22.969 1 18.31 683 ARG A N 1
ATOM 5468 C CA . ARG A 1 683 ? -56.094 4.293 -22.875 1 18.31 683 ARG A CA 1
ATOM 5469 C C . ARG A 1 683 ? -56.594 3.137 -22 1 18.31 683 ARG A C 1
ATOM 5471 O O . ARG A 1 683 ? -56.469 1.971 -22.391 1 18.31 683 ARG A O 1
ATOM 5478 N N . TRP A 1 684 ? -56.188 2.877 -20.734 1 16.7 684 TRP A N 1
ATOM 5479 C CA . TRP A 1 684 ? -57.344 2.98 -19.828 1 16.7 684 TRP A CA 1
ATOM 5480 C C . TRP A 1 684 ? -57.625 4.438 -19.484 1 16.7 684 TRP A C 1
ATOM 5482 O O . TRP A 1 684 ? -56.719 5.246 -19.359 1 16.7 684 TRP A O 1
ATOM 5492 N N . MET B 1 1 ? -12 43.812 32.031 1 32.16 1 MET B N 1
ATOM 5493 C CA . MET B 1 1 ? -10.75 44.062 31.328 1 32.16 1 MET B CA 1
ATOM 5494 C C . MET B 1 1 ? -11.016 44.5 29.891 1 32.16 1 MET B C 1
ATOM 5496 O O . MET B 1 1 ? -11.781 43.875 29.172 1 32.16 1 MET B O 1
ATOM 5500 N N . SER B 1 2 ? -11.047 45.656 29.484 1 41.31 2 SER B N 1
ATOM 5501 C CA . SER B 1 2 ? -11.438 46.344 28.266 1 41.31 2 SER B CA 1
ATOM 5502 C C . SER B 1 2 ? -11.008 45.594 27.031 1 41.31 2 SER B C 1
ATOM 5504 O O . SER B 1 2 ? -9.852 45.156 26.922 1 41.31 2 SER B O 1
ATOM 5506 N N . THR B 1 3 ? -11.867 44.75 26.312 1 55.81 3 THR B N 1
ATOM 5507 C CA . THR B 1 3 ? -11.766 43.656 25.359 1 55.81 3 THR B CA 1
ATOM 5508 C C . THR B 1 3 ? -10.984 44.062 24.125 1 55.81 3 THR B C 1
ATOM 5510 O O . THR B 1 3 ? -11.555 44.594 23.172 1 55.81 3 THR B O 1
ATOM 5513 N N . GLN B 1 4 ? -9.781 44.656 24.281 1 72.88 4 GLN B N 1
ATOM 5514 C CA . GLN B 1 4 ? -8.906 45.156 23.219 1 72.88 4 GLN B CA 1
ATOM 5515 C C . GLN B 1 4 ? -8.766 44.094 22.125 1 72.88 4 GLN B C 1
ATOM 5517 O O . GLN B 1 4 ? -8.742 42.875 22.406 1 72.88 4 GLN B O 1
ATOM 5522 N N . ASP B 1 5 ? -8.984 44.625 20.938 1 87.81 5 ASP B N 1
ATOM 5523 C CA . ASP B 1 5 ? -8.766 43.812 19.766 1 87.81 5 ASP B CA 1
ATOM 5524 C C . ASP B 1 5 ? -7.391 43.156 19.781 1 87.81 5 ASP B C 1
ATOM 5526 O O . ASP B 1 5 ? -6.371 43.844 19.844 1 87.81 5 ASP B O 1
ATOM 5530 N N . PRO B 1 6 ? -7.344 41.875 19.891 1 92.31 6 PRO B N 1
ATOM 5531 C CA . PRO B 1 6 ? -6.051 41.188 19.953 1 92.31 6 PRO B CA 1
ATOM 5532 C C . PRO B 1 6 ? -5.164 41.469 18.75 1 92.31 6 PRO B C 1
ATOM 5534 O O . PRO B 1 6 ? -3.949 41.25 18.812 1 92.31 6 PRO B O 1
ATOM 5537 N N . LEU B 1 7 ? -5.723 42.031 17.672 1 95.56 7 LEU B N 1
ATOM 5538 C CA . LEU B 1 7 ? -4.945 42.281 16.469 1 95.56 7 LEU B CA 1
ATOM 5539 C C . LEU B 1 7 ? -4.648 43.75 16.312 1 95.56 7 LEU B C 1
ATOM 5541 O O . LEU B 1 7 ? -4.207 44.188 15.25 1 95.56 7 LEU B O 1
ATOM 5545 N N . GLU B 1 8 ? -4.871 44.531 17.328 1 94.69 8 GLU B N 1
ATOM 5546 C CA . GLU B 1 8 ? -4.672 45.969 17.25 1 94.69 8 GLU B CA 1
ATOM 5547 C C . GLU B 1 8 ? -3.232 46.312 16.875 1 94.69 8 GLU B C 1
ATOM 5549 O O . GLU B 1 8 ? -2.992 47.125 16 1 94.69 8 GLU B O 1
ATOM 5554 N N . ASN B 1 9 ? -2.289 45.719 17.625 1 94.69 9 ASN B N 1
ATOM 5555 C CA . ASN B 1 9 ? -0.879 45.969 17.344 1 94.69 9 ASN B CA 1
ATOM 5556 C C . ASN B 1 9 ? -0.507 45.562 15.922 1 94.69 9 ASN B C 1
ATOM 5558 O O . ASN B 1 9 ? 0.297 46.219 15.266 1 94.69 9 ASN B O 1
ATOM 5562 N N . PHE B 1 10 ? -1.015 44.438 15.461 1 95.69 10 PHE B N 1
ATOM 5563 C CA . PHE B 1 10 ? -0.757 44 14.102 1 95.69 10 PHE B CA 1
ATOM 5564 C C . PHE B 1 10 ? -1.255 45.031 13.086 1 95.69 10 PHE B C 1
ATOM 5566 O O . PHE B 1 10 ? -0.542 45.375 12.141 1 95.69 10 PHE B O 1
ATOM 5573 N N . TYR B 1 11 ? -2.492 45.562 13.242 1 94.5 11 TYR B N 1
ATOM 5574 C CA . TYR B 1 11 ? -3.07 46.5 12.289 1 94.5 11 TYR B CA 1
ATOM 5575 C C . TYR B 1 11 ? -2.309 47.812 12.305 1 94.5 11 TYR B C 1
ATOM 5577 O O . TYR B 1 11 ? -2.152 48.469 11.266 1 94.5 11 TYR B O 1
ATOM 5585 N N . ARG B 1 12 ? -1.844 48.156 13.484 1 94.62 12 ARG B N 1
ATOM 5586 C CA . ARG B 1 12 ? -1.013 49.375 13.562 1 94.62 12 ARG B CA 1
ATOM 5587 C C . ARG B 1 12 ? 0.269 49.188 12.75 1 94.62 12 ARG B C 1
ATOM 5589 O O . ARG B 1 12 ? 0.63 50.062 11.961 1 94.62 12 ARG B O 1
ATOM 5596 N N . GLN B 1 13 ? 0.907 48.062 13 1 94.19 13 GLN B N 1
ATOM 5597 C CA . GLN B 1 13 ? 2.139 47.781 12.266 1 94.19 13 GLN B CA 1
ATOM 5598 C C . GLN B 1 13 ? 1.869 47.656 10.773 1 94.19 13 GLN B C 1
ATOM 5600 O O . GLN B 1 13 ? 2.705 48.031 9.945 1 94.19 13 GLN B O 1
ATOM 5605 N N . PHE B 1 14 ? 0.77 47.062 10.406 1 93.25 14 PHE B N 1
ATOM 5606 C CA . PHE B 1 14 ? 0.395 46.906 9.008 1 93.25 14 PHE B CA 1
ATOM 5607 C C . PHE B 1 14 ? 0.2 48.25 8.336 1 93.25 14 PHE B C 1
ATOM 5609 O O . PHE B 1 14 ? 0.611 48.438 7.188 1 93.25 14 PHE B O 1
ATOM 5616 N N . GLN B 1 15 ? -0.392 49.219 9.062 1 90 15 GLN B N 1
ATOM 5617 C CA . GLN B 1 15 ? -0.562 50.562 8.523 1 90 15 GLN B CA 1
ATOM 5618 C C . GLN B 1 15 ? 0.788 51.219 8.281 1 90 15 GLN B C 1
ATOM 5620 O O . GLN B 1 15 ? 0.967 51.938 7.281 1 90 15 GLN B O 1
ATOM 5625 N N . ILE B 1 16 ? 1.696 51 9.172 1 91.19 16 ILE B N 1
ATOM 5626 C CA . ILE B 1 16 ? 3.043 51.531 9.008 1 91.19 16 ILE B CA 1
ATOM 5627 C C . ILE B 1 16 ? 3.695 50.938 7.766 1 91.19 16 ILE B C 1
ATOM 5629 O O . ILE B 1 16 ? 4.332 51.625 6.984 1 91.19 16 ILE B O 1
ATOM 5633 N N . PHE B 1 17 ? 3.543 49.625 7.578 1 91.12 17 PHE B N 1
ATOM 5634 C CA . PHE B 1 17 ? 4.066 48.906 6.414 1 91.12 17 PHE B CA 1
ATOM 5635 C C . PHE B 1 17 ? 3.5 49.5 5.129 1 91.12 17 PHE B C 1
ATOM 5637 O O . PHE B 1 17 ? 4.242 49.75 4.176 1 91.12 17 PHE B O 1
ATOM 5644 N N . VAL B 1 18 ? 2.176 49.75 5.117 1 85.62 18 VAL B N 1
ATOM 5645 C CA . VAL B 1 18 ? 1.508 50.281 3.934 1 85.62 18 VAL B CA 1
ATOM 5646 C C . VAL B 1 18 ? 2.01 51.688 3.645 1 85.62 18 VAL B C 1
ATOM 5648 O O . VAL B 1 18 ? 2.236 52.062 2.486 1 85.62 18 VAL B O 1
ATOM 5651 N N . LYS B 1 19 ? 2.215 52.438 4.633 1 84.25 19 LYS B N 1
ATOM 5652 C CA . LYS B 1 19 ? 2.688 53.812 4.484 1 84.25 19 LYS B CA 1
ATOM 5653 C C . LYS B 1 19 ? 4.105 53.875 3.922 1 84.25 19 LYS B C 1
ATOM 5655 O O . LYS B 1 19 ? 4.445 54.75 3.131 1 84.25 19 LYS B O 1
ATOM 5660 N N . ASN B 1 20 ? 4.855 52.938 4.355 1 84.19 20 ASN B N 1
ATOM 5661 C CA . ASN B 1 20 ? 6.25 52.875 3.936 1 84.19 20 ASN B CA 1
ATOM 5662 C C . ASN B 1 20 ? 6.391 52.312 2.518 1 84.19 20 ASN B C 1
ATOM 5664 O O . ASN B 1 20 ? 7.445 52.438 1.896 1 84.19 20 ASN B O 1
ATOM 5668 N N . ASN B 1 21 ? 5.305 51.688 2.049 1 81.44 21 ASN B N 1
ATOM 5669 C CA . ASN B 1 21 ? 5.336 51.094 0.719 1 81.44 21 ASN B CA 1
ATOM 5670 C C . ASN B 1 21 ? 4.172 51.594 -0.14 1 81.44 21 ASN B C 1
ATOM 5672 O O . ASN B 1 21 ? 3.209 50.844 -0.363 1 81.44 21 ASN B O 1
ATOM 5676 N N . PRO B 1 22 ? 4.328 52.719 -0.769 1 71.19 22 PRO B N 1
ATOM 5677 C CA . PRO B 1 22 ? 3.215 53.344 -1.489 1 71.19 22 PRO B CA 1
ATOM 5678 C C . PRO B 1 22 ? 2.725 52.5 -2.662 1 71.19 22 PRO B C 1
ATOM 5680 O O . PRO B 1 22 ? 1.556 52.562 -3.047 1 71.19 22 PRO B O 1
ATOM 5683 N N . ASN B 1 23 ? 3.613 51.688 -3.203 1 66.25 23 ASN B N 1
ATOM 5684 C CA . ASN B 1 23 ? 3.186 50.812 -4.293 1 66.25 23 ASN B CA 1
ATOM 5685 C C . ASN B 1 23 ? 2.174 49.781 -3.814 1 66.25 23 ASN B C 1
ATOM 5687 O O . ASN B 1 23 ? 1.415 49.219 -4.617 1 66.25 23 ASN B O 1
ATOM 5691 N N . VAL B 1 24 ? 2.244 49.562 -2.551 1 67.19 24 VAL B N 1
ATOM 5692 C CA . VAL B 1 24 ? 1.349 48.594 -1.934 1 67.19 24 VAL B CA 1
ATOM 5693 C C . VAL B 1 24 ? -0.014 49.219 -1.68 1 67.19 24 VAL B C 1
ATOM 5695 O O . VAL B 1 24 ? -1.035 48.531 -1.646 1 67.19 24 VAL B O 1
ATOM 5698 N N . ILE B 1 25 ? 0.014 50.5 -1.603 1 58.88 25 ILE B N 1
ATOM 5699 C CA . ILE B 1 25 ? -1.211 51.25 -1.307 1 58.88 25 ILE B CA 1
ATOM 5700 C C . ILE B 1 25 ? -2.232 51 -2.416 1 58.88 25 ILE B C 1
ATOM 5702 O O . ILE B 1 25 ? -3.418 50.781 -2.143 1 58.88 25 ILE B O 1
ATOM 5706 N N . SER B 1 26 ? -1.7 51.062 -3.592 1 59.59 26 SER B N 1
ATOM 5707 C CA . SER B 1 26 ? -2.607 50.812 -4.707 1 59.59 26 SER B CA 1
ATOM 5708 C C . SER B 1 26 ? -3.176 49.375 -4.637 1 59.59 26 SER B C 1
ATOM 5710 O O . SER B 1 26 ? -4.363 49.188 -4.895 1 59.59 26 SER B O 1
ATOM 5712 N N . ALA B 1 27 ? -2.309 48.531 -4.09 1 58.47 27 ALA B N 1
ATOM 5713 C CA . ALA B 1 27 ? -2.734 47.125 -3.947 1 58.47 27 ALA B CA 1
ATOM 5714 C C . ALA B 1 27 ? -3.691 46.969 -2.77 1 58.47 27 ALA B C 1
ATOM 5716 O O . ALA B 1 27 ? -4.688 46.25 -2.867 1 58.47 27 ALA B O 1
ATOM 5717 N N . ALA B 1 28 ? -3.42 47.75 -1.759 1 57.53 28 ALA B N 1
ATOM 5718 C CA . ALA B 1 28 ? -4.246 47.688 -0.555 1 57.53 28 ALA B CA 1
ATOM 5719 C C . ALA B 1 28 ? -5.625 48.281 -0.809 1 57.53 28 ALA B C 1
ATOM 5721 O O . ALA B 1 28 ? -6.633 47.781 -0.327 1 57.53 28 ALA B O 1
ATOM 5722 N N . ARG B 1 29 ? -5.652 49.344 -1.562 1 57.59 29 ARG B N 1
ATOM 5723 C CA . ARG B 1 29 ? -6.926 49.938 -1.952 1 57.59 29 ARG B CA 1
ATOM 5724 C C . ARG B 1 29 ? -7.73 49 -2.832 1 57.59 29 ARG B C 1
ATOM 5726 O O . ARG B 1 29 ? -8.953 48.906 -2.701 1 57.59 29 ARG B O 1
ATOM 5733 N N . ALA B 1 30 ? -6.98 48.281 -3.547 1 57.25 30 ALA B N 1
ATOM 5734 C CA . ALA B 1 30 ? -7.621 47.281 -4.387 1 57.25 30 ALA B CA 1
ATOM 5735 C C . ALA B 1 30 ? -8.125 46.094 -3.549 1 57.25 30 ALA B C 1
ATOM 5737 O O . ALA B 1 30 ? -9.109 45.438 -3.912 1 57.25 30 ALA B O 1
ATOM 5738 N N . ALA B 1 31 ? -7.512 45.969 -2.355 1 60.41 31 ALA B N 1
ATOM 5739 C CA . ALA B 1 31 ? -7.887 44.875 -1.439 1 60.41 31 ALA B CA 1
ATOM 5740 C C . ALA B 1 31 ? -9.328 45.062 -0.955 1 60.41 31 ALA B C 1
ATOM 5742 O O . ALA B 1 31 ? -10.055 44.062 -0.799 1 60.41 31 ALA B O 1
ATOM 5743 N N . SER B 1 32 ? -9.68 46.281 -0.765 1 59.94 32 SER B N 1
ATOM 5744 C CA . SER B 1 32 ? -11.047 46.562 -0.32 1 59.94 32 SER B CA 1
ATOM 5745 C C . SER B 1 32 ? -12.062 46.094 -1.363 1 59.94 32 SER B C 1
ATOM 5747 O O . SER B 1 32 ? -13.227 45.875 -1.038 1 59.94 32 SER B O 1
ATOM 5749 N N . GLN B 1 33 ? -11.586 45.875 -2.516 1 68.75 33 GLN B N 1
ATOM 5750 C CA . GLN B 1 33 ? -12.484 45.469 -3.588 1 68.75 33 GLN B CA 1
ATOM 5751 C C . GLN B 1 33 ? -12.469 43.938 -3.779 1 68.75 33 GLN B C 1
ATOM 5753 O O . GLN B 1 33 ? -13.312 43.406 -4.484 1 68.75 33 GLN B O 1
ATOM 5758 N N . ILE B 1 34 ? -11.516 43.375 -3.057 1 77 34 ILE B N 1
ATOM 5759 C CA . ILE B 1 34 ? -11.422 41.906 -3.172 1 77 34 ILE B CA 1
ATOM 5760 C C . ILE B 1 34 ? -12.359 41.25 -2.166 1 77 34 ILE B C 1
ATOM 5762 O O . ILE B 1 34 ? -12.258 41.5 -0.96 1 77 34 ILE B O 1
ATOM 5766 N N . PRO B 1 35 ? -13.312 40.531 -2.652 1 82.56 35 PRO B N 1
ATOM 5767 C CA . PRO B 1 35 ? -14.242 39.875 -1.726 1 82.56 35 PRO B CA 1
ATOM 5768 C C . PRO B 1 35 ? -13.547 38.906 -0.792 1 82.56 35 PRO B C 1
ATOM 5770 O O . PRO B 1 35 ? -12.469 38.375 -1.12 1 82.56 35 PRO B O 1
ATOM 5773 N N . GLU B 1 36 ? -14.062 38.656 0.334 1 83.88 36 GLU B N 1
ATOM 5774 C CA . GLU B 1 36 ? -13.516 37.719 1.311 1 83.88 36 GLU B CA 1
ATOM 5775 C C . GLU B 1 36 ? -13.367 36.312 0.718 1 83.88 36 GLU B C 1
ATOM 5777 O O . GLU B 1 36 ? -12.453 35.594 1.076 1 83.88 36 GLU B O 1
ATOM 5782 N N . SER B 1 37 ? -14.227 36.031 -0.204 1 84.88 37 SER B N 1
ATOM 5783 C CA . SER B 1 37 ? -14.227 34.719 -0.833 1 84.88 37 SER B CA 1
ATOM 5784 C C . SER B 1 37 ? -12.953 34.5 -1.638 1 84.88 37 SER B C 1
ATOM 5786 O O . SER B 1 37 ? -12.586 33.344 -1.912 1 84.88 37 SER B O 1
ATOM 5788 N N . ALA B 1 38 ? -12.312 35.531 -1.913 1 85.75 38 ALA B N 1
ATOM 5789 C CA . ALA B 1 38 ? -11.078 35.438 -2.691 1 85.75 38 ALA B CA 1
ATOM 5790 C C . ALA B 1 38 ? -9.852 35.469 -1.785 1 85.75 38 ALA B C 1
ATOM 5792 O O . ALA B 1 38 ? -8.734 35.219 -2.23 1 85.75 38 ALA B O 1
ATOM 5793 N N . LYS B 1 39 ? -10.062 35.781 -0.524 1 89.81 39 LYS B N 1
ATOM 5794 C CA . LYS B 1 39 ? -8.961 35.875 0.43 1 89.81 39 LYS B CA 1
ATOM 5795 C C . LYS B 1 39 ? -8.812 34.562 1.228 1 89.81 39 LYS B C 1
ATOM 5797 O O . LYS B 1 39 ? -9.766 33.812 1.354 1 89.81 39 LYS B O 1
ATOM 5802 N N . ALA B 1 40 ? -7.605 34.344 1.617 1 95.25 40 ALA B N 1
ATOM 5803 C CA . ALA B 1 40 ? -7.383 33.281 2.592 1 95.25 40 ALA B CA 1
ATOM 5804 C C . ALA B 1 40 ? -7.434 33.812 4.02 1 95.25 40 ALA B C 1
ATOM 5806 O O . ALA B 1 40 ? -6.879 34.875 4.305 1 95.25 40 ALA B O 1
ATOM 5807 N N . VAL B 1 41 ? -8.156 33.188 4.828 1 97.25 41 VAL B N 1
ATOM 5808 C CA . VAL B 1 41 ? -8.227 33.625 6.223 1 97.25 41 VAL B CA 1
ATOM 5809 C C . VAL B 1 41 ? -7.176 32.875 7.043 1 97.25 41 VAL B C 1
ATOM 5811 O O . VAL B 1 41 ? -7.031 31.656 6.922 1 97.25 41 VAL B O 1
ATOM 5814 N N . ILE B 1 42 ? -6.391 33.594 7.812 1 98.44 42 ILE B N 1
ATOM 5815 C CA . ILE B 1 42 ? -5.387 33.031 8.711 1 98.44 42 ILE B CA 1
ATOM 5816 C C . ILE B 1 42 ? -5.887 33.094 10.148 1 98.44 42 ILE B C 1
ATOM 5818 O O . ILE B 1 42 ? -6.215 34.156 10.656 1 98.44 42 ILE B O 1
ATOM 5822 N N . ILE B 1 43 ? -5.93 31.953 10.781 1 98.5 43 ILE B N 1
ATOM 5823 C CA . ILE B 1 43 ? -6.395 31.891 12.156 1 98.5 43 ILE B CA 1
ATOM 5824 C C . ILE B 1 43 ? -5.203 31.734 13.102 1 98.5 43 ILE B C 1
ATOM 5826 O O . ILE B 1 43 ? -4.477 30.734 13.031 1 98.5 43 ILE B O 1
ATOM 5830 N N . LEU B 1 44 ? -5.004 32.688 14 1 98 44 LEU B N 1
ATOM 5831 C CA . LEU B 1 44 ? -3.98 32.625 15.039 1 98 44 LEU B CA 1
ATOM 5832 C C . LEU B 1 44 ? -4.535 32.031 16.312 1 98 44 LEU B C 1
ATOM 5834 O O . LEU B 1 44 ? -5.688 32.281 16.688 1 98 44 LEU B O 1
ATOM 5838 N N . SER B 1 45 ? -3.736 31.234 16.969 1 96.88 45 SER B N 1
ATOM 5839 C CA . SER B 1 45 ? -4.141 30.547 18.203 1 96.88 45 SER B CA 1
ATOM 5840 C C . SER B 1 45 ? -3.238 30.938 19.359 1 96.88 45 SER B C 1
ATOM 5842 O O . SER B 1 45 ? -2.33 30.188 19.734 1 96.88 45 SER B O 1
ATOM 5844 N N . PRO B 1 46 ? -3.498 32.031 20.016 1 96.44 46 PRO B N 1
ATOM 5845 C CA . PRO B 1 46 ? -2.625 32.5 21.094 1 96.44 46 PRO B CA 1
ATOM 5846 C C . PRO B 1 46 ? -2.523 31.5 22.25 1 96.44 46 PRO B C 1
ATOM 5848 O O . PRO B 1 46 ? -1.462 31.375 22.859 1 96.44 46 PRO B O 1
ATOM 5851 N N . TYR B 1 47 ? -3.594 30.781 22.547 1 96.25 47 TYR B N 1
ATOM 5852 C CA . TYR B 1 47 ? -3.596 29.844 23.672 1 96.25 47 TYR B CA 1
ATOM 5853 C C . TYR B 1 47 ? -2.631 28.688 23.438 1 96.25 47 TYR B C 1
ATOM 5855 O O . TYR B 1 47 ? -2.209 28.031 24.375 1 96.25 47 TYR B O 1
ATOM 5863 N N . SER B 1 48 ? -2.309 28.469 22.156 1 96.25 48 SER B N 1
ATOM 5864 C CA . SER B 1 48 ? -1.358 27.422 21.812 1 96.25 48 SER B CA 1
ATOM 5865 C C . SER B 1 48 ? -0.005 27.656 22.484 1 96.25 48 SER B C 1
ATOM 5867 O O . SER B 1 48 ? 0.77 26.719 22.672 1 96.25 48 SER B O 1
ATOM 5869 N N . LEU B 1 49 ? 0.302 28.891 22.859 1 96.62 49 LEU B N 1
ATOM 5870 C CA . LEU B 1 49 ? 1.57 29.266 23.484 1 96.62 49 LEU B CA 1
ATOM 5871 C C . LEU B 1 49 ? 1.691 28.672 24.875 1 96.62 49 LEU B C 1
ATOM 5873 O O . LEU B 1 49 ? 2.797 28.562 25.422 1 96.62 49 LEU B O 1
ATOM 5877 N N . GLN B 1 50 ? 0.585 28.266 25.438 1 95.25 50 GLN B N 1
ATOM 5878 C CA . GLN B 1 50 ? 0.563 27.828 26.828 1 95.25 50 GLN B CA 1
ATOM 5879 C C . GLN B 1 50 ? 1.124 26.422 26.969 1 95.25 50 GLN B C 1
ATOM 5881 O O . GLN B 1 50 ? 1.504 26 28.078 1 95.25 50 GLN B O 1
ATOM 5886 N N . HIS B 1 51 ? 1.115 25.641 25.922 1 96.38 51 HIS B N 1
ATOM 5887 C CA . HIS B 1 51 ? 1.75 24.328 25.969 1 96.38 51 HIS B CA 1
ATOM 5888 C C . HIS B 1 51 ? 3.27 24.438 25.953 1 96.38 51 HIS B C 1
ATOM 5890 O O . HIS B 1 51 ? 3.869 24.609 24.891 1 96.38 51 HIS B O 1
ATOM 5896 N N . GLN B 1 52 ? 3.848 24.344 27.156 1 95 52 GLN B N 1
ATOM 5897 C CA . GLN B 1 52 ? 5.285 24.531 27.344 1 95 52 GLN B CA 1
ATOM 5898 C C . GLN B 1 52 ? 5.895 23.359 28.094 1 95 52 GLN B C 1
ATOM 5900 O O . GLN B 1 52 ? 5.23 22.734 28.922 1 95 52 GLN B O 1
ATOM 5905 N N . PHE B 1 53 ? 7.133 23.094 27.766 1 94.94 53 PHE B N 1
ATOM 5906 C CA . PHE B 1 53 ? 7.844 22.031 28.453 1 94.94 53 PHE B CA 1
ATOM 5907 C C . PHE B 1 53 ? 8.055 22.375 29.922 1 94.94 53 PHE B C 1
ATOM 5909 O O . PHE B 1 53 ? 8.742 23.359 30.234 1 94.94 53 PHE B O 1
ATOM 5916 N N . PRO B 1 54 ? 7.617 21.562 30.906 1 93.88 54 PRO B N 1
ATOM 5917 C CA . PRO B 1 54 ? 7.527 22 32.312 1 93.88 54 PRO B CA 1
ATOM 5918 C C . PRO B 1 54 ? 8.633 21.422 33.188 1 93.88 54 PRO B C 1
ATOM 5920 O O . PRO B 1 54 ? 8.82 21.859 34.312 1 93.88 54 PRO B O 1
ATOM 5923 N N . ARG B 1 55 ? 9.352 20.5 32.656 1 94.69 55 ARG B N 1
ATOM 5924 C CA . ARG B 1 55 ? 10.312 19.781 33.5 1 94.69 55 ARG B CA 1
ATOM 5925 C C . ARG B 1 55 ? 11.578 20.609 33.719 1 94.69 55 ARG B C 1
ATOM 5927 O O . ARG B 1 55 ? 12.422 20.703 32.812 1 94.69 55 ARG B O 1
ATOM 5934 N N . ASP B 1 56 ? 11.812 21.094 34.844 1 89.38 56 ASP B N 1
ATOM 5935 C CA . ASP B 1 56 ? 12.883 22.062 35.125 1 89.38 56 ASP B CA 1
ATOM 5936 C C . ASP B 1 56 ? 14.133 21.359 35.625 1 89.38 56 ASP B C 1
ATOM 5938 O O . ASP B 1 56 ? 15.188 21.969 35.781 1 89.38 56 ASP B O 1
ATOM 5942 N N . TRP B 1 57 ? 14 20.031 35.875 1 92.25 57 TRP B N 1
ATOM 5943 C CA . TRP B 1 57 ? 15.148 19.312 36.406 1 92.25 57 TRP B CA 1
ATOM 5944 C C . TRP B 1 57 ? 16.016 18.75 35.281 1 92.25 57 TRP B C 1
ATOM 5946 O O . TRP B 1 57 ? 17.062 18.141 35.562 1 92.25 57 TRP B O 1
ATOM 5956 N N . VAL B 1 58 ? 15.617 18.938 34.062 1 90.94 58 VAL B N 1
ATOM 5957 C CA . VAL B 1 58 ? 16.391 18.406 32.938 1 90.94 58 VAL B CA 1
ATOM 5958 C C . VAL B 1 58 ? 17.547 19.344 32.625 1 90.94 58 VAL B C 1
ATOM 5960 O O . VAL B 1 58 ? 17.516 20.516 32.969 1 90.94 58 VAL B O 1
ATOM 5963 N N . SER B 1 59 ? 18.578 18.797 31.969 1 90.75 59 SER B N 1
ATOM 5964 C CA . SER B 1 59 ? 19.719 19.594 31.562 1 90.75 59 SER B CA 1
ATOM 5965 C C . SER B 1 59 ? 19.359 20.547 30.422 1 90.75 59 SER B C 1
ATOM 5967 O O . SER B 1 59 ? 18.359 20.359 29.734 1 90.75 59 SER B O 1
ATOM 5969 N N . SER B 1 60 ? 20.125 21.531 30.312 1 86.88 60 SER B N 1
ATOM 5970 C CA . SER B 1 60 ? 19.953 22.469 29.203 1 86.88 60 SER B CA 1
ATOM 5971 C C . SER B 1 60 ? 20.062 21.766 27.859 1 86.88 60 SER B C 1
ATOM 5973 O O . SER B 1 60 ? 19.359 22.109 26.906 1 86.88 60 SER B O 1
ATOM 5975 N N . SER B 1 61 ? 20.953 20.812 27.844 1 87.19 61 SER B N 1
ATOM 5976 C CA . SER B 1 61 ? 21.141 20.047 26.609 1 87.19 61 SER B CA 1
ATOM 5977 C C . SER B 1 61 ? 19.891 19.234 26.281 1 87.19 61 SER B C 1
ATOM 5979 O O . SER B 1 61 ? 19.516 19.109 25.109 1 87.19 61 SER B O 1
ATOM 5981 N N . TYR B 1 62 ? 19.312 18.734 27.25 1 89.38 62 TYR B N 1
ATOM 5982 C CA . TYR B 1 62 ? 18.078 17.984 27.047 1 89.38 62 TYR B CA 1
ATOM 5983 C C . TYR B 1 62 ? 16.953 18.906 26.562 1 89.38 62 TYR B C 1
ATOM 5985 O O . TYR B 1 62 ? 16.188 18.547 25.672 1 89.38 62 TYR B O 1
ATOM 5993 N N . LYS B 1 63 ? 16.859 20.016 27.188 1 89.06 63 LYS B N 1
ATOM 5994 C CA . LYS B 1 63 ? 15.812 20.969 26.828 1 89.06 63 LYS B CA 1
ATOM 5995 C C . LYS B 1 63 ? 15.906 21.375 25.359 1 89.06 63 LYS B C 1
ATOM 5997 O O . LYS B 1 63 ? 14.883 21.625 24.719 1 89.06 63 LYS B O 1
ATOM 6002 N N . LYS B 1 64 ? 17.125 21.344 24.859 1 86 64 LYS B N 1
ATOM 6003 C CA . LYS B 1 64 ? 17.359 21.734 23.469 1 86 64 LYS B CA 1
ATOM 6004 C C . LYS B 1 64 ? 16.828 20.656 22.516 1 86 64 LYS B C 1
ATOM 6006 O O . LYS B 1 64 ? 16.594 20.953 21.344 1 86 64 LYS B O 1
ATOM 6011 N N . THR B 1 65 ? 16.594 19.5 23 1 88.25 65 THR B N 1
ATOM 6012 C CA . THR B 1 65 ? 16.109 18.422 22.156 1 88.25 65 THR B CA 1
ATOM 6013 C C . THR B 1 65 ? 14.586 18.484 22.016 1 88.25 65 THR B C 1
ATOM 6015 O O . THR B 1 65 ? 14.008 17.812 21.156 1 88.25 65 THR B O 1
ATOM 6018 N N . ILE B 1 66 ? 13.992 19.312 22.828 1 92.19 66 ILE B N 1
ATOM 6019 C CA . ILE B 1 66 ? 12.547 19.5 22.75 1 92.19 66 ILE B CA 1
ATOM 6020 C C . ILE B 1 66 ? 12.211 20.469 21.609 1 92.19 66 ILE B C 1
ATOM 6022 O O . ILE B 1 66 ? 12.156 21.672 21.828 1 92.19 66 ILE B O 1
ATOM 6026 N N . VAL B 1 67 ? 11.891 19.828 20.5 1 92.75 67 VAL B N 1
ATOM 6027 C CA . VAL B 1 67 ? 11.781 20.656 19.297 1 92.75 67 VAL B CA 1
ATOM 6028 C C . VAL B 1 67 ? 10.359 21.203 19.172 1 92.75 67 VAL B C 1
ATOM 6030 O O . VAL B 1 67 ? 10.133 22.234 18.531 1 92.75 67 VAL B O 1
ATOM 6033 N N . GLU B 1 68 ? 9.367 20.5 19.734 1 94.81 68 GLU B N 1
ATOM 6034 C CA . GLU B 1 68 ? 8.016 21.047 19.797 1 94.81 68 GLU B CA 1
ATOM 6035 C C . GLU B 1 68 ? 7.891 22.078 20.922 1 94.81 68 GLU B C 1
ATOM 6037 O O . GLU B 1 68 ? 7.746 21.703 22.094 1 94.81 68 GLU B O 1
ATOM 6042 N N . ARG B 1 69 ? 8 23.375 20.609 1 94.62 69 ARG B N 1
ATOM 6043 C CA . ARG B 1 69 ? 8.102 24.469 21.578 1 94.62 69 ARG B CA 1
ATOM 6044 C C . ARG B 1 69 ? 7.262 25.656 21.141 1 94.62 69 ARG B C 1
ATOM 6046 O O . ARG B 1 69 ? 6.938 25.797 19.953 1 94.62 69 ARG B O 1
ATOM 6053 N N . PRO B 1 70 ? 6.867 26.531 22 1 96.44 70 PRO B N 1
ATOM 6054 C CA . PRO B 1 70 ? 6.008 27.672 21.672 1 96.44 70 PRO B CA 1
ATOM 6055 C C . PRO B 1 70 ? 6.617 28.562 20.594 1 96.44 70 PRO B C 1
ATOM 6057 O O . PRO B 1 70 ? 5.883 29.203 19.828 1 96.44 70 PRO B O 1
ATOM 6060 N N . GLU B 1 71 ? 7.98 28.609 20.469 1 96.94 71 GLU B N 1
ATOM 6061 C CA . GLU B 1 71 ? 8.688 29.453 19.516 1 96.94 71 GLU B CA 1
ATOM 6062 C C . GLU B 1 71 ? 8.289 29.125 18.078 1 96.94 71 GLU B C 1
ATOM 6064 O O . GLU B 1 71 ? 8.445 29.953 17.172 1 96.94 71 GLU B O 1
ATOM 6069 N N . ARG B 1 72 ? 7.742 27.906 17.859 1 97.94 72 ARG B N 1
ATOM 6070 C CA . ARG B 1 72 ? 7.289 27.516 16.516 1 97.94 72 ARG B CA 1
ATOM 6071 C C . ARG B 1 72 ? 6.203 28.453 16.016 1 97.94 72 ARG B C 1
ATOM 6073 O O . ARG B 1 72 ? 6.117 28.719 14.812 1 97.94 72 ARG B O 1
ATOM 6080 N N . LEU B 1 73 ? 5.344 28.984 16.906 1 98.12 73 LEU B N 1
ATOM 6081 C CA . LEU B 1 73 ? 4.273 29.906 16.516 1 98.12 73 LEU B CA 1
ATOM 6082 C C . LEU B 1 73 ? 4.844 31.234 16.047 1 98.12 73 LEU B C 1
ATOM 6084 O O . LEU B 1 73 ? 4.281 31.875 15.148 1 98.12 73 LEU B O 1
ATOM 6088 N N . LEU B 1 74 ? 5.934 31.656 16.703 1 98.31 74 LEU B N 1
ATOM 6089 C CA . LEU B 1 74 ? 6.594 32.875 16.266 1 98.31 74 LEU B CA 1
ATOM 6090 C C . LEU B 1 74 ? 7.18 32.719 14.867 1 98.31 74 LEU B C 1
ATOM 6092 O O . LEU B 1 74 ? 7.043 33.594 14.016 1 98.31 74 LEU B O 1
ATOM 6096 N N . ALA B 1 75 ? 7.836 31.578 14.648 1 98.62 75 ALA B N 1
ATOM 6097 C CA . ALA B 1 75 ? 8.367 31.281 13.32 1 98.62 75 ALA B CA 1
ATOM 6098 C C . ALA B 1 75 ? 7.246 31.25 12.281 1 98.62 75 ALA B C 1
ATOM 6100 O O . ALA B 1 75 ? 7.414 31.75 11.164 1 98.62 75 ALA B O 1
ATOM 6101 N N . CYS B 1 76 ? 6.152 30.641 12.641 1 98.75 76 CYS B N 1
ATOM 6102 C CA . CYS B 1 76 ? 4.984 30.609 11.766 1 98.75 76 CYS B CA 1
ATOM 6103 C C . CYS B 1 76 ? 4.508 32.031 11.438 1 98.75 76 CYS B C 1
ATOM 6105 O O . CYS B 1 76 ? 4.191 32.312 10.281 1 98.75 76 CYS B O 1
ATOM 6107 N N . SER B 1 77 ? 4.484 32.875 12.422 1 98.62 77 SER B N 1
ATOM 6108 C CA . SER B 1 77 ? 4.055 34.25 12.234 1 98.62 77 SER B CA 1
ATOM 6109 C C . SER B 1 77 ? 4.973 35 11.266 1 98.62 77 SER B C 1
ATOM 6111 O O . SER B 1 77 ? 4.523 35.875 10.516 1 98.62 77 SER B O 1
ATOM 6113 N N . MET B 1 78 ? 6.293 34.688 11.328 1 98.62 78 MET B N 1
ATOM 6114 C CA . MET B 1 78 ? 7.223 35.281 10.367 1 98.62 78 MET B CA 1
ATOM 6115 C C . MET B 1 78 ? 6.863 34.875 8.938 1 98.62 78 MET B C 1
ATOM 6117 O O . MET B 1 78 ? 6.902 35.719 8.039 1 98.62 78 MET B O 1
ATOM 6121 N N . GLY B 1 79 ? 6.531 33.625 8.75 1 98.81 79 GLY B N 1
ATOM 6122 C CA . GLY B 1 79 ? 6.125 33.188 7.426 1 98.81 79 GLY B CA 1
ATOM 6123 C C . GLY B 1 79 ? 4.836 33.812 6.949 1 98.81 79 GLY B C 1
ATOM 6124 O O . GLY B 1 79 ? 4.723 34.188 5.785 1 98.81 79 GLY B O 1
ATOM 6125 N N . ILE B 1 80 ? 3.859 33.906 7.816 1 98.69 80 ILE B N 1
ATOM 6126 C CA . ILE B 1 80 ? 2.592 34.562 7.512 1 98.69 80 ILE B CA 1
ATOM 6127 C C . ILE B 1 80 ? 2.844 36.031 7.102 1 98.69 80 ILE B C 1
ATOM 6129 O O . ILE B 1 80 ? 2.301 36.5 6.102 1 98.69 80 ILE B O 1
ATOM 6133 N N . SER B 1 81 ? 3.691 36.656 7.91 1 98.19 81 SER B N 1
ATOM 6134 C CA . SER B 1 81 ? 4.012 38.062 7.656 1 98.19 81 SER B CA 1
ATOM 6135 C C . SER B 1 81 ? 4.672 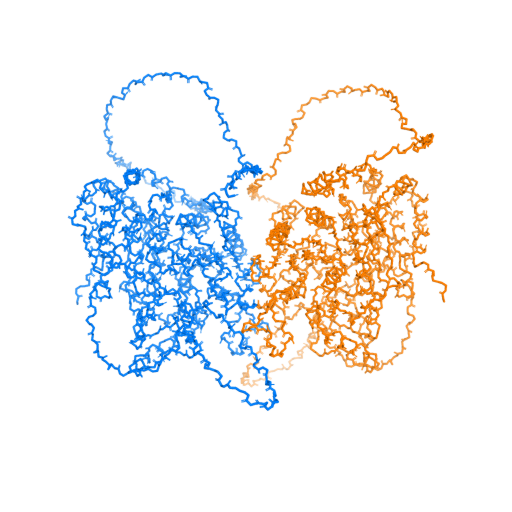38.25 6.289 1 98.19 81 SER B C 1
ATOM 6137 O O . SER B 1 81 ? 4.352 39.188 5.559 1 98.19 81 SER B O 1
ATOM 6139 N N . ALA B 1 82 ? 5.535 37.375 5.984 1 97.62 82 ALA B N 1
ATOM 6140 C CA . ALA B 1 82 ? 6.199 37.438 4.684 1 97.62 82 ALA B CA 1
ATOM 6141 C C . ALA B 1 82 ? 5.188 37.344 3.547 1 97.62 82 ALA B C 1
ATOM 6143 O O . ALA B 1 82 ? 5.254 38.094 2.582 1 97.62 82 ALA B O 1
ATOM 6144 N N . ALA B 1 83 ? 4.289 36.438 3.633 1 96.56 83 ALA B N 1
ATOM 6145 C CA . ALA B 1 83 ? 3.262 36.281 2.607 1 96.56 83 ALA B CA 1
ATOM 6146 C C . ALA B 1 83 ? 2.393 37.531 2.5 1 96.56 83 ALA B C 1
ATOM 6148 O O . ALA B 1 83 ? 2.088 38 1.396 1 96.56 83 ALA B O 1
ATOM 6149 N N . ILE B 1 84 ? 2.008 38.094 3.611 1 93.94 84 ILE B N 1
ATOM 6150 C CA . ILE B 1 84 ? 1.136 39.25 3.662 1 93.94 84 ILE B CA 1
ATOM 6151 C C . ILE B 1 84 ? 1.835 40.438 3.016 1 93.94 84 ILE B C 1
ATOM 6153 O O . ILE B 1 84 ? 1.204 41.219 2.309 1 93.94 84 ILE B O 1
ATOM 6157 N N . THR B 1 85 ? 3.133 40.594 3.266 1 92.81 85 THR B N 1
ATOM 6158 C CA . THR B 1 85 ? 3.852 41.719 2.711 1 92.81 85 THR B CA 1
ATOM 6159 C C . THR B 1 85 ? 3.949 41.625 1.192 1 92.81 85 THR B C 1
ATOM 6161 O O . THR B 1 85 ? 3.996 42.625 0.493 1 92.81 85 THR B O 1
ATOM 6164 N N . MET B 1 86 ? 3.982 40.406 0.711 1 90.06 86 MET B N 1
ATOM 6165 C CA . MET B 1 86 ? 4.051 40.219 -0.734 1 90.06 86 MET B CA 1
ATOM 6166 C C . MET B 1 86 ? 2.688 40.438 -1.38 1 90.06 86 MET B C 1
ATOM 6168 O O . MET B 1 86 ? 2.604 40.969 -2.486 1 90.06 86 MET B O 1
ATOM 6172 N N . TYR B 1 87 ? 1.626 39.969 -0.69 1 88.25 87 TYR B N 1
ATOM 6173 C CA . TYR B 1 87 ? 0.262 40.125 -1.181 1 88.25 87 TYR B CA 1
ATOM 6174 C C . TYR B 1 87 ? -0.653 40.656 -0.078 1 88.25 87 TYR B C 1
ATOM 6176 O O . TYR B 1 87 ? -1.525 39.938 0.405 1 88.25 87 TYR B O 1
ATOM 6184 N N . PRO B 1 88 ? -0.577 41.906 0.254 1 87.06 88 PRO B N 1
ATOM 6185 C CA . PRO B 1 88 ? -1.253 42.469 1.424 1 87.06 88 PRO B CA 1
ATOM 6186 C C . PRO B 1 88 ? -2.775 42.438 1.303 1 87.06 88 PRO B C 1
ATOM 6188 O O . PRO B 1 88 ? -3.479 42.5 2.314 1 87.06 88 PRO B O 1
ATOM 6191 N N . ALA B 1 89 ? -3.352 42.25 0.118 1 84.38 89 ALA B N 1
ATOM 6192 C CA . ALA B 1 89 ? -4.797 42.312 -0.077 1 84.38 89 ALA B CA 1
ATOM 6193 C C . ALA B 1 89 ? -5.41 40.906 -0.111 1 84.38 89 ALA B C 1
ATOM 6195 O O . ALA B 1 89 ? -6.633 40.781 -0.189 1 84.38 89 ALA B O 1
ATOM 6196 N N . LEU B 1 90 ? -4.594 39.875 0.072 1 89.31 90 LEU B N 1
ATOM 6197 C CA . LEU B 1 90 ? -5.098 38.562 -0.233 1 89.31 90 LEU B CA 1
ATOM 6198 C C . LEU B 1 90 ? -5.301 37.75 1.043 1 89.31 90 LEU B C 1
ATOM 6200 O O . LEU B 1 90 ? -5.703 36.562 0.987 1 89.31 90 LEU B O 1
ATOM 6204 N N . PHE B 1 91 ? -5.105 38.375 2.188 1 93.06 91 PHE B N 1
ATOM 6205 C CA . PHE B 1 91 ? -5.207 37.625 3.436 1 93.06 91 PHE B CA 1
ATOM 6206 C C . PHE B 1 91 ? -6.031 38.406 4.461 1 93.06 91 PHE B C 1
ATOM 6208 O O . PHE B 1 91 ? -6.023 39.625 4.477 1 93.06 91 PHE B O 1
ATOM 6215 N N . THR B 1 92 ? -6.793 37.688 5.215 1 93.69 92 THR B N 1
ATOM 6216 C CA . THR B 1 92 ? -7.465 38.188 6.402 1 93.69 92 THR B CA 1
ATOM 6217 C C . THR B 1 92 ? -6.988 37.469 7.652 1 93.69 92 THR B C 1
ATOM 6219 O O . THR B 1 92 ? -6.91 36.219 7.664 1 93.69 92 THR B O 1
ATOM 6222 N N . LEU B 1 93 ? -6.613 38.188 8.672 1 96.19 93 LEU B N 1
ATOM 6223 C CA . LEU B 1 93 ? -6.164 37.594 9.922 1 96.19 93 LEU B CA 1
ATOM 6224 C C . LEU B 1 93 ? -7.285 37.562 10.953 1 96.19 93 LEU B C 1
ATOM 6226 O O . LEU B 1 93 ? -8.031 38.531 11.086 1 96.19 93 LEU B O 1
ATOM 6230 N N . LYS B 1 94 ? -7.441 36.5 11.57 1 96.19 94 LYS B N 1
ATOM 6231 C CA . LYS B 1 94 ? -8.328 36.344 12.719 1 96.19 94 LYS B CA 1
ATOM 6232 C C . LYS B 1 94 ? -7.598 35.688 13.898 1 96.19 94 LYS B C 1
ATOM 6234 O O . LYS B 1 94 ? -6.676 34.906 13.711 1 96.19 94 LYS B O 1
ATOM 6239 N N . SER B 1 95 ? -7.91 36.125 15.078 1 96.56 95 SER B N 1
ATOM 6240 C CA . SER B 1 95 ? -7.395 35.5 16.297 1 96.56 95 SER B CA 1
ATOM 6241 C C . SER B 1 95 ? -8.484 34.719 17.031 1 96.56 95 SER B C 1
ATOM 6243 O O . SER B 1 95 ? -9.625 35.188 17.125 1 96.56 95 SER B O 1
ATOM 6245 N N . SER B 1 96 ? -8.141 33.594 17.516 1 93.12 96 SER B N 1
ATOM 6246 C CA . SER B 1 96 ? -9.117 32.781 18.234 1 93.12 96 SER B CA 1
ATOM 6247 C C . SER B 1 96 ? -9.102 33.094 19.719 1 93.12 96 SER B C 1
ATOM 6249 O O . SER B 1 96 ? -9.539 32.281 20.547 1 93.12 96 SER B O 1
ATOM 6251 N N . HIS B 1 97 ? -8.672 34.219 20.109 1 88 97 HIS B N 1
ATOM 6252 C CA . HIS B 1 97 ? -8.523 34.625 21.516 1 88 97 HIS B CA 1
ATOM 6253 C C . HIS B 1 97 ? -9.859 34.562 22.25 1 88 97 HIS B C 1
ATOM 6255 O O . HIS B 1 97 ? -9.898 34.281 23.438 1 88 97 HIS B O 1
ATOM 6261 N N . ASN B 1 98 ? -10.914 34.781 21.578 1 85 98 ASN B N 1
ATOM 6262 C CA . ASN B 1 98 ? -12.211 34.906 22.234 1 85 98 ASN B CA 1
ATOM 6263 C C . ASN B 1 98 ? -13.023 33.625 22.094 1 85 98 ASN B C 1
ATOM 6265 O O . ASN B 1 98 ? -14.219 33.594 22.406 1 85 98 ASN B O 1
ATOM 6269 N N . LYS B 1 99 ? -12.398 32.594 21.625 1 87.88 99 LYS B N 1
ATOM 6270 C CA . LYS B 1 99 ? -13.102 31.344 21.438 1 87.88 99 LYS B CA 1
ATOM 6271 C C . LYS B 1 99 ? -12.289 30.172 21.969 1 87.88 99 LYS B C 1
ATOM 6273 O O . LYS B 1 99 ? -11.336 29.719 21.328 1 87.88 99 LYS B O 1
ATOM 6278 N N . MET B 1 100 ? -12.641 29.781 23.109 1 90 100 MET B N 1
ATOM 6279 C CA . MET B 1 100 ? -12.07 28.562 23.672 1 90 100 MET B CA 1
ATOM 6280 C C . MET B 1 100 ? -13.023 27.375 23.484 1 90 100 MET B C 1
ATOM 6282 O O . MET B 1 100 ? -14.172 27.438 23.922 1 90 100 MET B O 1
ATOM 6286 N N . GLY B 1 101 ? -12.555 26.359 22.781 1 94.75 101 GLY B N 1
ATOM 6287 C CA . GLY B 1 101 ? -13.359 25.156 22.641 1 94.75 101 GLY B CA 1
ATOM 6288 C C . GLY B 1 101 ? -13.328 24.281 23.891 1 94.75 101 GLY B C 1
ATOM 6289 O O . GLY B 1 101 ? -12.82 24.703 24.938 1 94.75 101 GLY B O 1
ATOM 6290 N N . SER B 1 102 ? -14.023 23.141 23.781 1 97 102 SER B N 1
ATOM 6291 C CA . SER B 1 102 ? -14.086 22.219 24.906 1 97 102 SER B CA 1
ATOM 6292 C C . SER B 1 102 ? -13.539 20.844 24.531 1 97 102 SER B C 1
ATOM 6294 O O . SER B 1 102 ? -13.844 20.312 23.453 1 97 102 SER B O 1
ATOM 6296 N N . LEU B 1 103 ? -12.703 20.328 25.453 1 97.31 103 LEU B N 1
ATOM 6297 C CA . LEU B 1 103 ? -12.227 18.953 25.281 1 97.31 103 LEU B CA 1
ATOM 6298 C C . LEU B 1 103 ? -13.375 17.969 25.391 1 97.31 103 LEU B C 1
ATOM 6300 O O . LEU B 1 103 ? -13.266 16.828 24.922 1 97.31 103 LEU B O 1
ATOM 6304 N N . LEU B 1 104 ? -14.445 18.406 25.953 1 97.75 104 LEU B N 1
ATOM 6305 C CA . LEU B 1 104 ? -15.57 17.516 26.203 1 97.75 104 LEU B CA 1
ATOM 6306 C C . LEU B 1 104 ? -16.672 17.734 25.172 1 97.75 104 LEU B C 1
ATOM 6308 O O . LEU B 1 104 ? -17.781 17.188 25.312 1 97.75 104 LEU B O 1
ATOM 6312 N N . SER B 1 105 ? -16.375 18.453 24.141 1 97.62 105 SER B N 1
ATOM 6313 C CA . SER B 1 105 ? -17.359 18.719 23.094 1 97.62 105 SER B CA 1
ATOM 6314 C C . SER B 1 105 ? -17.688 17.469 22.312 1 97.62 105 SER B C 1
ATOM 6316 O O . SER B 1 105 ? -16.859 16.547 22.219 1 97.62 105 SER B O 1
ATOM 6318 N N . PRO B 1 106 ? -18.859 17.375 21.656 1 97.69 106 PRO B N 1
ATOM 6319 C CA . PRO B 1 106 ? -19.297 16.203 20.906 1 97.69 106 PRO B CA 1
ATOM 6320 C C . PRO B 1 106 ? -18.344 15.844 19.766 1 97.69 106 PRO B C 1
ATOM 6322 O O . PRO B 1 106 ? -18.062 14.664 19.531 1 97.69 106 PRO B O 1
ATOM 6325 N N . HIS B 1 107 ? -17.875 16.859 19.109 1 97.75 107 HIS B N 1
ATOM 6326 C CA . HIS B 1 107 ? -17.016 16.562 17.969 1 97.75 107 HIS B CA 1
ATOM 6327 C C . HIS B 1 107 ? -15.672 16 18.422 1 97.75 107 HIS B C 1
ATOM 6329 O O . HIS B 1 107 ? -15.008 15.289 17.656 1 97.75 107 HIS B O 1
ATOM 6335 N N . VAL B 1 108 ? -15.203 16.312 19.609 1 98.56 108 VAL B N 1
ATOM 6336 C CA . VAL B 1 108 ? -14.008 15.688 20.156 1 98.56 108 VAL B CA 1
ATOM 6337 C C . VAL B 1 108 ? -14.32 14.25 20.562 1 98.56 108 VAL B C 1
ATOM 6339 O O . VAL B 1 108 ? -13.531 13.336 20.281 1 98.56 108 VAL B O 1
ATOM 6342 N N . TYR B 1 109 ? -15.531 14.016 21.125 1 97.88 109 TYR B N 1
ATOM 6343 C CA . TYR B 1 109 ? -15.961 12.688 21.547 1 97.88 109 TYR B CA 1
ATOM 6344 C C . TYR B 1 109 ? -16.094 11.742 20.359 1 97.88 109 TYR B C 1
ATOM 6346 O O . TYR B 1 109 ? -15.766 10.555 20.469 1 97.88 109 TYR B O 1
ATOM 6354 N N . LYS B 1 110 ? -16.531 12.266 19.312 1 97.81 110 LYS B N 1
ATOM 6355 C CA . LYS B 1 110 ? -16.719 11.438 18.125 1 97.81 110 LYS B CA 1
ATOM 6356 C C . LYS B 1 110 ? -15.383 10.945 17.578 1 97.81 110 LYS B C 1
ATOM 6358 O O . LYS B 1 110 ? -15.328 9.914 16.906 1 97.81 110 LYS B O 1
ATOM 6363 N N . VAL B 1 111 ? -14.328 11.68 17.859 1 98.31 111 VAL B N 1
ATOM 6364 C CA . VAL B 1 111 ? -13 11.32 17.375 1 98.31 111 VAL B CA 1
ATOM 6365 C C . VAL B 1 111 ? -12.305 10.406 18.391 1 98.31 111 VAL B C 1
ATOM 6367 O O . VAL B 1 111 ? -11.828 9.328 18.031 1 98.31 111 VAL B O 1
ATOM 6370 N N . HIS B 1 112 ? -12.383 10.766 19.688 1 98.06 112 HIS B N 1
ATOM 6371 C CA . HIS B 1 112 ? -11.484 10.188 20.672 1 98.06 112 HIS B CA 1
ATOM 6372 C C . HIS B 1 112 ? -12.258 9.375 21.719 1 98.06 112 HIS B C 1
ATOM 6374 O O . HIS B 1 112 ? -11.664 8.836 22.656 1 98.06 112 HIS B O 1
ATOM 6380 N N . GLY B 1 113 ? -13.547 9.273 21.562 1 95.31 113 GLY B N 1
ATOM 6381 C CA . GLY B 1 113 ? -14.336 8.656 22.625 1 95.31 113 GLY B CA 1
ATOM 6382 C C . GLY B 1 113 ? -14.469 9.523 23.859 1 95.31 113 GLY B C 1
ATOM 6383 O O . GLY B 1 113 ? -13.805 10.562 23.969 1 95.31 113 GLY B O 1
ATOM 6384 N N . SER B 1 114 ? -15.25 9.078 24.766 1 94.81 114 SER B N 1
ATOM 6385 C CA . SER B 1 114 ? -15.531 9.883 25.953 1 94.81 114 SER B CA 1
ATOM 6386 C C . SER B 1 114 ? -14.43 9.734 27 1 94.81 114 SER B C 1
ATOM 6388 O O . SER B 1 114 ? -14.25 10.617 27.844 1 94.81 114 SER B O 1
ATOM 6390 N N . GLN B 1 115 ? -13.648 8.75 26.891 1 95.44 115 GLN B N 1
ATOM 6391 C CA . GLN B 1 115 ? -12.695 8.445 27.953 1 95.44 115 GLN B CA 1
ATOM 6392 C C . GLN B 1 115 ? -11.398 9.219 27.75 1 95.44 115 GLN B C 1
ATOM 6394 O O . GLN B 1 115 ? -10.812 9.719 28.719 1 95.44 115 GLN B O 1
ATOM 6399 N N . TRP B 1 116 ? -10.93 9.344 26.562 1 97 116 TRP B N 1
ATOM 6400 C CA . TRP B 1 116 ? -9.617 9.922 26.297 1 97 116 TRP B CA 1
ATOM 6401 C C . TRP B 1 116 ? -9.555 11.375 26.766 1 97 116 TRP B C 1
ATOM 6403 O O . TRP B 1 116 ? -8.633 11.758 27.484 1 97 116 TRP B O 1
ATOM 6413 N N . PRO B 1 117 ? -10.531 12.266 26.391 1 97.5 117 PRO B N 1
ATOM 6414 C CA . PRO B 1 117 ? -10.492 13.648 26.875 1 97.5 117 PRO B CA 1
ATOM 6415 C C . PRO B 1 117 ? -10.523 13.758 28.391 1 97.5 117 PRO B C 1
ATOM 6417 O O . PRO B 1 117 ? -9.844 14.602 28.969 1 97.5 117 PRO B O 1
ATOM 6420 N N . LYS B 1 118 ? -11.242 12.883 29.047 1 97.06 118 LYS B N 1
ATOM 6421 C CA . LYS B 1 118 ? -11.305 12.875 30.5 1 97.06 118 LYS B CA 1
ATOM 6422 C C . LYS B 1 118 ? -9.961 12.492 31.109 1 97.06 118 LYS B C 1
ATOM 6424 O O . LYS B 1 118 ? -9.547 13.047 32.125 1 97.06 118 LYS B O 1
ATOM 6429 N N . GLU B 1 119 ? -9.375 11.57 30.438 1 96.81 119 GLU B N 1
ATOM 6430 C CA . GLU B 1 119 ? -8.047 11.148 30.875 1 96.81 119 GLU B CA 1
ATOM 6431 C C . GLU B 1 119 ? -7.035 12.273 30.75 1 96.81 119 GLU B C 1
ATOM 6433 O O . GLU B 1 119 ? -6.215 12.492 31.656 1 96.81 119 GLU B O 1
ATOM 6438 N N . ILE B 1 120 ? -7.043 12.992 29.672 1 97.38 120 ILE B N 1
ATOM 6439 C CA . ILE B 1 120 ? -6.148 14.125 29.453 1 97.38 120 ILE B CA 1
ATOM 6440 C C . ILE B 1 120 ? -6.367 15.18 30.547 1 97.38 120 ILE B C 1
ATOM 6442 O O . ILE B 1 120 ? -5.41 15.703 31.109 1 97.38 120 ILE B O 1
ATOM 6446 N N . LEU B 1 121 ? -7.633 15.477 30.891 1 97.19 121 LEU B N 1
ATOM 6447 C CA . LEU B 1 121 ? -7.965 16.469 31.906 1 97.19 121 LEU B CA 1
ATOM 6448 C C . LEU B 1 121 ? -7.422 16.047 33.281 1 97.19 121 LEU B C 1
ATOM 6450 O O . LEU B 1 121 ? -6.852 16.859 34 1 97.19 121 LEU B O 1
ATOM 6454 N N . ARG B 1 122 ? -7.57 14.789 33.531 1 97.12 122 ARG B N 1
ATOM 6455 C CA . ARG B 1 122 ? -7.094 14.258 34.781 1 97.12 122 ARG B CA 1
ATOM 6456 C C . ARG B 1 122 ? -5.574 14.367 34.906 1 97.12 122 ARG B C 1
ATOM 6458 O O . ARG B 1 122 ? -5.047 14.852 35.906 1 97.12 122 ARG B O 1
ATOM 6465 N N . LEU B 1 123 ? -4.895 13.938 33.875 1 97.44 123 LEU B N 1
ATOM 6466 C CA . LEU B 1 123 ? -3.434 13.938 33.875 1 97.44 123 LEU B CA 1
ATOM 6467 C C . LEU B 1 123 ? -2.893 15.359 33.969 1 97.44 123 LEU B C 1
ATOM 6469 O O . LEU B 1 123 ? -1.914 15.609 34.688 1 97.44 123 LEU B O 1
ATOM 6473 N N . CYS B 1 124 ? -3.496 16.297 33.312 1 96.62 124 CYS B N 1
ATOM 6474 C CA . CYS B 1 124 ? -3.068 17.688 33.344 1 96.62 124 CYS B CA 1
ATOM 6475 C C . CYS B 1 124 ? -3.279 18.281 34.719 1 96.62 124 CYS B C 1
ATOM 6477 O O . CYS B 1 124 ? -2.439 19.047 35.219 1 96.62 124 CYS B O 1
ATOM 6479 N N . LYS B 1 125 ? -4.359 17.938 35.344 1 95 125 LYS B N 1
ATOM 6480 C CA . LYS B 1 125 ? -4.66 18.438 36.688 1 95 125 LYS B CA 1
ATOM 6481 C C . LYS B 1 125 ? -3.623 17.953 37.719 1 95 125 LYS B C 1
ATOM 6483 O O . LYS B 1 125 ? -3.242 18.703 38.625 1 95 125 LYS B O 1
ATOM 6488 N N . GLU B 1 126 ? -3.17 16.828 37.469 1 96.19 126 GLU B N 1
ATOM 6489 C CA . GLU B 1 126 ? -2.229 16.203 38.406 1 96.19 126 GLU B CA 1
ATOM 6490 C C . GLU B 1 126 ? -0.789 16.578 38.062 1 96.19 126 GLU B C 1
ATOM 6492 O O . GLU B 1 126 ? 0.117 16.406 38.875 1 96.19 126 GLU B O 1
ATOM 6497 N N . ALA B 1 127 ? -0.593 17.062 36.938 1 96.5 127 ALA B N 1
ATOM 6498 C CA . ALA B 1 127 ? 0.743 17.234 36.375 1 96.5 127 ALA B CA 1
ATOM 6499 C C . ALA B 1 127 ? 1.58 18.172 37.25 1 96.5 127 ALA B C 1
ATOM 6501 O O . ALA B 1 127 ? 2.734 17.875 37.562 1 96.5 127 ALA B O 1
ATOM 6502 N N . ASP B 1 128 ? 1.059 19.297 37.781 1 93.88 128 ASP B N 1
ATOM 6503 C CA . ASP B 1 128 ? 1.824 20.297 38.5 1 93.88 128 ASP B CA 1
ATOM 6504 C C . ASP B 1 128 ? 2.352 19.75 39.812 1 93.88 128 ASP B C 1
ATOM 6506 O O . ASP B 1 128 ? 3.48 20.047 40.219 1 93.88 128 ASP B O 1
ATOM 6510 N N . SER B 1 129 ? 1.477 19.031 40.469 1 95.62 129 SER B N 1
ATOM 6511 C CA . SER B 1 129 ? 1.901 18.438 41.719 1 95.62 129 SER B CA 1
ATOM 6512 C C . SER B 1 129 ? 3.039 17.438 41.531 1 95.62 129 SER B C 1
ATOM 6514 O O . SER B 1 129 ? 4.004 17.422 42.281 1 95.62 129 SER B O 1
ATOM 6516 N N . LYS B 1 130 ? 2.908 16.672 40.5 1 96.06 130 LYS B N 1
ATOM 6517 C CA . LYS B 1 130 ? 3.959 15.703 40.188 1 96.06 130 LYS B CA 1
ATOM 6518 C C . LYS B 1 130 ? 5.258 16.406 39.812 1 96.06 130 LYS B C 1
ATOM 6520 O O . LYS B 1 130 ? 6.336 16.031 40.25 1 96.06 130 LYS B O 1
ATOM 6525 N N . LEU B 1 131 ? 5.141 17.375 39.031 1 95.69 131 LEU B N 1
ATOM 6526 C CA . LEU B 1 131 ? 6.293 18.141 38.562 1 95.69 131 LEU B CA 1
ATOM 6527 C C . LEU B 1 131 ? 7 18.812 39.75 1 95.69 131 LEU B C 1
ATOM 6529 O O . LEU B 1 131 ? 8.234 18.844 39.781 1 95.69 131 LEU B O 1
ATOM 6533 N N . ALA B 1 132 ? 6.227 19.328 40.719 1 94.94 132 ALA B N 1
ATOM 6534 C CA . ALA B 1 132 ? 6.781 19.969 41.906 1 94.94 132 ALA B CA 1
ATOM 6535 C C . ALA B 1 132 ? 7.602 18.984 42.719 1 94.94 132 ALA B C 1
ATOM 6537 O O . ALA B 1 132 ? 8.547 19.375 43.406 1 94.94 132 ALA B O 1
ATOM 6538 N N . GLN B 1 133 ? 7.289 17.703 42.562 1 95.5 133 GLN B N 1
ATOM 6539 C CA . GLN B 1 133 ? 7.988 16.656 43.281 1 95.5 133 GLN B CA 1
ATOM 6540 C C . GLN B 1 133 ? 9.141 16.078 42.469 1 95.5 133 GLN B C 1
ATOM 6542 O O . GLN B 1 133 ? 9.797 15.125 42.875 1 95.5 133 GLN B O 1
ATOM 6547 N N . GLY B 1 134 ? 9.32 16.578 41.281 1 93.56 134 GLY B N 1
ATOM 6548 C CA . GLY B 1 134 ? 10.398 16.109 40.406 1 93.56 134 GLY B CA 1
ATOM 6549 C C . GLY B 1 134 ? 10.078 14.797 39.719 1 93.56 134 GLY B C 1
ATOM 6550 O O . GLY B 1 134 ? 10.984 14.023 39.406 1 93.56 134 GLY B O 1
ATOM 6551 N N . LYS B 1 135 ? 8.805 14.547 39.594 1 95.38 135 LYS B N 1
ATOM 6552 C CA . LYS B 1 135 ? 8.367 13.297 38.969 1 95.38 135 LYS B CA 1
ATOM 6553 C C . LYS B 1 135 ? 7.789 13.539 37.594 1 95.38 135 LYS B C 1
ATOM 6555 O O . LYS B 1 135 ? 7.246 14.609 37.312 1 95.38 135 LYS B O 1
ATOM 6560 N N . LEU B 1 136 ? 7.945 12.453 36.781 1 96.06 136 LEU B N 1
ATOM 6561 C CA . LEU B 1 136 ? 7.332 12.523 35.469 1 96.06 136 LEU B CA 1
ATOM 6562 C C . LEU B 1 136 ? 5.812 12.602 35.562 1 96.06 136 LEU B C 1
ATOM 6564 O O . LEU B 1 136 ? 5.203 11.844 36.312 1 96.06 136 LEU B O 1
ATOM 6568 N N . GLU B 1 137 ? 5.234 13.484 34.875 1 96.31 137 GLU B N 1
ATOM 6569 C CA . GLU B 1 137 ? 3.811 13.781 35 1 96.31 137 GLU B CA 1
ATOM 6570 C C . GLU B 1 137 ? 2.984 12.922 34.062 1 96.31 137 GLU B C 1
ATOM 6572 O O . GLU B 1 137 ? 1.764 12.82 34.188 1 96.31 137 GLU B O 1
ATOM 6577 N N . VAL B 1 138 ? 3.605 12.25 33.031 1 96.81 138 VAL B N 1
ATOM 6578 C CA . VAL B 1 138 ? 2.881 11.422 32.094 1 96.81 138 VAL B CA 1
ATOM 6579 C C . VAL B 1 138 ? 3.031 9.953 32.469 1 96.81 138 VAL B C 1
ATOM 6581 O O . VAL B 1 138 ? 3.98 9.57 33.156 1 96.81 138 VAL B O 1
ATOM 6584 N N . PRO B 1 139 ? 2.1 9.133 31.969 1 96 139 PRO B N 1
ATOM 6585 C CA . PRO B 1 139 ? 2.193 7.699 32.25 1 96 139 PRO B CA 1
ATOM 6586 C C . PRO B 1 139 ? 3.465 7.07 31.688 1 96 139 PRO B C 1
ATOM 6588 O O . PRO B 1 139 ? 3.973 7.52 30.656 1 96 139 PRO B O 1
ATOM 6591 N N . ASP B 1 140 ? 3.873 5.941 32.219 1 94.31 140 ASP B N 1
ATOM 6592 C CA . ASP B 1 140 ? 5.094 5.238 31.844 1 94.31 140 ASP B CA 1
ATOM 6593 C C . ASP B 1 140 ? 4.977 4.656 30.438 1 94.31 140 ASP B C 1
ATOM 6595 O O . ASP B 1 140 ? 5.984 4.469 29.75 1 94.31 140 ASP B O 1
ATOM 6599 N N . SER B 1 141 ? 3.812 4.461 30.047 1 92 141 SER B N 1
ATOM 6600 C CA . SER B 1 141 ? 3.586 3.836 28.75 1 92 141 SER B CA 1
ATOM 6601 C C . SER B 1 141 ? 3.756 4.84 27.609 1 92 141 SER B C 1
ATOM 6603 O O . SER B 1 141 ? 3.84 4.457 26.453 1 92 141 SER B O 1
ATOM 6605 N N . TRP B 1 142 ? 3.83 6.117 28 1 94.69 142 TRP B N 1
ATOM 6606 C CA . TRP B 1 142 ? 3.984 7.148 26.984 1 94.69 142 TRP B CA 1
ATOM 6607 C C . TRP B 1 142 ? 5.457 7.465 26.75 1 94.69 142 TRP B C 1
ATOM 6609 O O . TRP B 1 142 ? 6.301 7.203 27.609 1 94.69 142 TRP B O 1
ATOM 6619 N N . ASN B 1 143 ? 5.73 7.871 25.531 1 92.38 143 ASN B N 1
ATOM 6620 C CA . ASN B 1 143 ? 7.074 8.383 25.297 1 92.38 143 ASN B CA 1
ATOM 6621 C C . ASN B 1 143 ? 7.277 9.75 25.938 1 92.38 143 ASN B C 1
ATOM 6623 O O . ASN B 1 143 ? 6.902 10.773 25.375 1 92.38 143 ASN B O 1
ATOM 6627 N N . SER B 1 144 ? 7.934 9.789 27.078 1 93 144 SER B N 1
ATOM 6628 C CA . SER B 1 144 ? 8.086 11.008 27.859 1 93 144 SER B CA 1
ATOM 6629 C C . SER B 1 144 ? 9.062 11.977 27.203 1 93 144 SER B C 1
ATOM 6631 O O . SER B 1 144 ? 9.125 13.148 27.562 1 93 144 SER B O 1
ATOM 6633 N N . GLY B 1 145 ? 9.758 11.469 26.219 1 90 145 GLY B N 1
ATOM 6634 C CA . GLY B 1 145 ? 10.633 12.359 25.469 1 90 145 GLY B CA 1
ATOM 6635 C C . GLY B 1 145 ? 9.891 13.289 24.531 1 90 145 GLY B C 1
ATOM 6636 O O . GLY B 1 145 ? 10.383 14.367 24.203 1 90 145 GLY B O 1
ATOM 6637 N N . ASP B 1 146 ? 8.742 12.891 24.125 1 92.12 146 ASP B N 1
ATOM 6638 C CA . ASP B 1 146 ? 7.957 13.664 23.172 1 92.12 146 ASP B CA 1
ATOM 6639 C C . ASP B 1 146 ? 6.727 14.273 23.844 1 92.12 146 ASP B C 1
ATOM 6641 O O . ASP B 1 146 ? 6.367 15.422 23.562 1 92.12 146 ASP B O 1
ATOM 6645 N N . ILE B 1 147 ? 6.211 13.523 24.766 1 96.5 147 ILE B N 1
ATOM 6646 C CA . ILE B 1 147 ? 4.93 13.938 25.344 1 96.5 147 ILE B CA 1
ATOM 6647 C C . ILE B 1 147 ? 5.156 14.555 26.719 1 96.5 147 ILE B C 1
ATOM 6649 O O . ILE B 1 147 ? 5.801 13.945 27.578 1 96.5 147 ILE B O 1
ATOM 6653 N N . TYR B 1 148 ? 4.691 15.711 26.953 1 96.31 148 TYR B N 1
ATOM 6654 C CA . TYR B 1 148 ? 4.684 16.359 28.25 1 96.31 148 TYR B CA 1
ATOM 6655 C C . TYR B 1 148 ? 3.363 17.094 28.5 1 96.31 148 TYR B C 1
ATOM 6657 O O . TYR B 1 148 ? 2.674 17.469 27.547 1 96.31 148 TYR B O 1
ATOM 6665 N N . LEU B 1 149 ? 3.002 17.219 29.719 1 96.81 149 LEU B N 1
ATOM 6666 C CA . LEU B 1 149 ? 1.745 17.844 30.109 1 96.81 149 LEU B CA 1
ATOM 6667 C C . LEU B 1 149 ? 1.954 18.766 31.297 1 96.81 149 LEU B C 1
ATOM 6669 O O . LEU B 1 149 ? 2.904 18.609 32.062 1 96.81 149 LEU B O 1
ATOM 6673 N N . SER B 1 150 ? 1.178 19.75 31.438 1 94.88 150 SER B N 1
ATOM 6674 C CA . SER B 1 150 ? 1.008 20.625 32.594 1 94.88 150 SER B CA 1
ATOM 6675 C C . SER B 1 150 ? -0.439 21.078 32.719 1 94.88 150 SER B C 1
ATOM 6677 O O . SER B 1 150 ? -1.272 20.797 31.859 1 94.88 150 SER B O 1
ATOM 6679 N N . SER B 1 151 ? -0.699 21.781 33.75 1 93.5 151 SER B N 1
ATOM 6680 C CA . SER B 1 151 ? -2.043 22.328 33.906 1 93.5 151 SER B CA 1
ATOM 6681 C C . SER B 1 151 ? -2.373 23.312 32.781 1 93.5 151 SER B C 1
ATOM 6683 O O . SER B 1 151 ? -3.541 23.469 32.406 1 93.5 151 SER B O 1
ATOM 6685 N N . LYS B 1 152 ? -1.379 23.891 32.156 1 94.94 152 LYS B N 1
ATOM 6686 C CA . LYS B 1 152 ? -1.586 24.875 31.109 1 94.94 152 LYS B CA 1
ATOM 6687 C C . LYS B 1 152 ? -1.82 24.203 29.766 1 94.94 152 LYS B C 1
ATOM 6689 O O . LYS B 1 152 ? -2.299 24.844 28.812 1 94.94 152 LYS B O 1
ATOM 6694 N N . THR B 1 153 ? -1.446 22.922 29.688 1 96.81 153 THR B N 1
ATOM 6695 C CA . THR B 1 153 ? -1.673 22.172 28.453 1 96.81 153 THR B CA 1
ATOM 6696 C C . THR B 1 153 ? -3.158 22.141 28.109 1 96.81 153 THR B C 1
ATOM 6698 O O . THR B 1 153 ? -3.521 22.188 26.938 1 96.81 153 THR B O 1
ATOM 6701 N N . VAL B 1 154 ? -4.059 22.125 29.078 1 96.25 154 VAL B N 1
ATOM 6702 C CA . VAL B 1 154 ? -5.5 22.094 28.859 1 96.25 154 VAL B CA 1
ATOM 6703 C C . VAL B 1 154 ? -5.934 23.359 28.125 1 96.25 154 VAL B C 1
ATOM 6705 O O . VAL B 1 154 ? -6.73 23.297 27.188 1 96.25 154 VAL B O 1
ATOM 6708 N N . GLN B 1 155 ? -5.375 24.453 28.562 1 94.94 155 GLN B N 1
ATOM 6709 C CA . GLN B 1 155 ? -5.691 25.719 27.906 1 94.94 155 GLN B CA 1
ATOM 6710 C C . GLN B 1 155 ? -5.23 25.719 26.453 1 94.94 155 GLN B C 1
ATOM 6712 O O . GLN B 1 155 ? -5.938 26.219 25.562 1 94.94 155 GLN B O 1
ATOM 6717 N N . ALA B 1 156 ? -4.098 25.219 26.234 1 96.75 156 ALA B N 1
ATOM 6718 C CA . ALA B 1 156 ? -3.553 25.156 24.875 1 96.75 156 ALA B CA 1
ATOM 6719 C C . ALA B 1 156 ? -4.414 24.281 23.984 1 96.75 156 ALA B C 1
ATOM 6721 O O . ALA B 1 156 ? -4.707 24.641 22.844 1 96.75 156 ALA B O 1
ATOM 6722 N N . LEU B 1 157 ? -4.82 23.109 24.484 1 97.69 157 LEU B N 1
ATOM 6723 C CA . LEU B 1 157 ? -5.629 22.172 23.703 1 97.69 157 LEU B CA 1
ATOM 6724 C C . LEU B 1 157 ? -7.008 22.766 23.422 1 97.69 157 LEU B C 1
ATOM 6726 O O . LEU B 1 157 ? -7.488 22.703 22.281 1 97.69 157 LEU B O 1
ATOM 6730 N N . GLN B 1 158 ? -7.598 23.344 24.406 1 97.31 158 GLN B N 1
ATOM 6731 C CA . GLN B 1 158 ? -8.914 23.938 24.219 1 97.31 158 GLN B CA 1
ATOM 6732 C C . GLN B 1 158 ? -8.844 25.172 23.328 1 97.31 158 GLN B C 1
ATOM 6734 O O . GLN B 1 158 ? -9.773 25.453 22.562 1 97.31 158 GLN B O 1
ATOM 6739 N N . GLY B 1 159 ? -7.715 25.953 23.484 1 96.94 159 GLY B N 1
ATOM 6740 C CA . GLY B 1 159 ? -7.469 27.047 22.547 1 96.94 159 GLY B CA 1
ATOM 6741 C C . GLY B 1 159 ? -7.34 26.578 21.109 1 96.94 159 GLY B C 1
ATOM 6742 O O . GLY B 1 159 ? -7.844 27.234 20.203 1 96.94 159 GLY B O 1
ATOM 6743 N N . SER B 1 160 ? -6.676 25.453 20.922 1 97.38 160 SER B N 1
ATOM 6744 C CA . SER B 1 160 ? -6.535 24.875 19.578 1 97.38 160 SER B CA 1
ATOM 6745 C C . SER B 1 160 ? -7.887 24.453 19.016 1 97.38 160 SER B C 1
ATOM 6747 O O . SER B 1 160 ? -8.172 24.672 17.844 1 97.38 160 SER B O 1
ATOM 6749 N N . ILE B 1 161 ? -8.711 23.828 19.859 1 98.31 161 ILE B N 1
ATOM 6750 C CA . ILE B 1 161 ? -10.055 23.453 19.422 1 98.31 161 ILE B CA 1
ATOM 6751 C C . ILE B 1 161 ? -10.828 24.703 19.016 1 98.31 161 ILE B C 1
ATOM 6753 O O . ILE B 1 161 ? -11.523 24.703 18 1 98.31 161 ILE B O 1
ATOM 6757 N N . GLY B 1 162 ? -10.688 25.781 19.797 1 98.31 162 GLY B N 1
ATOM 6758 C CA . GLY B 1 162 ? -11.32 27.031 19.438 1 98.31 162 GLY B CA 1
ATOM 6759 C C . GLY B 1 162 ? -10.852 27.578 18.109 1 98.31 162 GLY B C 1
ATOM 6760 O O . GLY B 1 162 ? -11.648 28.125 17.344 1 98.31 162 GLY B O 1
ATOM 6761 N N . ALA B 1 163 ? -9.586 27.5 17.875 1 98.56 163 ALA B N 1
ATOM 6762 C CA . ALA B 1 163 ? -9.023 27.953 16.609 1 98.56 163 ALA B CA 1
ATOM 6763 C C . ALA B 1 163 ? -9.57 27.125 15.445 1 98.56 163 ALA B C 1
ATOM 6765 O O . ALA B 1 163 ? -9.883 27.672 14.391 1 98.56 163 ALA B O 1
ATOM 6766 N N . LEU B 1 164 ? -9.68 25.812 15.641 1 98.69 164 LEU B N 1
ATOM 6767 C CA . LEU B 1 164 ? -10.227 24.938 14.617 1 98.69 164 LEU B CA 1
ATOM 6768 C C . LEU B 1 164 ? -11.672 25.297 14.297 1 98.69 164 LEU B C 1
ATOM 6770 O O . LEU B 1 164 ? -12.047 25.391 13.125 1 98.69 164 LEU B O 1
ATOM 6774 N N . GLU B 1 165 ? -12.477 25.484 15.32 1 98.56 165 GLU B N 1
ATOM 6775 C CA . GLU B 1 165 ? -13.867 25.875 15.141 1 98.56 165 GLU B CA 1
ATOM 6776 C C . GLU B 1 165 ? -13.984 27.203 14.406 1 98.56 165 GLU B C 1
ATOM 6778 O O . GLU B 1 165 ? -14.828 27.359 13.508 1 98.56 165 GLU B O 1
ATOM 6783 N N . THR B 1 166 ? -13.117 28.125 14.789 1 97.94 166 THR B N 1
ATOM 6784 C CA . THR B 1 166 ? -13.109 29.422 14.148 1 97.94 166 THR B CA 1
ATOM 6785 C C . THR B 1 166 ? -12.789 29.297 12.664 1 97.94 166 THR B C 1
ATOM 6787 O O . THR B 1 166 ? -13.414 29.969 11.828 1 97.94 166 THR B O 1
ATOM 6790 N N . ALA B 1 167 ? -11.867 28.484 12.352 1 98.38 167 ALA B N 1
ATOM 6791 C CA . ALA B 1 167 ? -11.461 28.281 10.961 1 98.38 167 ALA B CA 1
ATOM 6792 C C . ALA B 1 167 ? -12.594 27.672 10.141 1 98.38 167 ALA B C 1
ATOM 6794 O O . ALA B 1 167 ? -12.898 28.125 9.047 1 98.38 167 ALA B O 1
ATOM 6795 N N . VAL B 1 168 ? -13.164 26.594 10.68 1 98.56 168 VAL B N 1
ATOM 6796 C CA . VAL B 1 168 ? -14.266 25.938 9.984 1 98.56 168 VAL B CA 1
ATOM 6797 C C . VAL B 1 168 ? -15.414 26.906 9.789 1 98.56 168 VAL B C 1
ATOM 6799 O O . VAL B 1 168 ? -15.961 27.016 8.688 1 98.56 168 VAL B O 1
ATOM 6802 N N . ASP B 1 169 ? -15.805 27.656 10.82 1 97.69 169 ASP B N 1
ATOM 6803 C CA . ASP B 1 169 ? -16.875 28.656 10.711 1 97.69 169 ASP B CA 1
ATOM 6804 C C . ASP B 1 169 ? -16.547 29.688 9.641 1 97.69 169 ASP B C 1
ATOM 6806 O O . ASP B 1 169 ? -17.422 30.141 8.914 1 97.69 169 ASP B O 1
ATOM 6810 N N . SER B 1 170 ? -15.297 30.047 9.531 1 96.75 170 SER B N 1
ATOM 6811 C CA . SER B 1 170 ? -14.875 31.109 8.617 1 96.75 170 SER B CA 1
ATOM 6812 C C . SER B 1 170 ? -15.062 30.688 7.16 1 96.75 170 SER B C 1
ATOM 6814 O O . SER B 1 170 ? -15.273 31.547 6.289 1 96.75 170 SER B O 1
ATOM 6816 N N . ILE B 1 171 ? -15.047 29.375 6.879 1 97 171 ILE B N 1
ATOM 6817 C CA . ILE B 1 171 ? -15.102 28.984 5.477 1 97 171 ILE B CA 1
ATOM 6818 C C . ILE B 1 171 ? -16.5 28.484 5.137 1 97 171 ILE B C 1
ATOM 6820 O O . ILE B 1 171 ? -16.797 28.156 3.98 1 97 171 ILE B O 1
ATOM 6824 N N . PHE B 1 172 ? -17.438 28.438 6.094 1 96.5 172 PHE B N 1
ATOM 6825 C CA . PHE B 1 172 ? -18.766 27.922 5.777 1 96.5 172 PHE B CA 1
ATOM 6826 C C . PHE B 1 172 ? -19.828 28.953 6.148 1 96.5 172 PHE B C 1
ATOM 6828 O O . PHE B 1 172 ? -20.938 28.922 5.609 1 96.5 172 PHE B O 1
ATOM 6835 N N . LYS B 1 173 ? -19.516 29.812 7.062 1 93.69 173 LYS B N 1
ATOM 6836 C CA . LYS B 1 173 ? -20.547 30.688 7.598 1 93.69 173 LYS B CA 1
ATOM 6837 C C . LYS B 1 173 ? -20.25 32.156 7.242 1 93.69 173 LYS B C 1
ATOM 6839 O O . LYS B 1 173 ? -19.109 32.594 7.34 1 93.69 173 LYS B O 1
ATOM 6844 N N . GLY B 1 174 ? -21.219 32.906 6.805 1 88.94 174 GLY B N 1
ATOM 6845 C CA . GLY B 1 174 ? -21.156 34.344 6.523 1 88.94 174 GLY B CA 1
ATOM 6846 C C . GLY B 1 174 ? -22.484 34.906 6.055 1 88.94 174 GLY B C 1
ATOM 6847 O O . GLY B 1 174 ? -23.438 34.156 5.797 1 88.94 174 GLY B O 1
ATOM 6848 N N . PRO B 1 175 ? -22.594 36.156 6.066 1 84.81 175 PRO B N 1
ATOM 6849 C CA . PRO B 1 175 ? -23.859 36.781 5.676 1 84.81 175 PRO B CA 1
ATOM 6850 C C . PRO B 1 175 ? -24.219 36.531 4.211 1 84.81 175 PRO B C 1
ATOM 6852 O O . PRO B 1 175 ? -25.391 36.5 3.85 1 84.81 175 PRO B O 1
ATOM 6855 N N . SER B 1 176 ? -23.172 36.438 3.402 1 85.06 176 SER B N 1
ATOM 6856 C CA . SER B 1 176 ? -23.312 36.156 1.977 1 85.06 176 SER B CA 1
ATOM 6857 C C . SER B 1 176 ? -22.109 35.375 1.439 1 85.06 176 SER B C 1
ATOM 6859 O O . SER B 1 176 ? -21.047 35.344 2.082 1 85.06 176 SER B O 1
ATOM 6861 N N . PRO B 1 177 ? -22.312 34.719 0.314 1 82.94 177 PRO B N 1
ATOM 6862 C CA . PRO B 1 177 ? -21.219 33.938 -0.253 1 82.94 177 PRO B CA 1
ATOM 6863 C C . PRO B 1 177 ? -19.938 34.75 -0.44 1 82.94 177 PRO B C 1
ATOM 6865 O O . PRO B 1 177 ? -18.844 34.25 -0.276 1 82.94 177 PRO B O 1
ATOM 6868 N N . GLU B 1 178 ? -20.078 36.031 -0.72 1 83 178 GLU B N 1
ATOM 6869 C CA . GLU B 1 178 ? -18.938 36.906 -0.966 1 83 178 GLU B CA 1
ATOM 6870 C C . GLU B 1 178 ? -18.172 37.188 0.324 1 83 178 GLU B C 1
ATOM 6872 O O . GLU B 1 178 ? -17 37.562 0.287 1 83 178 GLU B O 1
ATOM 6877 N N . HIS B 1 179 ? -18.797 36.875 1.426 1 86.69 179 HIS B N 1
ATOM 6878 C CA . HIS B 1 179 ? -18.203 37.156 2.723 1 86.69 179 HIS B CA 1
ATOM 6879 C C . HIS B 1 179 ? -17.672 35.906 3.389 1 86.69 179 HIS B C 1
ATOM 6881 O O . HIS B 1 179 ? -17.219 35.938 4.543 1 86.69 179 HIS B O 1
ATOM 6887 N N . ILE B 1 180 ? -17.75 34.844 2.633 1 87.94 180 ILE B N 1
ATOM 6888 C CA . ILE B 1 180 ? -17.281 33.594 3.16 1 87.94 180 ILE B CA 1
ATOM 6889 C C . ILE B 1 180 ? -15.961 33.188 2.479 1 87.94 180 ILE B C 1
ATOM 6891 O O . ILE B 1 180 ? -15.914 33.031 1.259 1 87.94 180 ILE B O 1
ATOM 6895 N N . SER B 1 181 ? -14.969 33.094 3.293 1 87.62 181 SER B N 1
ATOM 6896 C CA . SER B 1 181 ? -13.695 32.656 2.744 1 87.62 181 SER B CA 1
ATOM 6897 C C . SER B 1 181 ? -13.766 31.188 2.293 1 87.62 181 SER B C 1
ATOM 6899 O O . SER B 1 181 ? -14.531 30.391 2.852 1 87.62 181 SER B O 1
ATOM 6901 N N . ASN B 1 182 ? -13.023 30.906 1.288 1 91.5 182 ASN B N 1
ATOM 6902 C CA . ASN B 1 182 ? -13 29.516 0.82 1 91.5 182 ASN B CA 1
ATOM 6903 C C . ASN B 1 182 ? -11.781 28.766 1.351 1 91.5 182 ASN B C 1
ATOM 6905 O O . ASN B 1 182 ? -11.75 27.531 1.324 1 91.5 182 ASN B O 1
ATOM 6909 N N . ARG B 1 183 ? -10.852 29.516 1.879 1 96.69 183 ARG B N 1
ATOM 6910 C CA . ARG B 1 183 ? -9.578 28.922 2.281 1 96.69 183 ARG B CA 1
ATOM 6911 C C . ARG B 1 183 ? -9.141 29.438 3.646 1 96.69 183 ARG B C 1
ATOM 6913 O O . ARG B 1 183 ? -9.258 30.641 3.932 1 96.69 183 ARG B O 1
ATOM 6920 N N . ALA B 1 184 ? -8.664 28.547 4.449 1 98.38 184 ALA B N 1
ATOM 6921 C CA . ALA B 1 184 ? -8.195 28.938 5.777 1 98.38 184 ALA B CA 1
ATOM 6922 C C . ALA B 1 184 ? -6.898 28.203 6.129 1 98.38 184 ALA B C 1
ATOM 6924 O O . ALA B 1 184 ? -6.715 27.047 5.766 1 98.38 184 ALA B O 1
ATOM 6925 N N . PHE B 1 185 ? -6.008 28.891 6.746 1 98.81 185 PHE B N 1
ATOM 6926 C CA . PHE B 1 185 ? -4.824 28.328 7.375 1 98.81 185 PHE B CA 1
ATOM 6927 C C . PHE B 1 185 ? -4.84 28.562 8.883 1 98.81 185 PHE B C 1
ATOM 6929 O O . PHE B 1 185 ? -5.059 29.688 9.328 1 98.81 185 PHE B O 1
ATOM 6936 N N . VAL B 1 186 ? -4.602 27.531 9.641 1 98.88 186 VAL B N 1
ATOM 6937 C CA . VAL B 1 186 ? -4.664 27.641 11.094 1 98.88 186 VAL B CA 1
ATOM 6938 C C . VAL B 1 186 ? -3.27 27.438 11.688 1 98.88 186 VAL B C 1
ATOM 6940 O O . VAL B 1 186 ? -2.678 26.375 11.555 1 98.88 186 VAL B O 1
ATOM 6943 N N . ALA B 1 187 ? -2.766 28.453 12.367 1 98.56 187 ALA B N 1
ATOM 6944 C CA . ALA B 1 187 ? -1.5 28.359 13.094 1 98.56 187 ALA B CA 1
ATOM 6945 C C . ALA B 1 187 ? -1.713 27.828 14.508 1 98.56 187 ALA B C 1
ATOM 6947 O O . ALA B 1 187 ? -2.004 28.594 15.43 1 98.56 187 ALA B O 1
ATOM 6948 N N . ILE B 1 188 ? -1.48 26.547 14.633 1 97.25 188 ILE B N 1
ATOM 6949 C CA . ILE B 1 188 ? -1.837 25.938 15.914 1 97.25 188 ILE B CA 1
ATOM 6950 C C . ILE B 1 188 ? -0.709 25.016 16.375 1 97.25 188 ILE B C 1
ATOM 6952 O O . ILE B 1 188 ? 0.15 24.625 15.586 1 97.25 188 ILE B O 1
ATOM 6956 N N . ARG B 1 189 ? -0.677 24.734 17.594 1 95.81 189 ARG B N 1
ATOM 6957 C CA . ARG B 1 189 ? 0.124 23.766 18.328 1 95.81 189 ARG B CA 1
ATOM 6958 C C . ARG B 1 189 ? -0.609 23.266 19.578 1 95.81 189 ARG B C 1
ATOM 6960 O O . ARG B 1 189 ? -1.445 23.984 20.125 1 95.81 189 ARG B O 1
ATOM 6967 N N . PRO B 1 190 ? -0.267 22.109 20.109 1 96.88 190 PRO B N 1
ATOM 6968 C CA . PRO B 1 190 ? 0.633 21.109 19.531 1 96.88 190 PRO B CA 1
ATOM 6969 C C . PRO B 1 190 ? 0.06 20.453 18.266 1 96.88 190 PRO B C 1
ATOM 6971 O O . PRO B 1 190 ? -1.133 20.594 17.984 1 96.88 190 PRO B O 1
ATOM 6974 N N . PRO B 1 191 ? 0.904 19.828 17.438 1 98.06 191 PRO B N 1
ATOM 6975 C CA . PRO B 1 191 ? 0.413 19.125 16.234 1 98.06 191 PRO B CA 1
ATOM 6976 C C . PRO B 1 191 ? -0.502 17.953 16.594 1 98.06 191 PRO B C 1
ATOM 6978 O O . PRO B 1 191 ? -0.666 17.625 17.766 1 98.06 191 PRO B O 1
ATOM 6981 N N . GLY B 1 192 ? -1.094 17.344 15.531 1 98.69 192 GLY B N 1
ATOM 6982 C CA . GLY B 1 192 ? -2.145 16.406 15.914 1 98.69 192 GLY B CA 1
ATOM 6983 C C . GLY B 1 192 ? -2.074 15.094 15.156 1 98.69 192 GLY B C 1
ATOM 6984 O O . GLY B 1 192 ? -2.633 14.086 15.594 1 98.69 192 GLY B O 1
ATOM 6985 N N . HIS B 1 193 ? -1.351 14.898 14.031 1 98.62 193 HIS B N 1
ATOM 6986 C CA . HIS B 1 193 ? -1.602 13.828 13.078 1 98.62 193 HIS B CA 1
ATOM 6987 C C . HIS B 1 193 ? -1.018 12.508 13.57 1 98.62 193 HIS B C 1
ATOM 6989 O O . HIS B 1 193 ? -1.294 11.445 13 1 98.62 193 HIS B O 1
ATOM 6995 N N . HIS B 1 194 ? -0.32 12.531 14.727 1 98.5 194 HIS B N 1
ATOM 6996 C CA . HIS B 1 194 ? 0.191 11.297 15.305 1 98.5 194 HIS B CA 1
ATOM 6997 C C . HIS B 1 194 ? -0.727 10.781 16.406 1 98.5 194 HIS B C 1
ATOM 6999 O O . HIS B 1 194 ? -0.544 9.672 16.906 1 98.5 194 HIS B O 1
ATOM 7005 N N . CYS B 1 195 ? -1.673 11.547 16.844 1 98.5 195 CYS B N 1
ATOM 7006 C CA . CYS B 1 195 ? -2.537 11.094 17.938 1 98.5 195 CYS B CA 1
ATOM 7007 C C . CYS B 1 195 ? -3.584 10.109 17.438 1 98.5 195 CYS B C 1
ATOM 7009 O O . CYS B 1 195 ? -4.387 10.445 16.562 1 98.5 195 CYS B O 1
ATOM 7011 N N . HIS B 1 196 ? -3.572 8.969 17.953 1 97.88 196 HIS B N 1
ATOM 7012 C CA . HIS B 1 196 ? -4.551 7.934 17.625 1 97.88 196 HIS B CA 1
ATOM 7013 C C . HIS B 1 196 ? -5.863 8.164 18.359 1 97.88 196 HIS B C 1
ATOM 7015 O O . HIS B 1 196 ? -6.109 9.258 18.875 1 97.88 196 HIS B O 1
ATOM 7021 N N . PHE B 1 197 ? -6.742 7.168 18.375 1 97.62 197 PHE B N 1
ATOM 7022 C CA . PHE B 1 197 ? -8.047 7.238 19.016 1 97.62 197 PHE B CA 1
ATOM 7023 C C . PHE B 1 197 ? -7.902 7.617 20.484 1 97.62 197 PHE B C 1
ATOM 7025 O O . PHE B 1 197 ? -8.617 8.492 20.984 1 97.62 197 PHE B O 1
ATOM 7032 N N . ALA B 1 198 ? -6.941 7 21.141 1 97.06 198 ALA B N 1
ATOM 7033 C CA . ALA B 1 198 ? -6.742 7.285 22.547 1 97.06 198 ALA B CA 1
ATOM 7034 C C . ALA B 1 198 ? -5.285 7.066 22.953 1 97.06 198 ALA B C 1
ATOM 7036 O O . ALA B 1 198 ? -5 6.641 24.078 1 97.06 198 ALA B O 1
ATOM 7037 N N . THR B 1 199 ? -4.371 7.293 22.062 1 96.19 199 THR B N 1
ATOM 7038 C CA . THR B 1 199 ? -2.941 7.148 22.312 1 96.19 199 THR B CA 1
ATOM 7039 C C . THR B 1 199 ? -2.176 8.344 21.75 1 96.19 199 THR B C 1
ATOM 7041 O O . THR B 1 199 ? -2.123 8.547 20.531 1 96.19 199 THR B O 1
ATOM 7044 N N . PRO B 1 200 ? -1.588 9.148 22.672 1 97.06 200 PRO B N 1
ATOM 7045 C CA . PRO B 1 200 ? -0.743 10.242 22.188 1 97.06 200 PRO B CA 1
ATOM 7046 C C . PRO B 1 200 ? 0.588 9.75 21.625 1 97.06 200 PRO B C 1
ATOM 7048 O O . PRO B 1 200 ? 1.11 8.727 22.062 1 97.06 200 PRO B O 1
ATOM 7051 N N . SER B 1 201 ? 1.024 10.398 20.625 1 95.31 201 SER B N 1
ATOM 7052 C CA . SER B 1 201 ? 2.293 10.031 20 1 95.31 201 SER B CA 1
ATOM 7053 C C . SER B 1 201 ? 2.896 11.211 19.25 1 95.31 201 SER B C 1
ATOM 7055 O O . SER B 1 201 ? 2.178 12.109 18.812 1 95.31 201 SER B O 1
ATOM 7057 N N . GLY B 1 202 ? 4.184 11.25 19.109 1 94.5 202 GLY B N 1
ATOM 7058 C CA . GLY B 1 202 ? 4.84 12.258 18.297 1 94.5 202 GLY B CA 1
ATOM 7059 C C . GLY B 1 202 ? 4.363 13.664 18.578 1 94.5 202 GLY B C 1
ATOM 7060 O O . GLY B 1 202 ? 3.949 14.383 17.672 1 94.5 202 GLY B O 1
ATOM 7061 N N . PHE B 1 203 ? 4.324 14.039 19.844 1 96.5 203 PHE B N 1
ATOM 7062 C CA . PHE B 1 203 ? 3.982 15.375 20.328 1 96.5 203 PHE B CA 1
ATOM 7063 C C . PHE B 1 203 ? 2.475 15.594 20.281 1 96.5 203 PHE B C 1
ATOM 7065 O O . PHE B 1 203 ? 1.981 16.625 20.75 1 96.5 203 PHE B O 1
ATOM 7072 N N . CYS B 1 204 ? 1.735 14.68 19.656 1 98 204 CYS B N 1
ATOM 7073 C CA . CYS B 1 204 ? 0.315 14.883 19.391 1 98 204 CYS B CA 1
ATOM 7074 C C . CYS B 1 204 ? -0.537 14.281 20.5 1 98 204 CYS B C 1
ATOM 7076 O O . CYS B 1 204 ? -0.434 13.086 20.797 1 98 204 CYS B O 1
ATOM 7078 N N . VAL B 1 205 ? -1.36 15.102 21.031 1 97.5 205 VAL B N 1
ATOM 7079 C CA . VAL B 1 205 ? -2.205 14.695 22.156 1 97.5 205 VAL B CA 1
ATOM 7080 C C . VAL B 1 205 ? -3.666 14.656 21.703 1 97.5 205 VAL B C 1
ATOM 7082 O O . VAL B 1 205 ? -4.469 13.906 22.266 1 97.5 205 VAL B O 1
ATOM 7085 N N . LEU B 1 206 ? -3.975 15.438 20.766 1 97.94 206 LEU B N 1
ATOM 7086 C CA . LEU B 1 206 ? -5.277 15.516 20.109 1 97.94 206 LEU B CA 1
ATOM 7087 C C . LEU B 1 206 ? -5.133 15.445 18.594 1 97.94 206 LEU B C 1
ATOM 7089 O O . LEU B 1 206 ? -4.148 15.938 18.031 1 97.94 206 LEU B O 1
ATOM 7093 N N . ASN B 1 207 ? -6.102 14.75 17.984 1 98.81 207 ASN B N 1
ATOM 7094 C CA . ASN B 1 207 ? -6.059 14.758 16.531 1 98.81 207 ASN B CA 1
ATOM 7095 C C . ASN B 1 207 ? -6.816 15.945 15.945 1 98.81 207 ASN B C 1
ATOM 7097 O O . ASN B 1 207 ? -8.008 15.844 15.648 1 98.81 207 ASN B O 1
ATOM 7101 N N . ASN B 1 208 ? -6.125 17 15.648 1 98.81 208 ASN B N 1
ATOM 7102 C CA . ASN B 1 208 ? -6.703 18.281 15.234 1 98.81 208 ASN B CA 1
ATOM 7103 C C . ASN B 1 208 ? -7.488 18.141 13.938 1 98.81 208 ASN B C 1
ATOM 7105 O O . ASN B 1 208 ? -8.562 18.719 13.789 1 98.81 208 ASN B O 1
ATOM 7109 N N . ALA B 1 209 ? -6.973 17.375 12.969 1 98.88 209 ALA B N 1
ATOM 7110 C CA . ALA B 1 209 ? -7.617 17.203 11.672 1 98.88 209 ALA B CA 1
ATOM 7111 C C . ALA B 1 209 ? -9 16.594 11.812 1 98.88 209 ALA B C 1
ATOM 7113 O O . ALA B 1 209 ? -9.992 17.141 11.336 1 98.88 209 ALA B O 1
ATOM 7114 N N . HIS B 1 210 ? -9.078 15.477 12.523 1 98.88 210 HIS B N 1
ATOM 7115 C CA . HIS B 1 210 ? -10.352 14.781 12.641 1 98.88 210 HIS B CA 1
ATOM 7116 C C . HIS B 1 210 ? -11.328 15.562 13.516 1 98.88 210 HIS B C 1
ATOM 7118 O O . HIS B 1 210 ? -12.539 15.516 13.305 1 98.88 210 HIS B O 1
ATOM 7124 N N . VAL B 1 211 ? -10.836 16.281 14.516 1 98.88 211 VAL B N 1
ATOM 7125 C CA . VAL B 1 211 ? -11.695 17.141 15.32 1 98.88 211 VAL B CA 1
ATOM 7126 C C . VAL B 1 211 ? -12.328 18.219 14.438 1 98.88 211 VAL B C 1
ATOM 7128 O O . VAL B 1 211 ? -13.531 18.469 14.516 1 98.88 211 VAL B O 1
ATOM 7131 N N . ALA B 1 212 ? -11.547 18.859 13.586 1 98.94 212 ALA B N 1
ATOM 7132 C CA . ALA B 1 212 ? -12.062 19.859 12.656 1 98.94 212 ALA B CA 1
ATOM 7133 C C . ALA B 1 212 ? -13.078 19.25 11.695 1 98.94 212 ALA B C 1
ATOM 7135 O O . ALA B 1 212 ? -14.094 19.859 11.383 1 98.94 212 ALA B O 1
ATOM 7136 N N . ILE B 1 213 ? -12.805 18.016 11.211 1 98.94 213 ILE B N 1
ATOM 7137 C CA . ILE B 1 213 ? -13.672 17.328 10.273 1 98.94 213 ILE B CA 1
ATOM 7138 C C . ILE B 1 213 ? -15.031 17.047 10.914 1 98.94 213 ILE B C 1
ATOM 7140 O O . ILE B 1 213 ? -16.078 17.297 10.312 1 98.94 213 ILE B O 1
ATOM 7144 N N . GLU B 1 214 ? -14.992 16.547 12.156 1 98.81 214 GLU B N 1
ATOM 7145 C CA . GLU B 1 214 ? -16.25 16.281 12.859 1 98.81 214 GLU B CA 1
ATOM 7146 C C . GLU B 1 214 ? -17.047 17.562 13.078 1 98.81 214 GLU B C 1
ATOM 7148 O O . GLU B 1 214 ? -18.266 17.578 12.977 1 98.81 214 GLU B O 1
ATOM 7153 N N . TYR B 1 215 ? -16.344 18.625 13.438 1 98.81 215 TYR B N 1
ATOM 7154 C CA . TYR B 1 215 ? -17.031 19.891 13.625 1 98.81 215 TYR B CA 1
ATOM 7155 C C . TYR B 1 215 ? -17.672 20.375 12.328 1 98.81 215 TYR B C 1
ATOM 7157 O O . TYR B 1 215 ? -18.812 20.859 12.328 1 98.81 215 TYR B O 1
ATOM 7165 N N . ALA B 1 216 ? -16.984 20.25 11.219 1 98.81 216 ALA B N 1
ATOM 7166 C CA . ALA B 1 216 ? -17.516 20.625 9.906 1 98.81 216 ALA B CA 1
ATOM 7167 C C . ALA B 1 216 ? -18.734 19.781 9.547 1 98.81 216 ALA B C 1
ATOM 7169 O O . ALA B 1 216 ? -19.703 20.297 8.977 1 98.81 216 ALA B O 1
ATOM 7170 N N . ALA B 1 217 ? -18.656 18.5 9.828 1 98.69 217 ALA B N 1
ATOM 7171 C CA . ALA B 1 217 ? -19.766 17.594 9.547 1 98.69 217 ALA B CA 1
ATOM 7172 C C . ALA B 1 217 ? -20.984 17.953 10.398 1 98.69 217 ALA B C 1
ATOM 7174 O O . ALA B 1 217 ? -22.094 18.062 9.875 1 98.69 217 ALA B O 1
ATOM 7175 N N . ASP B 1 218 ? -20.797 18.188 11.664 1 98.25 218 ASP B N 1
ATOM 7176 C CA . ASP B 1 218 ? -21.875 18.469 12.602 1 98.25 218 ASP B CA 1
ATOM 7177 C C . ASP B 1 218 ? -22.531 19.812 12.312 1 98.25 218 ASP B C 1
ATOM 7179 O O . ASP B 1 218 ? -23.75 19.953 12.398 1 98.25 218 ASP B O 1
ATOM 7183 N N . SER B 1 219 ? -21.719 20.766 11.984 1 98.19 219 SER B N 1
ATOM 7184 C CA . SER B 1 219 ? -22.203 22.141 11.906 1 98.19 219 SER B CA 1
ATOM 7185 C C . SER B 1 219 ? -22.656 22.5 10.492 1 98.19 219 SER B C 1
ATOM 7187 O O . SER B 1 219 ? -23.531 23.359 10.312 1 98.19 219 SER B O 1
ATOM 7189 N N . TYR B 1 220 ? -22.078 21.812 9.508 1 98.06 220 TYR B N 1
ATOM 7190 C CA . TYR B 1 220 ? -22.312 22.297 8.148 1 98.06 220 TYR B CA 1
ATOM 7191 C C . TYR B 1 220 ? -22.609 21.125 7.207 1 98.06 220 TYR B C 1
ATOM 7193 O O . TYR B 1 220 ? -22.562 21.281 5.984 1 98.06 220 TYR B O 1
ATOM 7201 N N . ASP B 1 221 ? -22.75 19.891 7.672 1 97.94 221 ASP B N 1
ATOM 7202 C CA . ASP B 1 221 ? -23.219 18.719 6.941 1 97.94 221 ASP B CA 1
ATOM 7203 C C . ASP B 1 221 ? -22.188 18.25 5.918 1 97.94 221 ASP B C 1
ATOM 7205 O O . ASP B 1 221 ? -22.547 17.797 4.828 1 97.94 221 ASP B O 1
ATOM 7209 N N . VAL B 1 222 ? -20.969 18.516 6.234 1 98.69 222 VAL B N 1
ATOM 7210 C CA . VAL B 1 222 ? -19.922 17.969 5.379 1 98.69 222 VAL B CA 1
ATOM 7211 C C . VAL B 1 222 ? -19.984 16.438 5.379 1 98.69 222 VAL B C 1
ATOM 7213 O O . VAL B 1 222 ? -20.047 15.812 6.438 1 98.69 222 VAL B O 1
ATOM 7216 N N . THR B 1 223 ? -19.938 15.828 4.164 1 98.69 223 THR B N 1
ATOM 7217 C CA . THR B 1 223 ? -20.156 14.391 4.078 1 98.69 223 THR B CA 1
ATOM 7218 C C . THR B 1 223 ? -18.844 13.664 3.764 1 98.69 223 THR B C 1
ATOM 7220 O O . THR B 1 223 ? -18.688 12.5 4.117 1 98.69 223 THR B O 1
ATOM 7223 N N . HIS B 1 224 ? -18 14.32 3.002 1 98.81 224 HIS B N 1
ATOM 7224 C CA . HIS B 1 224 ? -16.766 13.688 2.568 1 98.81 224 HIS B CA 1
ATOM 7225 C C . HIS B 1 224 ? -15.586 14.648 2.693 1 98.81 224 HIS B C 1
ATOM 7227 O O . HIS B 1 224 ? -15.695 15.82 2.344 1 98.81 224 HIS B O 1
ATOM 7233 N N . VAL B 1 225 ? -14.445 14.188 3.201 1 98.94 225 VAL B N 1
ATOM 7234 C CA . VAL B 1 225 ? -13.25 15.008 3.367 1 98.94 225 VAL B CA 1
ATOM 7235 C C . VAL B 1 225 ? -12.023 14.25 2.867 1 98.94 225 VAL B C 1
ATOM 7237 O O . VAL B 1 225 ? -11.844 13.07 3.18 1 98.94 225 VAL B O 1
ATOM 7240 N N . ALA B 1 226 ? -11.227 14.82 2.029 1 98.88 226 ALA B N 1
ATOM 7241 C CA . ALA B 1 226 ? -9.898 14.312 1.689 1 98.88 226 ALA B CA 1
ATOM 7242 C C . ALA B 1 226 ? -8.82 15 2.516 1 98.88 226 ALA B C 1
ATOM 7244 O O . ALA B 1 226 ? -8.625 16.219 2.412 1 98.88 226 ALA B O 1
ATOM 7245 N N . VAL B 1 227 ? -8.18 14.234 3.357 1 98.94 227 VAL B N 1
ATOM 7246 C CA . VAL B 1 227 ? -7.027 14.75 4.098 1 98.94 227 VAL B CA 1
ATOM 7247 C C . VAL B 1 227 ? -5.758 14.555 3.275 1 98.94 227 VAL B C 1
ATOM 7249 O O . VAL B 1 227 ? -5.375 13.422 2.971 1 98.94 227 VAL B O 1
ATOM 7252 N N . LEU B 1 228 ? -5.191 15.625 2.848 1 98.88 228 LEU B N 1
ATOM 7253 C CA . LEU B 1 228 ? -3.881 15.625 2.207 1 98.88 228 LEU B CA 1
ATOM 7254 C C . LEU B 1 228 ? -2.783 15.961 3.211 1 98.88 228 LEU B C 1
ATOM 7256 O O . LEU B 1 228 ? -2.727 17.078 3.721 1 98.88 228 LEU B O 1
ATOM 7260 N N . ASP B 1 229 ? -1.945 14.953 3.504 1 98.81 229 ASP B N 1
ATOM 7261 C CA . ASP B 1 229 ? -0.956 15.062 4.57 1 98.81 229 ASP B CA 1
ATOM 7262 C C . ASP B 1 229 ? 0.462 15.102 4.004 1 98.81 229 ASP B C 1
ATOM 7264 O O . ASP B 1 229 ? 1.001 14.078 3.584 1 98.81 229 ASP B O 1
ATOM 7268 N N . PHE B 1 230 ? 1.055 16.328 3.898 1 98.56 230 PHE B N 1
ATOM 7269 C CA . PHE B 1 230 ? 2.475 16.406 3.578 1 98.56 230 PHE B CA 1
ATOM 7270 C C . PHE B 1 230 ? 3.299 16.672 4.836 1 98.56 230 PHE B C 1
ATOM 7272 O O . PHE B 1 230 ? 3.205 17.734 5.438 1 98.56 230 PHE B O 1
ATOM 7279 N N . ASP B 1 231 ? 3.971 15.75 5.262 1 98.38 231 ASP B N 1
ATOM 7280 C CA . ASP B 1 231 ? 4.781 15.703 6.477 1 98.38 231 ASP B CA 1
ATOM 7281 C C . ASP B 1 231 ? 5.867 14.633 6.371 1 98.38 231 ASP B C 1
ATOM 7283 O O . ASP B 1 231 ? 5.633 13.562 5.82 1 98.38 231 ASP B O 1
ATOM 7287 N N . LEU B 1 232 ? 7.059 15.023 6.863 1 98 232 LEU B N 1
ATOM 7288 C CA . LEU B 1 232 ? 8.148 14.047 6.816 1 98 232 LEU B CA 1
ATOM 7289 C C . LEU B 1 232 ? 7.75 12.758 7.52 1 98 232 LEU B C 1
ATOM 7291 O O . LEU B 1 232 ? 8.18 11.672 7.117 1 98 232 LEU B O 1
ATOM 7295 N N . HIS B 1 233 ? 7 12.883 8.547 1 97.94 233 HIS B N 1
ATOM 7296 C CA . HIS B 1 233 ? 6.59 11.734 9.352 1 97.94 233 HIS B CA 1
ATOM 7297 C C . HIS B 1 233 ? 5.172 11.297 9 1 97.94 233 HIS B C 1
ATOM 7299 O O . HIS B 1 233 ? 4.301 12.133 8.773 1 97.94 233 HIS B O 1
ATOM 7305 N N . HIS B 1 234 ? 4.965 9.992 8.938 1 98.31 234 HIS B N 1
ATOM 7306 C CA . HIS B 1 234 ? 3.658 9.422 8.625 1 98.31 234 HIS B CA 1
ATOM 7307 C C . HIS B 1 234 ? 2.619 9.82 9.672 1 98.31 234 HIS B C 1
ATOM 7309 O O . HIS B 1 234 ? 2.869 9.719 10.875 1 98.31 234 HIS B O 1
ATOM 7315 N N . GLY B 1 235 ? 1.449 10.336 9.203 1 98.62 235 GLY B N 1
ATOM 7316 C CA . GLY B 1 235 ? 0.345 10.641 10.102 1 98.62 235 GLY B CA 1
ATOM 7317 C C . GLY B 1 235 ? -0.429 9.414 10.539 1 98.62 235 GLY B C 1
ATOM 7318 O O . GLY B 1 235 ? -1.62 9.289 10.242 1 98.62 235 GLY B O 1
ATOM 7319 N N . ASP B 1 236 ? 0.254 8.555 11.281 1 98.25 236 ASP B N 1
ATOM 7320 C CA . ASP B 1 236 ? -0.298 7.262 11.68 1 98.25 236 ASP B CA 1
ATOM 7321 C C . ASP B 1 236 ? -1.563 7.441 12.516 1 98.25 236 ASP B C 1
ATOM 7323 O O . ASP B 1 236 ? -2.496 6.641 12.414 1 98.25 236 ASP B O 1
ATOM 7327 N N . GLY B 1 237 ? -1.654 8.5 13.32 1 98.5 237 GLY B N 1
ATOM 7328 C CA . GLY B 1 237 ? -2.855 8.766 14.094 1 98.5 237 GLY B CA 1
ATOM 7329 C C . GLY B 1 237 ? -4.062 9.102 13.234 1 98.5 237 GLY B C 1
ATOM 7330 O O . GLY B 1 237 ? -5.141 8.531 13.43 1 98.5 237 GLY B O 1
ATOM 7331 N N . THR B 1 238 ? -3.844 10.039 12.32 1 98.88 238 THR B N 1
ATOM 7332 C CA . THR B 1 238 ? -4.926 10.406 11.414 1 98.88 238 THR B CA 1
ATOM 7333 C C . THR B 1 238 ? -5.406 9.195 10.625 1 98.88 238 THR B C 1
ATOM 7335 O O . THR B 1 238 ? -6.613 8.992 10.453 1 98.88 238 THR B O 1
ATOM 7338 N N . GLN B 1 239 ? -4.488 8.398 10.148 1 98.81 239 GLN B N 1
ATOM 7339 C CA . GLN B 1 239 ? -4.848 7.195 9.398 1 98.81 239 GLN B CA 1
ATOM 7340 C C . GLN B 1 239 ? -5.609 6.207 10.281 1 98.81 239 GLN B C 1
ATOM 7342 O O . GLN B 1 239 ? -6.566 5.574 9.82 1 98.81 239 GLN B O 1
ATOM 7347 N N . ASP B 1 240 ? -5.168 6.031 11.484 1 98.19 240 ASP B N 1
ATOM 7348 C CA . ASP B 1 240 ? -5.824 5.129 12.422 1 98.19 240 ASP B CA 1
ATOM 7349 C C . ASP B 1 240 ? -7.289 5.516 12.625 1 98.19 240 ASP B C 1
ATOM 7351 O O . ASP B 1 240 ? -8.156 4.648 12.695 1 98.19 240 ASP B O 1
ATOM 7355 N N . ILE B 1 241 ? -7.539 6.75 12.742 1 98.44 241 ILE B N 1
ATOM 7356 C CA . ILE B 1 241 ? -8.906 7.219 12.953 1 98.44 241 ILE B CA 1
ATOM 7357 C C . ILE B 1 241 ? -9.727 7 11.688 1 98.44 241 ILE B C 1
ATOM 7359 O O . ILE B 1 241 ? -10.93 6.75 11.758 1 98.44 241 ILE B O 1
ATOM 7363 N N . CYS B 1 242 ? -9.094 7.023 10.516 1 98.62 242 CYS B N 1
ATOM 7364 C CA . CYS B 1 242 ? -9.797 6.645 9.289 1 98.62 242 CYS B CA 1
ATOM 7365 C C . CYS B 1 242 ? -10.273 5.199 9.359 1 98.62 242 CYS B C 1
ATOM 7367 O O . CYS B 1 242 ? -11.367 4.883 8.883 1 98.62 242 CYS B O 1
ATOM 7369 N N . TRP B 1 243 ? -9.453 4.312 9.898 1 98 243 TRP B N 1
ATOM 7370 C CA . TRP B 1 243 ? -9.859 2.926 10.102 1 98 243 TRP B CA 1
ATOM 7371 C C . TRP B 1 243 ? -11.078 2.852 11.016 1 98 243 TRP B C 1
ATOM 7373 O O . TRP B 1 243 ? -12.023 2.111 10.742 1 98 243 TRP B O 1
ATOM 7383 N N . LYS B 1 244 ? -11.062 3.635 12.039 1 96.94 244 LYS B N 1
ATOM 7384 C CA . LYS B 1 244 ? -12.203 3.689 12.945 1 96.94 244 LYS B CA 1
ATOM 7385 C C . LYS B 1 244 ? -13.461 4.141 12.211 1 96.94 244 LYS B C 1
ATOM 7387 O O . LYS B 1 244 ? -14.531 3.545 12.367 1 96.94 244 LYS B O 1
ATOM 7392 N N . ARG B 1 245 ? -13.305 5.168 11.438 1 97.19 245 ARG B N 1
ATOM 7393 C CA . ARG B 1 245 ? -14.43 5.715 10.695 1 97.19 245 ARG B CA 1
ATOM 7394 C C . ARG B 1 245 ? -14.977 4.688 9.703 1 97.19 245 ARG B C 1
ATOM 7396 O O . ARG B 1 245 ? -16.172 4.676 9.414 1 97.19 245 ARG B O 1
ATOM 7403 N N . ALA B 1 246 ? -14.133 3.826 9.242 1 97 246 ALA B N 1
ATOM 7404 C CA . ALA B 1 246 ? -14.523 2.781 8.297 1 97 246 ALA B CA 1
ATOM 7405 C C . ALA B 1 246 ? -15.242 1.638 9.016 1 97 246 ALA B C 1
ATOM 7407 O O . ALA B 1 246 ? -15.773 0.732 8.367 1 97 246 ALA B O 1
ATOM 7408 N N . GLY B 1 247 ? -15.234 1.676 10.344 1 95.5 247 GLY B N 1
ATOM 7409 C CA . GLY B 1 247 ? -16 0.709 11.117 1 95.5 247 GLY B CA 1
ATOM 7410 C C . GLY B 1 247 ? -15.125 -0.253 11.898 1 95.5 247 GLY B C 1
ATOM 7411 O O . GLY B 1 247 ? -15.633 -1.063 12.68 1 95.5 247 GLY B O 1
ATOM 7412 N N . PHE B 1 248 ? -13.812 -0.14 11.742 1 95.44 248 PHE B N 1
ATOM 7413 C CA . PHE B 1 248 ? -12.922 -1.077 12.414 1 95.44 248 PHE B CA 1
ATOM 7414 C C . PHE B 1 248 ? -12.711 -0.682 13.867 1 95.44 248 PHE B C 1
ATOM 7416 O O . PHE B 1 248 ? -12.594 0.503 14.188 1 95.44 248 PHE B O 1
ATOM 7423 N N . LYS B 1 249 ? -12.617 -1.612 14.703 1 93.06 249 LYS B N 1
ATOM 7424 C CA . LYS B 1 249 ? -12.43 -1.392 16.141 1 93.06 249 LYS B CA 1
ATOM 7425 C C . LYS B 1 249 ? -11.062 -0.782 16.422 1 93.06 249 LYS B C 1
ATOM 7427 O O . LYS B 1 249 ? -10.039 -1.286 15.961 1 93.06 249 LYS B O 1
ATOM 7432 N N . PRO B 1 250 ? -11.039 0.341 17.156 1 93.44 250 PRO B N 1
ATOM 7433 C CA . PRO B 1 250 ? -9.742 0.875 17.562 1 93.44 250 PRO B CA 1
ATOM 7434 C C . PRO B 1 250 ? -8.961 -0.098 18.438 1 93.44 250 PRO B C 1
ATOM 7436 O O . PRO B 1 250 ? -9.555 -0.846 19.219 1 93.44 250 PRO B O 1
ATOM 7439 N N . ASP B 1 251 ? -7.688 -0.044 18.375 1 88.31 251 ASP B N 1
ATOM 7440 C CA . ASP B 1 251 ? -6.816 -0.959 19.109 1 88.31 251 ASP B CA 1
ATOM 7441 C C . ASP B 1 251 ? -6.934 -0.74 20.609 1 88.31 251 ASP B C 1
ATOM 7443 O O . ASP B 1 251 ? -6.742 -1.671 21.391 1 88.31 251 ASP B O 1
ATOM 7447 N N . GLU B 1 252 ? -7.324 0.461 21.016 1 89.31 252 GLU B N 1
ATOM 7448 C CA . GLU B 1 252 ? -7.383 0.835 22.422 1 89.31 252 GLU B CA 1
ATOM 7449 C C . GLU B 1 252 ? -8.68 0.349 23.062 1 89.31 252 GLU B C 1
ATOM 7451 O O . GLU B 1 252 ? -8.797 0.344 24.297 1 89.31 252 GLU B O 1
ATOM 7456 N N . GLU B 1 253 ? -9.586 -0.025 22.25 1 84.31 253 GLU B N 1
ATOM 7457 C CA . GLU B 1 253 ? -10.859 -0.483 22.781 1 84.31 253 GLU B CA 1
ATOM 7458 C C . GLU B 1 253 ? -10.828 -1.977 23.094 1 84.31 253 GLU B C 1
ATOM 7460 O O . GLU B 1 253 ? -10.625 -2.797 22.203 1 84.31 253 GLU B O 1
ATOM 7465 N N . THR B 1 254 ? -10.812 -2.381 24.297 1 69.5 254 THR B N 1
ATOM 7466 C CA . THR B 1 254 ? -10.672 -3.77 24.719 1 69.5 254 THR B CA 1
ATOM 7467 C C . THR B 1 254 ? -12.039 -4.41 24.938 1 69.5 254 THR B C 1
ATOM 7469 O O . THR B 1 254 ? -12.164 -5.637 24.953 1 69.5 254 THR B O 1
ATOM 7472 N N . LYS B 1 255 ? -13.047 -3.668 25.234 1 61.88 255 LYS B N 1
ATOM 7473 C CA . LYS B 1 255 ? -14.312 -4.281 25.625 1 61.88 255 LYS B CA 1
ATOM 7474 C C . LYS B 1 255 ? -15 -4.938 24.438 1 61.88 255 LYS B C 1
ATOM 7476 O O . LYS B 1 255 ? -15.008 -4.387 23.328 1 61.88 255 LYS B O 1
ATOM 7481 N N . GLU B 1 256 ? -15.188 -6.191 24.594 1 64.88 256 GLU B N 1
ATOM 7482 C CA . GLU B 1 256 ? -16.047 -6.902 23.641 1 64.88 256 GLU B CA 1
ATOM 7483 C C . GLU B 1 256 ? -17.375 -6.176 23.453 1 64.88 256 GLU B C 1
ATOM 7485 O O . GLU B 1 256 ? -18.062 -5.871 24.422 1 64.88 256 GLU B O 1
ATOM 7490 N N . ASN B 1 257 ? -17.375 -5.297 22.531 1 65.5 257 ASN B N 1
ATOM 7491 C CA . ASN B 1 257 ? -18.578 -4.527 22.203 1 65.5 257 ASN B CA 1
ATOM 7492 C C . ASN B 1 257 ? -19.422 -5.234 21.141 1 65.5 257 ASN B C 1
ATOM 7494 O O . ASN B 1 257 ? -18.906 -5.605 20.078 1 65.5 257 ASN B O 1
ATOM 7498 N N . GLU B 1 258 ? -20.516 -5.574 21.422 1 70.81 258 GLU B N 1
ATOM 7499 C CA . GLU B 1 258 ? -21.469 -6.305 20.578 1 70.81 258 GLU B CA 1
ATOM 7500 C C . GLU B 1 258 ? -21.719 -5.578 19.266 1 70.81 258 GLU B C 1
ATOM 7502 O O . GLU B 1 258 ? -22.297 -6.148 18.328 1 70.81 258 GLU B O 1
ATOM 7507 N N . GLU B 1 259 ? -21.125 -4.449 19.219 1 81.75 259 GLU B N 1
ATOM 7508 C CA . GLU B 1 259 ? -21.406 -3.672 18.016 1 81.75 259 GLU B CA 1
ATOM 7509 C C . GLU B 1 259 ? -20.531 -4.133 16.859 1 81.75 259 GLU B C 1
ATOM 7511 O O . GLU B 1 259 ? -20.859 -3.893 15.695 1 81.75 259 GLU B O 1
ATOM 7516 N N . TYR B 1 260 ? -19.5 -4.797 17.203 1 84.88 260 TYR B N 1
ATOM 7517 C CA . TYR B 1 260 ? -18.562 -5.254 16.172 1 84.88 260 TYR B CA 1
ATOM 7518 C C . TYR B 1 260 ? -18.859 -6.695 15.781 1 84.88 260 TYR B C 1
ATOM 7520 O O . TYR B 1 260 ? -19.234 -7.512 16.625 1 84.88 260 TYR B O 1
ATOM 7528 N N . ASP B 1 261 ? -18.781 -6.934 14.539 1 80.06 261 ASP B N 1
ATOM 7529 C CA . ASP B 1 261 ? -18.891 -8.32 14.094 1 80.06 261 ASP B CA 1
ATOM 7530 C C . ASP B 1 261 ? -17.688 -9.141 14.539 1 80.06 261 ASP B C 1
ATOM 7532 O O . ASP B 1 261 ? -16.844 -8.656 15.281 1 80.06 261 ASP B O 1
ATOM 7536 N N . GLY B 1 262 ? -17.75 -10.383 14.281 1 70.12 262 GLY B N 1
ATOM 7537 C CA . GLY B 1 262 ? -16.719 -11.305 14.734 1 70.12 262 GLY B CA 1
ATOM 7538 C C . GLY B 1 262 ? -15.336 -10.961 14.219 1 70.12 262 GLY B C 1
ATOM 7539 O O . GLY B 1 262 ? -14.328 -11.445 14.742 1 70.12 262 GLY B O 1
ATOM 7540 N N . PHE B 1 263 ? -15.312 -10 13.312 1 72 263 PHE B N 1
ATOM 7541 C CA . PHE B 1 263 ? -14.016 -9.68 12.734 1 72 263 PHE B CA 1
ATOM 7542 C C . PHE B 1 263 ? -13.609 -8.258 13.078 1 72 263 PHE B C 1
ATOM 7544 O O . PHE B 1 263 ? -12.617 -7.742 12.555 1 72 263 PHE B O 1
ATOM 7551 N N . GLY B 1 264 ? -14.422 -7.664 13.953 1 79.38 264 GLY B N 1
ATOM 7552 C CA . GLY B 1 264 ? -14.062 -6.379 14.539 1 79.38 264 GLY B CA 1
ATOM 7553 C C . GLY B 1 264 ? -14.516 -5.199 13.703 1 79.38 264 GLY B C 1
ATOM 7554 O O . GLY B 1 264 ? -13.859 -4.152 13.703 1 79.38 264 GLY B O 1
ATOM 7555 N N . LYS B 1 265 ? -15.445 -5.352 12.906 1 89.19 265 LYS B N 1
ATOM 7556 C CA . LYS B 1 265 ? -15.898 -4.238 12.078 1 89.19 265 LYS B CA 1
ATOM 7557 C C . LYS B 1 265 ? -17.391 -3.979 12.273 1 89.19 265 LYS B C 1
ATOM 7559 O O . LYS B 1 265 ? -18.172 -4.918 12.445 1 89.19 265 LYS B O 1
ATOM 7564 N N . LYS B 1 266 ? -17.781 -2.803 12.375 1 91.75 266 LYS B N 1
ATOM 7565 C CA . LYS B 1 266 ? -19.172 -2.352 12.352 1 91.75 266 LYS B CA 1
ATOM 7566 C C . LYS B 1 266 ? -19.438 -1.467 11.141 1 91.75 266 LYS B C 1
ATOM 7568 O O . LYS B 1 266 ? -18.594 -1.347 10.25 1 91.75 266 LYS B O 1
ATOM 7573 N N . LEU B 1 267 ? -20.562 -0.921 11.031 1 92.19 267 LEU B N 1
ATOM 7574 C CA . LEU B 1 267 ? -20.906 -0.083 9.883 1 92.19 267 LEU B CA 1
ATOM 7575 C C . LEU B 1 267 ? -20.062 1.188 9.867 1 92.19 267 LEU B C 1
ATOM 7577 O O . LEU B 1 267 ? -19.828 1.793 10.922 1 92.19 267 LEU B O 1
ATOM 7581 N N . ALA B 1 268 ? -19.656 1.549 8.719 1 94.62 268 ALA B N 1
ATOM 7582 C CA . ALA B 1 268 ? -18.859 2.771 8.57 1 94.62 268 ALA B CA 1
ATOM 7583 C C . ALA B 1 268 ? -19.688 4.004 8.914 1 94.62 268 ALA B C 1
ATOM 7585 O O . ALA B 1 268 ? -20.906 4.012 8.719 1 94.62 268 ALA B O 1
ATOM 7586 N N . GLU B 1 269 ? -18.969 5.016 9.336 1 93.31 269 GLU B N 1
ATOM 7587 C CA . GLU B 1 269 ? -19.625 6.246 9.773 1 93.31 269 GLU B CA 1
ATOM 7588 C C . GLU B 1 269 ? -19.344 7.391 8.797 1 93.31 269 GLU B C 1
ATOM 7590 O O . GLU B 1 269 ? -18.328 7.395 8.109 1 93.31 269 GLU B O 1
ATOM 7595 N N . PHE B 1 270 ? -20.391 8.297 8.695 1 95.88 270 PHE B N 1
ATOM 7596 C CA . PHE B 1 270 ? -20.141 9.578 8.055 1 95.88 270 PHE B CA 1
ATOM 7597 C C . PHE B 1 270 ? -19.547 10.578 9.055 1 95.88 270 PHE B C 1
ATOM 7599 O O . PHE B 1 270 ? -19.828 10.5 10.25 1 95.88 270 PHE B O 1
ATOM 7606 N N . PRO B 1 271 ? -18.812 11.648 8.672 1 98.31 271 PRO B N 1
ATOM 7607 C CA . PRO B 1 271 ? -18.344 11.812 7.297 1 98.31 271 PRO B CA 1
ATOM 7608 C C . PRO B 1 271 ? -17.281 10.781 6.898 1 98.31 271 PRO B C 1
ATOM 7610 O O . PRO B 1 271 ? -16.562 10.281 7.758 1 98.31 271 PRO B O 1
ATOM 7613 N N . ARG B 1 272 ? -17.297 10.461 5.566 1 98.44 272 ARG B N 1
ATOM 7614 C CA . ARG B 1 272 ? -16.234 9.602 5.035 1 98.44 272 ARG B CA 1
ATOM 7615 C C . ARG B 1 272 ? -14.953 10.391 4.812 1 98.44 272 ARG B C 1
ATOM 7617 O O . ARG B 1 272 ? -14.992 11.539 4.355 1 98.44 272 ARG B O 1
ATOM 7624 N N . VAL B 1 273 ? -13.867 9.82 5.215 1 98.88 273 VAL B N 1
ATOM 7625 C CA . VAL B 1 273 ? -12.602 10.547 5.129 1 98.88 273 VAL B CA 1
ATOM 7626 C C . VAL B 1 273 ? -11.586 9.719 4.348 1 98.88 273 VAL B C 1
ATOM 7628 O O . VAL B 1 273 ? -11.336 8.555 4.676 1 98.88 273 VAL B O 1
ATOM 7631 N N . GLY B 1 274 ? -11.109 10.219 3.223 1 98.81 274 GLY B N 1
ATOM 7632 C CA . GLY B 1 274 ? -9.93 9.688 2.564 1 98.81 274 GLY B CA 1
ATOM 7633 C C . GLY B 1 274 ? -8.633 10.25 3.111 1 98.81 274 GLY B C 1
ATOM 7634 O O . GLY B 1 274 ? -8.555 11.438 3.434 1 98.81 274 GLY B O 1
ATOM 7635 N N . TYR B 1 275 ? -7.641 9.391 3.312 1 98.88 275 TYR B N 1
ATOM 7636 C CA . TYR B 1 275 ? -6.34 9.812 3.82 1 98.88 275 TYR B CA 1
ATOM 7637 C C . TYR B 1 275 ? -5.254 9.617 2.768 1 98.88 275 TYR B C 1
ATOM 7639 O O . TYR B 1 275 ? -5 8.492 2.326 1 98.88 275 TYR B O 1
ATOM 7647 N N . PHE B 1 276 ? -4.652 10.68 2.361 1 98.88 276 PHE B N 1
ATOM 7648 C CA . PHE B 1 276 ? -3.635 10.719 1.318 1 98.88 276 PHE B CA 1
ATOM 7649 C C . PHE B 1 276 ? -2.367 11.398 1.826 1 98.88 276 PHE B C 1
ATOM 7651 O O . PHE B 1 276 ? -2.346 12.617 2.025 1 98.88 276 PHE B O 1
ATOM 7658 N N . SER B 1 277 ? -1.3 10.578 1.981 1 98.69 277 SER B N 1
ATOM 7659 C CA . SER B 1 277 ? -0.152 11.062 2.74 1 98.69 277 SER B CA 1
ATOM 7660 C C . SER B 1 277 ? 1.148 10.852 1.972 1 98.69 277 SER B C 1
ATOM 7662 O O . SER B 1 277 ? 1.289 9.875 1.234 1 98.69 277 SER B O 1
ATOM 7664 N N . MET B 1 278 ? 2.01 11.805 2.057 1 97.69 278 MET B N 1
ATOM 7665 C CA . MET B 1 278 ? 3.4 11.656 1.641 1 97.69 278 MET B CA 1
ATOM 7666 C C . MET B 1 278 ? 4.344 11.789 2.832 1 97.69 278 MET B C 1
ATOM 7668 O O . MET B 1 278 ? 4.227 12.727 3.621 1 97.69 278 MET B O 1
ATOM 7672 N N . HIS B 1 279 ? 5.273 10.891 3.02 1 98.56 279 HIS B N 1
ATOM 7673 C CA . HIS B 1 279 ? 6.176 10.875 4.164 1 98.56 279 HIS B CA 1
ATOM 7674 C C . HIS B 1 279 ? 7.418 10.031 3.875 1 98.56 279 HIS B C 1
ATOM 7676 O O . HIS B 1 279 ? 7.504 9.383 2.834 1 98.56 279 HIS B O 1
ATOM 7682 N N . ASP B 1 280 ? 8.367 10.148 4.738 1 97.81 280 ASP B N 1
ATOM 7683 C CA . ASP B 1 280 ? 9.57 9.328 4.672 1 97.81 280 ASP B CA 1
ATOM 7684 C C . ASP B 1 280 ? 9.359 7.984 5.367 1 97.81 280 ASP B C 1
ATOM 7686 O O . ASP B 1 280 ? 9.156 7.938 6.582 1 97.81 280 ASP B O 1
ATOM 7690 N N . ILE B 1 281 ? 9.469 6.871 4.625 1 97.81 281 ILE B N 1
ATOM 7691 C CA . ILE B 1 281 ? 9.188 5.535 5.133 1 97.81 281 ILE B CA 1
ATOM 7692 C C . ILE B 1 281 ? 10.32 5.086 6.055 1 97.81 281 ILE B C 1
ATOM 7694 O O . ILE B 1 281 ? 10.211 4.062 6.734 1 97.81 281 ILE B O 1
ATOM 7698 N N . ASN B 1 282 ? 11.375 5.91 6.207 1 95.75 282 ASN B N 1
ATOM 7699 C CA . ASN B 1 282 ? 12.5 5.582 7.074 1 95.75 282 ASN B CA 1
ATOM 7700 C C . ASN B 1 282 ? 12.523 6.465 8.32 1 95.75 282 ASN B C 1
ATOM 7702 O O . ASN B 1 282 ? 13.477 6.422 9.094 1 95.75 282 ASN B O 1
ATOM 7706 N N . SER B 1 283 ? 11.492 7.305 8.492 1 95.12 283 SER B N 1
ATOM 7707 C CA . SER B 1 283 ? 11.359 8.18 9.656 1 95.12 283 SER B CA 1
ATOM 7708 C C . SER B 1 283 ? 10.234 7.711 10.57 1 95.12 283 SER B C 1
ATOM 7710 O O . SER B 1 283 ? 9.469 6.812 10.219 1 95.12 283 SER B O 1
ATOM 7712 N N . PHE B 1 284 ? 10.188 8.281 11.797 1 91 284 PHE B N 1
ATOM 7713 C CA . PHE B 1 284 ? 9.125 7.938 12.734 1 91 284 PHE B CA 1
ATOM 7714 C C . PHE B 1 284 ? 7.766 7.973 12.055 1 91 284 PHE B C 1
ATOM 7716 O O . PHE B 1 284 ? 7.484 8.883 11.273 1 91 284 PHE B O 1
ATOM 7723 N N . PRO B 1 285 ? 6.984 6.988 12.141 1 93.56 285 PRO B N 1
ATOM 7724 C CA . PRO B 1 285 ? 7.07 5.93 13.148 1 93.56 285 PRO B CA 1
ATOM 7725 C C . PRO B 1 285 ? 7.707 4.652 12.609 1 93.56 285 PRO B C 1
ATOM 7727 O O . PRO B 1 285 ? 7.465 3.564 13.141 1 93.56 285 PRO B O 1
ATOM 7730 N N . THR B 1 286 ? 8.43 4.734 11.492 1 92.75 286 THR B N 1
ATOM 7731 C CA . THR B 1 286 ? 9.055 3.551 10.906 1 92.75 286 THR B CA 1
ATOM 7732 C C . THR B 1 286 ? 10.57 3.66 10.961 1 92.75 286 THR B C 1
ATOM 7734 O O . THR B 1 286 ? 11.273 3.031 10.172 1 92.75 286 THR B O 1
ATOM 7737 N N . GLU B 1 287 ? 11.078 4.48 11.766 1 88.56 287 GLU B N 1
ATOM 7738 C CA . GLU B 1 287 ? 12.523 4.578 11.93 1 88.56 287 GLU B CA 1
ATOM 7739 C C . GLU B 1 287 ? 13.062 3.418 12.766 1 88.56 287 GLU B C 1
ATOM 7741 O O . GLU B 1 287 ? 12.289 2.631 13.312 1 88.56 287 GLU B O 1
ATOM 7746 N N . SER B 1 288 ? 14.391 3.371 12.766 1 77.94 288 SER B N 1
ATOM 7747 C CA . SER B 1 288 ? 15.023 2.307 13.531 1 77.94 288 SER B CA 1
ATOM 7748 C C . SER B 1 288 ? 14.531 2.297 14.977 1 77.94 288 SER B C 1
ATOM 7750 O O . SER B 1 288 ? 14.43 3.35 15.609 1 77.94 288 SER B O 1
ATOM 7752 N N . GLY B 1 289 ? 14.148 1.32 15.477 1 77.5 289 GLY B N 1
ATOM 7753 C CA . GLY B 1 289 ? 13.609 1.184 16.812 1 77.5 289 GLY B CA 1
ATOM 7754 C C . GLY B 1 289 ? 12.094 1.193 16.859 1 77.5 289 GLY B C 1
ATOM 7755 O O . GLY B 1 289 ? 11.492 0.853 17.875 1 77.5 289 GLY B O 1
ATOM 7756 N N . PHE B 1 290 ? 11.516 1.633 15.789 1 82.81 290 PHE B N 1
ATOM 7757 C CA . PHE B 1 290 ? 10.055 1.681 15.711 1 82.81 290 PHE B CA 1
ATOM 7758 C C . PHE B 1 290 ? 9.555 0.95 14.469 1 82.81 290 PHE B C 1
ATOM 7760 O O . PHE B 1 290 ? 8.352 0.772 14.289 1 82.81 290 PHE B O 1
ATOM 7767 N N . ALA B 1 291 ? 10.469 0.49 13.672 1 90.38 291 ALA B N 1
ATOM 7768 C CA . ALA B 1 291 ? 10.141 -0.069 12.367 1 90.38 291 ALA B CA 1
ATOM 7769 C C . ALA B 1 291 ? 9.672 -1.517 12.492 1 90.38 291 ALA B C 1
ATOM 7771 O O . ALA B 1 291 ? 10.305 -2.428 11.945 1 90.38 291 ALA B O 1
ATOM 7772 N N . THR B 1 292 ? 8.539 -1.71 13.086 1 92.62 292 THR B N 1
ATOM 7773 C CA . THR B 1 292 ? 7.91 -3.023 13.133 1 92.62 292 THR B CA 1
ATOM 7774 C C . THR B 1 292 ? 7.211 -3.33 11.812 1 92.62 292 THR B C 1
ATOM 7776 O O . THR B 1 292 ? 6.938 -2.424 11.016 1 92.62 292 THR B O 1
ATOM 7779 N N . LYS B 1 293 ? 6.871 -4.652 11.578 1 94.25 293 LYS B N 1
ATOM 7780 C CA . LYS B 1 293 ? 6.094 -5.031 10.398 1 94.25 293 LYS B CA 1
ATOM 7781 C C . LYS B 1 293 ? 4.793 -4.238 10.32 1 94.25 293 LYS B C 1
ATOM 7783 O O . LYS B 1 293 ? 4.418 -3.752 9.25 1 94.25 293 LYS B O 1
ATOM 7788 N N . GLU B 1 294 ? 4.188 -4.109 11.477 1 93.88 294 GLU B N 1
ATOM 7789 C CA . GLU B 1 294 ? 2.889 -3.445 11.547 1 93.88 294 GLU B CA 1
ATOM 7790 C C . GLU B 1 294 ? 3.002 -1.972 11.164 1 93.88 294 GLU B C 1
ATOM 7792 O O . GLU B 1 294 ? 2.197 -1.464 10.383 1 93.88 294 GLU B O 1
ATOM 7797 N N . ASN B 1 295 ? 4.008 -1.257 11.719 1 95.88 295 ASN B N 1
ATOM 7798 C CA . ASN B 1 295 ? 4.184 0.161 11.422 1 95.88 295 ASN B CA 1
ATOM 7799 C C . ASN B 1 295 ? 4.523 0.386 9.945 1 95.88 295 ASN B C 1
ATOM 7801 O O . ASN B 1 295 ? 4.023 1.326 9.328 1 95.88 295 ASN B O 1
ATOM 7805 N N . ILE B 1 296 ? 5.359 -0.496 9.43 1 97.31 296 ILE B N 1
ATOM 7806 C CA . ILE B 1 296 ? 5.777 -0.364 8.039 1 97.31 296 ILE B CA 1
ATOM 7807 C C . ILE B 1 296 ? 4.59 -0.632 7.113 1 97.31 296 ILE B C 1
ATOM 7809 O O . ILE B 1 296 ? 4.355 0.112 6.16 1 97.31 296 ILE B O 1
ATOM 7813 N N . LYS B 1 297 ? 3.809 -1.735 7.379 1 97.81 297 LYS B N 1
ATOM 7814 C CA . LYS B 1 297 ? 2.607 -2.014 6.598 1 97.81 297 LYS B CA 1
ATOM 7815 C C . LYS B 1 297 ? 1.627 -0.845 6.66 1 97.81 297 LYS B C 1
ATOM 7817 O O . LYS B 1 297 ? 1.054 -0.453 5.641 1 97.81 297 LYS B O 1
ATOM 7822 N N . ASN B 1 298 ? 1.476 -0.289 7.875 1 98.12 298 ASN B N 1
ATOM 7823 C CA . ASN B 1 298 ? 0.568 0.838 8.062 1 98.12 298 ASN B CA 1
ATOM 7824 C C . ASN B 1 298 ? 0.994 2.047 7.234 1 98.12 298 ASN B C 1
ATOM 7826 O O . ASN B 1 298 ? 0.174 2.646 6.539 1 98.12 298 ASN B O 1
ATOM 7830 N N . ALA B 1 299 ? 2.264 2.357 7.246 1 98.69 299 ALA B N 1
ATOM 7831 C CA . ALA B 1 299 ? 2.803 3.525 6.551 1 98.69 299 ALA B CA 1
ATOM 7832 C C . ALA B 1 299 ? 2.898 3.273 5.047 1 98.69 299 ALA B C 1
ATOM 7834 O O . ALA B 1 299 ? 3.258 4.172 4.281 1 98.69 299 ALA B O 1
ATOM 7835 N N . SER B 1 300 ? 2.535 2.016 4.59 1 98.75 300 SER B N 1
ATOM 7836 C CA . SER B 1 300 ? 2.674 1.623 3.193 1 98.75 300 SER B CA 1
ATOM 7837 C C . SER B 1 300 ? 1.342 1.159 2.615 1 98.75 300 SER B C 1
ATOM 7839 O O . SER B 1 300 ? 1.299 0.579 1.527 1 98.75 300 SER B O 1
ATOM 7841 N N . THR B 1 301 ? 0.273 1.383 3.332 1 98.81 301 THR B N 1
ATOM 7842 C CA . THR B 1 301 ? -1.053 0.933 2.92 1 98.81 301 THR B CA 1
ATOM 7843 C C . THR B 1 301 ? -1.572 1.771 1.758 1 98.81 301 THR B C 1
ATOM 7845 O O . THR B 1 301 ? -1.578 3.002 1.826 1 98.81 301 THR B O 1
ATOM 7848 N N . CYS B 1 302 ? -1.951 1.156 0.676 1 98.69 302 CYS B N 1
ATOM 7849 C CA . CYS B 1 302 ? -2.596 1.782 -0.472 1 98.69 302 CYS B CA 1
ATOM 7850 C C . CYS B 1 302 ? -3.877 1.047 -0.847 1 98.69 302 CYS B C 1
ATOM 7852 O O . CYS B 1 302 ? -3.828 -0.039 -1.427 1 98.69 302 CYS B O 1
ATOM 7854 N N . ILE B 1 303 ? -5.02 1.593 -0.528 1 98.62 303 ILE B N 1
ATOM 7855 C CA . ILE B 1 303 ? -6.312 0.964 -0.775 1 98.62 303 ILE B CA 1
ATOM 7856 C C . ILE B 1 303 ? -7.344 2.033 -1.122 1 98.62 303 ILE B C 1
ATOM 7858 O O . ILE B 1 303 ? -7.371 3.104 -0.511 1 98.62 303 ILE B O 1
ATOM 7862 N N . MET B 1 304 ? -8.109 1.88 -2.174 1 97.69 304 MET B N 1
ATOM 7863 C CA . MET B 1 304 ? -9.156 2.799 -2.613 1 97.69 304 MET B CA 1
ATOM 7864 C C . MET B 1 304 ? -10.492 2.078 -2.752 1 97.69 304 MET B C 1
ATOM 7866 O O . MET B 1 304 ? -10.539 0.929 -3.197 1 97.69 304 MET B O 1
ATOM 7870 N N . ASN B 1 305 ? -11.555 2.672 -2.275 1 95.56 305 ASN B N 1
ATOM 7871 C CA . ASN B 1 305 ? -12.945 2.297 -2.533 1 95.56 305 ASN B CA 1
ATOM 7872 C C . ASN B 1 305 ? -13.203 0.835 -2.182 1 95.56 305 ASN B C 1
ATOM 7874 O O . ASN B 1 305 ? -13.852 0.115 -2.947 1 95.56 305 ASN B O 1
ATOM 7878 N N . SER B 1 306 ? -12.609 0.345 -1.152 1 96.25 306 SER B N 1
ATOM 7879 C CA . SER B 1 306 ? -12.805 -1.015 -0.656 1 96.25 306 SER B CA 1
ATOM 7880 C C . SER B 1 306 ? -12.742 -1.061 0.867 1 96.25 306 SER B C 1
ATOM 7882 O O . SER B 1 306 ? -11.977 -0.318 1.486 1 96.25 306 SER B O 1
ATOM 7884 N N . HIS B 1 307 ? -13.633 -1.865 1.482 1 96 307 HIS B N 1
ATOM 7885 C CA . HIS B 1 307 ? -13.719 -2.021 2.93 1 96 307 HIS B CA 1
ATOM 7886 C C . HIS B 1 307 ? -13.977 -0.683 3.613 1 96 307 HIS B C 1
ATOM 7888 O O . HIS B 1 307 ? -13.477 -0.434 4.711 1 96 307 HIS B O 1
ATOM 7894 N N . ASP B 1 308 ? -14.625 0.252 2.861 1 96.56 308 ASP B N 1
ATOM 7895 C CA . ASP B 1 308 ? -14.977 1.584 3.338 1 96.56 308 ASP B CA 1
ATOM 7896 C C . ASP B 1 308 ? -13.734 2.416 3.631 1 96.56 308 ASP B C 1
ATOM 7898 O O . ASP B 1 308 ? -13.766 3.312 4.477 1 96.56 308 ASP B O 1
ATOM 7902 N N . LEU B 1 309 ? -12.609 2.029 2.992 1 98.12 309 LEU B N 1
ATOM 7903 C CA . LEU B 1 309 ? -11.344 2.709 3.213 1 98.12 309 LEU B CA 1
ATOM 7904 C C . LEU B 1 309 ? -10.875 3.408 1.94 1 98.12 309 LEU B C 1
ATOM 7906 O O . LEU B 1 309 ? -11.094 2.912 0.834 1 98.12 309 LEU B O 1
ATOM 7910 N N . ASN B 1 310 ? -10.32 4.543 2.057 1 98.69 310 ASN B N 1
ATOM 7911 C CA . ASN B 1 310 ? -9.562 5.289 1.057 1 98.69 310 ASN B CA 1
ATOM 7912 C C . ASN B 1 310 ? -8.266 5.855 1.642 1 98.69 310 ASN B C 1
ATOM 7914 O O . ASN B 1 310 ? -8.266 6.949 2.215 1 98.69 310 ASN B O 1
ATOM 7918 N N . ILE B 1 311 ? -7.219 5.109 1.548 1 98.88 311 ILE B N 1
ATOM 7919 C CA . ILE B 1 311 ? -5.914 5.445 2.104 1 98.88 311 ILE B CA 1
ATOM 7920 C C . ILE B 1 311 ? -4.836 5.262 1.039 1 98.88 311 ILE B C 1
ATOM 7922 O O . ILE B 1 311 ? -4.781 4.223 0.376 1 98.88 311 ILE B O 1
ATOM 7926 N N . TRP B 1 312 ? -4.062 6.203 0.857 1 98.81 312 TRP B N 1
ATOM 7927 C CA . TRP B 1 312 ? -2.951 6.098 -0.084 1 98.81 312 TRP B CA 1
ATOM 7928 C C . TRP B 1 312 ? -1.697 6.762 0.476 1 98.81 312 TRP B C 1
ATOM 7930 O O . TRP B 1 312 ? -1.699 7.957 0.768 1 98.81 312 TRP B O 1
ATOM 7940 N N . ASN B 1 313 ? -0.635 6.004 0.664 1 98.75 313 ASN B N 1
ATOM 7941 C CA . ASN B 1 313 ? 0.646 6.492 1.16 1 98.75 313 ASN B CA 1
ATOM 7942 C C . ASN B 1 313 ? 1.703 6.512 0.06 1 98.75 313 ASN B C 1
ATOM 7944 O O . ASN B 1 313 ? 1.854 5.539 -0.68 1 98.75 313 ASN B O 1
ATOM 7948 N N . ILE B 1 314 ? 2.334 7.625 -0.122 1 98.25 314 ILE B N 1
ATOM 7949 C CA . ILE B 1 314 ? 3.451 7.777 -1.047 1 98.25 314 ILE B CA 1
ATOM 7950 C C . ILE B 1 314 ? 4.727 8.078 -0.267 1 98.25 314 ILE B C 1
ATOM 7952 O O . ILE B 1 314 ? 4.738 8.945 0.611 1 98.25 314 ILE B O 1
ATOM 7956 N N . HIS B 1 315 ? 5.805 7.391 -0.538 1 98.31 315 HIS B N 1
ATOM 7957 C CA . HIS B 1 315 ? 7.066 7.59 0.17 1 98.31 315 HIS B CA 1
ATOM 7958 C C . HIS B 1 315 ? 7.949 8.602 -0.553 1 98.31 315 HIS B C 1
ATOM 7960 O O . HIS B 1 315 ? 8.102 8.531 -1.774 1 98.31 315 HIS B O 1
ATOM 7966 N N . LEU B 1 316 ? 8.469 9.547 0.212 1 97.88 316 LEU B N 1
ATOM 7967 C CA . LEU B 1 316 ? 9.383 10.539 -0.337 1 97.88 316 LEU B CA 1
ATOM 7968 C C . LEU B 1 316 ? 10.648 9.883 -0.875 1 97.88 316 LEU B C 1
ATOM 7970 O O . LEU B 1 316 ? 11.086 8.852 -0.357 1 97.88 316 LEU B O 1
ATOM 7974 N N . SER B 1 317 ? 11.203 10.477 -1.966 1 95.81 317 SER B N 1
ATOM 7975 C CA . SER B 1 317 ? 12.398 9.945 -2.615 1 95.81 317 SER B CA 1
ATOM 7976 C C . SER B 1 317 ? 13.484 11.008 -2.729 1 95.81 317 SER B C 1
ATOM 7978 O O . SER B 1 317 ? 13.188 12.203 -2.709 1 95.81 317 SER B O 1
ATOM 7980 N N . SER B 1 318 ? 14.688 10.555 -2.826 1 95.19 318 SER B N 1
ATOM 7981 C CA . SER B 1 318 ? 15.812 11.469 -2.998 1 95.19 318 SER B CA 1
ATOM 7982 C C . SER B 1 318 ? 15.844 12.047 -4.406 1 95.19 318 SER B C 1
ATOM 7984 O O . SER B 1 318 ? 15.281 11.469 -5.336 1 95.19 318 SER B O 1
ATOM 7986 N N . TRP B 1 319 ? 16.453 13.164 -4.543 1 95 319 TRP B N 1
ATOM 7987 C CA . TRP B 1 319 ? 16.672 13.859 -5.809 1 95 319 TRP B CA 1
ATOM 7988 C C . TRP B 1 319 ? 17.984 14.609 -5.809 1 95 319 TRP B C 1
ATOM 7990 O O . TRP B 1 319 ? 18.516 14.969 -4.746 1 95 319 TRP B O 1
ATOM 8000 N N . SER B 1 320 ? 18.547 14.859 -7 1 92.56 320 SER B N 1
ATOM 8001 C CA . SER B 1 320 ? 19.891 15.422 -7.074 1 92.56 320 SER B CA 1
ATOM 8002 C C . SER B 1 320 ? 19.844 16.875 -7.543 1 92.56 320 SER B C 1
ATOM 8004 O O . SER B 1 320 ? 20.75 17.656 -7.234 1 92.56 320 SER B O 1
ATOM 8006 N N . ASN B 1 321 ? 18.859 17.203 -8.367 1 92.88 321 ASN B N 1
ATOM 8007 C CA . ASN B 1 321 ? 18.719 18.562 -8.891 1 92.88 321 ASN B CA 1
ATOM 8008 C C . ASN B 1 321 ? 17.266 18.953 -9.078 1 92.88 321 ASN B C 1
ATOM 8010 O O . ASN B 1 321 ? 16.359 18.125 -8.906 1 92.88 321 ASN B O 1
ATOM 8014 N N . GLU B 1 322 ? 17.031 20.156 -9.367 1 91.69 322 GLU B N 1
ATOM 8015 C CA . GLU B 1 322 ? 15.672 20.703 -9.453 1 91.69 322 GLU B CA 1
ATOM 8016 C C . GLU B 1 322 ? 14.867 20 -10.539 1 91.69 322 GLU B C 1
ATOM 8018 O O . GLU B 1 322 ? 13.656 19.812 -10.391 1 91.69 322 GLU B O 1
ATOM 8023 N N . GLU B 1 323 ? 15.5 19.688 -11.57 1 92.12 323 GLU B N 1
ATOM 8024 C CA . GLU B 1 323 ? 14.812 19 -12.656 1 92.12 323 GLU B CA 1
ATOM 8025 C C . GLU B 1 323 ? 14.336 17.625 -12.227 1 92.12 323 GLU B C 1
ATOM 8027 O O . GLU B 1 323 ? 13.219 17.219 -12.562 1 92.12 323 GLU B O 1
ATOM 8032 N N . GLU B 1 324 ? 15.219 16.969 -11.547 1 94.31 324 GLU B N 1
ATOM 8033 C CA . GLU B 1 324 ? 14.852 15.648 -11.031 1 94.31 324 GLU B CA 1
ATOM 8034 C C . GLU B 1 324 ? 13.688 15.742 -10.055 1 94.31 324 GLU B C 1
ATOM 8036 O O . GLU B 1 324 ? 12.812 14.875 -10.039 1 94.31 324 GLU B O 1
ATOM 8041 N N . PHE B 1 325 ? 13.703 16.766 -9.203 1 96.19 325 PHE B N 1
ATOM 8042 C CA . PHE B 1 325 ? 12.609 16.922 -8.258 1 96.19 325 PHE B CA 1
ATOM 8043 C C . PHE B 1 325 ? 11.297 17.188 -8.977 1 96.19 325 PHE B C 1
ATOM 8045 O O . PHE B 1 325 ? 10.25 16.656 -8.602 1 96.19 325 PHE B O 1
ATOM 8052 N N . SER B 1 326 ? 11.398 18.031 -9.977 1 93.31 326 SER B N 1
ATOM 8053 C CA . SER B 1 326 ? 10.195 18.344 -10.75 1 93.31 326 SER B CA 1
ATOM 8054 C C . SER B 1 326 ? 9.602 17.078 -11.375 1 93.31 326 SER B C 1
ATOM 8056 O O . SER B 1 326 ? 8.383 16.906 -11.391 1 93.31 326 SER B O 1
ATOM 8058 N N . LYS B 1 327 ? 10.438 16.281 -11.883 1 90.75 327 LYS B N 1
ATOM 8059 C CA . LYS B 1 327 ? 9.992 15 -12.445 1 90.75 327 LYS B CA 1
ATOM 8060 C C . LYS B 1 327 ? 9.391 14.109 -11.359 1 90.75 327 LYS B C 1
ATOM 8062 O O . LYS B 1 327 ? 8.359 13.469 -11.586 1 90.75 327 LYS B O 1
ATOM 8067 N N . LEU B 1 328 ? 10.031 14.086 -10.305 1 94.25 328 LEU B N 1
ATOM 8068 C CA . LEU B 1 328 ? 9.562 13.305 -9.164 1 94.25 328 LEU B CA 1
ATOM 8069 C C . LEU B 1 328 ? 8.18 13.766 -8.719 1 94.25 328 LEU B C 1
ATOM 8071 O O . LEU B 1 328 ? 7.293 12.945 -8.477 1 94.25 328 LEU B O 1
ATOM 8075 N N . TYR B 1 329 ? 8.016 15.078 -8.594 1 96 329 TYR B N 1
ATOM 8076 C CA . TYR B 1 329 ? 6.727 15.641 -8.188 1 96 329 TYR B CA 1
ATOM 8077 C C . TYR B 1 329 ? 5.629 15.25 -9.172 1 96 329 TYR B C 1
ATOM 8079 O O . TYR B 1 329 ? 4.543 14.828 -8.766 1 96 329 TYR B O 1
ATOM 8087 N N . ARG B 1 330 ? 5.93 15.289 -10.422 1 90.38 330 ARG B N 1
ATOM 8088 C CA . ARG B 1 330 ? 4.934 15.055 -11.461 1 90.38 330 ARG B CA 1
ATOM 8089 C C . ARG B 1 330 ? 4.594 13.578 -11.578 1 90.38 330 ARG B C 1
ATOM 8091 O O . ARG B 1 330 ? 3.426 13.211 -11.734 1 90.38 330 ARG B O 1
ATOM 8098 N N . SER B 1 331 ? 5.562 12.773 -11.477 1 86.88 331 SER B N 1
ATOM 8099 C CA . SER B 1 331 ? 5.367 11.359 -11.789 1 86.88 331 SER B CA 1
ATOM 8100 C C . SER B 1 331 ? 4.984 10.562 -10.547 1 86.88 331 SER B C 1
ATOM 8102 O O . SER B 1 331 ? 4.324 9.531 -10.648 1 86.88 331 SER B O 1
ATOM 8104 N N . LYS B 1 332 ? 5.332 11.031 -9.414 1 93.31 332 LYS B N 1
ATOM 8105 C CA . LYS B 1 332 ? 5.152 10.227 -8.211 1 93.31 332 LYS B CA 1
ATOM 8106 C C . LYS B 1 332 ? 4.254 10.938 -7.203 1 93.31 332 LYS B C 1
ATOM 8108 O O . LYS B 1 332 ? 3.238 10.383 -6.777 1 93.31 332 LYS B O 1
ATOM 8113 N N . TYR B 1 333 ? 4.523 12.164 -6.828 1 95.5 333 TYR B N 1
ATOM 8114 C CA . TYR B 1 333 ? 3.838 12.828 -5.723 1 95.5 333 TYR B CA 1
ATOM 8115 C C . TYR B 1 333 ? 2.439 13.273 -6.137 1 95.5 333 TYR B C 1
ATOM 8117 O O . TYR B 1 333 ? 1.505 13.234 -5.332 1 95.5 333 TYR B O 1
ATOM 8125 N N . ARG B 1 334 ? 2.268 13.641 -7.379 1 93.44 334 ARG B N 1
ATOM 8126 C CA . ARG B 1 334 ? 0.976 14.125 -7.855 1 93.44 334 ARG B CA 1
ATOM 8127 C C . ARG B 1 334 ? -0.063 13.008 -7.852 1 93.44 334 ARG B C 1
ATOM 8129 O O . ARG B 1 334 ? -1.266 13.273 -7.914 1 93.44 334 ARG B O 1
ATOM 8136 N N . LEU B 1 335 ? 0.429 11.781 -7.812 1 92.44 335 LEU B N 1
ATOM 8137 C CA . LEU B 1 335 ? -0.482 10.648 -7.727 1 92.44 335 LEU B CA 1
ATOM 8138 C C . LEU B 1 335 ? -1.426 10.797 -6.539 1 92.44 335 LEU B C 1
ATOM 8140 O O . LEU B 1 335 ? -2.57 10.336 -6.586 1 92.44 335 LEU B O 1
ATOM 8144 N N . LEU B 1 336 ? -1.002 11.477 -5.539 1 95.75 336 LEU B N 1
ATOM 8145 C CA . LEU B 1 336 ? -1.813 11.711 -4.352 1 95.75 336 LEU B CA 1
ATOM 8146 C C . LEU B 1 336 ? -3.119 12.406 -4.711 1 95.75 336 LEU B C 1
ATOM 8148 O O . LEU B 1 336 ? -4.184 12.047 -4.199 1 95.75 336 LEU B O 1
ATOM 8152 N N . PHE B 1 337 ? -3.055 13.375 -5.582 1 95.81 337 PHE B N 1
ATOM 8153 C CA . PHE B 1 337 ? -4.211 14.172 -5.969 1 95.81 337 PHE B CA 1
ATOM 8154 C C . PHE B 1 337 ? -5.125 13.383 -6.898 1 95.81 337 PHE B C 1
ATOM 8156 O O . PHE B 1 337 ? -6.348 13.539 -6.855 1 95.81 337 PHE B O 1
ATOM 8163 N N . ALA B 1 338 ? -4.496 12.531 -7.715 1 93.81 338 ALA B N 1
ATOM 8164 C CA . ALA B 1 338 ? -5.297 11.656 -8.57 1 93.81 338 ALA B CA 1
ATOM 8165 C C . ALA B 1 338 ? -6.145 10.703 -7.734 1 93.81 338 ALA B C 1
ATOM 8167 O O . ALA B 1 338 ? -7.309 10.453 -8.055 1 93.81 338 ALA B O 1
ATOM 8168 N N . LYS B 1 339 ? -5.57 10.211 -6.684 1 96.69 339 LYS B N 1
ATOM 8169 C CA . LYS B 1 339 ? -6.293 9.297 -5.809 1 96.69 339 LYS B CA 1
ATOM 8170 C C . LYS B 1 339 ? -7.375 10.023 -5.02 1 96.69 339 LYS B C 1
ATOM 8172 O O . LYS B 1 339 ? -8.469 9.492 -4.82 1 96.69 339 LYS B O 1
ATOM 8177 N N . ALA B 1 340 ? -7.055 11.203 -4.578 1 98.31 340 ALA B N 1
ATOM 8178 C CA . ALA B 1 340 ? -8.07 12.008 -3.902 1 98.31 340 ALA B CA 1
ATOM 8179 C C . ALA B 1 340 ? -9.219 12.352 -4.848 1 98.31 340 ALA B C 1
ATOM 8181 O O . ALA B 1 340 ? -10.383 12.391 -4.441 1 98.31 340 ALA B O 1
ATOM 8182 N N . ASP B 1 341 ? -8.859 12.648 -6.113 1 97.5 341 ASP B N 1
ATOM 8183 C CA . ASP B 1 341 ? -9.867 12.891 -7.141 1 97.5 341 ASP B CA 1
ATOM 8184 C C . ASP B 1 341 ? -10.789 11.68 -7.305 1 97.5 341 ASP B C 1
ATOM 8186 O O . ASP B 1 341 ? -12.008 11.836 -7.363 1 97.5 341 ASP B O 1
ATOM 8190 N N . GLU B 1 342 ? -10.156 10.523 -7.352 1 94.19 342 GLU B N 1
ATOM 8191 C CA . GLU B 1 342 ? -10.922 9.289 -7.449 1 94.19 342 GLU B CA 1
ATOM 8192 C C . GLU B 1 342 ? -11.867 9.125 -6.266 1 94.19 342 GLU B C 1
ATOM 8194 O O . GLU B 1 342 ? -13.023 8.727 -6.441 1 94.19 342 GLU B O 1
ATOM 8199 N N . PHE B 1 343 ? -11.469 9.406 -5.129 1 98.5 343 PHE B N 1
ATOM 8200 C CA . PHE B 1 343 ? -12.266 9.336 -3.908 1 98.5 343 PHE B CA 1
ATOM 8201 C C . PHE B 1 343 ? -13.516 10.203 -4.031 1 98.5 343 PHE B C 1
ATOM 8203 O O . PHE B 1 343 ? -14.625 9.75 -3.756 1 98.5 343 PHE B O 1
ATOM 8210 N N . PHE B 1 344 ? -13.312 11.453 -4.461 1 98.31 344 PHE B N 1
ATOM 8211 C CA . PHE B 1 344 ? -14.43 12.391 -4.551 1 98.31 344 PHE B CA 1
ATOM 8212 C C . PHE B 1 344 ? -15.391 11.977 -5.66 1 98.31 344 PHE B C 1
ATOM 8214 O O . PHE B 1 344 ? -16.609 12.086 -5.5 1 98.31 344 PHE B O 1
ATOM 8221 N N . LYS B 1 345 ? -14.875 11.5 -6.777 1 95.31 345 LYS B N 1
ATOM 8222 C CA . LYS B 1 345 ? -15.734 11.047 -7.871 1 95.31 345 LYS B CA 1
ATOM 8223 C C . LYS B 1 345 ? -16.625 9.883 -7.434 1 95.31 345 LYS B C 1
ATOM 8225 O O . LYS B 1 345 ? -17.828 9.883 -7.703 1 95.31 345 LYS B O 1
ATOM 8230 N N . THR B 1 346 ? -16.016 8.969 -6.785 1 96.69 346 THR B N 1
ATOM 8231 C CA . THR B 1 346 ? -16.766 7.816 -6.285 1 96.69 346 THR B CA 1
ATOM 8232 C C . THR B 1 346 ? -17.781 8.258 -5.242 1 96.69 346 THR B C 1
ATOM 8234 O O . THR B 1 346 ? -18.922 7.777 -5.246 1 96.69 346 THR B O 1
ATOM 8237 N N . ALA B 1 347 ? -17.391 9.164 -4.379 1 97.75 347 ALA B N 1
ATOM 8238 C CA . ALA B 1 347 ? -18.266 9.68 -3.332 1 97.75 347 ALA B CA 1
ATOM 8239 C C . ALA B 1 347 ? -19.5 10.336 -3.93 1 97.75 347 ALA B C 1
ATOM 8241 O O . ALA B 1 347 ? -20.625 10.094 -3.463 1 97.75 347 ALA B O 1
ATOM 8242 N N . LYS B 1 348 ? -19.297 11.125 -4.926 1 97.19 348 LYS B N 1
ATOM 8243 C CA . LYS B 1 348 ? -20.406 11.812 -5.574 1 97.19 348 LYS B CA 1
ATOM 8244 C C . LYS B 1 348 ? -21.375 10.82 -6.215 1 97.19 348 LYS B C 1
ATOM 8246 O O . LYS B 1 348 ? -22.594 10.961 -6.098 1 97.19 348 LYS B O 1
ATOM 8251 N N . SER B 1 349 ? -20.797 9.805 -6.859 1 96.12 349 SER B N 1
ATOM 8252 C CA . SER B 1 349 ? -21.609 8.773 -7.484 1 96.12 349 SER B CA 1
ATOM 8253 C C . SER B 1 349 ? -22.422 8 -6.449 1 96.12 349 SER B C 1
ATOM 8255 O O . SER B 1 349 ? -23.609 7.766 -6.629 1 96.12 349 SER B O 1
ATOM 8257 N N . GLU B 1 350 ? -21.797 7.648 -5.398 1 96.25 350 GLU B N 1
ATOM 8258 C CA . GLU B 1 350 ? -22.453 6.887 -4.34 1 96.25 350 GLU B CA 1
ATOM 8259 C C . GLU B 1 350 ? -23.547 7.703 -3.678 1 96.25 350 GLU B C 1
ATOM 8261 O O . GLU B 1 350 ? -24.641 7.18 -3.393 1 96.25 350 GLU B O 1
ATOM 8266 N N . MET B 1 351 ? -23.25 8.938 -3.373 1 97.5 351 MET B N 1
ATOM 8267 C CA . MET B 1 351 ? -24.25 9.812 -2.752 1 97.5 351 MET B CA 1
ATOM 8268 C C . MET B 1 351 ? -25.453 10 -3.67 1 97.5 351 MET B C 1
ATOM 8270 O O . MET B 1 351 ? -26.594 10.008 -3.209 1 97.5 351 MET B O 1
ATOM 8274 N N . ALA B 1 352 ? -25.203 10.156 -4.984 1 97 352 ALA B N 1
ATOM 8275 C CA . ALA B 1 352 ? -26.281 10.281 -5.969 1 97 352 ALA B CA 1
ATOM 8276 C C . ALA B 1 352 ? -27.156 9.031 -5.988 1 97 352 ALA B C 1
ATOM 8278 O O . ALA B 1 352 ? -28.375 9.125 -6.047 1 97 352 ALA B O 1
ATOM 8279 N N . ASP B 1 353 ? -26.531 7.891 -5.91 1 95.94 353 ASP B N 1
ATOM 8280 C CA . ASP B 1 353 ? -27.25 6.621 -5.906 1 95.94 353 ASP B CA 1
ATOM 8281 C C . ASP B 1 353 ? -28.141 6.504 -4.676 1 95.94 353 ASP B C 1
ATOM 8283 O O . ASP B 1 353 ? -29.219 5.898 -4.738 1 95.94 353 ASP B O 1
ATOM 8287 N N . MET B 1 354 ? -27.734 7.117 -3.609 1 95.44 354 MET B N 1
ATOM 8288 C CA . MET B 1 354 ? -28.5 7.066 -2.359 1 95.44 354 MET B CA 1
ATOM 8289 C C . MET B 1 354 ? -29.516 8.211 -2.291 1 95.44 354 MET B C 1
ATOM 8291 O O . MET B 1 354 ? -30.297 8.281 -1.353 1 95.44 354 MET B O 1
ATOM 8295 N N . GLY B 1 355 ? -29.469 9.047 -3.182 1 96.5 355 GLY B N 1
ATOM 8296 C CA . GLY B 1 355 ? -30.344 10.203 -3.186 1 96.5 355 GLY B CA 1
ATOM 8297 C C . GLY B 1 355 ? -29.984 11.219 -2.115 1 96.5 355 GLY B C 1
ATOM 8298 O O . GLY B 1 355 ? -30.875 11.922 -1.605 1 96.5 355 GLY B O 1
ATOM 8299 N N . LYS B 1 356 ? -28.75 11.305 -1.692 1 97 356 LYS B N 1
ATOM 8300 C CA . LYS B 1 356 ? -28.281 12.234 -0.667 1 97 356 LYS B CA 1
ATOM 8301 C C . LYS B 1 356 ? -27.312 13.266 -1.256 1 97 356 LYS B C 1
ATOM 8303 O O . LYS B 1 356 ? -26.625 12.992 -2.24 1 97 356 LYS B O 1
ATOM 8308 N N . PRO B 1 357 ? -27.281 14.398 -0.627 1 97.19 357 PRO B N 1
ATOM 8309 C CA . PRO B 1 357 ? -26.375 15.422 -1.14 1 97.19 357 PRO B CA 1
ATOM 8310 C C . PRO B 1 357 ? -24.906 15.148 -0.79 1 97.19 357 PRO B C 1
ATOM 8312 O O . PRO B 1 357 ? -24.625 14.617 0.285 1 97.19 357 PRO B O 1
ATOM 8315 N N . PHE B 1 358 ? -24.078 15.539 -1.702 1 97.94 358 PHE B N 1
ATOM 8316 C CA . PHE B 1 358 ? -22.641 15.5 -1.495 1 97.94 358 PHE B CA 1
ATOM 8317 C C . PHE B 1 358 ? -22.109 16.859 -1.067 1 97.94 358 PHE B C 1
ATOM 8319 O O . PHE B 1 358 ? -22.453 17.875 -1.668 1 97.94 358 PHE B O 1
ATOM 8326 N N . LYS B 1 359 ? -21.359 16.938 -0.006 1 98.31 359 LYS B N 1
ATOM 8327 C CA . LYS B 1 359 ? -20.641 18.141 0.427 1 98.31 359 LYS B CA 1
ATOM 8328 C C . LYS B 1 359 ? -19.203 17.797 0.827 1 98.31 359 LYS B C 1
ATOM 8330 O O . LYS B 1 359 ? -18.969 17.172 1.859 1 98.31 359 LYS B O 1
ATOM 8335 N N . GLY B 1 360 ? -18.266 18.297 0.056 1 98.25 360 GLY B N 1
ATOM 8336 C CA . GLY B 1 360 ? -16.859 17.922 0.227 1 98.25 360 GLY B CA 1
ATOM 8337 C C . GLY B 1 360 ? -16.031 19.016 0.875 1 98.25 360 GLY B C 1
ATOM 8338 O O . GLY B 1 360 ? -16.438 20.172 0.904 1 98.25 360 GLY B O 1
ATOM 8339 N N . LEU B 1 361 ? -14.859 18.625 1.402 1 98.75 361 LEU B N 1
ATOM 8340 C CA . LEU B 1 361 ? -13.859 19.5 2.002 1 98.75 361 LEU B CA 1
ATOM 8341 C C . LEU B 1 361 ? -12.453 18.938 1.82 1 98.75 361 LEU B C 1
ATOM 8343 O O . LEU B 1 361 ? -12.25 17.719 1.951 1 98.75 361 LEU B O 1
ATOM 8347 N N . ILE B 1 362 ? -11.516 19.781 1.458 1 98.81 362 ILE B N 1
ATOM 8348 C CA . ILE B 1 362 ? -10.109 19.406 1.469 1 98.81 362 ILE B CA 1
ATOM 8349 C C . ILE B 1 362 ? -9.453 19.891 2.758 1 98.81 362 ILE B C 1
ATOM 8351 O O . ILE B 1 362 ? -9.578 21.062 3.119 1 98.81 362 ILE B O 1
ATOM 8355 N N . LEU B 1 363 ? -8.867 19 3.447 1 98.94 363 LEU B N 1
ATOM 8356 C CA . LEU B 1 363 ? -8.102 19.359 4.637 1 98.94 363 LEU B CA 1
ATOM 8357 C C . LEU B 1 363 ? -6.617 19.047 4.441 1 98.94 363 LEU B C 1
ATOM 8359 O O . LEU B 1 363 ? -6.258 17.953 4.035 1 98.94 363 LEU B O 1
ATOM 8363 N N . LEU B 1 364 ? -5.789 20.031 4.652 1 98.88 364 LEU B N 1
ATOM 8364 C CA . LEU B 1 364 ? -4.344 19.844 4.57 1 98.88 364 LEU B CA 1
ATOM 8365 C C . LEU B 1 364 ? -3.732 19.703 5.961 1 98.88 364 LEU B C 1
ATOM 8367 O O . LEU B 1 364 ? -3.92 20.562 6.82 1 98.88 364 LEU B O 1
ATOM 8371 N N . SER B 1 365 ? -3.174 18.547 6.25 1 98.88 365 SER B N 1
ATOM 8372 C CA . SER B 1 365 ? -2.219 18.453 7.352 1 98.88 365 SER B CA 1
ATOM 8373 C C . SER B 1 365 ? -0.835 18.938 6.922 1 98.88 365 SER B C 1
ATOM 8375 O O . SER B 1 365 ? -0.066 18.172 6.324 1 98.88 365 SER B O 1
ATOM 8377 N N . ALA B 1 366 ? -0.511 20.156 7.312 1 98.88 366 ALA B N 1
ATOM 8378 C CA . ALA B 1 366 ? 0.63 20.859 6.734 1 98.88 366 ALA B CA 1
ATOM 8379 C C . ALA B 1 366 ? 1.854 20.75 7.641 1 98.88 366 ALA B C 1
ATOM 8381 O O . ALA B 1 366 ? 2.033 21.578 8.547 1 98.88 366 ALA B O 1
ATOM 8382 N N . GLY B 1 367 ? 2.688 19.75 7.332 1 98.56 367 GLY B N 1
ATOM 8383 C CA . GLY B 1 367 ? 3.965 19.609 8.016 1 98.56 367 GLY B CA 1
ATOM 8384 C C . GLY B 1 367 ? 5.129 20.172 7.219 1 98.56 367 GLY B C 1
ATOM 8385 O O . GLY B 1 367 ? 5.262 19.906 6.023 1 98.56 367 GLY B O 1
ATOM 8386 N N . PHE B 1 368 ? 6 20.953 7.906 1 98.56 368 PHE B N 1
ATOM 8387 C CA . PHE B 1 368 ? 7.094 21.625 7.203 1 98.56 368 PHE B CA 1
ATOM 8388 C C . PHE B 1 368 ? 8.43 20.984 7.57 1 98.56 368 PHE B C 1
ATOM 8390 O O . PHE B 1 368 ? 9.492 21.547 7.285 1 98.56 368 PHE B O 1
ATOM 8397 N N . ASP B 1 369 ? 8.375 19.781 8.156 1 97.88 369 ASP B N 1
ATOM 8398 C CA . ASP B 1 369 ? 9.562 19.125 8.68 1 97.88 369 ASP B CA 1
ATOM 8399 C C . ASP B 1 369 ? 10.336 18.422 7.566 1 97.88 369 ASP B C 1
ATOM 8401 O O . ASP B 1 369 ? 11.461 17.953 7.781 1 97.88 369 ASP B O 1
ATOM 8405 N N . ALA B 1 370 ? 9.82 18.359 6.383 1 97.88 370 ALA B N 1
ATOM 8406 C CA . ALA B 1 370 ? 10.57 17.828 5.254 1 97.88 370 ALA B CA 1
ATOM 8407 C C . ALA B 1 370 ? 11.344 18.938 4.531 1 97.88 370 ALA B C 1
ATOM 8409 O O . ALA B 1 370 ? 12.031 18.672 3.547 1 97.88 370 ALA B O 1
ATOM 8410 N N . SER B 1 371 ? 11.312 20.125 5.004 1 97.69 371 SER B N 1
ATOM 8411 C CA . SER B 1 371 ? 11.906 21.297 4.375 1 97.69 371 SER B CA 1
ATOM 8412 C C . SER B 1 371 ? 13.414 21.125 4.223 1 97.69 371 SER B C 1
ATOM 8414 O O . SER B 1 371 ? 14.078 20.578 5.105 1 97.69 371 SER B O 1
ATOM 8416 N N . GLU B 1 372 ? 13.977 21.703 3.162 1 95.75 372 GLU B N 1
ATOM 8417 C CA . GLU B 1 372 ? 15.414 21.75 2.951 1 95.75 372 GLU B CA 1
ATOM 8418 C C . GLU B 1 372 ? 16.109 22.578 4.031 1 95.75 372 GLU B C 1
ATOM 8420 O O . GLU B 1 372 ? 17.312 22.469 4.227 1 95.75 372 GLU B O 1
ATOM 8425 N N . PHE B 1 373 ? 15.312 23.344 4.797 1 97.12 373 PHE B N 1
ATOM 8426 C CA . PHE B 1 373 ? 15.867 24.234 5.809 1 97.12 373 PHE B CA 1
ATOM 8427 C C . PHE B 1 373 ? 15.758 23.609 7.195 1 97.12 373 PHE B C 1
ATOM 8429 O O . PHE B 1 373 ? 16.078 24.25 8.195 1 97.12 373 PHE B O 1
ATOM 8436 N N . GLU B 1 374 ? 15.234 22.375 7.238 1 96.25 374 GLU B N 1
ATOM 8437 C CA . GLU B 1 374 ? 15.18 21.703 8.531 1 96.25 374 GLU B CA 1
ATOM 8438 C C . GLU B 1 374 ? 16.578 21.297 9 1 96.25 374 GLU B C 1
ATOM 8440 O O . GLU B 1 374 ? 17.531 21.297 8.219 1 96.25 374 GLU B O 1
ATOM 8445 N N . GLN B 1 375 ? 16.656 20.984 10.273 1 91.69 375 GLN B N 1
ATOM 8446 C CA . GLN B 1 375 ? 17.922 20.547 10.859 1 91.69 375 GLN B CA 1
ATOM 8447 C C . GLN B 1 375 ? 18.406 19.25 10.227 1 91.69 375 GLN B C 1
ATOM 8449 O O . GLN B 1 375 ? 17.609 18.484 9.672 1 91.69 375 GLN B O 1
ATOM 8454 N N . LYS B 1 376 ? 19.609 19 10.344 1 87.75 376 LYS B N 1
ATOM 8455 C CA . LYS B 1 376 ? 20.234 17.828 9.734 1 87.75 376 LYS B CA 1
ATOM 8456 C C . LYS B 1 376 ? 19.625 16.531 10.266 1 87.75 376 LYS B C 1
ATOM 8458 O O . LYS B 1 376 ? 19.516 15.555 9.539 1 87.75 376 LYS B O 1
ATOM 8463 N N . THR B 1 377 ? 19.25 16.594 11.477 1 84.88 377 THR B N 1
ATOM 8464 C CA . THR B 1 377 ? 18.688 15.398 12.094 1 84.88 377 THR B CA 1
ATOM 8465 C C . THR B 1 377 ? 17.375 15.016 11.438 1 84.88 377 THR B C 1
ATOM 8467 O O . THR B 1 377 ? 16.984 13.844 11.461 1 84.88 377 THR B O 1
ATOM 8470 N N . MET B 1 378 ? 16.688 15.969 10.875 1 87.12 378 MET B N 1
ATOM 8471 C CA . MET B 1 378 ? 15.438 15.727 10.164 1 87.12 378 MET B CA 1
ATOM 8472 C C . MET B 1 378 ? 15.695 15.359 8.711 1 87.12 378 MET B C 1
ATOM 8474 O O . MET B 1 378 ? 14.781 14.922 8 1 87.12 378 MET B O 1
ATOM 8478 N N . GLN B 1 379 ? 16.875 15.469 8.258 1 84.31 379 GLN B N 1
ATOM 8479 C CA . GLN B 1 379 ? 17.203 15.25 6.855 1 84.31 379 GLN B CA 1
ATOM 8480 C C . GLN B 1 379 ? 18.094 14.031 6.684 1 84.31 379 GLN B C 1
ATOM 8482 O O . GLN B 1 379 ? 18.812 13.914 5.684 1 84.31 379 GLN B O 1
ATOM 8487 N N . ARG B 1 380 ? 18.031 13.133 7.551 1 87.88 380 ARG B N 1
ATOM 8488 C CA . ARG B 1 380 ? 18.969 12.023 7.617 1 87.88 380 ARG B CA 1
ATOM 8489 C C . ARG B 1 380 ? 18.844 11.125 6.391 1 87.88 380 ARG B C 1
ATOM 8491 O O . ARG B 1 380 ? 19.812 10.453 6.008 1 87.88 380 ARG B O 1
ATOM 8498 N N . HIS B 1 381 ? 17.75 11.102 5.805 1 91.19 381 HIS B N 1
ATOM 8499 C CA . HIS B 1 381 ? 17.531 10.156 4.723 1 91.19 381 HIS B CA 1
ATOM 8500 C C . HIS B 1 381 ? 17.547 10.852 3.365 1 91.19 381 HIS B C 1
ATOM 8502 O O . HIS B 1 381 ? 17.188 10.25 2.352 1 91.19 381 HIS B O 1
ATOM 8508 N N . SER B 1 382 ? 17.812 12.094 3.355 1 91.5 382 SER B N 1
ATOM 8509 C CA . SER B 1 382 ? 18.031 12.891 2.154 1 91.5 382 SER B CA 1
ATOM 8510 C C . SER B 1 382 ? 16.797 12.875 1.252 1 91.5 382 SER B C 1
ATOM 8512 O O . SER B 1 382 ? 16.906 12.656 0.043 1 91.5 382 SER B O 1
ATOM 8514 N N . VAL B 1 383 ? 15.641 12.977 1.904 1 95.31 383 VAL B N 1
ATOM 8515 C CA . VAL B 1 383 ? 14.414 13.016 1.117 1 95.31 383 VAL B CA 1
ATOM 8516 C C . VAL B 1 383 ? 13.695 14.344 1.339 1 95.31 383 VAL B C 1
ATOM 8518 O O . VAL B 1 383 ? 12.469 14.422 1.242 1 95.31 383 VAL B O 1
ATOM 8521 N N . ASN B 1 384 ? 14.422 15.414 1.73 1 96.25 384 ASN B N 1
ATOM 8522 C CA . ASN B 1 384 ? 13.844 16.734 1.935 1 96.25 384 ASN B CA 1
ATOM 8523 C C . ASN B 1 384 ? 13.227 17.281 0.651 1 96.25 384 ASN B C 1
ATOM 8525 O O . ASN B 1 384 ? 13.492 16.766 -0.438 1 96.25 384 ASN B O 1
ATOM 8529 N N . VAL B 1 385 ? 12.406 18.25 0.792 1 97.69 385 VAL B N 1
ATOM 8530 C CA . VAL B 1 385 ? 11.758 18.875 -0.354 1 97.69 385 VAL B CA 1
ATOM 8531 C C . VAL B 1 385 ? 12.18 20.344 -0.452 1 97.69 385 VAL B C 1
ATOM 8533 O O . VAL B 1 385 ? 12.477 20.984 0.562 1 97.69 385 VAL B O 1
ATOM 8536 N N . PRO B 1 386 ? 12.297 20.875 -1.654 1 97.19 386 PRO B N 1
ATOM 8537 C CA . PRO B 1 386 ? 12.539 22.312 -1.789 1 97.19 386 PRO B CA 1
ATOM 8538 C C . PRO B 1 386 ? 11.367 23.156 -1.31 1 97.19 386 PRO B C 1
ATOM 8540 O O . PRO B 1 386 ? 10.219 22.703 -1.314 1 97.19 386 PRO B O 1
ATOM 8543 N N . THR B 1 387 ? 11.633 24.406 -0.896 1 97.75 387 THR B N 1
ATOM 8544 C CA . THR B 1 387 ? 10.609 25.297 -0.358 1 97.75 387 THR B CA 1
ATOM 8545 C C . THR B 1 387 ? 9.461 25.469 -1.354 1 97.75 387 THR B C 1
ATOM 8547 O O . THR B 1 387 ? 8.297 25.578 -0.958 1 97.75 387 THR B O 1
ATOM 8550 N N . GLU B 1 388 ? 9.766 25.469 -2.656 1 96.94 388 GLU B N 1
ATOM 8551 C CA . GLU B 1 388 ? 8.773 25.625 -3.719 1 96.94 388 GLU B CA 1
ATOM 8552 C C . GLU B 1 388 ? 7.738 24.5 -3.684 1 96.94 388 GLU B C 1
ATOM 8554 O O . GLU B 1 388 ? 6.609 24.688 -4.145 1 96.94 388 GLU B O 1
ATOM 8559 N N . PHE B 1 389 ? 8.102 23.406 -3.174 1 97.94 389 PHE B N 1
ATOM 8560 C CA . PHE B 1 389 ? 7.207 22.266 -3.055 1 97.94 389 PHE B CA 1
ATOM 8561 C C . PHE B 1 389 ? 5.902 22.656 -2.379 1 97.94 389 PHE B C 1
ATOM 8563 O O . PHE B 1 389 ? 4.82 22.25 -2.811 1 97.94 389 PHE B O 1
ATOM 8570 N N . TYR B 1 390 ? 6.004 23.406 -1.343 1 98.62 390 TYR B N 1
ATOM 8571 C CA . TYR B 1 390 ? 4.828 23.75 -0.545 1 98.62 390 TYR B CA 1
ATOM 8572 C C . TYR B 1 390 ? 3.846 24.578 -1.351 1 98.62 390 TYR B C 1
ATOM 8574 O O . TYR B 1 390 ? 2.631 24.469 -1.175 1 98.62 390 TYR B O 1
ATOM 8582 N N . THR B 1 391 ? 4.324 25.406 -2.254 1 98 391 THR B N 1
ATOM 8583 C CA . THR B 1 391 ? 3.463 26.156 -3.162 1 98 391 THR B CA 1
ATOM 8584 C C . THR B 1 391 ? 2.811 25.219 -4.18 1 98 391 THR B C 1
ATOM 8586 O O . THR B 1 391 ? 1.599 25.281 -4.398 1 98 391 THR B O 1
ATOM 8589 N N . MET B 1 392 ? 3.619 24.359 -4.781 1 96.06 392 MET B N 1
ATOM 8590 C CA . MET B 1 392 ? 3.133 23.438 -5.801 1 96.06 392 MET B CA 1
ATOM 8591 C C . MET B 1 392 ? 2.049 22.516 -5.238 1 96.06 392 MET B C 1
ATOM 8593 O O . MET B 1 392 ? 0.982 22.375 -5.84 1 96.06 392 MET B O 1
ATOM 8597 N N . PHE B 1 393 ? 2.338 21.969 -4.098 1 98.25 393 PHE B N 1
ATOM 8598 C CA . PHE B 1 393 ? 1.408 21.047 -3.439 1 98.25 393 PHE B CA 1
ATOM 8599 C C . PHE B 1 393 ? 0.085 21.75 -3.143 1 98.25 393 PHE B C 1
ATOM 8601 O O . PHE B 1 393 ? -0.985 21.188 -3.408 1 98.25 393 PHE B O 1
ATOM 8608 N N . THR B 1 394 ? 0.165 22.922 -2.592 1 98.44 394 THR B N 1
ATOM 8609 C CA . THR B 1 394 ? -1.025 23.656 -2.188 1 98.44 394 THR B CA 1
ATOM 8610 C C . THR B 1 394 ? -1.855 24.047 -3.406 1 98.44 394 THR B C 1
ATOM 8612 O O . THR B 1 394 ? -3.086 23.984 -3.371 1 98.44 394 THR B O 1
ATOM 8615 N N . LYS B 1 395 ? -1.229 24.438 -4.488 1 95.88 395 LYS B N 1
ATOM 8616 C CA . LYS B 1 395 ? -1.941 24.781 -5.715 1 95.88 395 LYS B CA 1
ATOM 8617 C C . LYS B 1 395 ? -2.703 23.578 -6.27 1 95.88 395 LYS B C 1
ATOM 8619 O O . LYS B 1 395 ? -3.838 23.719 -6.73 1 95.88 395 LYS B O 1
ATOM 8624 N N . ASP B 1 396 ? -2.047 22.453 -6.23 1 95.44 396 ASP B N 1
ATOM 8625 C CA . ASP B 1 396 ? -2.723 21.234 -6.691 1 95.44 396 ASP B CA 1
ATOM 8626 C C . ASP B 1 396 ? -3.912 20.891 -5.797 1 95.44 396 ASP B C 1
ATOM 8628 O O . ASP B 1 396 ? -4.945 20.422 -6.281 1 95.44 396 ASP B O 1
ATOM 8632 N N . ALA B 1 397 ? -3.775 21.109 -4.508 1 97.44 397 ALA B N 1
ATOM 8633 C CA . ALA B 1 397 ? -4.887 20.906 -3.586 1 97.44 397 ALA B CA 1
ATOM 8634 C C . ALA B 1 397 ? -6.043 21.859 -3.898 1 97.44 397 ALA B C 1
ATOM 8636 O O . ALA B 1 397 ? -7.211 21.469 -3.812 1 97.44 397 ALA B O 1
ATOM 8637 N N . LEU B 1 398 ? -5.734 23.094 -4.258 1 95.62 398 LEU B N 1
ATOM 8638 C CA . LEU B 1 398 ? -6.746 24.094 -4.602 1 95.62 398 LEU B CA 1
ATOM 8639 C C . LEU B 1 398 ? -7.539 23.656 -5.832 1 95.62 398 LEU B C 1
ATOM 8641 O O . LEU B 1 398 ? -8.758 23.812 -5.875 1 95.62 398 LEU B O 1
ATOM 8645 N N . LYS B 1 399 ? -6.816 23.125 -6.809 1 91.69 399 LYS B N 1
ATOM 8646 C CA . LYS B 1 399 ? -7.488 22.641 -8.016 1 91.69 399 LYS B CA 1
ATOM 8647 C C . LYS B 1 399 ? -8.492 21.547 -7.684 1 91.69 399 LYS B C 1
ATOM 8649 O O . LYS B 1 399 ? -9.617 21.547 -8.195 1 91.69 399 LYS B O 1
ATOM 8654 N N . LEU B 1 400 ? -8.07 20.688 -6.828 1 93.81 400 LEU B N 1
ATOM 8655 C CA . LEU B 1 400 ? -8.961 19.609 -6.395 1 93.81 400 LEU B CA 1
ATOM 8656 C C . LEU B 1 400 ? -10.18 20.172 -5.676 1 93.81 400 LEU B C 1
ATOM 8658 O O . LEU B 1 400 ? -11.305 19.703 -5.883 1 93.81 400 LEU B O 1
ATOM 8662 N N . ALA B 1 401 ? -9.969 21.141 -4.82 1 95.94 401 ALA B N 1
ATOM 8663 C CA . ALA B 1 401 ? -11.047 21.75 -4.055 1 95.94 401 ALA B CA 1
ATOM 8664 C C . ALA B 1 401 ? -12.039 22.453 -4.977 1 95.94 401 ALA B C 1
ATOM 8666 O O . ALA B 1 401 ? -13.25 22.406 -4.746 1 95.94 401 ALA B O 1
ATOM 8667 N N . GLN B 1 402 ? -11.555 23.078 -6.016 1 91.62 402 GLN B N 1
ATOM 8668 C CA . GLN B 1 402 ? -12.406 23.766 -6.98 1 91.62 402 GLN B CA 1
ATOM 8669 C C . GLN B 1 402 ? -13.297 22.766 -7.73 1 91.62 402 GLN B C 1
ATOM 8671 O O . GLN B 1 402 ? -14.453 23.078 -8.039 1 91.62 402 GLN B O 1
ATOM 8676 N N . MET B 1 403 ? -12.75 21.609 -7.934 1 91.88 403 MET B N 1
ATOM 8677 C CA . MET B 1 403 ? -13.461 20.609 -8.719 1 91.88 403 MET B CA 1
ATOM 8678 C C . MET B 1 403 ? -14.555 19.953 -7.887 1 91.88 403 MET B C 1
ATOM 8680 O O . MET B 1 403 ? -15.625 19.609 -8.406 1 91.88 403 MET B O 1
ATOM 8684 N N . HIS B 1 404 ? -14.273 19.828 -6.566 1 94.69 404 HIS B N 1
ATOM 8685 C CA . HIS B 1 404 ? -15.141 18.891 -5.852 1 94.69 404 HIS B CA 1
ATOM 8686 C C . HIS B 1 404 ? -15.758 19.547 -4.625 1 94.69 404 HIS B C 1
ATOM 8688 O O . HIS B 1 404 ? -16.781 19.078 -4.105 1 94.69 404 HIS B O 1
ATOM 8694 N N . CYS B 1 405 ? -15.18 20.641 -4.074 1 96.25 405 CYS B N 1
ATOM 8695 C CA . CYS B 1 405 ? -15.539 21.094 -2.734 1 96.25 405 CYS B CA 1
ATOM 8696 C C . CYS B 1 405 ? -15.93 22.562 -2.746 1 96.25 405 CYS B C 1
ATOM 8698 O O . CYS B 1 405 ? -15.797 23.25 -1.733 1 96.25 405 CYS B O 1
ATOM 8700 N N . GLN B 1 406 ? -16.312 23.109 -3.885 1 92.81 406 GLN B N 1
ATOM 8701 C CA . GLN B 1 406 ? -16.672 24.516 -4.016 1 92.81 406 GLN B CA 1
ATOM 8702 C C . GLN B 1 406 ? -15.531 25.422 -3.553 1 92.81 406 GLN B C 1
ATOM 8704 O O . GLN B 1 406 ? -15.766 26.469 -2.945 1 92.81 406 GLN B O 1
ATOM 8709 N N . GLY B 1 407 ? -14.297 24.938 -3.633 1 93.88 407 GLY B N 1
ATOM 8710 C CA . GLY B 1 407 ? -13.102 25.719 -3.354 1 93.88 407 GLY B CA 1
ATOM 8711 C C . GLY B 1 407 ? -12.703 25.703 -1.89 1 93.88 407 GLY B C 1
ATOM 8712 O O . GLY B 1 407 ? -11.727 26.344 -1.498 1 93.88 407 GLY B O 1
ATOM 8713 N N . LYS B 1 408 ? -13.383 24.938 -1.074 1 96.75 408 LYS B N 1
ATOM 8714 C CA . LYS B 1 408 ? -13.164 24.953 0.369 1 96.75 408 LYS B CA 1
ATOM 8715 C C . LYS B 1 408 ? -11.914 24.156 0.745 1 96.75 408 LYS B C 1
ATOM 8717 O O . LYS B 1 408 ? -11.828 22.969 0.458 1 96.75 408 LYS B O 1
ATOM 8722 N N . VAL B 1 409 ? -10.938 24.844 1.4 1 98.31 409 VAL B N 1
ATOM 8723 C CA . VAL B 1 409 ? -9.688 24.234 1.857 1 98.31 409 VAL B CA 1
ATOM 8724 C C . VAL B 1 409 ? -9.398 24.672 3.289 1 98.31 409 VAL B C 1
ATOM 8726 O O . VAL B 1 409 ? -9.469 25.875 3.605 1 98.31 409 VAL B O 1
ATOM 8729 N N . LEU B 1 410 ? -9.188 23.75 4.129 1 98.81 410 LEU B N 1
ATOM 8730 C CA . LEU B 1 410 ? -8.742 23.984 5.5 1 98.81 410 LEU B CA 1
ATOM 8731 C C . LEU B 1 410 ? -7.34 23.422 5.719 1 98.81 410 LEU B C 1
ATOM 8733 O O . LEU B 1 410 ? -7.109 22.234 5.559 1 98.81 410 LEU B O 1
ATOM 8737 N N . SER B 1 411 ? -6.383 24.281 6.012 1 98.88 411 SER B N 1
ATOM 8738 C CA . SER B 1 411 ? -5.008 23.859 6.246 1 98.88 411 SER B CA 1
ATOM 8739 C C . SER B 1 411 ? -4.617 24.016 7.711 1 98.88 411 SER B C 1
ATOM 8741 O O . SER B 1 411 ? -4.836 25.078 8.297 1 98.88 411 SER B O 1
ATOM 8743 N N . LEU B 1 412 ? -4.102 22.969 8.312 1 98.88 412 LEU B N 1
ATOM 8744 C CA . LEU B 1 412 ? -3.699 22.969 9.711 1 98.88 412 LEU B CA 1
ATOM 8745 C C . LEU B 1 412 ? -2.195 22.75 9.844 1 98.88 412 LEU B C 1
ATOM 8747 O O . LEU B 1 412 ? -1.646 21.812 9.25 1 98.88 412 LEU B O 1
ATOM 8751 N N . MET B 1 413 ? -1.573 23.578 10.633 1 98.62 413 MET B N 1
ATOM 8752 C CA . MET B 1 413 ? -0.139 23.406 10.852 1 98.62 413 MET B CA 1
ATOM 8753 C C . MET B 1 413 ? 0.15 22.156 11.648 1 98.62 413 MET B C 1
ATOM 8755 O O . MET B 1 413 ? -0.485 21.906 12.68 1 98.62 413 MET B O 1
ATOM 8759 N N . GLU B 1 414 ? 1.035 21.312 11.203 1 96.88 414 GLU B N 1
ATOM 8760 C CA . GLU B 1 414 ? 1.491 20.078 11.859 1 96.88 414 GLU B CA 1
ATOM 8761 C C . GLU B 1 414 ? 2.977 20.156 12.195 1 96.88 414 GLU B C 1
ATOM 8763 O O . GLU B 1 414 ? 3.391 20.984 13.016 1 96.88 414 GLU B O 1
ATOM 8768 N N . GLY B 1 415 ? 3.789 19.484 11.453 1 94.31 415 GLY B N 1
ATOM 8769 C CA . GLY B 1 415 ? 5.203 19.391 11.773 1 94.31 415 GLY B CA 1
ATOM 8770 C C . GLY B 1 415 ? 6 20.594 11.289 1 94.31 415 GLY B C 1
ATOM 8771 O O . GLY B 1 415 ? 5.477 21.438 10.57 1 94.31 415 GLY B O 1
ATOM 8772 N N . GLY B 1 416 ? 7.34 20.656 11.672 1 96.88 416 GLY B N 1
ATOM 8773 C CA . GLY B 1 416 ? 8.32 21.719 11.469 1 96.88 416 GLY B CA 1
ATOM 8774 C C . GLY B 1 416 ? 9 22.156 12.758 1 96.88 416 GLY B C 1
ATOM 8775 O O . GLY B 1 416 ? 8.328 22.438 13.75 1 96.88 416 GLY B O 1
ATOM 8776 N N . TYR B 1 417 ? 10.383 22.234 12.656 1 95.44 417 TYR B N 1
ATOM 8777 C CA . TYR B 1 417 ? 10.992 22.359 13.969 1 95.44 417 TYR B CA 1
ATOM 8778 C C . TYR B 1 417 ? 12.164 23.328 13.938 1 95.44 417 TYR B C 1
ATOM 8780 O O . TYR B 1 417 ? 12.641 23.766 14.984 1 95.44 417 TYR B O 1
ATOM 8788 N N . SER B 1 418 ? 12.602 23.656 12.805 1 96.56 418 SER B N 1
ATOM 8789 C CA . SER B 1 418 ? 13.516 24.781 12.695 1 96.56 418 SER B CA 1
ATOM 8790 C C . SER B 1 418 ? 12.766 26.062 12.312 1 96.56 418 SER B C 1
ATOM 8792 O O . SER B 1 418 ? 11.766 26.016 11.602 1 96.56 418 SER B O 1
ATOM 8794 N N . ASP B 1 419 ? 13.258 27.156 12.805 1 97.81 419 ASP B N 1
ATOM 8795 C CA . ASP B 1 419 ? 12.641 28.438 12.469 1 97.81 419 ASP B CA 1
ATOM 8796 C C . ASP B 1 419 ? 12.648 28.672 10.961 1 97.81 419 ASP B C 1
ATOM 8798 O O . ASP B 1 419 ? 11.656 29.141 10.398 1 97.81 419 ASP B O 1
ATOM 8802 N N . LYS B 1 420 ? 13.758 28.281 10.328 1 98.19 420 LYS B N 1
ATOM 8803 C CA . LYS B 1 420 ? 13.891 28.484 8.891 1 98.19 420 LYS B CA 1
ATOM 8804 C C . LYS B 1 420 ? 12.875 27.641 8.125 1 98.19 420 LYS B C 1
ATOM 8806 O O . LYS B 1 420 ? 12.273 28.109 7.156 1 98.19 420 LYS B O 1
ATOM 8811 N N . ALA B 1 421 ? 12.695 26.406 8.562 1 98.38 421 ALA B N 1
ATOM 8812 C CA . ALA B 1 421 ? 11.773 25.5 7.891 1 98.38 421 ALA B CA 1
ATOM 8813 C C . ALA B 1 421 ? 10.336 25.984 8.008 1 98.38 421 ALA B C 1
ATOM 8815 O O . ALA B 1 421 ? 9.609 26.031 7.012 1 98.38 421 ALA B O 1
ATOM 8816 N N . ILE B 1 422 ? 9.945 26.375 9.164 1 98.62 422 ILE B N 1
ATOM 8817 C CA . ILE B 1 422 ? 8.578 26.812 9.398 1 98.62 422 ILE B CA 1
ATOM 8818 C C . ILE B 1 422 ? 8.32 28.125 8.656 1 98.62 422 ILE B C 1
ATOM 8820 O O . ILE B 1 422 ? 7.32 28.266 7.945 1 98.62 422 ILE B O 1
ATOM 8824 N N . THR B 1 423 ? 9.234 29.094 8.805 1 98.75 423 THR B N 1
ATOM 8825 C CA . THR B 1 423 ? 9.062 30.422 8.211 1 98.75 423 THR B CA 1
ATOM 8826 C C . THR B 1 423 ? 8.961 30.312 6.691 1 98.75 423 THR B C 1
ATOM 8828 O O . THR B 1 423 ? 8.016 30.828 6.09 1 98.75 423 THR B O 1
ATOM 8831 N N . SER B 1 424 ? 9.945 29.656 6.078 1 98.62 424 SER B N 1
ATOM 8832 C CA . SER B 1 424 ? 9.969 29.547 4.625 1 98.62 424 SER B CA 1
ATOM 8833 C C . SER B 1 424 ? 8.82 28.688 4.117 1 98.62 424 SER B C 1
ATOM 8835 O O . SER B 1 424 ? 8.203 28.984 3.098 1 98.62 424 SER B O 1
ATOM 8837 N N . GLY B 1 425 ? 8.547 27.594 4.832 1 98.69 425 GLY B N 1
ATOM 8838 C CA . GLY B 1 425 ? 7.473 26.703 4.438 1 98.69 425 GLY B CA 1
ATOM 8839 C C . GLY B 1 425 ? 6.102 27.344 4.48 1 98.69 425 GLY B C 1
ATOM 8840 O O . GLY B 1 425 ? 5.324 27.234 3.533 1 98.69 425 GLY B O 1
ATOM 8841 N N . VAL B 1 426 ? 5.805 28 5.574 1 98.88 426 VAL B N 1
ATOM 8842 C CA . VAL B 1 426 ? 4.527 28.688 5.727 1 98.88 426 VAL B CA 1
ATOM 8843 C C . VAL B 1 426 ? 4.406 29.781 4.676 1 98.88 426 VAL B C 1
ATOM 8845 O O . VAL B 1 426 ? 3.348 29.969 4.07 1 98.88 426 VAL B O 1
ATOM 8848 N N . PHE B 1 427 ? 5.52 30.547 4.469 1 98.69 427 PHE B N 1
ATOM 8849 C CA . PHE B 1 427 ? 5.566 31.578 3.439 1 98.69 427 PHE B CA 1
ATOM 8850 C C . PHE B 1 427 ? 5.168 31.016 2.084 1 98.69 427 PHE B C 1
ATOM 8852 O O . PHE B 1 427 ? 4.211 31.484 1.465 1 98.69 427 PHE B O 1
ATOM 8859 N N . ALA B 1 428 ? 5.77 29.953 1.684 1 98.69 428 ALA B N 1
ATOM 8860 C CA . ALA B 1 428 ? 5.523 29.328 0.388 1 98.69 428 ALA B CA 1
ATOM 8861 C C . ALA B 1 428 ? 4.125 28.719 0.329 1 98.69 428 ALA B C 1
ATOM 8863 O O . ALA B 1 428 ? 3.447 28.797 -0.7 1 98.69 428 ALA B O 1
ATOM 8864 N N . HIS B 1 429 ? 3.732 28.078 1.378 1 98.75 429 HIS B N 1
ATOM 8865 C CA . HIS B 1 429 ? 2.418 27.469 1.481 1 98.75 429 HIS B CA 1
ATOM 8866 C C . HIS B 1 429 ? 1.307 28.484 1.278 1 98.75 429 HIS B C 1
ATOM 8868 O O . HIS B 1 429 ? 0.349 28.234 0.544 1 98.75 429 HIS B O 1
ATOM 8874 N N . LEU B 1 430 ? 1.428 29.641 1.886 1 98.44 430 LEU B N 1
ATOM 8875 C CA . LEU B 1 430 ? 0.404 30.672 1.807 1 98.44 430 LEU B CA 1
ATOM 8876 C C . LEU B 1 430 ? 0.381 31.312 0.421 1 98.44 430 LEU B C 1
ATOM 8878 O O . LEU B 1 430 ? -0.681 31.703 -0.07 1 98.44 430 LEU B O 1
ATOM 8882 N N . ILE B 1 431 ? 1.547 31.406 -0.218 1 96.56 431 ILE B N 1
ATOM 8883 C CA . ILE B 1 431 ? 1.586 31.859 -1.604 1 96.56 431 ILE B CA 1
ATOM 8884 C C . ILE B 1 431 ? 0.766 30.906 -2.479 1 96.56 431 ILE B C 1
ATOM 8886 O O . ILE B 1 431 ? -0.031 31.359 -3.309 1 96.56 431 ILE B O 1
ATOM 8890 N N . GLY B 1 432 ? 0.946 29.594 -2.195 1 96.75 432 GLY B N 1
ATOM 8891 C CA . GLY B 1 432 ? 0.172 28.609 -2.922 1 96.75 432 GLY B CA 1
ATOM 8892 C C . GLY B 1 432 ? -1.311 28.656 -2.6 1 96.75 432 GLY B C 1
ATOM 8893 O O . GLY B 1 432 ? -2.148 28.422 -3.477 1 96.75 432 GLY B O 1
ATOM 8894 N N . LEU B 1 433 ? -1.595 28.938 -1.352 1 96.88 433 LEU B N 1
ATOM 8895 C CA . LEU B 1 433 ? -2.982 28.969 -0.903 1 96.88 433 LEU B CA 1
ATOM 8896 C C . LEU B 1 433 ? -3.752 30.094 -1.604 1 96.88 433 LEU B C 1
ATOM 8898 O O . LEU B 1 433 ? -4.984 30.062 -1.662 1 96.88 433 LEU B O 1
ATOM 8902 N N . GLN B 1 434 ? -3.037 31.047 -2.184 1 93.19 434 GLN B N 1
ATOM 8903 C CA . GLN B 1 434 ? -3.646 32.125 -2.965 1 93.19 434 GLN B CA 1
ATOM 8904 C C . GLN B 1 434 ? -3.408 31.906 -4.457 1 93.19 434 GLN B C 1
ATOM 8906 O O . GLN B 1 434 ? -3.557 32.844 -5.25 1 93.19 434 GLN B O 1
ATOM 8911 N N . ASN B 1 435 ? -2.982 30.719 -4.789 1 91.88 435 ASN B N 1
ATOM 8912 C CA . ASN B 1 435 ? -2.773 30.281 -6.168 1 91.88 435 ASN B CA 1
ATOM 8913 C C . ASN B 1 435 ? -1.784 31.203 -6.895 1 91.88 435 ASN B C 1
ATOM 8915 O O . ASN B 1 435 ? -1.955 31.484 -8.078 1 91.88 435 ASN B O 1
ATOM 8919 N N . GLN B 1 436 ? -0.868 31.766 -6.145 1 90.75 436 GLN B N 1
ATOM 8920 C CA . GLN B 1 436 ? 0.21 32.531 -6.734 1 90.75 436 GLN B CA 1
ATOM 8921 C C . GLN B 1 436 ? 1.454 31.688 -6.961 1 90.75 436 GLN B C 1
ATOM 8923 O O . GLN B 1 436 ? 1.579 30.609 -6.391 1 90.75 436 GLN B O 1
ATOM 8928 N N . ASP B 1 437 ? 2.346 32.125 -7.812 1 89.56 437 ASP B N 1
ATOM 8929 C CA . ASP B 1 437 ? 3.557 31.375 -8.117 1 89.56 437 ASP B CA 1
ATOM 8930 C C . ASP B 1 437 ? 4.684 31.734 -7.145 1 89.56 437 ASP B C 1
ATOM 8932 O O . ASP B 1 437 ? 4.809 32.875 -6.73 1 89.56 437 ASP B O 1
ATOM 8936 N N . TRP B 1 438 ? 5.426 30.766 -6.84 1 93.62 438 TRP B N 1
ATOM 8937 C CA . TRP B 1 438 ? 6.59 30.969 -5.98 1 93.62 438 TRP B CA 1
ATOM 8938 C C . TRP B 1 438 ? 7.762 31.531 -6.77 1 93.62 438 TRP B C 1
ATOM 8940 O O . TRP B 1 438 ? 8.008 31.125 -7.906 1 93.62 438 TRP B O 1
ATOM 8950 N N . ILE B 1 439 ? 8.359 32.5 -6.219 1 90.31 439 ILE B N 1
ATOM 8951 C CA . ILE B 1 439 ? 9.586 33.062 -6.781 1 90.31 439 ILE B CA 1
ATOM 8952 C C . ILE B 1 439 ? 10.797 32.562 -6.008 1 90.31 439 ILE B C 1
ATOM 8954 O O . ILE B 1 439 ? 10.898 32.781 -4.797 1 90.31 439 ILE B O 1
ATOM 8958 N N . LYS B 1 440 ? 11.719 32.031 -6.637 1 89.12 440 LYS B N 1
ATOM 8959 C CA . LYS B 1 440 ? 12.82 31.281 -6.039 1 89.12 440 LYS B CA 1
ATOM 8960 C C . LYS B 1 440 ? 13.656 32.188 -5.125 1 89.12 440 LYS B C 1
ATOM 8962 O O . LYS B 1 440 ? 14.164 31.719 -4.098 1 89.12 440 LYS B O 1
ATOM 8967 N N . GLU B 1 441 ? 13.766 33.438 -5.445 1 89.94 441 GLU B N 1
ATOM 8968 C CA . GLU B 1 441 ? 14.57 34.406 -4.672 1 89.94 441 GLU B CA 1
ATOM 8969 C C . GLU B 1 441 ? 14.023 34.562 -3.258 1 89.94 441 GLU B C 1
ATOM 8971 O O . GLU B 1 441 ? 14.781 34.781 -2.312 1 89.94 441 GLU B O 1
ATOM 8976 N N . TRP B 1 442 ? 12.727 34.406 -3.146 1 92.75 442 TRP B N 1
ATOM 8977 C CA . TRP B 1 442 ? 12.086 34.562 -1.85 1 92.75 442 TRP B CA 1
ATOM 8978 C C . TRP B 1 442 ? 12.539 33.5 -0.871 1 92.75 442 TRP B C 1
ATOM 8980 O O . TRP B 1 442 ? 12.547 33.719 0.343 1 92.75 442 TRP B O 1
ATOM 8990 N N . GLY B 1 443 ? 12.875 32.344 -1.44 1 93 443 GLY B N 1
ATOM 8991 C CA . GLY B 1 443 ? 13.25 31.203 -0.615 1 93 443 GLY B CA 1
ATOM 8992 C C . GLY B 1 443 ? 14.75 31.0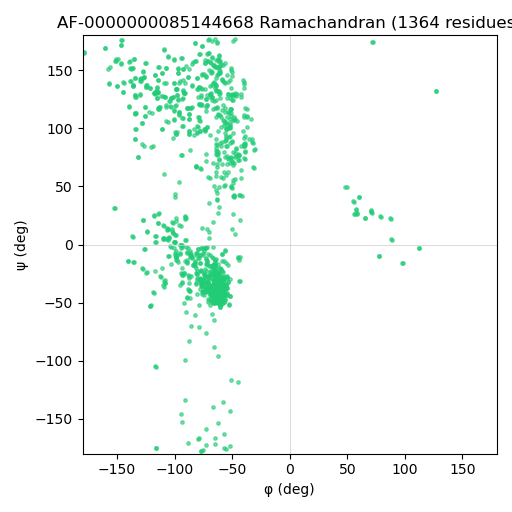16 -0.502 1 93 443 GLY B C 1
ATOM 8993 O O . GLY B 1 443 ? 15.219 29.984 -0.012 1 93 443 GLY B O 1
ATOM 8994 N N . SER B 1 444 ? 15.5 31.969 -0.993 1 93.06 444 SER B N 1
ATOM 8995 C CA . SER B 1 444 ? 16.953 31.859 -0.899 1 93.06 444 SER B CA 1
ATOM 8996 C C . SER B 1 444 ? 17.406 31.844 0.555 1 93.06 444 SER B C 1
ATOM 8998 O O . SER B 1 444 ? 16.734 32.375 1.431 1 93.06 444 SER B O 1
ATOM 9000 N N . GLU B 1 445 ? 18.5 31.234 0.789 1 93.94 445 GLU B N 1
ATOM 9001 C CA . GLU B 1 445 ? 19.078 31.141 2.131 1 93.94 445 GLU B CA 1
ATOM 9002 C C . GLU B 1 445 ? 19.25 32.531 2.752 1 93.94 445 GLU B C 1
ATOM 9004 O O . GLU B 1 445 ? 19 32.719 3.943 1 93.94 445 GLU B O 1
ATOM 9009 N N . HIS B 1 446 ? 19.609 33.469 1.951 1 92.38 446 HIS B N 1
ATOM 9010 C CA . HIS B 1 446 ? 19.844 34.812 2.432 1 92.38 446 HIS B CA 1
ATOM 9011 C C . HIS B 1 446 ? 18.562 35.438 2.926 1 92.38 446 HIS B C 1
ATOM 9013 O O . HIS B 1 446 ? 18.531 36.031 4.012 1 92.38 446 HIS B O 1
ATOM 9019 N N . VAL B 1 447 ? 17.562 35.406 2.18 1 93.81 447 VAL B N 1
ATOM 9020 C CA . VAL B 1 447 ? 16.281 36 2.529 1 93.81 447 VAL B CA 1
ATOM 9021 C C . VAL B 1 447 ? 15.719 35.312 3.777 1 93.81 447 VAL B C 1
ATOM 9023 O O . VAL B 1 447 ? 15.281 36 4.715 1 93.81 447 VAL B O 1
ATOM 9026 N N . VAL B 1 448 ? 15.773 34 3.809 1 97 448 VAL B N 1
ATOM 9027 C CA . VAL B 1 448 ? 15.211 33.219 4.918 1 97 448 VAL B CA 1
ATOM 9028 C C . VAL B 1 448 ? 15.984 33.531 6.199 1 97 448 VAL B C 1
ATOM 9030 O O . VAL B 1 448 ? 15.391 33.688 7.27 1 97 448 VAL B O 1
ATOM 9033 N N . LYS B 1 449 ? 17.25 33.625 6.047 1 95.31 449 LYS B N 1
ATOM 9034 C CA . LYS B 1 449 ? 18.094 33.969 7.195 1 95.31 449 LYS B CA 1
ATOM 9035 C C . LYS B 1 449 ? 17.719 35.312 7.793 1 95.31 449 LYS B C 1
ATOM 9037 O O . LYS B 1 449 ? 17.688 35.469 9.016 1 95.31 449 LYS B O 1
ATOM 9042 N N . GLU B 1 450 ? 17.438 36.281 6.961 1 93.44 450 GLU B N 1
ATOM 9043 C CA . GLU B 1 450 ? 17.109 37.625 7.438 1 93.44 450 GLU B CA 1
ATOM 9044 C C . GLU B 1 450 ? 15.758 37.656 8.148 1 93.44 450 GLU B C 1
ATOM 9046 O O . GLU B 1 450 ? 15.594 38.312 9.18 1 93.44 450 GLU B O 1
ATOM 9051 N N . ILE B 1 451 ? 14.828 36.938 7.641 1 96.5 451 ILE B N 1
ATOM 9052 C CA . ILE B 1 451 ? 13.492 36.969 8.227 1 96.5 451 ILE B CA 1
ATOM 9053 C C . ILE B 1 451 ? 13.516 36.25 9.57 1 96.5 451 ILE B C 1
ATOM 9055 O O . ILE B 1 451 ? 12.852 36.656 10.523 1 96.5 451 ILE B O 1
ATOM 9059 N N . VAL B 1 452 ? 14.266 35.156 9.672 1 97.44 452 VAL B N 1
ATOM 9060 C CA . VAL B 1 452 ? 14.211 34.312 10.867 1 97.44 452 VAL B CA 1
ATOM 9061 C C . VAL B 1 452 ? 14.953 34.969 12.016 1 97.44 452 VAL B C 1
ATOM 9063 O O . VAL B 1 452 ? 14.805 34.594 13.172 1 97.44 452 VAL B O 1
ATOM 9066 N N . ARG B 1 453 ? 15.664 36.094 11.766 1 95.88 453 ARG B N 1
ATOM 9067 C CA . ARG B 1 453 ? 16.203 36.875 12.852 1 95.88 453 ARG B CA 1
ATOM 9068 C C . ARG B 1 453 ? 15.102 37.344 13.797 1 95.88 453 ARG B C 1
ATOM 9070 O O . ARG B 1 453 ? 15.336 37.562 14.984 1 95.88 453 ARG B O 1
ATOM 9077 N N . GLY B 1 454 ? 13.961 37.5 13.211 1 97.19 454 GLY B N 1
ATOM 9078 C CA . GLY B 1 454 ? 12.812 37.938 13.984 1 97.19 454 GLY B CA 1
ATOM 9079 C C . GLY B 1 454 ? 12.352 36.906 15 1 97.19 454 GLY B C 1
ATOM 9080 O O . GLY B 1 454 ? 11.57 37.219 15.898 1 97.19 454 GLY B O 1
ATOM 9081 N N . CYS B 1 455 ? 12.867 35.688 14.922 1 97.31 455 CYS B N 1
ATOM 9082 C CA . CYS B 1 455 ? 12.469 34.625 15.836 1 97.31 455 CYS B CA 1
ATOM 9083 C C . CYS B 1 455 ? 13.281 34.656 17.125 1 97.31 455 CYS B C 1
ATOM 9085 O O . CYS B 1 455 ? 12.953 34 18.094 1 97.31 455 CYS B O 1
ATOM 9087 N N . LYS B 1 456 ? 14.273 35.469 17.156 1 94.94 456 LYS B N 1
ATOM 9088 C CA . LYS B 1 456 ? 15.062 35.656 18.375 1 94.94 456 LYS B CA 1
ATOM 9089 C C . LYS B 1 456 ? 14.312 36.531 19.391 1 94.94 456 LYS B C 1
ATOM 9091 O O . LYS B 1 456 ? 13.781 37.594 19.031 1 94.94 456 LYS B O 1
ATOM 9096 N N . PRO B 1 457 ? 14.312 36.094 20.609 1 93.44 457 PRO B N 1
ATOM 9097 C CA . PRO B 1 457 ? 13.578 36.875 21.609 1 93.44 457 PRO B CA 1
ATOM 9098 C C . PRO B 1 457 ? 14.062 38.344 21.703 1 93.44 457 PRO B C 1
ATOM 9100 O O . PRO B 1 457 ? 13.25 39.25 21.797 1 93.44 457 PRO B O 1
ATOM 9103 N N . ALA B 1 458 ? 15.383 38.531 21.625 1 92.12 458 ALA B N 1
ATOM 9104 C CA . ALA B 1 458 ? 15.961 39.875 21.781 1 92.12 458 ALA B CA 1
ATOM 9105 C C . ALA B 1 458 ? 16.281 40.5 20.438 1 92.12 458 ALA B C 1
ATOM 9107 O O . ALA B 1 458 ? 17.312 41.156 20.266 1 92.12 458 ALA B O 1
ATOM 9108 N N . TRP B 1 459 ? 15.414 40.375 19.5 1 92.81 459 TRP B N 1
ATOM 9109 C CA . TRP B 1 459 ? 15.648 40.938 18.188 1 92.81 459 TRP B CA 1
ATOM 9110 C C . TRP B 1 459 ? 15.609 42.438 18.234 1 92.81 459 TRP B C 1
ATOM 9112 O O . TRP B 1 459 ? 14.773 43.031 18.906 1 92.81 459 TRP B O 1
ATOM 9122 N N . LYS B 1 460 ? 16.625 43.125 17.5 1 89.5 460 LYS B N 1
ATOM 9123 C CA . LYS B 1 460 ? 16.672 44.562 17.328 1 89.5 460 LYS B CA 1
ATOM 9124 C C . LYS B 1 460 ? 16.781 44.938 15.852 1 89.5 460 LYS B C 1
ATOM 9126 O O . LYS B 1 460 ? 17.406 44.25 15.07 1 89.5 460 LYS B O 1
ATOM 9131 N N . PRO B 1 461 ? 16.109 46.062 15.5 1 87.56 461 PRO B N 1
ATOM 9132 C CA . PRO B 1 461 ? 16.234 46.531 14.117 1 87.56 461 PRO B CA 1
ATOM 9133 C C . PRO B 1 461 ? 17.672 46.844 13.711 1 87.56 461 PRO B C 1
ATOM 9135 O O . PRO B 1 461 ? 18.516 47.094 14.57 1 87.56 461 PRO B O 1
ATOM 9138 N N . TYR B 1 462 ? 17.906 46.781 12.492 1 79.38 462 TYR B N 1
ATOM 9139 C CA . TYR B 1 462 ? 19.25 47.062 11.977 1 79.38 462 TYR B CA 1
ATOM 9140 C C . TYR B 1 462 ? 19.656 48.5 12.234 1 79.38 462 TYR B C 1
ATOM 9142 O O . TYR B 1 462 ? 18.828 49.406 12.125 1 79.38 462 TYR B O 1
ATOM 9150 N N . LYS B 1 463 ? 20.922 48.781 12.68 1 72.88 463 LYS B N 1
ATOM 9151 C CA . LYS B 1 463 ? 21.438 50.094 12.961 1 72.88 463 LYS B CA 1
ATOM 9152 C C . LYS B 1 463 ? 21.609 50.906 11.672 1 72.88 463 LYS B C 1
ATOM 9154 O O . LYS B 1 463 ? 21.281 52.094 11.617 1 72.88 463 LYS B O 1
ATOM 9159 N N . THR B 1 464 ? 22.328 50.281 10.672 1 66.69 464 THR B N 1
ATOM 9160 C CA . THR B 1 464 ? 22.609 50.969 9.422 1 66.69 464 THR B CA 1
ATOM 9161 C C . THR B 1 464 ? 21.734 50.406 8.289 1 66.69 464 THR B C 1
ATOM 9163 O O . THR B 1 464 ? 21.719 49.188 8.055 1 66.69 464 THR B O 1
ATOM 9166 N N . LYS B 1 465 ? 20.75 51.156 7.91 1 65.31 465 LYS B N 1
ATOM 9167 C CA . LYS B 1 465 ? 19.922 50.75 6.77 1 65.31 465 LYS B CA 1
ATOM 9168 C C . LYS B 1 465 ? 20.375 51.469 5.496 1 65.31 465 LYS B C 1
ATOM 9170 O O . LYS B 1 465 ? 20.219 52.656 5.367 1 65.31 465 LYS B O 1
ATOM 9175 N N . ARG B 1 466 ? 21.188 50.688 4.82 1 69.56 466 ARG B N 1
ATOM 9176 C CA . ARG B 1 466 ? 21.484 51.25 3.5 1 69.56 466 ARG B CA 1
ATOM 9177 C C . ARG B 1 466 ? 20.328 51.031 2.539 1 69.56 466 ARG B C 1
ATOM 9179 O O . ARG B 1 466 ? 19.766 49.906 2.482 1 69.56 466 ARG B O 1
ATOM 9186 N N . SER B 1 467 ? 19.844 52 1.913 1 67.69 467 SER B N 1
ATOM 9187 C CA . SER B 1 467 ? 18.703 51.938 1.005 1 67.69 467 SER B CA 1
ATOM 9188 C C . SER B 1 467 ? 18.891 50.875 -0.074 1 67.69 467 SER B C 1
ATOM 9190 O O . SER B 1 467 ? 17.922 50.344 -0.594 1 67.69 467 SER B O 1
ATOM 9192 N N . LYS B 1 468 ? 20.094 50.469 -0.234 1 72.62 468 LYS B N 1
ATOM 9193 C CA . LYS B 1 468 ? 20.375 49.531 -1.317 1 72.62 468 LYS B CA 1
ATOM 9194 C C . LYS B 1 468 ? 20.125 48.094 -0.874 1 72.62 468 LYS B C 1
ATOM 9196 O O . LYS B 1 468 ? 19.984 47.188 -1.708 1 72.62 468 LYS B O 1
ATOM 9201 N N . ASP B 1 469 ? 19.922 47.969 0.413 1 82.88 469 ASP B N 1
ATOM 9202 C CA . ASP B 1 469 ? 19.703 46.625 0.924 1 82.88 469 ASP B CA 1
ATOM 9203 C C . ASP B 1 469 ? 18.203 46.312 1.018 1 82.88 469 ASP B C 1
ATOM 9205 O O . ASP B 1 469 ? 17.656 46.188 2.115 1 82.88 469 ASP B O 1
ATOM 9209 N N . VAL B 1 470 ? 17.578 46.031 -0.012 1 83.44 470 VAL B N 1
ATOM 9210 C CA . VAL B 1 470 ? 16.125 45.875 -0.145 1 83.44 470 VAL B CA 1
ATOM 9211 C C . VAL B 1 470 ? 15.672 44.688 0.695 1 83.44 470 VAL B C 1
ATOM 9213 O O . VAL B 1 470 ? 14.602 44.719 1.304 1 83.44 470 VAL B O 1
ATOM 9216 N N . ILE B 1 471 ? 16.484 43.625 0.753 1 89 471 ILE B N 1
ATOM 9217 C CA . ILE B 1 471 ? 16.125 42.406 1.467 1 89 471 ILE B CA 1
ATOM 9218 C C . ILE B 1 471 ? 16.047 42.688 2.967 1 89 471 ILE B C 1
ATOM 9220 O O . ILE B 1 471 ? 15.102 42.281 3.641 1 89 471 ILE B O 1
ATOM 9224 N N . ARG B 1 472 ? 16.953 43.406 3.473 1 88.69 472 ARG B N 1
ATOM 9225 C CA . ARG B 1 472 ? 17 43.688 4.898 1 88.69 472 ARG B CA 1
ATOM 9226 C C . ARG B 1 472 ? 15.875 44.656 5.297 1 88.69 472 ARG B C 1
ATOM 9228 O O . ARG B 1 472 ? 15.289 44.5 6.375 1 88.69 472 ARG B O 1
ATOM 9235 N N . VAL B 1 473 ? 15.648 45.625 4.473 1 87.5 473 VAL B N 1
ATOM 9236 C CA . VAL B 1 473 ? 14.578 46.594 4.734 1 87.5 473 VAL B CA 1
ATOM 9237 C C . VAL B 1 473 ? 13.234 45.844 4.762 1 87.5 473 VAL B C 1
ATOM 9239 O O . VAL B 1 473 ? 12.438 46.031 5.68 1 87.5 473 VAL B O 1
ATOM 9242 N N . TRP B 1 474 ? 13.055 45.062 3.787 1 90 474 TRP B N 1
ATOM 9243 C CA . TRP B 1 474 ? 11.828 44.25 3.717 1 90 474 TRP B CA 1
ATOM 9244 C C . TRP B 1 474 ? 11.734 43.312 4.898 1 90 474 TRP B C 1
ATOM 9246 O O . TRP B 1 474 ? 10.664 43.156 5.496 1 90 474 TRP B O 1
ATOM 9256 N N . ALA B 1 475 ? 12.859 42.625 5.234 1 94 475 ALA B N 1
ATOM 9257 C CA . ALA B 1 475 ? 12.875 41.656 6.332 1 94 475 ALA B CA 1
ATOM 9258 C C . ALA B 1 475 ? 12.484 42.344 7.652 1 94 475 ALA B C 1
ATOM 9260 O O . ALA B 1 475 ? 11.797 41.719 8.477 1 94 475 ALA B O 1
ATOM 9261 N N . GLU B 1 476 ? 12.906 43.5 7.848 1 93.62 476 GLU B N 1
ATOM 9262 C CA . GLU B 1 476 ? 12.555 44.219 9.07 1 93.62 476 GLU B CA 1
ATOM 9263 C C . GLU B 1 476 ? 11.047 44.469 9.156 1 93.62 476 GLU B C 1
ATOM 9265 O O . GLU B 1 476 ? 10.461 44.375 10.242 1 93.62 476 GLU B O 1
ATOM 9270 N N . GLU B 1 477 ? 10.469 44.875 8.047 1 93.19 477 GLU B N 1
ATOM 9271 C CA . GLU B 1 477 ? 9.023 45.062 8.008 1 93.19 477 GLU B CA 1
ATOM 9272 C C . GLU B 1 477 ? 8.297 43.75 8.305 1 93.19 477 GLU B C 1
ATOM 9274 O O . GLU B 1 477 ? 7.332 43.719 9.078 1 93.19 477 GLU B O 1
ATOM 9279 N N . VAL B 1 478 ? 8.797 42.656 7.723 1 96.5 478 VAL B N 1
ATOM 9280 C CA . VAL B 1 478 ? 8.227 41.344 7.941 1 96.5 478 VAL B CA 1
ATOM 9281 C C . VAL B 1 478 ? 8.305 41 9.422 1 96.5 478 VAL B C 1
ATOM 9283 O O . VAL B 1 478 ? 7.328 40.5 10 1 96.5 478 VAL B O 1
ATOM 9286 N N . ILE B 1 479 ? 9.438 41.219 10.023 1 97.81 479 ILE B N 1
ATOM 9287 C CA . ILE B 1 479 ? 9.695 40.844 11.414 1 97.81 479 ILE B CA 1
ATOM 9288 C C . ILE B 1 479 ? 8.766 41.656 12.328 1 97.81 479 ILE B C 1
ATOM 9290 O O . ILE B 1 479 ? 8.148 41.094 13.234 1 97.81 479 ILE B O 1
ATOM 9294 N N . ARG B 1 480 ? 8.617 42.969 12.055 1 96.5 480 ARG B N 1
ATOM 9295 C CA . ARG B 1 480 ? 7.75 43.812 12.875 1 96.5 480 ARG B CA 1
ATOM 9296 C C . ARG B 1 480 ? 6.301 43.344 12.805 1 96.5 480 ARG B C 1
ATOM 9298 O O . ARG B 1 480 ? 5.617 43.281 13.828 1 96.5 480 ARG B O 1
ATOM 9305 N N . LEU B 1 481 ? 5.875 43.031 11.648 1 96.94 481 LEU B N 1
ATOM 9306 C CA . LEU B 1 481 ? 4.512 42.562 11.461 1 96.94 481 LEU B CA 1
ATOM 9307 C C . LEU B 1 481 ? 4.312 41.219 12.156 1 96.94 481 LEU B C 1
ATOM 9309 O O . LEU B 1 481 ? 3.32 41.031 12.859 1 96.94 481 LEU B O 1
ATOM 9313 N N . GLY B 1 482 ? 5.258 40.281 11.977 1 98.19 482 GLY B N 1
ATOM 9314 C CA . GLY B 1 482 ? 5.148 38.969 12.562 1 98.19 482 GLY B CA 1
ATOM 9315 C C . GLY B 1 482 ? 5.121 38.969 14.078 1 98.19 482 GLY B C 1
ATOM 9316 O O . GLY B 1 482 ? 4.34 38.25 14.703 1 98.19 482 GLY B O 1
ATOM 9317 N N . ARG B 1 483 ? 5.941 39.781 14.68 1 97.5 483 ARG B N 1
ATOM 9318 C CA . ARG B 1 483 ? 6.066 39.875 16.125 1 97.5 483 ARG B CA 1
ATOM 9319 C C . ARG B 1 483 ? 4.836 40.5 16.75 1 97.5 483 ARG B C 1
ATOM 9321 O O . ARG B 1 483 ? 4.578 40.344 17.953 1 97.5 483 ARG B O 1
ATOM 9328 N N . SER B 1 484 ? 4.02 41.219 15.922 1 97.31 484 SER B N 1
ATOM 9329 C CA . SER B 1 484 ? 2.873 41.969 16.438 1 97.31 484 SER B CA 1
ATOM 9330 C C . SER B 1 484 ? 1.594 41.125 16.328 1 97.31 484 SER B C 1
ATOM 9332 O O . SER B 1 484 ? 0.529 41.562 16.766 1 97.31 484 SER B O 1
ATOM 9334 N N . MET B 1 485 ? 1.632 39.938 15.82 1 97.44 485 MET B N 1
ATOM 9335 C CA . MET B 1 485 ? 0.437 39.156 15.469 1 97.44 485 MET B CA 1
ATOM 9336 C C . MET B 1 485 ? -0.238 38.625 16.719 1 97.44 485 MET B C 1
ATOM 9338 O O . MET B 1 485 ? -1.467 38.562 16.797 1 97.44 485 MET B O 1
ATOM 9342 N N . ILE B 1 486 ? 0.589 38.125 17.625 1 97.19 486 ILE B N 1
ATOM 9343 C CA . ILE B 1 486 ? 0.08 37.562 18.875 1 97.19 486 ILE B CA 1
ATOM 9344 C C . ILE B 1 486 ? 0.664 38.344 20.062 1 97.19 486 ILE B C 1
ATOM 9346 O O . ILE B 1 486 ? 1.862 38.25 20.344 1 97.19 486 ILE B O 1
ATOM 9350 N N . PRO B 1 487 ? -0.15 39.031 20.766 1 95.5 487 PRO B N 1
ATOM 9351 C CA . PRO B 1 487 ? 0.356 39.844 21.859 1 95.5 487 PRO B CA 1
ATOM 9352 C C . PRO B 1 487 ? 1.07 39.031 22.938 1 95.5 487 PRO B C 1
ATOM 9354 O O . PRO B 1 487 ? 2.031 39.531 23.547 1 95.5 487 PRO B O 1
ATOM 9357 N N . GLU B 1 488 ? 0.662 37.875 23.109 1 95.06 488 GLU B N 1
ATOM 9358 C CA . GLU B 1 488 ? 1.193 37.031 24.172 1 95.06 488 GLU B CA 1
ATOM 9359 C C . GLU B 1 488 ? 2.635 36.625 23.891 1 95.06 488 GLU B C 1
ATOM 9361 O O . GLU B 1 488 ? 3.326 36.094 24.766 1 95.06 488 GLU B O 1
ATOM 9366 N N . PHE B 1 489 ? 3.176 36.906 22.688 1 96.75 489 PHE B N 1
ATOM 9367 C CA . PHE B 1 489 ? 4.59 36.656 22.422 1 96.75 489 PHE B CA 1
ATOM 9368 C C . PHE B 1 489 ? 5.461 37.375 23.438 1 96.75 489 PHE B C 1
ATOM 9370 O O . PHE B 1 489 ? 6.504 36.875 23.859 1 96.75 489 PHE B O 1
ATOM 9377 N N . GLU B 1 490 ? 5.074 38.594 23.812 1 94.31 490 GLU B N 1
ATOM 9378 C CA . GLU B 1 490 ? 5.844 39.406 24.719 1 94.31 490 GLU B CA 1
ATOM 9379 C C . GLU B 1 490 ? 6.098 38.688 26.047 1 94.31 490 GLU B C 1
ATOM 9381 O O . GLU B 1 490 ? 7.238 38.625 26.5 1 94.31 490 GLU B O 1
ATOM 9386 N N . ASP B 1 491 ? 5.102 38.125 26.578 1 92.94 491 ASP B N 1
ATOM 9387 C CA . ASP B 1 491 ? 5.191 37.5 27.906 1 92.94 491 ASP B CA 1
ATOM 9388 C C . ASP B 1 491 ? 5.793 36.094 27.828 1 92.94 491 ASP B C 1
ATOM 9390 O O . ASP B 1 491 ? 6.504 35.688 28.734 1 92.94 491 ASP B O 1
ATOM 9394 N N . VAL B 1 492 ? 5.527 35.406 26.75 1 94.19 492 VAL B N 1
ATOM 9395 C CA . VAL B 1 492 ? 5.883 34 26.688 1 94.19 492 VAL B CA 1
ATOM 9396 C C . VAL B 1 492 ? 7.258 33.812 26.047 1 94.19 492 VAL B C 1
ATOM 9398 O O . VAL B 1 492 ? 8.023 32.938 26.422 1 94.19 492 VAL B O 1
ATOM 9401 N N . ILE B 1 493 ? 7.598 34.719 25.078 1 95.25 493 ILE B N 1
ATOM 9402 C CA . ILE B 1 493 ? 8.789 34.469 24.281 1 95.25 493 ILE B CA 1
ATOM 9403 C C . ILE B 1 493 ? 9.797 35.594 24.484 1 95.25 493 ILE B C 1
A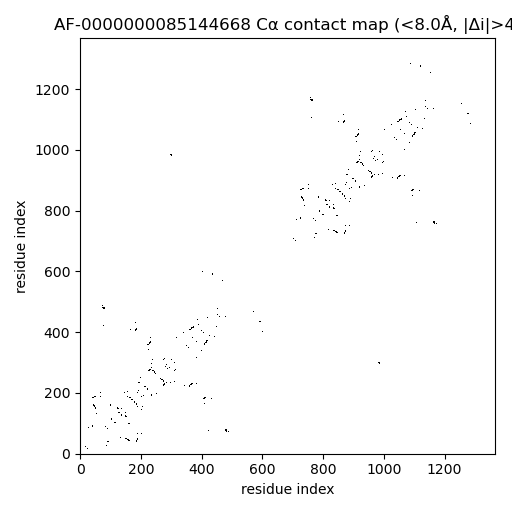TOM 9405 O O . ILE B 1 493 ? 10.984 35.344 24.688 1 95.25 493 ILE B O 1
ATOM 9409 N N . PHE B 1 494 ? 9.398 36.875 24.547 1 94.06 494 PHE B N 1
ATOM 9410 C CA . PHE B 1 494 ? 10.32 38 24.469 1 94.06 494 PHE B CA 1
ATOM 9411 C C . PHE B 1 494 ? 10.859 38.375 25.844 1 94.06 494 PHE B C 1
ATOM 9413 O O . PHE B 1 494 ? 12.016 38.75 25.984 1 94.06 494 PHE B O 1
ATOM 9420 N N . LYS B 1 495 ? 10.055 38.312 26.859 1 84.62 495 LYS B N 1
ATOM 9421 C CA . LYS B 1 495 ? 10.484 38.719 28.188 1 84.62 495 LYS B CA 1
ATOM 9422 C C . LYS B 1 495 ? 11.391 37.656 28.828 1 84.62 495 LYS B C 1
ATOM 9424 O O . LYS B 1 495 ? 11.18 36.469 28.656 1 84.62 495 LYS B O 1
ATOM 9429 N N . SER B 1 496 ? 12.602 38.156 29.125 1 63.41 496 SER B N 1
ATOM 9430 C CA . SER B 1 496 ? 13.617 37.312 29.766 1 63.41 496 SER B CA 1
ATOM 9431 C C . SER B 1 496 ? 13.094 36.688 31.047 1 63.41 496 SER B C 1
ATOM 9433 O O . SER B 1 496 ? 12.484 37.344 31.875 1 63.41 496 SER B O 1
ATOM 9435 N N . LYS B 1 497 ? 12.711 35.344 31.125 1 53.75 497 LYS B N 1
ATOM 9436 C CA . LYS B 1 497 ? 12.383 34.656 32.375 1 53.75 497 LYS B CA 1
ATOM 9437 C C . LYS B 1 497 ? 13.492 34.812 33.406 1 53.75 497 LYS B C 1
ATOM 9439 O O . LYS B 1 497 ? 14.648 34.469 33.156 1 53.75 497 LYS B O 1
ATOM 9444 N N . GLU B 1 498 ? 13.43 35.719 34.188 1 47.16 498 GLU B N 1
ATOM 9445 C CA . GLU B 1 498 ? 14.312 35.781 35.344 1 47.16 498 GLU B CA 1
ATOM 9446 C C . GLU B 1 498 ? 14.508 34.406 35.969 1 47.16 498 GLU B C 1
ATOM 9448 O O . GLU B 1 498 ? 13.539 33.656 36.188 1 47.16 498 GLU B O 1
ATOM 9453 N N . LYS B 1 499 ? 15.766 33.875 35.844 1 42.56 499 LYS B N 1
ATOM 9454 C CA . LYS B 1 499 ? 16.344 32.688 36.469 1 42.56 499 LYS B CA 1
ATOM 9455 C C . LYS B 1 499 ? 16.016 32.625 37.969 1 42.56 499 LYS B C 1
ATOM 9457 O O . LYS B 1 499 ? 16.562 33.375 38.75 1 42.56 499 LYS B O 1
ATOM 9462 N N . ILE B 1 500 ? 14.859 32.344 38.281 1 33.31 500 ILE B N 1
ATOM 9463 C CA . ILE B 1 500 ? 14.859 31.891 39.688 1 33.31 500 ILE B CA 1
ATOM 9464 C C . ILE B 1 500 ? 15.688 30.609 39.812 1 33.31 500 ILE B C 1
ATOM 9466 O O . ILE B 1 500 ? 15.32 29.562 39.281 1 33.31 500 ILE B O 1
ATOM 9470 N N . ARG B 1 501 ? 16.969 30.641 39.812 1 37.56 501 ARG B N 1
ATOM 9471 C CA . ARG B 1 501 ? 17.859 29.562 40.219 1 37.56 501 ARG B CA 1
ATOM 9472 C C . ARG B 1 501 ? 17.453 28.984 41.562 1 37.56 501 ARG B C 1
ATOM 9474 O O . ARG B 1 501 ? 17.906 29.453 42.594 1 37.56 501 ARG B O 1
ATOM 9481 N N . GLN B 1 502 ? 16.312 28.734 41.938 1 30.03 502 GLN B N 1
ATOM 9482 C CA . GLN B 1 502 ? 16.438 27.969 43.156 1 30.03 502 GLN B CA 1
ATOM 9483 C C . GLN B 1 502 ? 17.156 26.641 42.906 1 30.03 502 GLN B C 1
ATOM 9485 O O . GLN B 1 502 ? 16.828 25.922 41.969 1 30.03 502 GLN B O 1
ATOM 9490 N N . LYS B 1 503 ? 18.328 26.438 43.406 1 34.97 503 LYS B N 1
ATOM 9491 C CA . LYS B 1 503 ? 19.188 25.266 43.531 1 34.97 503 LYS B CA 1
ATOM 9492 C C . LYS B 1 503 ? 18.391 24.047 43.969 1 34.97 503 LYS B C 1
ATOM 9494 O O . LYS B 1 503 ? 18.188 23.828 45.156 1 34.97 503 LYS B O 1
ATOM 9499 N N . THR B 1 504 ? 17.25 23.672 43.562 1 31.61 504 THR B N 1
ATOM 9500 C CA . THR B 1 504 ? 16.812 22.391 44.125 1 31.61 504 THR B CA 1
ATOM 9501 C C . THR B 1 504 ? 17.828 21.297 43.812 1 31.61 504 THR B C 1
ATOM 9503 O O . THR B 1 504 ? 18.5 21.344 42.781 1 31.61 504 THR B O 1
ATOM 9506 N N . ASP B 1 505 ? 18.156 20.312 44.812 1 33.16 505 ASP B N 1
ATOM 9507 C CA . ASP B 1 505 ? 18.953 19.094 44.906 1 33.16 505 ASP B CA 1
ATOM 9508 C C . ASP B 1 505 ? 18.812 18.234 43.656 1 33.16 505 ASP B C 1
ATOM 9510 O O . ASP B 1 505 ? 17.766 18.25 43 1 33.16 505 ASP B O 1
ATOM 9514 N N . VAL B 1 506 ? 19.953 17.641 43.281 1 34.81 506 VAL B N 1
ATOM 9515 C CA . VAL B 1 506 ? 20.375 16.828 42.125 1 34.81 506 VAL B CA 1
ATOM 9516 C C . VAL B 1 506 ? 19.391 15.68 41.938 1 34.81 506 VAL B C 1
ATOM 9518 O O . VAL B 1 506 ? 19.312 14.781 42.781 1 34.81 506 VAL B O 1
ATOM 9521 N N . ALA B 1 507 ? 18.203 15.898 41.531 1 33.84 507 ALA B N 1
ATOM 9522 C CA . ALA B 1 507 ? 17.344 14.75 41.219 1 33.84 507 ALA B CA 1
ATOM 9523 C C . ALA B 1 507 ? 18.047 13.789 40.281 1 33.84 507 ALA B C 1
ATOM 9525 O O . ALA B 1 507 ? 18.969 14.18 39.531 1 33.84 507 ALA B O 1
ATOM 9526 N N . PRO B 1 508 ? 17.719 12.375 40.312 1 35.19 508 PRO B N 1
ATOM 9527 C CA . PRO B 1 508 ? 18.297 11.234 39.594 1 35.19 508 PRO B CA 1
ATOM 9528 C C . PRO B 1 508 ? 18.391 11.469 38.094 1 35.19 508 PRO B C 1
ATOM 9530 O O . PRO B 1 508 ? 17.609 12.242 37.531 1 35.19 508 PRO B O 1
ATOM 9533 N N . THR B 1 509 ? 19.578 11.242 37.562 1 33.5 509 THR B N 1
ATOM 9534 C CA . THR B 1 509 ? 20.016 11.281 36.188 1 33.5 509 THR B CA 1
ATOM 9535 C C . THR B 1 509 ? 19.016 10.57 35.281 1 33.5 509 THR B C 1
ATOM 9537 O O . THR B 1 509 ? 18.812 9.359 35.406 1 33.5 509 THR B O 1
ATOM 9540 N N . ILE B 1 510 ? 17.953 11.234 35.031 1 36.97 510 ILE B N 1
ATOM 9541 C CA . ILE B 1 510 ? 17.109 10.625 34 1 36.97 510 ILE B CA 1
ATOM 9542 C C . ILE B 1 510 ? 17.953 10.312 32.75 1 36.97 510 ILE B C 1
ATOM 9544 O O . ILE B 1 510 ? 18.766 11.141 32.312 1 36.97 510 ILE B O 1
ATOM 9548 N N . SER B 1 511 ? 18.094 8.992 32.375 1 34.31 511 SER B N 1
ATOM 9549 C CA . SER B 1 511 ? 18.828 8.477 31.234 1 34.31 511 SER B CA 1
ATOM 9550 C C . SER B 1 511 ? 18.656 9.375 30.016 1 34.31 511 SER B C 1
ATOM 9552 O O . SER B 1 511 ? 17.594 9.953 29.797 1 34.31 511 SER B O 1
ATOM 9554 N N . GLN B 1 512 ? 19.734 9.906 29.594 1 31.33 512 GLN B N 1
ATOM 9555 C CA . GLN B 1 512 ? 19.875 10.703 28.375 1 31.33 512 GLN B CA 1
ATOM 9556 C C . GLN B 1 512 ? 19 10.156 27.25 1 31.33 512 GLN B C 1
ATOM 9558 O O . GLN B 1 512 ? 18.891 8.938 27.078 1 31.33 512 GLN B O 1
ATOM 9563 N N . ARG B 1 513 ? 18.062 10.859 26.953 1 39.78 513 ARG B N 1
ATOM 9564 C CA . ARG B 1 513 ? 17.312 10.523 25.75 1 39.78 513 ARG B CA 1
ATOM 9565 C C . ARG B 1 513 ? 18.234 10.062 24.641 1 39.78 513 ARG B C 1
ATOM 9567 O O . ARG B 1 513 ? 19.141 10.797 24.219 1 39.78 513 ARG B O 1
ATOM 9574 N N . VAL B 1 514 ? 18.719 8.742 24.641 1 32.53 514 VAL B N 1
ATOM 9575 C CA . VAL B 1 514 ? 19.391 8.281 23.422 1 32.53 514 VAL B CA 1
ATOM 9576 C C . VAL B 1 514 ? 18.656 8.82 22.188 1 32.53 514 VAL B C 1
ATOM 9578 O O . VAL B 1 514 ? 17.469 8.531 22 1 32.53 514 VAL B O 1
ATOM 9581 N N . THR B 1 515 ? 19.016 9.898 21.875 1 31.59 515 THR B N 1
ATOM 9582 C CA . THR B 1 515 ? 18.469 10.219 20.562 1 31.59 515 THR B CA 1
ATOM 9583 C C . THR B 1 515 ? 18.516 8.992 19.656 1 31.59 515 THR B C 1
ATOM 9585 O O . THR B 1 515 ? 19.406 8.148 19.766 1 31.59 515 THR B O 1
ATOM 9588 N N . ARG B 1 516 ? 17.562 8.688 18.906 1 34.5 516 ARG B N 1
ATOM 9589 C CA . ARG B 1 516 ? 17.188 7.508 18.125 1 34.5 516 ARG B CA 1
ATOM 9590 C C . ARG B 1 516 ? 18.391 6.957 17.359 1 34.5 516 ARG B C 1
ATOM 9592 O O . ARG B 1 516 ? 18.266 5.973 16.625 1 34.5 516 ARG B O 1
ATOM 9599 N N . SER B 1 517 ? 19.609 7.605 17.219 1 27.2 517 SER B N 1
ATOM 9600 C CA . SER B 1 517 ? 20.547 7.059 16.234 1 27.2 517 SER B CA 1
ATOM 9601 C C . SER B 1 517 ? 21.453 6.012 16.875 1 27.2 517 SER B C 1
ATOM 9603 O O . SER B 1 517 ? 21.797 5.008 16.25 1 27.2 517 SER B O 1
ATOM 9605 N N . HIS B 1 518 ? 22.266 6.254 17.938 1 27.66 518 HIS B N 1
ATOM 9606 C CA . HIS B 1 518 ? 23.609 5.711 18.031 1 27.66 518 HIS B CA 1
ATOM 9607 C C . HIS B 1 518 ? 23.609 4.348 18.719 1 27.66 518 HIS B C 1
ATOM 9609 O O . HIS B 1 518 ? 24.5 4.059 19.531 1 27.66 518 HIS B O 1
ATOM 9615 N N . GLY B 1 519 ? 22.672 3.553 18.812 1 26.16 519 GLY B N 1
ATOM 9616 C CA . GLY B 1 519 ? 22.875 2.441 19.719 1 26.16 519 GLY B CA 1
ATOM 9617 C C . GLY B 1 519 ? 23.875 1.424 19.203 1 26.16 519 GLY B C 1
ATOM 9618 O O . GLY B 1 519 ? 23.516 0.541 18.422 1 26.16 519 GLY B O 1
ATOM 9619 N N . HIS B 1 520 ? 25.219 1.817 18.875 1 24.61 520 HIS B N 1
ATOM 9620 C CA . HIS B 1 520 ? 26.203 0.81 18.5 1 24.61 520 HIS B CA 1
ATOM 9621 C C . HIS B 1 520 ? 26.453 -0.164 19.641 1 24.61 520 HIS B C 1
ATOM 9623 O O . HIS B 1 520 ? 26.906 0.24 20.719 1 24.61 520 HIS B O 1
ATOM 9629 N N . TYR B 1 521 ? 25.656 -1.103 19.859 1 22.64 521 TYR B N 1
ATOM 9630 C CA . TYR B 1 521 ? 25.859 -2.125 20.891 1 22.64 521 TYR B CA 1
ATOM 9631 C C . TYR B 1 521 ? 27.156 -2.879 20.656 1 22.64 521 TYR B C 1
ATOM 9633 O O . TYR B 1 521 ? 27.359 -3.492 19.594 1 22.64 521 TYR B O 1
ATOM 9641 N N . GLN B 1 522 ? 28.312 -2.416 21.172 1 23.27 522 GLN B N 1
ATOM 9642 C CA . GLN B 1 522 ? 29.562 -3.162 21.125 1 23.27 522 GLN B CA 1
ATOM 9643 C C . GLN B 1 522 ? 29.422 -4.504 21.844 1 23.27 522 GLN B C 1
ATOM 9645 O O . GLN B 1 522 ? 29.062 -4.551 23.016 1 23.27 522 GLN B O 1
ATOM 9650 N N . PRO B 1 523 ? 29.25 -5.602 21.094 1 22.84 523 PRO B N 1
ATOM 9651 C CA . PRO B 1 523 ? 29.141 -6.961 21.625 1 22.84 523 PRO B CA 1
ATOM 9652 C C . PRO B 1 523 ? 30.297 -7.336 22.547 1 22.84 523 PRO B C 1
ATOM 9654 O O . PRO B 1 523 ? 31.453 -7.074 22.219 1 22.84 523 PRO B O 1
ATOM 9657 N N . THR B 1 524 ? 30.125 -7.301 23.844 1 22.44 524 THR B N 1
ATOM 9658 C CA . THR B 1 524 ? 31.078 -7.656 24.891 1 22.44 524 THR B CA 1
ATOM 9659 C C . THR B 1 524 ? 31.609 -9.078 24.688 1 22.44 524 THR B C 1
ATOM 9661 O O . THR B 1 524 ? 30.828 -10.016 24.516 1 22.44 524 THR B O 1
ATOM 9664 N N . SER B 1 525 ? 32.844 -9.242 24.094 1 22.59 525 SER B N 1
ATOM 9665 C CA . SER B 1 525 ? 33.562 -10.477 23.812 1 22.59 525 SER B CA 1
ATOM 9666 C C . SER B 1 525 ? 33.688 -11.344 25.062 1 22.59 525 SER B C 1
ATOM 9668 O O . SER B 1 525 ? 34.031 -10.844 26.141 1 22.59 525 SER B O 1
ATOM 9670 N N . PRO B 1 526 ? 33.062 -12.477 25.109 1 23.06 526 PRO B N 1
ATOM 9671 C CA . PRO B 1 526 ? 33.125 -13.398 26.25 1 23.06 526 PRO B CA 1
ATOM 9672 C C . PRO B 1 526 ? 34.562 -13.812 26.578 1 23.06 526 PRO B C 1
ATOM 9674 O O . PRO B 1 526 ? 35.344 -14.094 25.672 1 23.06 526 PRO B O 1
ATOM 9677 N N . VAL B 1 527 ? 35.188 -13.219 27.656 1 21.47 527 VAL B N 1
ATOM 9678 C CA . VAL B 1 527 ? 36.531 -13.453 28.172 1 21.47 527 VAL B CA 1
ATOM 9679 C C . VAL B 1 527 ? 36.688 -14.93 28.5 1 21.47 527 VAL B C 1
ATOM 9681 O O . VAL B 1 527 ? 36 -15.461 29.359 1 21.47 527 VAL B O 1
ATOM 9684 N N . LYS B 1 528 ? 37.125 -15.812 27.531 1 20.25 528 LYS B N 1
ATOM 9685 C CA . LYS B 1 528 ? 37.438 -17.234 27.734 1 20.25 528 LYS B CA 1
ATOM 9686 C C . LYS B 1 528 ? 38.5 -17.406 28.781 1 20.25 528 LYS B C 1
ATOM 9688 O O . LYS B 1 528 ? 39.531 -16.688 28.781 1 20.25 528 LYS B O 1
ATOM 9693 N N . ASP B 1 529 ? 38.344 -18.078 29.906 1 20.72 529 ASP B N 1
ATOM 9694 C CA . ASP B 1 529 ? 39.062 -18.406 31.141 1 20.72 529 ASP B CA 1
ATOM 9695 C C . ASP B 1 529 ? 40.344 -19.203 30.828 1 20.72 529 ASP B C 1
ATOM 9697 O O . ASP B 1 529 ? 40.344 -20.438 30.875 1 20.72 529 ASP B O 1
ATOM 9701 N N . SER B 1 530 ? 41.25 -18.781 29.859 1 19.69 530 SER B N 1
ATOM 9702 C CA . SER B 1 530 ? 42.375 -19.688 29.609 1 19.69 530 SER B CA 1
ATOM 9703 C C . SER B 1 530 ? 43.281 -19.812 30.828 1 19.69 530 SER B C 1
ATOM 9705 O O . SER B 1 530 ? 43.562 -18.812 31.5 1 19.69 530 SER B O 1
ATOM 9707 N N . ASP B 1 531 ? 43.812 -21.031 31.25 1 19.36 531 ASP B N 1
ATOM 9708 C CA . ASP B 1 531 ? 44.469 -21.625 32.406 1 19.36 531 ASP B CA 1
ATOM 9709 C C . ASP B 1 531 ? 45.938 -21.219 32.469 1 19.36 531 ASP B C 1
ATOM 9711 O O . ASP B 1 531 ? 46.656 -21.562 33.406 1 19.36 531 ASP B O 1
ATOM 9715 N N . VAL B 1 532 ? 46.656 -20.797 31.406 1 20.41 532 VAL B N 1
ATOM 9716 C CA . VAL B 1 532 ? 48 -21.359 31.359 1 20.41 532 VAL B CA 1
ATOM 9717 C C . VAL B 1 532 ? 48.875 -20.703 32.406 1 20.41 532 VAL B C 1
ATOM 9719 O O . VAL B 1 532 ? 48.719 -19.516 32.719 1 20.41 532 VAL B O 1
ATOM 9722 N N . LYS B 1 533 ? 50.094 -21.547 32.781 1 19.22 533 LYS B N 1
ATOM 9723 C CA . LYS B 1 533 ? 51 -21.531 33.938 1 19.22 533 LYS B CA 1
ATOM 9724 C C . LYS B 1 533 ? 51.812 -20.25 33.969 1 19.22 533 LYS B C 1
ATOM 9726 O O . LYS B 1 533 ? 51.938 -19.547 32.969 1 19.22 533 LYS B O 1
ATOM 9731 N N . LEU B 1 534 ? 53.312 -20.172 34.344 1 19.03 534 LEU B N 1
ATOM 9732 C CA . LEU B 1 534 ? 54.031 -19.875 35.594 1 19.03 534 LEU B CA 1
ATOM 9733 C C . LEU B 1 534 ? 54.938 -18.656 35.406 1 19.03 534 LEU B C 1
ATOM 9735 O O . LEU B 1 534 ? 55.031 -17.844 36.312 1 19.03 534 LEU B O 1
ATOM 9739 N N . ASP B 1 535 ? 55.812 -18.672 34.344 1 19.17 535 ASP B N 1
ATOM 9740 C CA . ASP B 1 535 ? 57.156 -18.312 34.781 1 19.17 535 ASP B CA 1
ATOM 9741 C C . ASP B 1 535 ? 57.25 -16.812 35.094 1 19.17 535 ASP B C 1
ATOM 9743 O O . ASP B 1 535 ? 56.406 -16.031 34.656 1 19.17 535 ASP B O 1
ATOM 9747 N N . ARG B 1 536 ? 58.656 -16.266 35.062 1 19.34 536 ARG B N 1
ATOM 9748 C CA . ARG B 1 536 ? 59.531 -15.453 35.938 1 19.34 536 ARG B CA 1
ATOM 9749 C C . ARG B 1 536 ? 59.281 -13.961 35.688 1 19.34 536 ARG B C 1
ATOM 9751 O O . ARG B 1 536 ? 59.188 -13.188 36.656 1 19.34 536 ARG B O 1
ATOM 9758 N N . HIS B 1 537 ? 59.719 -13.492 34.469 1 20.77 537 HIS B N 1
ATOM 9759 C CA . HIS B 1 537 ? 60.562 -12.312 34.531 1 20.77 537 HIS B CA 1
ATOM 9760 C C . HIS B 1 537 ? 59.75 -11.055 34.812 1 20.77 537 HIS B C 1
ATOM 9762 O O . HIS B 1 537 ? 58.531 -11.047 34.625 1 20.77 537 HIS B O 1
ATOM 9768 N N . SER B 1 538 ? 60.531 -9.852 34.812 1 21.47 538 SER B N 1
ATOM 9769 C CA . SER B 1 538 ? 60.5 -8.578 35.562 1 21.47 538 SER B CA 1
ATOM 9770 C C . SER B 1 538 ? 59.344 -7.703 35.094 1 21.47 538 SER B C 1
ATOM 9772 O O . SER B 1 538 ? 58.969 -7.734 33.906 1 21.47 538 SER B O 1
ATOM 9774 N N . PRO B 1 539 ? 58.625 -7.156 36.031 1 22.25 539 PRO B N 1
ATOM 9775 C CA . PRO B 1 539 ? 57.281 -6.574 36.094 1 22.25 539 PRO B CA 1
ATOM 9776 C C . PRO B 1 539 ? 57.156 -5.25 35.344 1 22.25 539 PRO B C 1
ATOM 9778 O O . PRO B 1 539 ? 56.188 -4.516 35.5 1 22.25 539 PRO B O 1
ATOM 9781 N N . GLU B 1 540 ? 58 -5.266 34.125 1 19.55 540 GLU B N 1
ATOM 9782 C CA . GLU B 1 540 ? 58.188 -3.865 33.781 1 19.55 540 GLU B CA 1
ATOM 9783 C C . GLU B 1 540 ? 56.844 -3.115 33.75 1 19.55 540 GLU B C 1
ATOM 9785 O O . GLU B 1 540 ? 55.812 -3.711 33.469 1 19.55 540 GLU B O 1
ATOM 9790 N N . LYS B 1 541 ? 56.938 -1.807 34.188 1 19.25 541 LYS B N 1
ATOM 9791 C CA . LYS B 1 541 ? 56 -0.776 34.625 1 19.25 541 LYS B CA 1
ATOM 9792 C C . LYS B 1 541 ? 55.062 -0.381 33.5 1 19.25 541 LYS 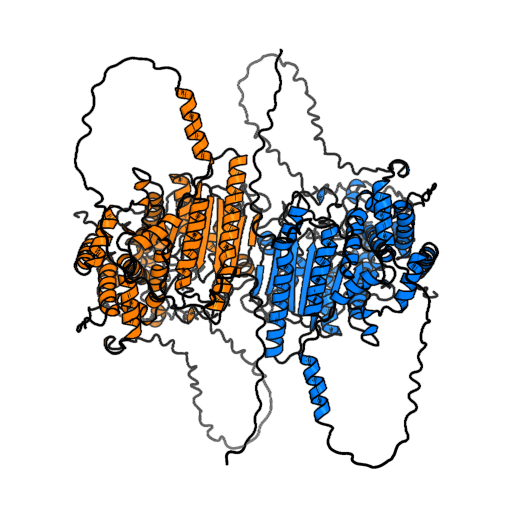B C 1
ATOM 9794 O O . LYS B 1 541 ? 55.438 0.232 32.531 1 19.25 541 LYS B O 1
ATOM 9799 N N . THR B 1 542 ? 54.188 -1.353 33.094 1 19.39 542 THR B N 1
ATOM 9800 C CA . THR B 1 542 ? 53.344 -1.124 31.906 1 19.39 542 THR B CA 1
ATOM 9801 C C . THR B 1 542 ? 52.531 0.152 32.062 1 19.39 542 THR B C 1
ATOM 9803 O O . THR B 1 542 ? 51.781 0.308 33.031 1 19.39 542 THR B O 1
ATOM 9806 N N . THR B 1 543 ? 53.094 1.264 31.531 1 20.08 543 THR B N 1
ATOM 9807 C CA . THR B 1 543 ? 52.562 2.613 31.5 1 20.08 543 THR B CA 1
ATOM 9808 C C . THR B 1 543 ? 51.094 2.592 31.078 1 20.08 543 THR B C 1
ATOM 9810 O O . THR B 1 543 ? 50.719 1.87 30.156 1 20.08 543 THR B O 1
ATOM 9813 N N . THR B 1 544 ? 50.219 2.811 32.031 1 20.5 544 THR B N 1
ATOM 9814 C CA . THR B 1 544 ? 48.781 2.893 32.188 1 20.5 544 THR B CA 1
ATOM 9815 C C . THR B 1 544 ? 48.188 3.789 31.094 1 20.5 544 THR B C 1
ATOM 9817 O O . THR B 1 544 ? 48.344 5.012 31.141 1 20.5 544 THR B O 1
ATOM 9820 N N . VAL B 1 545 ? 48.469 3.42 29.812 1 21.86 545 VAL B N 1
ATOM 9821 C CA . VAL B 1 545 ? 47.969 4.355 28.812 1 21.86 545 VAL B CA 1
ATOM 9822 C C . VAL B 1 545 ? 46.469 4.551 29 1 21.86 545 VAL B C 1
ATOM 9824 O O . VAL B 1 545 ? 45.719 3.58 29.062 1 21.86 545 VAL B O 1
ATOM 9827 N N . ASP B 1 546 ? 46.125 5.645 29.656 1 19.78 546 ASP B N 1
ATOM 9828 C CA . ASP B 1 546 ? 44.844 6.234 30.062 1 19.78 546 ASP B CA 1
ATOM 9829 C C . ASP B 1 546 ? 43.844 6.23 28.906 1 19.78 546 ASP B C 1
ATOM 9831 O O . ASP B 1 546 ? 44.094 6.793 27.844 1 19.78 546 ASP B O 1
ATOM 9835 N N . LYS B 1 547 ? 43.219 5.148 28.734 1 22.2 547 LYS B N 1
ATOM 9836 C CA . LYS B 1 547 ? 42.188 4.766 27.766 1 22.2 547 LYS B CA 1
ATOM 9837 C C . LYS B 1 547 ? 41.062 5.812 27.703 1 22.2 547 LYS B C 1
ATOM 9839 O O . LYS B 1 547 ? 39.969 5.516 27.266 1 22.2 547 LYS B O 1
ATOM 9844 N N . ASP B 1 548 ? 41.375 7.031 28.031 1 20.56 548 ASP B N 1
ATOM 9845 C CA . ASP B 1 548 ? 40.25 7.941 28.078 1 20.56 548 ASP B CA 1
ATOM 9846 C C . ASP B 1 548 ? 39.594 8.086 26.688 1 20.56 548 ASP B C 1
ATOM 9848 O O . ASP B 1 548 ? 40.031 8.922 25.891 1 20.56 548 ASP B O 1
ATOM 9852 N N . ARG B 1 549 ? 39.531 7.008 26 1 23.41 549 ARG B N 1
ATOM 9853 C CA . ARG B 1 549 ? 39.031 7.242 24.656 1 23.41 549 ARG B CA 1
ATOM 9854 C C . ARG B 1 549 ? 37.656 7.93 24.703 1 23.41 549 ARG B C 1
ATOM 9856 O O . ARG B 1 549 ? 36.688 7.34 25.156 1 23.41 549 ARG B O 1
ATOM 9863 N N . ASN B 1 550 ? 37.719 9.188 25 1 21.36 550 ASN B N 1
ATOM 9864 C CA . ASN B 1 550 ? 36.594 10.102 24.953 1 21.36 550 ASN B CA 1
ATOM 9865 C C . ASN B 1 550 ? 35.75 9.922 23.672 1 21.36 550 ASN B C 1
ATOM 9867 O O . ASN B 1 550 ? 36.312 10.008 22.578 1 21.36 550 ASN B O 1
ATOM 9871 N N . VAL B 1 551 ? 35 8.938 23.688 1 25.92 551 VAL B N 1
ATOM 9872 C CA . VAL B 1 551 ? 34.031 8.734 22.609 1 25.92 551 VAL B CA 1
ATOM 9873 C C . VAL B 1 551 ? 33.531 10.086 22.094 1 25.92 551 VAL B C 1
ATOM 9875 O O . VAL B 1 551 ? 33.062 10.922 22.859 1 25.92 551 VAL B O 1
ATOM 9878 N N . PRO B 1 552 ? 34.281 10.5 21.109 1 25.38 552 PRO B N 1
ATOM 9879 C CA . PRO B 1 552 ? 33.875 11.828 20.641 1 25.38 552 PRO B CA 1
ATOM 9880 C C . PRO B 1 552 ? 32.375 11.969 20.438 1 25.38 552 PRO B C 1
ATOM 9882 O O . PRO B 1 552 ? 31.781 11.172 19.719 1 25.38 552 PRO B O 1
ATOM 9885 N N . PHE B 1 553 ? 31.609 12.109 21.5 1 25.34 553 PHE B N 1
ATOM 9886 C CA . PHE B 1 553 ? 30.25 12.633 21.375 1 25.34 553 PHE B CA 1
ATOM 9887 C C . PHE B 1 553 ? 30.156 13.641 20.234 1 25.34 553 PHE B C 1
ATOM 9889 O O . PHE B 1 553 ? 30.938 14.594 20.188 1 25.34 553 PHE B O 1
ATOM 9896 N N . ILE B 1 554 ? 29.922 13.109 19.125 1 28.22 554 ILE B N 1
ATOM 9897 C CA . ILE B 1 554 ? 29.75 14.18 18.141 1 28.22 554 ILE B CA 1
ATOM 9898 C C . ILE B 1 554 ? 28.984 15.344 18.797 1 28.22 554 ILE B C 1
ATOM 9900 O O . ILE B 1 554 ? 27.891 15.164 19.312 1 28.22 554 ILE B O 1
ATOM 9904 N N . GLU B 1 555 ? 29.688 16.172 19.438 1 27.12 555 GLU B N 1
ATOM 9905 C CA . GLU B 1 555 ? 29.188 17.453 19.906 1 27.12 555 GLU B CA 1
ATOM 9906 C C . GLU B 1 555 ? 28.109 18 18.969 1 27.12 555 GLU B C 1
ATOM 9908 O O . GLU B 1 555 ? 28.375 18.219 17.781 1 27.12 555 GLU B O 1
ATOM 9913 N N . GLN B 1 556 ? 26.922 17.484 19.188 1 30.58 556 GLN B N 1
ATOM 9914 C CA . GLN B 1 556 ? 25.844 18.25 18.562 1 30.58 556 GLN B CA 1
ATOM 9915 C C . GLN B 1 556 ? 26.094 19.75 18.672 1 30.58 556 GLN B C 1
ATOM 9917 O O . GLN B 1 556 ? 26.156 20.297 19.766 1 30.58 556 GLN B O 1
ATOM 9922 N N . HIS B 1 557 ? 27.016 20.188 17.891 1 29.92 557 HIS B N 1
ATOM 9923 C CA . HIS B 1 557 ? 27.219 21.641 17.906 1 29.92 557 HIS B CA 1
ATOM 9924 C C . HIS B 1 557 ? 25.906 22.375 17.719 1 29.92 557 HIS B C 1
ATOM 9926 O O . HIS B 1 557 ? 25.312 22.328 16.641 1 29.92 557 HIS B O 1
ATOM 9932 N N . PHE B 1 558 ? 25.125 22.312 18.734 1 30.03 558 PHE B N 1
ATOM 9933 C CA . PHE B 1 558 ? 24.156 23.391 18.688 1 30.03 558 PHE B CA 1
ATOM 9934 C C . PHE B 1 558 ? 24.859 24.734 18.516 1 30.03 558 PHE B C 1
ATOM 9936 O O . PHE B 1 558 ? 25.688 25.125 19.359 1 30.03 558 PHE B O 1
ATOM 9943 N N . SER B 1 559 ? 25.359 25.062 17.375 1 30.16 559 SER B N 1
ATOM 9944 C CA . SER B 1 559 ? 26 26.359 17.203 1 30.16 559 SER B CA 1
ATOM 9945 C C . SER B 1 559 ? 25.219 27.453 17.953 1 30.16 559 SER B C 1
ATOM 9947 O O . SER B 1 559 ? 24.031 27.641 17.719 1 30.16 559 SER B O 1
ATOM 9949 N N . ASP B 1 560 ? 25.5 27.625 19.172 1 31.91 560 ASP B N 1
ATOM 9950 C CA . ASP B 1 560 ? 25.172 28.922 19.781 1 31.91 560 ASP B CA 1
ATOM 9951 C C . ASP B 1 560 ? 25.656 30.062 18.906 1 31.91 560 ASP B C 1
ATOM 9953 O O . ASP B 1 560 ? 26.781 30.547 19.078 1 31.91 560 ASP B O 1
ATOM 9957 N N . GLU B 1 561 ? 25.562 30.094 17.594 1 33.5 561 GLU B N 1
ATOM 9958 C CA . GLU B 1 561 ? 26.047 31.266 16.859 1 33.5 561 GLU B CA 1
ATOM 9959 C C . GLU B 1 561 ? 25.484 32.562 17.438 1 33.5 561 GLU B C 1
ATOM 9961 O O . GLU B 1 561 ? 24.391 32.969 17.078 1 33.5 561 GLU B O 1
ATOM 9966 N N . ASP B 1 562 ? 25.531 32.844 18.688 1 33.34 562 ASP B N 1
ATOM 9967 C CA . ASP B 1 562 ? 25.391 34.25 19.094 1 33.34 562 ASP B CA 1
ATOM 9968 C C . ASP B 1 562 ? 26.328 35.125 18.297 1 33.34 562 ASP B C 1
ATOM 9970 O O . ASP B 1 562 ? 27.219 35.781 18.844 1 33.34 562 ASP B O 1
ATOM 9974 N N . GLU B 1 563 ? 26.969 34.719 17.188 1 34.97 563 GLU B N 1
ATOM 9975 C CA . GLU B 1 563 ? 27.875 35.656 16.516 1 34.97 563 GLU B CA 1
ATOM 9976 C C . GLU B 1 563 ? 27.219 37 16.312 1 34.97 563 GLU B C 1
ATOM 9978 O O . GLU B 1 563 ? 26 37.094 16.156 1 34.97 563 GLU B O 1
ATOM 9983 N N . ASN B 1 564 ? 27.797 38.062 16.688 1 38.69 564 ASN B N 1
ATOM 9984 C CA . ASN B 1 564 ? 27.516 39.438 16.328 1 38.69 564 ASN B CA 1
ATOM 9985 C C . ASN B 1 564 ? 26.969 39.531 14.906 1 38.69 564 ASN B C 1
ATOM 9987 O O . ASN B 1 564 ? 27.719 39.5 13.938 1 38.69 564 ASN B O 1
ATOM 9991 N N . GLU B 1 565 ? 25.875 39.031 14.672 1 43.47 565 GLU B N 1
ATOM 9992 C CA . GLU B 1 565 ? 25.016 38.656 13.562 1 43.47 565 GLU B CA 1
ATOM 9993 C C . GLU B 1 565 ? 24.984 39.75 12.492 1 43.47 565 GLU B C 1
ATOM 9995 O O . GLU B 1 565 ? 24.562 39.5 11.359 1 43.47 565 GLU B O 1
ATOM 10000 N N . ASP B 1 566 ? 25.125 40.969 12.914 1 47 566 ASP B N 1
ATOM 10001 C CA . ASP B 1 566 ? 25.188 41.938 11.828 1 47 566 ASP B CA 1
ATOM 10002 C C . ASP B 1 566 ? 26.391 41.688 10.922 1 47 566 ASP B C 1
ATOM 10004 O O . ASP B 1 566 ? 26.469 42.219 9.82 1 47 566 ASP B O 1
ATOM 10008 N N . ASP B 1 567 ? 27.422 41.094 11.484 1 47.03 567 ASP B N 1
ATOM 10009 C CA . ASP B 1 567 ? 28.703 41 10.812 1 47.03 567 ASP B CA 1
ATOM 10010 C C . ASP B 1 567 ? 28.656 40.031 9.641 1 47.03 567 ASP B C 1
ATOM 10012 O O . ASP B 1 567 ? 29.469 40.125 8.711 1 47.03 567 ASP B O 1
ATOM 10016 N N . ASP B 1 568 ? 27.781 39.031 9.641 1 51.88 568 ASP B N 1
ATOM 10017 C CA . ASP B 1 568 ? 27.938 38.062 8.578 1 51.88 568 ASP B CA 1
ATOM 10018 C C . ASP B 1 568 ? 27.016 38.375 7.395 1 51.88 568 ASP B C 1
ATOM 10020 O O . ASP B 1 568 ? 26.781 37.531 6.539 1 51.88 568 ASP B O 1
ATOM 10024 N N . TYR B 1 569 ? 26.531 39.594 7.391 1 59.69 569 TYR B N 1
ATOM 10025 C CA . TYR B 1 569 ? 25.703 39.906 6.238 1 59.69 569 TYR B CA 1
ATOM 10026 C C . TYR B 1 569 ? 26.547 40.219 5.016 1 59.69 569 TYR B C 1
ATOM 10028 O O . TYR B 1 569 ? 27.391 41.125 5.055 1 59.69 569 TYR B O 1
ATOM 10036 N N . VAL B 1 570 ? 26.578 39.312 4.059 1 66.75 570 VAL B N 1
ATOM 10037 C CA . VAL B 1 570 ? 27.188 39.594 2.768 1 66.75 570 VAL B CA 1
ATOM 10038 C C . VAL B 1 570 ? 26.141 40.094 1.792 1 66.75 570 VAL B C 1
ATOM 10040 O O . VAL B 1 570 ? 25.188 39.375 1.458 1 66.75 570 VAL B O 1
ATOM 10043 N N . TYR B 1 571 ? 26.281 41.438 1.514 1 71.06 571 TYR B N 1
ATOM 10044 C CA . TYR B 1 571 ? 25.375 42.031 0.539 1 71.06 571 TYR B CA 1
ATOM 10045 C C . TYR B 1 571 ? 25.516 41.375 -0.823 1 71.06 571 TYR B C 1
ATOM 10047 O O . TYR B 1 571 ? 26.609 41.312 -1.381 1 71.06 571 TYR B O 1
ATOM 10055 N N . ASP B 1 572 ? 24.531 40.688 -1.183 1 72.25 572 ASP B N 1
ATOM 10056 C CA . ASP B 1 572 ? 24.469 40.094 -2.518 1 72.25 572 ASP B CA 1
ATOM 10057 C C . ASP B 1 572 ? 23.719 41.031 -3.484 1 72.25 572 ASP B C 1
ATOM 10059 O O . ASP B 1 572 ? 22.484 41.031 -3.521 1 72.25 572 ASP B O 1
ATOM 10063 N N . GLU B 1 573 ? 24.484 41.75 -4.324 1 75.44 573 GLU B N 1
ATOM 10064 C CA . GLU B 1 573 ? 23.922 42.75 -5.203 1 75.44 573 GLU B CA 1
ATOM 10065 C C . GLU B 1 573 ? 22.938 42.125 -6.195 1 75.44 573 GLU B C 1
ATOM 10067 O O . GLU B 1 573 ? 21.844 42.656 -6.414 1 75.44 573 GLU B O 1
ATOM 10072 N N . GLU B 1 574 ? 23.344 41.062 -6.707 1 77.31 574 GLU B N 1
ATOM 10073 C CA . GLU B 1 574 ? 22.5 40.406 -7.719 1 77.31 574 GLU B CA 1
ATOM 10074 C C . GLU B 1 574 ? 21.188 39.938 -7.125 1 77.31 574 GLU B C 1
ATOM 10076 O O . GLU B 1 574 ? 20.125 40.125 -7.719 1 77.31 574 GLU B O 1
ATOM 10081 N N . LEU B 1 575 ? 21.234 39.469 -5.973 1 79.12 575 LEU B N 1
ATOM 10082 C CA . LEU B 1 575 ? 20.031 38.938 -5.324 1 79.12 575 LEU B CA 1
ATOM 10083 C C . LEU B 1 575 ? 19.109 40.094 -4.926 1 79.12 575 LEU B C 1
ATOM 10085 O O . LEU B 1 575 ? 17.891 39.969 -5.059 1 79.12 575 LEU B O 1
ATOM 10089 N N . ASN B 1 576 ? 19.719 41.125 -4.465 1 78.81 576 ASN B N 1
ATOM 10090 C CA . ASN B 1 576 ? 18.922 42.281 -4.062 1 78.81 576 ASN B CA 1
ATOM 10091 C C . ASN B 1 576 ? 18.203 42.875 -5.254 1 78.81 576 ASN B C 1
ATOM 10093 O O . ASN B 1 576 ? 17.047 43.312 -5.137 1 78.81 576 ASN B O 1
ATOM 10097 N N . GLU B 1 577 ? 18.891 42.875 -6.379 1 76.88 577 GLU B N 1
ATOM 10098 C CA . GLU B 1 577 ? 18.297 43.438 -7.586 1 76.88 577 GLU B CA 1
ATOM 10099 C C . GLU B 1 577 ? 17.141 42.562 -8.078 1 76.88 577 GLU B C 1
ATOM 10101 O O . GLU B 1 577 ? 16.062 43.094 -8.414 1 76.88 577 GLU B O 1
ATOM 10106 N N . THR B 1 578 ? 17.359 41.344 -8.039 1 75.56 578 THR B N 1
ATOM 10107 C CA . THR B 1 578 ? 16.328 40.438 -8.523 1 75.56 578 THR B CA 1
ATOM 10108 C C . THR B 1 578 ? 15.164 40.375 -7.547 1 75.56 578 THR B C 1
ATOM 10110 O O . THR B 1 578 ? 14 40.344 -7.961 1 75.56 578 THR B O 1
ATOM 10113 N N . PHE B 1 579 ? 15.461 40.438 -6.348 1 79.44 579 PHE B N 1
ATOM 10114 C CA . PHE B 1 579 ? 14.445 40.438 -5.305 1 79.44 579 PHE B CA 1
ATOM 10115 C C . PHE B 1 579 ? 13.562 41.688 -5.406 1 79.44 579 PHE B C 1
ATOM 10117 O O . PHE B 1 579 ? 12.336 41.594 -5.293 1 79.44 579 PHE B O 1
ATOM 10124 N N . ASN B 1 580 ? 14.219 42.719 -5.656 1 69.12 580 ASN B N 1
ATOM 10125 C CA . ASN B 1 580 ? 13.477 43.969 -5.789 1 69.12 580 ASN B CA 1
ATOM 10126 C C . ASN B 1 580 ? 12.492 43.938 -6.953 1 69.12 580 ASN B C 1
ATOM 10128 O O . ASN B 1 580 ? 11.367 44.406 -6.836 1 69.12 580 ASN B O 1
ATOM 10132 N N . LYS B 1 581 ? 12.93 43.344 -7.965 1 68.62 581 LYS B N 1
ATOM 10133 C CA . LYS B 1 581 ? 12.078 43.188 -9.141 1 68.62 581 LYS B CA 1
ATOM 10134 C C . LYS B 1 581 ? 10.859 42.312 -8.836 1 68.62 581 LYS B C 1
ATOM 10136 O O . LYS B 1 581 ? 9.758 42.594 -9.305 1 68.62 581 LYS B O 1
ATOM 10141 N N . THR B 1 582 ? 11.078 41.438 -7.996 1 67.75 582 THR B N 1
ATOM 10142 C CA . THR B 1 582 ? 10 40.5 -7.703 1 67.75 582 THR B CA 1
ATOM 10143 C C . THR B 1 582 ? 8.961 41.156 -6.785 1 67.75 582 THR B C 1
ATOM 10145 O O . THR B 1 582 ? 7.777 40.812 -6.848 1 67.75 582 THR B O 1
ATOM 10148 N N . VAL B 1 583 ? 9.398 42.031 -6.035 1 65.44 583 VAL B N 1
ATOM 10149 C CA . VAL B 1 583 ? 8.5 42.719 -5.102 1 65.44 583 VAL B CA 1
ATOM 10150 C C . VAL B 1 583 ? 7.738 43.812 -5.828 1 65.44 583 VAL B C 1
ATOM 10152 O O . VAL B 1 583 ? 6.555 44.031 -5.566 1 65.44 583 VAL B O 1
ATOM 10155 N N . GLU B 1 584 ? 8.391 44.375 -6.867 1 59.28 584 GLU B N 1
ATOM 10156 C CA . GLU B 1 584 ? 7.801 45.469 -7.594 1 59.28 584 GLU B CA 1
ATOM 10157 C C . GLU B 1 584 ? 6.898 45 -8.727 1 59.28 584 GLU B C 1
ATOM 10159 O O . GLU B 1 584 ? 5.926 45.656 -9.078 1 59.28 584 GLU B O 1
ATOM 10164 N N . ASP B 1 585 ? 7.191 43.812 -9.305 1 54.41 585 ASP B N 1
ATOM 10165 C CA . ASP B 1 585 ? 6.551 43.375 -10.531 1 54.41 585 ASP B CA 1
ATOM 10166 C C . ASP B 1 585 ? 5.23 42.656 -10.227 1 54.41 585 ASP B C 1
ATOM 10168 O O . ASP B 1 585 ? 4.469 42.344 -11.133 1 54.41 585 ASP B O 1
ATOM 10172 N N . ILE B 1 586 ? 4.988 42.469 -9.039 1 53.53 586 ILE B N 1
ATOM 10173 C CA . ILE B 1 586 ? 3.715 41.812 -8.773 1 53.53 586 ILE B CA 1
ATOM 10174 C C . ILE B 1 586 ? 2.57 42.781 -8.984 1 53.53 586 ILE B C 1
ATOM 10176 O O . ILE B 1 586 ? 2.436 43.75 -8.234 1 53.53 586 ILE B O 1
ATOM 10180 N N . THR B 1 587 ? 1.899 42.625 -10.289 1 52.31 587 THR B N 1
ATOM 10181 C CA . THR B 1 587 ? 0.799 43.531 -10.633 1 52.31 587 THR B CA 1
ATOM 10182 C C . THR B 1 587 ? -0.535 42.938 -10.172 1 52.31 587 THR B C 1
ATOM 10184 O O . THR B 1 587 ? -0.645 41.75 -9.945 1 52.31 587 THR B O 1
ATOM 10187 N N . ILE B 1 588 ? -1.425 43.781 -9.938 1 50.75 588 ILE B N 1
ATOM 10188 C CA . ILE B 1 588 ? -2.791 43.406 -9.594 1 50.75 588 ILE B CA 1
ATOM 10189 C C . ILE B 1 588 ? -3.359 42.469 -10.672 1 50.75 588 ILE B C 1
ATOM 10191 O O . ILE B 1 588 ? -4.109 41.531 -10.367 1 50.75 588 ILE B O 1
ATOM 10195 N N . ASP B 1 589 ? -2.855 42.656 -11.82 1 49.16 589 ASP B N 1
ATOM 10196 C CA . ASP B 1 589 ? -3.346 41.844 -12.93 1 49.16 589 ASP B CA 1
ATOM 10197 C C . ASP B 1 589 ? -2.852 40.406 -12.82 1 49.16 589 ASP B C 1
ATOM 10199 O O . ASP B 1 589 ? -3.596 39.469 -13.109 1 49.16 589 ASP B O 1
ATOM 10203 N N . ASP B 1 590 ? -1.691 40.281 -12.297 1 54.62 590 ASP B N 1
ATOM 10204 C CA . ASP B 1 590 ? -1.132 38.938 -12.148 1 54.62 590 ASP B CA 1
ATOM 10205 C C . ASP B 1 590 ? -1.839 38.188 -11.031 1 54.62 590 ASP B C 1
ATOM 10207 O O . ASP B 1 590 ? -2.191 37 -11.203 1 54.62 590 ASP B O 1
ATOM 10211 N N . ILE B 1 591 ? -2.131 38.938 -10.055 1 53.34 591 ILE B N 1
ATOM 10212 C CA . ILE B 1 591 ? -2.82 38.344 -8.906 1 53.34 591 ILE B CA 1
ATOM 10213 C C . ILE B 1 591 ? -4.219 37.906 -9.32 1 53.34 591 ILE B C 1
ATOM 10215 O O . ILE B 1 591 ? -4.629 36.781 -9.031 1 53.34 591 ILE B O 1
ATOM 10219 N N . SER B 1 592 ? -4.836 38.688 -10.055 1 53.91 592 SER B N 1
ATOM 10220 C CA . SER B 1 592 ? -6.203 38.438 -10.484 1 53.91 592 SER B CA 1
ATOM 10221 C C . SER B 1 592 ? -6.258 37.219 -11.422 1 53.91 592 SER B C 1
ATOM 10223 O O . SER B 1 592 ? -7.141 36.375 -11.297 1 53.91 592 SER B O 1
ATOM 10225 N N . ARG B 1 593 ? -5.305 37.125 -12.258 1 51.97 593 ARG B N 1
ATOM 10226 C CA . ARG B 1 593 ? -5.25 36.031 -13.219 1 51.97 593 ARG B CA 1
ATOM 10227 C C . ARG B 1 593 ? -5.09 34.688 -12.508 1 51.97 593 ARG B C 1
ATOM 10229 O O . ARG B 1 593 ? -5.719 33.688 -12.883 1 51.97 593 ARG B O 1
ATOM 10236 N N . HIS B 1 594 ? -4.375 34.812 -11.461 1 61.78 594 HIS B N 1
ATOM 10237 C CA . HIS B 1 594 ? -4.141 33.562 -10.734 1 61.78 594 HIS B CA 1
ATOM 10238 C C . HIS B 1 594 ? -5.375 33.156 -9.938 1 61.78 594 HIS B C 1
ATOM 10240 O O . HIS B 1 594 ? -5.699 31.953 -9.852 1 61.78 594 HIS B O 1
ATOM 10246 N N . LEU B 1 595 ? -6.059 34.094 -9.5 1 54.41 595 LEU B N 1
ATOM 10247 C CA . LEU B 1 595 ? -7.25 33.812 -8.711 1 54.41 595 LEU B CA 1
ATOM 10248 C C . LEU B 1 595 ? -8.398 33.344 -9.602 1 54.41 595 LEU B C 1
ATOM 10250 O O . LEU B 1 595 ? -9.242 32.531 -9.172 1 54.41 595 LEU B O 1
ATOM 10254 N N . GLU B 1 596 ? -8.422 33.812 -10.852 1 47.78 596 GLU B N 1
ATOM 10255 C CA . GLU B 1 596 ? -9.445 33.406 -11.82 1 47.78 596 GLU B CA 1
ATOM 10256 C C . GLU B 1 596 ? -9.344 31.938 -12.156 1 47.78 596 GLU B C 1
ATOM 10258 O O . GLU B 1 596 ? -10.352 31.297 -12.469 1 47.78 596 GLU B O 1
ATOM 10263 N N . THR B 1 597 ? -8.148 31.453 -12.023 1 48.22 597 THR B N 1
ATOM 10264 C CA . THR B 1 597 ? -7.98 30.047 -12.359 1 48.22 597 THR B CA 1
ATOM 10265 C C . THR B 1 597 ? -8.617 29.156 -11.289 1 48.22 597 THR B C 1
ATOM 10267 O O . THR B 1 597 ? -8.695 27.938 -11.453 1 48.22 597 THR B O 1
ATOM 10270 N N . LEU B 1 598 ? -9.133 29.875 -10.25 1 49.19 598 LEU B N 1
ATOM 10271 C CA . LEU B 1 598 ? -9.805 29.125 -9.188 1 49.19 598 LEU B CA 1
ATOM 10272 C C . LEU B 1 598 ? -11.32 29.156 -9.375 1 49.19 598 LEU B C 1
ATOM 10274 O O . LEU B 1 598 ? -12.07 28.969 -8.422 1 49.19 598 LEU B O 1
ATOM 10278 N N . GLU B 1 599 ? -11.742 29.422 -10.516 1 50.62 599 GLU B N 1
ATOM 10279 C CA . GLU B 1 599 ? -13.188 29.438 -10.719 1 50.62 599 GLU B CA 1
ATOM 10280 C C . GLU B 1 599 ? -13.789 28.047 -10.484 1 50.62 599 GLU B C 1
ATOM 10282 O O . GLU B 1 599 ? -13.227 27.047 -10.906 1 50.62 599 GLU B O 1
ATOM 10287 N N . ILE B 1 600 ? -14.633 28.125 -9.5 1 45.44 600 ILE B N 1
ATOM 10288 C CA . ILE B 1 600 ? -15.367 26.922 -9.156 1 45.44 600 ILE B CA 1
ATOM 10289 C C . ILE B 1 600 ? -16.141 26.422 -10.375 1 45.44 600 ILE B C 1
ATOM 10291 O O . ILE B 1 600 ? -16.891 27.172 -11 1 45.44 600 ILE B O 1
ATOM 10295 N N . VAL B 1 601 ? -15.711 25.406 -10.953 1 43.09 601 VAL B N 1
ATOM 10296 C CA . VAL B 1 601 ? -16.438 24.781 -12.055 1 43.09 601 VAL B CA 1
ATOM 10297 C C . VAL B 1 601 ? -17.859 24.453 -11.609 1 43.09 601 VAL B C 1
ATOM 10299 O O . VAL B 1 601 ? -18.078 23.656 -10.703 1 43.09 601 VAL B O 1
ATOM 10302 N N . GLN B 1 602 ? -18.781 25.484 -11.719 1 36.81 602 GLN B N 1
ATOM 10303 C CA . GLN B 1 602 ? -20.188 25.219 -11.484 1 36.81 602 GLN B CA 1
ATOM 10304 C C . GLN B 1 602 ? -20.672 24.031 -12.312 1 36.81 602 GLN B C 1
ATOM 10306 O O . GLN B 1 602 ? -20.375 23.938 -13.508 1 36.81 602 GLN B O 1
ATOM 10311 N N . SER B 1 603 ? -20.875 23.047 -11.617 1 36.28 603 SER B N 1
ATOM 10312 C CA . SER B 1 603 ? -21.516 21.938 -12.312 1 36.28 603 SER B CA 1
ATOM 10313 C C . SER B 1 603 ? -22.75 22.391 -13.07 1 36.28 603 SER B C 1
ATOM 10315 O O . SER B 1 603 ? -23.484 23.266 -12.609 1 36.28 603 SER B O 1
ATOM 10317 N N . ASP B 1 604 ? -22.828 22.156 -14.266 1 37.19 604 ASP B N 1
ATOM 10318 C CA . ASP B 1 604 ? -23.953 22.422 -15.156 1 37.19 604 ASP B CA 1
ATOM 10319 C C . ASP B 1 604 ? -25.266 22.031 -14.516 1 37.19 604 ASP B C 1
ATOM 10321 O O . ASP B 1 604 ? -26.344 22.297 -15.062 1 37.19 604 ASP B O 1
ATOM 10325 N N . ASP B 1 605 ? -25.281 21.281 -13.406 1 37.59 605 ASP B N 1
ATOM 10326 C CA . ASP B 1 605 ? -26.609 20.844 -13 1 37.59 605 ASP B CA 1
ATOM 10327 C C . ASP B 1 605 ? -27.359 21.938 -12.258 1 37.59 605 ASP B C 1
ATOM 10329 O O . ASP B 1 605 ? -28.562 21.859 -12.055 1 37.59 605 ASP B O 1
ATOM 10333 N N . GLU B 1 606 ? -26.766 22.953 -11.57 1 36.78 606 GLU B N 1
ATOM 10334 C CA . GLU B 1 606 ? -27.547 23.984 -10.906 1 36.78 606 GLU B CA 1
ATOM 10335 C C . GLU B 1 606 ? -28.141 24.969 -11.914 1 36.78 606 GLU B C 1
ATOM 10337 O O . GLU B 1 606 ? -29.016 25.75 -11.578 1 36.78 606 GLU B O 1
ATOM 10342 N N . GLU B 1 607 ? -27.594 25.172 -13.023 1 36.53 607 GLU B N 1
ATOM 10343 C CA . GLU B 1 607 ? -28.281 26.016 -14 1 36.53 607 GLU B CA 1
ATOM 10344 C C . GLU B 1 607 ? -29.594 25.375 -14.445 1 36.53 607 GLU B C 1
ATOM 10346 O O . GLU B 1 607 ? -30.531 26.078 -14.828 1 36.53 607 GLU B O 1
ATOM 10351 N N . GLU B 1 608 ? -29.672 24.016 -14.328 1 36.09 608 GLU B N 1
ATOM 10352 C CA . GLU B 1 608 ? -30.938 23.453 -14.789 1 36.09 608 GLU B CA 1
ATOM 10353 C C . GLU B 1 608 ? -32.031 23.625 -13.742 1 36.09 608 GLU B C 1
ATOM 10355 O O . GLU B 1 608 ? -33.219 23.703 -14.078 1 36.09 608 GLU B O 1
ATOM 10360 N N . GLU B 1 609 ? -31.656 23.656 -12.422 1 35.25 609 GLU B N 1
ATOM 10361 C CA . GLU B 1 609 ? -32.75 23.781 -11.453 1 35.25 609 GLU B CA 1
ATOM 10362 C C . GLU B 1 609 ? -33.281 25.203 -11.398 1 35.25 609 GLU B C 1
ATOM 10364 O O . GLU B 1 609 ? -34.438 25.438 -11.078 1 35.25 609 GLU B O 1
ATOM 10369 N N . GLN B 1 610 ? -32.375 26.234 -11.547 1 33.03 610 GLN B N 1
ATOM 10370 C CA . GLN B 1 610 ? -32.938 27.594 -11.555 1 33.03 610 GLN B CA 1
ATOM 10371 C C . GLN B 1 610 ? -33.812 27.812 -12.773 1 33.03 610 GLN B C 1
ATOM 10373 O O . GLN B 1 610 ? -34.719 28.672 -12.742 1 33.03 610 GLN B O 1
ATOM 10378 N N . GLN B 1 611 ? -33.438 27.156 -13.82 1 32.41 611 GLN B N 1
ATOM 10379 C CA . GLN B 1 611 ? -34.312 27.375 -14.977 1 32.41 611 GLN B CA 1
ATOM 10380 C C . GLN B 1 611 ? -35.656 26.688 -14.812 1 32.41 611 GLN B C 1
ATOM 10382 O O . GLN B 1 611 ? -36.625 27.062 -15.445 1 32.41 611 GLN B O 1
ATOM 10387 N N . SER B 1 612 ? -35.562 25.531 -13.992 1 33.19 612 SER B N 1
ATOM 10388 C CA . SER B 1 612 ? -36.844 24.828 -13.93 1 33.19 612 SER B CA 1
ATOM 10389 C C . SER B 1 612 ? -37.812 25.531 -12.984 1 33.19 612 SER B C 1
ATOM 10391 O O . SER B 1 612 ? -39 25.172 -12.938 1 33.19 612 SER B O 1
ATOM 10393 N N . ARG B 1 613 ? -37.125 26.141 -11.883 1 31.81 613 ARG B N 1
ATOM 10394 C CA . ARG B 1 613 ? -38.094 26.75 -10.977 1 31.81 613 ARG B CA 1
ATOM 10395 C C . ARG B 1 613 ? -38.844 27.875 -11.664 1 31.81 613 ARG B C 1
ATOM 10397 O O . ARG B 1 613 ? -39.844 28.375 -11.133 1 31.81 613 ARG B O 1
ATOM 10404 N N . SER B 1 614 ? -38.062 28.562 -12.5 1 27.42 614 SER B N 1
ATOM 10405 C CA . SER B 1 614 ? -38.688 29.766 -13.062 1 27.42 614 SER B CA 1
ATOM 10406 C C . SER B 1 614 ? -39.938 29.406 -13.891 1 27.42 614 SER B C 1
ATOM 10408 O O . SER B 1 614 ? -40.625 30.281 -14.414 1 27.42 614 SER B O 1
ATOM 10410 N N . ARG B 1 615 ? -39.875 28.031 -14.266 1 27.77 615 ARG B N 1
ATOM 10411 C CA . ARG B 1 615 ? -40.969 27.859 -15.211 1 27.77 615 ARG B CA 1
ATOM 10412 C C . ARG B 1 615 ? -42.344 27.953 -14.5 1 27.77 615 ARG B C 1
ATOM 10414 O O . ARG B 1 615 ? -43.375 28.078 -15.148 1 27.77 615 ARG B O 1
ATOM 10421 N N . SER B 1 616 ? -42.25 27.406 -13.195 1 26.84 616 SER B N 1
ATOM 10422 C CA . SER B 1 616 ? -43.594 27.109 -12.766 1 26.84 616 SER B CA 1
ATOM 10423 C C . SER B 1 616 ? -44.406 28.375 -12.484 1 26.84 616 SER B C 1
ATOM 10425 O O . SER B 1 616 ? -45.625 28.344 -12.297 1 26.84 616 SER B O 1
ATOM 10427 N N . GLN B 1 617 ? -43.594 29.391 -11.828 1 24.25 617 GLN B N 1
ATOM 10428 C CA . GLN B 1 617 ? -44.438 30.406 -11.219 1 24.25 617 GLN B CA 1
ATOM 10429 C C . GLN B 1 617 ? -45.125 31.266 -12.273 1 24.25 617 GLN B C 1
ATOM 10431 O O . GLN B 1 617 ? -44.844 32.438 -12.414 1 24.25 617 GLN B O 1
ATOM 10436 N N . ARG B 1 618 ? -45 30.766 -13.539 1 23.22 618 ARG B N 1
ATOM 10437 C CA . ARG B 1 618 ? -45.5 31.734 -14.508 1 23.22 618 ARG B CA 1
ATOM 10438 C C . ARG B 1 618 ? -46.969 32.094 -14.227 1 23.22 618 ARG B C 1
ATOM 10440 O O . ARG B 1 618 ? -47.562 32.906 -14.953 1 23.22 618 ARG B O 1
ATOM 10447 N N . SER B 1 619 ? -47.656 31.188 -13.547 1 21.67 619 SER B N 1
ATOM 10448 C CA . SER B 1 619 ? -49 31.359 -14.023 1 21.67 619 SER B CA 1
ATOM 10449 C C . SER B 1 619 ? -49.594 32.719 -13.594 1 21.67 619 SER B C 1
ATOM 10451 O O . SER B 1 619 ? -50.25 33.375 -14.375 1 21.67 619 SER B O 1
ATOM 10453 N N . SER B 1 620 ? -49.656 32.938 -12.227 1 20.81 620 SER B N 1
ATOM 10454 C CA . SER B 1 620 ? -50.969 33.5 -11.914 1 20.81 620 SER B CA 1
ATOM 10455 C C . SER B 1 620 ? -51 35 -12.172 1 20.81 620 SER B C 1
ATOM 10457 O O . SER B 1 620 ? -52.031 35.531 -12.641 1 20.81 620 SER B O 1
ATOM 10459 N N . HIS B 1 621 ? -50.094 35.812 -11.422 1 20.28 621 HIS B N 1
ATOM 10460 C CA . HIS B 1 621 ? -50.656 37.031 -10.836 1 20.28 621 HIS B CA 1
ATOM 10461 C C . HIS B 1 621 ? -50.688 38.156 -11.852 1 20.28 621 HIS B C 1
ATOM 10463 O O . HIS B 1 621 ? -49.625 38.562 -12.359 1 20.28 621 HIS B O 1
ATOM 10469 N N . GLN B 1 622 ? -51.844 38.406 -12.625 1 20.53 622 GLN B N 1
ATOM 10470 C CA . GLN B 1 622 ? -52.156 39.375 -13.664 1 20.53 622 GLN B CA 1
ATOM 10471 C C . GLN B 1 622 ? -51.969 40.812 -13.164 1 20.53 622 GLN B C 1
ATOM 10473 O O . GLN B 1 622 ? -51.906 41.75 -13.953 1 20.53 622 GLN B O 1
ATOM 10478 N N . GLN B 1 623 ? -52.156 41.094 -11.805 1 19.36 623 GLN B N 1
ATOM 10479 C CA . GLN B 1 623 ? -52.812 42.375 -11.586 1 19.36 623 GLN B CA 1
ATOM 10480 C C . GLN B 1 623 ? -51.906 43.531 -11.898 1 19.36 623 GLN B C 1
ATOM 10482 O O . GLN B 1 623 ? -50.656 43.406 -11.82 1 19.36 623 GLN B O 1
ATOM 10487 N N . GLN B 1 624 ? -52.406 44.875 -12.086 1 19.34 624 GLN B N 1
ATOM 10488 C CA . GLN B 1 624 ? -52.281 46.125 -12.867 1 19.34 624 GLN B CA 1
ATOM 10489 C C . GLN B 1 624 ? -51.188 47.031 -12.258 1 19.34 624 GLN B C 1
ATOM 10491 O O . GLN B 1 624 ? -50.688 47.906 -12.938 1 19.34 624 GLN B O 1
ATOM 10496 N N . GLN B 1 625 ? -50.875 46.969 -10.922 1 18.55 625 GLN B N 1
ATOM 10497 C CA . GLN B 1 625 ? -50.812 48.312 -10.32 1 18.55 625 GLN B CA 1
ATOM 10498 C C . GLN B 1 625 ? -49.531 49.031 -10.766 1 18.55 625 GLN B C 1
ATOM 10500 O O . GLN B 1 625 ? -48.5 48.406 -11.016 1 18.55 625 GLN B O 1
ATOM 10505 N N . GLN B 1 626 ? -49.531 50.469 -10.953 1 19.03 626 GLN B N 1
ATOM 10506 C CA . GLN B 1 626 ? -48.938 51.625 -11.602 1 19.03 626 GLN B CA 1
ATOM 10507 C C . GLN B 1 626 ? -47.594 52 -10.945 1 19.03 626 GLN B C 1
ATOM 10509 O O . GLN B 1 626 ? -46.969 53 -11.305 1 19.03 626 GLN B O 1
ATOM 10514 N N . GLN B 1 627 ? -47 51.125 -10.117 1 17.58 627 GLN B N 1
ATOM 10515 C CA . GLN B 1 627 ? -46.188 51.875 -9.156 1 17.58 627 GLN B CA 1
ATOM 10516 C C . GLN B 1 627 ? -45.062 52.594 -9.852 1 17.58 627 GLN B C 1
ATOM 10518 O O . GLN B 1 627 ? -44.469 52.094 -10.789 1 17.58 627 GLN B O 1
ATOM 10523 N N . PRO B 1 628 ? -44.844 53.906 -9.484 1 18.81 628 PRO B N 1
ATOM 10524 C CA . PRO B 1 628 ? -44.062 55 -10.078 1 18.81 628 PRO B CA 1
ATOM 10525 C C . PRO B 1 628 ? -42.594 54.688 -10.242 1 18.81 628 PRO B C 1
ATOM 10527 O O . PRO B 1 628 ? -42.062 53.75 -9.578 1 18.81 628 PRO B O 1
ATOM 10530 N N . ARG B 1 629 ? -41.969 55.312 -11.148 1 18.88 629 ARG B N 1
ATOM 10531 C CA . ARG B 1 629 ? -40.719 55.344 -11.914 1 18.88 629 ARG B CA 1
ATOM 10532 C C . ARG B 1 629 ? -39.531 55.594 -11.008 1 18.88 629 ARG B C 1
ATOM 10534 O O . ARG B 1 629 ? -39.375 56.688 -10.438 1 18.88 629 ARG B O 1
ATOM 10541 N N . ARG B 1 630 ? -39.188 54.625 -10.164 1 16.94 630 ARG B N 1
ATOM 10542 C CA . ARG B 1 630 ? -38.062 54.938 -9.266 1 16.94 630 ARG B CA 1
ATOM 10543 C C . ARG B 1 630 ? -36.875 55.5 -10.039 1 16.94 630 ARG B C 1
ATOM 10545 O O . ARG B 1 630 ? -36.469 54.938 -11.062 1 16.94 630 ARG B O 1
ATOM 10552 N N . LEU B 1 631 ? -36.375 56.719 -9.648 1 17.83 631 LEU B N 1
ATOM 10553 C CA . LEU B 1 631 ? -35.344 57.688 -10.055 1 17.83 631 LEU B CA 1
ATOM 10554 C C . LEU B 1 631 ? -33.969 57.031 -10.141 1 17.83 631 LEU B C 1
ATOM 10556 O O . LEU B 1 631 ? -33.531 56.375 -9.188 1 17.83 631 LEU B O 1
ATOM 10560 N N . GLN B 1 632 ? -33.469 56.656 -11.391 1 19.69 632 GLN B N 1
ATOM 10561 C CA . GLN B 1 632 ? -32.25 56.156 -11.977 1 19.69 632 GLN B CA 1
ATOM 10562 C C . GLN B 1 632 ? -31.047 57 -11.539 1 19.69 632 GLN B C 1
ATOM 10564 O O . GLN B 1 632 ? -30.781 58.062 -12.094 1 19.69 632 GLN B O 1
ATOM 10569 N N . SER B 1 633 ? -30.859 57.312 -10.211 1 16.72 633 SER B N 1
ATOM 10570 C CA . SER B 1 633 ? -29.828 58.312 -9.945 1 16.72 633 SER B CA 1
ATOM 10571 C C . SER B 1 633 ? -28.531 57.969 -10.672 1 16.72 633 SER B C 1
ATOM 10573 O O . SER B 1 633 ? -28.312 56.812 -11.055 1 16.72 633 SER B O 1
ATOM 10575 N N . ASN B 1 634 ? -27.438 58.906 -10.602 1 17.73 634 ASN B N 1
ATOM 10576 C CA . ASN B 1 634 ? -26.453 59.75 -11.266 1 17.73 634 ASN B CA 1
ATOM 10577 C C . ASN B 1 634 ? -25.141 59 -11.5 1 17.73 634 ASN B C 1
ATOM 10579 O O . ASN B 1 634 ? -24.953 57.906 -10.992 1 17.73 634 ASN B O 1
ATOM 10583 N N . GLY B 1 635 ? -23.922 59.656 -11.18 1 18.05 635 GLY B N 1
ATOM 10584 C CA . GLY B 1 635 ? -22.734 60.156 -11.852 1 18.05 635 GLY B CA 1
ATOM 10585 C C . GLY B 1 635 ? -21.547 59.188 -11.766 1 18.05 635 GLY B C 1
ATOM 10586 O O . GLY B 1 635 ? -20.422 59.562 -12.094 1 18.05 635 GLY B O 1
ATOM 10587 N N . MET B 1 636 ? -21.641 58.062 -11.016 1 17.31 636 MET B N 1
ATOM 10588 C CA . MET B 1 636 ? -20.312 57.812 -10.492 1 17.31 636 MET B CA 1
ATOM 10589 C C . MET B 1 636 ? -19.312 57.562 -11.617 1 17.31 636 MET B C 1
ATOM 10591 O O . MET B 1 636 ? -19.703 57.344 -12.766 1 17.31 636 MET B O 1
ATOM 10595 N N . TYR B 1 637 ? -18.156 56.781 -11.375 1 16.28 637 TYR B N 1
ATOM 10596 C CA . TYR B 1 637 ? -16.734 56.906 -11.648 1 16.28 637 TYR B CA 1
ATOM 10597 C C . TYR B 1 637 ? -16.406 56.375 -13.047 1 16.28 637 TYR B C 1
ATOM 10599 O O . TYR B 1 637 ? -16.578 55.188 -13.328 1 16.28 637 TYR B O 1
ATOM 10607 N N . LYS B 1 638 ? -16.594 57.125 -14.117 1 17.42 638 LYS B N 1
ATOM 10608 C CA . LYS B 1 638 ? -16.344 56.781 -15.516 1 17.42 638 LYS B CA 1
ATOM 10609 C C . LYS B 1 638 ? -14.914 56.25 -15.688 1 17.42 638 LYS B C 1
ATOM 10611 O O . LYS B 1 638 ? -13.977 56.781 -15.086 1 17.42 638 LYS B O 1
ATOM 10616 N N . ILE B 1 639 ? -14.727 55.281 -16.5 1 17.98 639 ILE B N 1
ATOM 10617 C CA . ILE B 1 639 ? -13.867 54.375 -17.25 1 17.98 639 ILE B CA 1
ATOM 10618 C C . ILE B 1 639 ? -13.039 55.156 -18.266 1 17.98 639 ILE B C 1
ATOM 10620 O O . ILE B 1 639 ? -13.555 55.594 -19.297 1 17.98 639 ILE B O 1
ATOM 10624 N N . PRO B 1 640 ? -12.18 56.188 -17.75 1 16.62 640 PRO B N 1
ATOM 10625 C CA . PRO B 1 640 ? -11.711 56.938 -18.922 1 16.62 640 PRO B CA 1
ATOM 10626 C C . PRO B 1 640 ? -11.023 56.031 -19.953 1 16.62 640 PRO B C 1
ATOM 10628 O O . PRO B 1 640 ? -10.367 55.062 -19.594 1 16.62 640 PRO B O 1
ATOM 10631 N N . SER B 1 641 ? -11.266 56.219 -21.234 1 16.88 641 SER B N 1
ATOM 10632 C CA . SER B 1 641 ? -11.078 55.562 -22.531 1 16.88 641 SER B CA 1
ATOM 10633 C C . SER B 1 641 ? -9.617 55.594 -22.969 1 16.88 641 SER B C 1
ATOM 10635 O O . SER B 1 641 ? -9.055 54.594 -23.375 1 16.88 641 SER B O 1
ATOM 10637 N N . ARG B 1 642 ? -9.062 56.844 -23.484 1 17.2 642 ARG B N 1
ATOM 10638 C CA . ARG B 1 642 ? -8.727 56.906 -24.906 1 17.2 642 ARG B CA 1
ATOM 10639 C C . ARG B 1 642 ? -7.309 56.406 -25.156 1 17.2 642 ARG B C 1
ATOM 10641 O O . ARG B 1 642 ? -7.074 55.594 -26.062 1 17.2 642 ARG B O 1
ATOM 10648 N N . THR B 1 643 ? -6.246 57.312 -24.969 1 16.03 643 THR B N 1
ATOM 10649 C CA . THR B 1 643 ? -5.5 57.844 -26.109 1 16.03 643 THR B CA 1
ATOM 10650 C C . THR B 1 643 ? -4.332 56.938 -26.469 1 16.03 643 THR B C 1
ATOM 10652 O O . THR B 1 643 ? -3.875 56.156 -25.641 1 16.03 643 THR B O 1
ATOM 10655 N N . THR B 1 644 ? -3.289 57.406 -27.484 1 16.94 644 THR B N 1
ATOM 10656 C CA . THR B 1 644 ? -2.621 57.125 -28.75 1 16.94 644 THR B CA 1
ATOM 10657 C C . THR B 1 644 ? -1.199 56.625 -28.5 1 16.94 644 THR B C 1
ATOM 10659 O O . THR B 1 644 ? -0.451 56.375 -29.453 1 16.94 644 THR B O 1
ATOM 10662 N N . THR B 1 645 ? -0.67 56.344 -27.375 1 16.72 645 THR B N 1
ATOM 10663 C CA . THR B 1 645 ? 0.779 56.5 -27.438 1 16.72 645 THR B CA 1
ATOM 10664 C C . THR B 1 645 ? 1.374 55.688 -28.578 1 16.72 645 THR B C 1
ATOM 10666 O O . THR B 1 645 ? 0.9 54.594 -28.859 1 16.72 645 THR B O 1
ATOM 10669 N N . GLN B 1 646 ? 2.512 56.188 -29.281 1 16.77 646 GLN B N 1
ATOM 10670 C CA . GLN B 1 646 ? 3.287 56.188 -30.516 1 16.77 646 GLN B CA 1
ATOM 10671 C C . GLN B 1 646 ? 3.904 54.812 -30.781 1 16.77 646 GLN B C 1
ATOM 10673 O O . GLN B 1 646 ? 4.008 54 -29.859 1 16.77 646 GLN B O 1
ATOM 10678 N N . HIS B 1 647 ? 4.965 54.75 -31.828 1 17.02 647 HIS B N 1
ATOM 10679 C CA . HIS B 1 647 ? 5.316 54.062 -33.062 1 17.02 647 HIS B CA 1
ATOM 10680 C C . HIS B 1 647 ? 6.238 52.875 -32.781 1 17.02 647 HIS B C 1
ATOM 10682 O O . HIS B 1 647 ? 6.379 51.969 -33.625 1 17.02 647 HIS B O 1
ATOM 10688 N N . LEU B 1 648 ? 7.145 53 -31.766 1 18.25 648 LEU B N 1
ATOM 10689 C CA . LEU B 1 648 ? 8.461 52.562 -32.219 1 18.25 648 LEU B CA 1
ATOM 10690 C C . LEU B 1 648 ? 8.461 51.062 -32.5 1 18.25 648 LEU B C 1
ATOM 10692 O O . LEU B 1 648 ? 8.438 50.25 -31.578 1 18.25 648 LEU B O 1
ATOM 10696 N N . ARG B 1 649 ? 7.762 50.625 -33.594 1 17.38 649 ARG B N 1
ATOM 10697 C CA . ARG B 1 649 ? 7.312 49.281 -33.938 1 17.38 649 ARG B CA 1
ATOM 10698 C C . ARG B 1 649 ? 8.5 48.344 -34.125 1 17.38 649 ARG B C 1
ATOM 10700 O O . ARG B 1 649 ? 8.414 47.156 -33.812 1 17.38 649 ARG B O 1
ATOM 10707 N N . GLN B 1 650 ? 9.555 48.781 -34.938 1 16.38 650 GLN B N 1
ATOM 10708 C CA . GLN B 1 650 ? 9.656 47.906 -36.094 1 16.38 650 GLN B CA 1
ATOM 10709 C C . GLN B 1 650 ? 10.406 46.625 -35.75 1 16.38 650 GLN B C 1
ATOM 10711 O O . GLN B 1 650 ? 10.18 45.594 -36.375 1 16.38 650 GLN B O 1
ATOM 10716 N N . SER B 1 651 ? 11.516 46.688 -35 1 17.28 651 SER B N 1
ATOM 10717 C CA . SER B 1 651 ? 12.633 46 -35.625 1 17.28 651 SER B CA 1
ATOM 10718 C C . SER B 1 651 ? 12.398 44.469 -35.625 1 17.28 651 SER B C 1
ATOM 10720 O O . SER B 1 651 ? 11.953 43.906 -34.625 1 17.28 651 SER B O 1
ATOM 10722 N N . ARG B 1 652 ? 12.5 43.812 -36.812 1 18.69 652 ARG B N 1
ATOM 10723 C CA . ARG B 1 652 ? 12.188 42.531 -37.469 1 18.69 652 ARG B CA 1
ATOM 10724 C C . ARG B 1 652 ? 13.016 41.406 -36.875 1 18.69 652 ARG B C 1
ATOM 10726 O O . ARG B 1 652 ? 12.922 40.25 -37.312 1 18.69 652 ARG B O 1
ATOM 10733 N N . ASN B 1 653 ? 13.953 41.562 -35.906 1 18.14 653 ASN B N 1
ATOM 10734 C CA . ASN B 1 653 ? 14.938 40.531 -36.281 1 18.14 653 ASN B CA 1
ATOM 10735 C C . ASN B 1 653 ? 14.312 39.125 -36.312 1 18.14 653 ASN B C 1
ATOM 10737 O O . ASN B 1 653 ? 13.484 38.812 -35.438 1 18.14 653 ASN B O 1
ATOM 10741 N N . PRO B 1 654 ? 14.695 38.25 -37.281 1 18.14 654 PRO B N 1
ATOM 10742 C CA . PRO B 1 654 ? 14.164 37.094 -38 1 18.14 654 PRO B CA 1
ATOM 10743 C C . PRO B 1 654 ? 13.867 35.938 -37.062 1 18.14 654 PRO B C 1
ATOM 10745 O O . PRO B 1 654 ? 12.75 35.406 -37.031 1 18.14 654 PRO B O 1
ATOM 10748 N N . ASN B 1 655 ? 14.812 35 -36.938 1 18.45 655 ASN B N 1
ATOM 10749 C CA . ASN B 1 655 ? 14.695 33.594 -37.312 1 18.45 655 ASN B CA 1
ATOM 10750 C C . ASN B 1 655 ? 14.336 32.719 -36.125 1 18.45 655 ASN B C 1
ATOM 10752 O O . ASN B 1 655 ? 14.398 31.484 -36.219 1 18.45 655 ASN B O 1
ATOM 10756 N N . ALA B 1 656 ? 14.5 33.281 -34.906 1 18.69 656 ALA B N 1
ATOM 10757 C CA . ALA B 1 656 ? 14.891 32.188 -34 1 18.69 656 ALA B CA 1
ATOM 10758 C C . ALA B 1 656 ? 13.773 31.172 -33.875 1 18.69 656 ALA B C 1
ATOM 10760 O O . ALA B 1 656 ? 12.625 31.531 -33.625 1 18.69 656 ALA B O 1
ATOM 10761 N N . PRO B 1 657 ? 14.023 30.031 -34.438 1 20.72 657 PRO B N 1
ATOM 10762 C CA . PRO B 1 657 ? 13.039 28.953 -34.531 1 20.72 657 PRO B CA 1
ATOM 10763 C C . PRO B 1 657 ? 12.352 28.625 -33.219 1 20.72 657 PRO B C 1
ATOM 10765 O O . PRO B 1 657 ? 12.992 28.672 -32.156 1 20.72 657 PRO B O 1
ATOM 10768 N N . GLY B 1 658 ? 11.25 29.172 -33.031 1 18.22 658 GLY B N 1
ATOM 10769 C CA . GLY B 1 658 ? 10.375 29.062 -31.891 1 18.22 658 GLY B CA 1
ATOM 10770 C C . GLY B 1 658 ? 10.164 27.625 -31.422 1 18.22 658 GLY B C 1
ATOM 10771 O O . GLY B 1 658 ? 9.594 26.812 -32.156 1 18.22 658 GLY B O 1
ATOM 10772 N N . TYR B 1 659 ? 11.188 27.219 -30.641 1 19.25 659 TYR B N 1
ATOM 10773 C CA . TYR B 1 659 ? 11.133 25.859 -30.125 1 19.25 659 TYR B CA 1
ATOM 10774 C C . TYR B 1 659 ? 9.781 25.562 -29.5 1 19.25 659 TYR B C 1
ATOM 10776 O O . TYR B 1 659 ? 9.32 26.312 -28.625 1 19.25 659 TYR B O 1
ATOM 10784 N N . GLU B 1 660 ? 8.867 25.281 -30.328 1 19.86 660 GLU B N 1
ATOM 10785 C CA . GLU B 1 660 ? 7.523 24.859 -29.953 1 19.86 660 GLU B CA 1
ATOM 10786 C C . GLU B 1 660 ? 7.539 24.031 -28.672 1 19.86 660 GLU B C 1
ATOM 10788 O O . GLU B 1 660 ? 8.406 23.172 -28.484 1 19.86 660 GLU B O 1
ATOM 10793 N N . ASP B 1 661 ? 7.055 24.641 -27.609 1 19.22 661 ASP B N 1
ATOM 10794 C CA . ASP B 1 661 ? 6.891 24.188 -26.234 1 19.22 661 ASP B CA 1
ATOM 10795 C C . ASP B 1 661 ? 6.363 22.75 -26.188 1 19.22 661 ASP B C 1
ATOM 10797 O O . ASP B 1 661 ? 5.176 22.516 -26.406 1 19.22 661 ASP B O 1
ATOM 10801 N N . SER B 1 662 ? 7.094 21.844 -26.812 1 19.86 662 SER B N 1
ATOM 10802 C CA . SER B 1 662 ? 6.789 20.422 -26.969 1 19.86 662 SER B CA 1
ATOM 10803 C C . SER B 1 662 ? 6.238 19.828 -25.672 1 19.86 662 SER B C 1
ATOM 10805 O O . SER B 1 662 ? 6.574 20.297 -24.578 1 19.86 662 SER B O 1
ATOM 10807 N N . ASP B 1 663 ? 5.016 19.156 -25.781 1 20.2 663 ASP B N 1
ATOM 10808 C CA . ASP B 1 663 ? 4.199 18.312 -24.906 1 20.2 663 ASP B CA 1
ATOM 10809 C C . ASP B 1 663 ? 5.07 17.375 -24.062 1 20.2 663 ASP B C 1
ATOM 10811 O O . ASP B 1 663 ? 5.922 16.672 -24.609 1 20.2 663 ASP B O 1
ATOM 10815 N N . ILE B 1 664 ? 5.418 17.734 -22.906 1 19.28 664 ILE B N 1
ATOM 10816 C CA . ILE B 1 664 ? 6.371 17.203 -21.922 1 19.28 664 ILE B CA 1
ATOM 10817 C C . ILE B 1 664 ? 6.223 15.688 -21.828 1 19.28 664 ILE B C 1
ATOM 10819 O O . ILE B 1 664 ? 5.367 15.195 -21.094 1 19.28 664 ILE B O 1
ATOM 10823 N N . SER B 1 665 ? 6.074 14.977 -23.109 1 18.28 665 SER B N 1
ATOM 10824 C CA . SER B 1 665 ? 5.973 13.516 -23.094 1 18.28 665 SER B CA 1
ATOM 10825 C C . SER B 1 665 ? 7.121 12.898 -22.297 1 18.28 665 SER B C 1
ATOM 10827 O O . SER B 1 665 ? 8.047 13.594 -21.891 1 18.28 665 SER B O 1
ATOM 10829 N N . MET B 1 666 ? 7.578 11.633 -22.906 1 18.38 666 MET B N 1
ATOM 10830 C CA . MET B 1 666 ? 8.32 10.484 -22.391 1 18.38 666 MET B CA 1
ATOM 10831 C C . MET B 1 666 ? 9.789 10.844 -22.172 1 18.38 666 MET B C 1
ATOM 10833 O O . MET B 1 666 ? 10.508 11.125 -23.141 1 18.38 666 MET B O 1
ATOM 10837 N N . ILE B 1 667 ? 10.133 11.484 -21.203 1 17.88 667 ILE B N 1
ATOM 10838 C CA . ILE B 1 667 ? 11.484 11.945 -20.906 1 17.88 667 ILE B CA 1
ATOM 10839 C C . ILE B 1 667 ? 12.445 10.758 -20.875 1 17.88 667 ILE B C 1
ATOM 10841 O O . ILE B 1 667 ? 12.445 9.969 -19.922 1 17.88 667 ILE B O 1
ATOM 10845 N N . SER B 1 668 ? 12.453 9.859 -21.969 1 17.42 668 SER B N 1
ATOM 10846 C CA . SER B 1 668 ? 13.414 8.766 -21.844 1 17.42 668 SER B CA 1
ATOM 10847 C C . SER B 1 668 ? 14.852 9.297 -21.828 1 17.42 668 SER B C 1
ATOM 10849 O O . SER B 1 668 ? 15.344 9.766 -22.859 1 17.42 668 SER B O 1
ATOM 10851 N N . HIS B 1 669 ? 15.219 10.039 -20.922 1 18.56 669 HIS B N 1
ATOM 10852 C CA . HIS B 1 669 ? 16.562 10.602 -20.984 1 18.56 669 HIS B CA 1
ATOM 10853 C C . HIS B 1 669 ? 17.625 9.5 -20.969 1 18.56 669 HIS B C 1
ATOM 10855 O O . HIS B 1 669 ? 17.766 8.781 -19.969 1 18.56 669 HIS B O 1
ATOM 10861 N N . ILE B 1 670 ? 17.844 8.719 -22.062 1 17.78 670 ILE B N 1
ATOM 10862 C CA . ILE B 1 670 ? 18.938 7.758 -22.047 1 17.78 670 ILE B CA 1
ATOM 10863 C C . ILE B 1 670 ? 20.281 8.492 -21.938 1 17.78 670 ILE B C 1
ATOM 10865 O O . ILE B 1 670 ? 20.641 9.266 -22.828 1 17.78 670 ILE B O 1
ATOM 10869 N N . SER B 1 671 ? 20.672 8.852 -20.766 1 17.75 671 SER B N 1
ATOM 10870 C CA . SER B 1 671 ? 21.922 9.516 -20.453 1 17.75 671 SER B CA 1
ATOM 10871 C C . SER B 1 671 ? 23.109 8.766 -21.047 1 17.75 671 SER B C 1
ATOM 10873 O O . SER B 1 671 ? 23.25 7.559 -20.844 1 17.75 671 SER B O 1
ATOM 10875 N N . THR B 1 672 ? 23.641 9.234 -22.188 1 18.56 672 THR B N 1
ATOM 10876 C CA . THR B 1 672 ? 24.844 8.789 -22.891 1 18.56 672 THR B CA 1
ATOM 10877 C C . THR B 1 672 ? 26.062 8.844 -21.969 1 18.56 672 THR B C 1
ATOM 10879 O O . THR B 1 672 ? 26.297 9.844 -21.281 1 18.56 672 THR B O 1
ATOM 10882 N N . THR B 1 673 ? 26.734 7.742 -21.656 1 18.86 673 THR B N 1
ATOM 10883 C CA . THR B 1 673 ? 27.953 7.379 -20.922 1 18.86 673 THR B CA 1
ATOM 10884 C C . THR B 1 673 ? 29.172 8.094 -21.484 1 18.86 673 THR B C 1
ATOM 10886 O O . THR B 1 673 ? 29.516 7.898 -22.656 1 18.86 673 THR B O 1
ATOM 10889 N N . ARG B 1 674 ? 29.297 9.344 -21.094 1 18.03 674 ARG B N 1
ATOM 10890 C CA . ARG B 1 674 ? 30.562 9.961 -21.484 1 18.03 674 ARG B CA 1
ATOM 10891 C C . ARG B 1 674 ? 31.75 9.086 -21.078 1 18.03 674 ARG B C 1
ATOM 10893 O O . ARG B 1 674 ? 31.734 8.469 -20 1 18.03 674 ARG B O 1
ATOM 10900 N N . LYS B 1 675 ? 32.75 8.898 -22.016 1 18.59 675 LYS B N 1
ATOM 10901 C CA . LYS B 1 675 ? 34.031 8.227 -22.188 1 18.59 675 LYS B CA 1
ATOM 10902 C C . LYS B 1 675 ? 35.062 8.797 -21.234 1 18.59 675 LYS B C 1
ATOM 10904 O O . LYS B 1 675 ? 35.312 10.008 -21.219 1 18.59 675 LYS B O 1
ATOM 10909 N N . HIS B 1 676 ? 35.25 8.273 -20.016 1 18.61 676 HIS B N 1
ATOM 10910 C CA . HIS B 1 676 ? 36.375 8.609 -19.172 1 18.61 676 HIS B CA 1
ATOM 10911 C C . HIS B 1 676 ? 37.688 8.359 -19.875 1 18.61 676 HIS B C 1
ATOM 10913 O O . HIS B 1 676 ? 37.938 7.246 -20.359 1 18.61 676 HIS B O 1
ATOM 10919 N N . THR B 1 677 ? 38.219 9.391 -20.594 1 17.86 677 THR B N 1
ATOM 10920 C CA . THR B 1 677 ? 39.562 9.367 -21.156 1 17.86 677 THR B CA 1
ATOM 10921 C C . THR B 1 677 ? 40.625 9.047 -20.078 1 17.86 677 THR B C 1
ATOM 10923 O O . THR B 1 677 ? 40.625 9.672 -19.016 1 17.86 677 THR B O 1
ATOM 10926 N N . THR B 1 678 ? 41.375 7.941 -20.031 1 19.73 678 THR B N 1
ATOM 10927 C CA . THR B 1 678 ? 42.531 7.449 -19.266 1 19.73 678 THR B CA 1
ATOM 10928 C C . THR B 1 678 ? 43.781 8.266 -19.578 1 19.73 678 THR B C 1
ATOM 10930 O O . THR B 1 678 ? 44.875 7.957 -19.094 1 19.73 678 THR B O 1
ATOM 10933 N N . ARG B 1 679 ? 43.812 9.547 -20.141 1 17.88 679 ARG B N 1
ATOM 10934 C CA . ARG B 1 679 ? 45.188 9.734 -20.625 1 17.88 679 ARG B CA 1
ATOM 10935 C C . ARG B 1 679 ? 46.219 9.523 -19.516 1 17.88 679 ARG B C 1
ATOM 10937 O O . ARG B 1 679 ? 45.875 9.617 -18.344 1 17.88 679 ARG B O 1
ATOM 10944 N N . SER B 1 680 ? 47.656 9.797 -19.906 1 18.97 680 SER B N 1
ATOM 10945 C CA . SER B 1 680 ? 49.062 9.414 -19.938 1 18.97 680 SER B CA 1
ATOM 10946 C C . SER B 1 680 ? 49.812 9.961 -18.719 1 18.97 680 SER B C 1
ATOM 10948 O O . SER B 1 680 ? 50.438 9.203 -17.984 1 18.97 680 SER B O 1
ATOM 10950 N N . GLY B 1 681 ? 50.625 11.18 -18.828 1 20.27 681 GLY B N 1
ATOM 10951 C CA . GLY B 1 681 ? 52.094 11.258 -18.891 1 20.27 681 GLY B CA 1
ATOM 10952 C C . GLY B 1 681 ? 52.75 11.477 -17.531 1 20.27 681 GLY B C 1
ATOM 10953 O O . GLY B 1 681 ? 52.031 11.617 -16.516 1 20.27 681 GLY B O 1
ATOM 10954 N N . GLY B 1 682 ? 54.031 12.352 -17.531 1 20.16 682 GLY B N 1
ATOM 10955 C CA . GLY B 1 682 ? 55.438 12.523 -17.109 1 20.16 682 GLY B CA 1
ATOM 10956 C C . GLY B 1 682 ? 55.594 13.43 -15.898 1 20.16 682 GLY B C 1
ATOM 10957 O O . GLY B 1 682 ? 56.688 13.609 -15.391 1 20.16 682 GLY B O 1
ATOM 10958 N N . ARG B 1 683 ? 54.906 14.188 -15.078 1 19.36 683 ARG B N 1
ATOM 10959 C CA . ARG B 1 683 ? 55.875 14.945 -14.281 1 19.36 683 ARG B CA 1
ATOM 10960 C C . ARG B 1 683 ? 56.688 14.023 -13.352 1 19.36 683 ARG B C 1
ATOM 10962 O O . ARG B 1 683 ? 56.094 13.219 -12.625 1 19.36 683 ARG B O 1
ATOM 10969 N N . TRP B 1 684 ? 58.125 14.102 -13.766 1 18.64 684 TRP B N 1
ATOM 10970 C CA . TRP B 1 684 ? 59.25 14.648 -13.023 1 18.64 684 TRP B CA 1
ATOM 10971 C C . TRP B 1 684 ? 58.906 15.992 -12.398 1 18.64 684 TRP B C 1
ATOM 10973 O O . TRP B 1 684 ? 58.156 16.781 -12.992 1 18.64 684 TRP B O 1
#